Protein 5EY5 (pdb70)

Structure (mmCIF, N/CA/C/O backbone):
data_5EY5
#
_entry.id   5EY5
#
_cell.length_a   95.963
_cell.length_b   162.996
_cell.length_c   78.058
_cell.angle_alpha   90.00
_cell.angle_beta   93.78
_cell.angle_gamma   90.00
#
_symmetry.space_group_name_H-M   'C 1 2 1'
#
loop_
_entity.id
_entity.type
_entity.pdbx_description
1 polymer LBCATS-a
2 polymer LBCA-b
3 non-polymer SN-GLYCEROL-3-PHOSPHATE
4 non-polymer "PYRIDOXAL-5'-PHOSPHATE"
5 non-polymer 'SODIUM ION'
6 water water
#
loop_
_atom_site.group_PDB
_atom_site.id
_atom_site.type_symbol
_atom_site.label_atom_id
_atom_site.label_alt_id
_atom_site.label_comp_id
_atom_site.label_asym_id
_atom_site.label_entity_id
_atom_site.label_seq_id
_atom_site.pdbx_PDB_ins_code
_atom_site.Cartn_x
_atom_site.Cartn_y
_atom_site.Cartn_z
_atom_site.occupancy
_atom_site.B_iso_or_equiv
_atom_site.auth_seq_id
_atom_site.auth_comp_id
_atom_site.auth_asym_id
_atom_site.auth_atom_id
_atom_site.pdbx_PDB_model_num
ATOM 1 N N . MET A 1 1 ? 6.136 47.318 115.739 1.00 67.60 1 MET A N 1
ATOM 2 C CA . MET A 1 1 ? 6.756 47.146 114.428 1.00 67.73 1 MET A CA 1
ATOM 3 C C . MET A 1 1 ? 5.875 47.724 113.324 1.00 64.75 1 MET A C 1
ATOM 4 O O . MET A 1 1 ? 4.647 47.698 113.425 1.00 64.87 1 MET A O 1
ATOM 9 N N . ASN A 1 2 ? 6.511 48.242 112.271 1.00 59.69 2 ASN A N 1
ATOM 10 C CA . ASN A 1 2 ? 5.778 48.818 111.148 1.00 50.50 2 ASN A CA 1
ATOM 11 C C . ASN A 1 2 ? 4.721 47.840 110.638 1.00 47.41 2 ASN A C 1
ATOM 12 O O . ASN A 1 2 ? 4.946 46.625 110.588 1.00 39.66 2 ASN A O 1
ATOM 17 N N . ARG A 1 3 ? 3.547 48.381 110.282 1.00 42.07 3 ARG A N 1
ATOM 18 C CA . ARG A 1 3 ? 2.495 47.565 109.676 1.00 37.46 3 ARG A CA 1
ATOM 19 C C . ARG A 1 3 ? 2.993 46.811 108.450 1.00 37.62 3 ARG A C 1
ATOM 20 O O . ARG A 1 3 ? 2.516 45.709 108.153 1.00 38.87 3 ARG A O 1
ATOM 28 N N . ILE A 1 4 ? 3.909 47.407 107.686 1.00 34.38 4 ILE A N 1
ATOM 29 C CA . ILE A 1 4 ? 4.423 46.712 106.507 1.00 28.71 4 ILE A CA 1
ATOM 30 C C . ILE A 1 4 ? 5.153 45.444 106.923 1.00 38.83 4 ILE A C 1
ATOM 31 O O . ILE A 1 4 ? 4.915 44.358 106.379 1.00 39.06 4 ILE A O 1
ATOM 36 N N . ALA A 1 5 ? 6.046 45.563 107.904 1.00 36.11 5 ALA A N 1
ATOM 37 C CA . ALA A 1 5 ? 6.750 44.390 108.410 1.00 42.68 5 ALA A CA 1
ATOM 38 C C . ALA A 1 5 ? 5.772 43.351 108.949 1.00 42.48 5 ALA A C 1
ATOM 39 O O . ALA A 1 5 ? 5.911 42.156 108.672 1.00 42.55 5 ALA A O 1
ATOM 41 N N . GLU A 1 6 ? 4.771 43.790 109.721 1.00 49.10 6 GLU A N 1
ATOM 42 C CA . GLU A 1 6 ? 3.796 42.846 110.270 1.00 54.25 6 GLU A CA 1
ATOM 43 C C . GLU A 1 6 ? 3.060 42.102 109.163 1.00 42.45 6 GLU A C 1
ATOM 44 O O . GLU A 1 6 ? 2.883 40.884 109.233 1.00 42.33 6 GLU A O 1
ATOM 50 N N . ALA A 1 7 ? 2.640 42.819 108.122 1.00 37.21 7 ALA A N 1
ATOM 51 C CA . ALA A 1 7 ? 1.962 42.180 107.001 1.00 34.56 7 ALA A CA 1
ATOM 52 C C . ALA A 1 7 ? 2.830 41.111 106.333 1.00 34.79 7 ALA A C 1
ATOM 53 O O . ALA A 1 7 ? 2.349 40.013 106.039 1.00 37.71 7 ALA A O 1
ATOM 55 N N . PHE A 1 8 ? 4.099 41.422 106.051 1.00 37.51 8 PHE A N 1
ATOM 56 C CA . PHE A 1 8 ? 4.955 40.465 105.343 1.00 35.23 8 PHE A CA 1
ATOM 57 C C . PHE A 1 8 ? 5.261 39.261 106.219 1.00 41.12 8 PHE A C 1
ATOM 58 O O . PHE A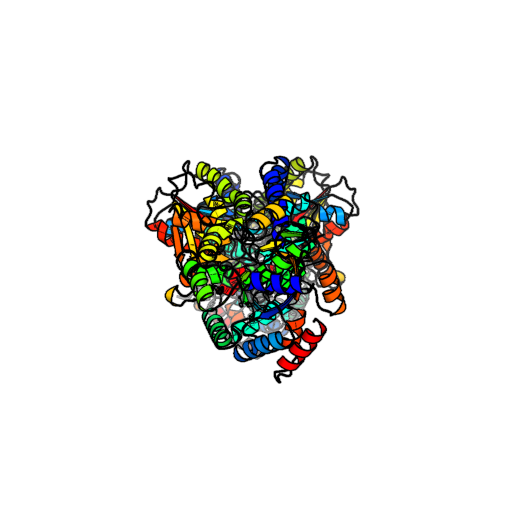 1 8 ? 5.299 38.123 105.732 1.00 41.17 8 PHE A O 1
ATOM 66 N N . GLU A 1 9 ? 5.478 39.498 107.515 1.00 36.24 9 GLU A N 1
ATOM 67 C CA . GLU A 1 9 ? 5.719 38.402 108.444 1.00 39.28 9 GLU A CA 1
ATOM 68 C C . GLU A 1 9 ? 4.516 37.468 108.519 1.00 44.52 9 GLU A C 1
ATOM 69 O O . GLU A 1 9 ? 4.673 36.242 108.547 1.00 45.37 9 GLU A O 1
ATOM 75 N N . GLU A 1 10 ? 3.303 38.028 108.555 1.00 41.52 10 GLU A N 1
ATOM 76 C CA . GLU A 1 10 ? 2.122 37.180 108.643 1.00 40.71 10 GLU A CA 1
ATOM 77 C C . GLU A 1 10 ? 1.951 36.341 107.380 1.00 35.52 10 GLU A C 1
ATOM 78 O O . GLU A 1 10 ? 1.654 35.141 107.465 1.00 41.22 10 GLU A O 1
ATOM 84 N N . LEU A 1 11 ? 2.163 36.940 106.204 1.00 39.16 11 LEU A N 1
ATOM 85 C CA . LEU A 1 11 ? 2.075 36.186 104.952 1.00 39.96 11 LEU A CA 1
ATOM 86 C C . LEU A 1 11 ? 3.109 35.070 104.909 1.00 39.18 11 LEU A C 1
ATOM 87 O O . LEU A 1 11 ? 2.808 33.945 104.496 1.00 42.67 11 LEU A O 1
ATOM 92 N N . LYS A 1 12 ? 4.346 35.372 105.317 1.00 38.57 12 LYS A N 1
ATOM 93 C CA . LYS A 1 12 ? 5.383 34.352 105.403 1.00 46.51 12 LYS A CA 1
ATOM 94 C C . LYS A 1 12 ? 4.927 33.166 106.250 1.00 48.64 12 LYS A C 1
ATOM 95 O O . LYS A 1 12 ? 5.106 32.005 105.873 1.00 47.14 12 LYS A O 1
ATOM 101 N N . LYS A 1 13 ? 4.328 33.431 107.403 1.00 49.94 13 LYS A N 1
ATOM 102 C CA . LYS A 1 13 ? 3.890 32.314 108.231 1.00 52.78 13 LYS A CA 1
ATOM 103 C C . LYS A 1 13 ? 2.739 31.536 107.607 1.00 43.20 13 LYS A C 1
ATOM 104 O O . LYS A 1 13 ? 2.569 30.355 107.923 1.00 47.37 13 LYS A O 1
ATOM 110 N N . LYS A 1 14 ? 1.975 32.147 106.713 1.00 41.00 14 LYS A N 1
ATOM 111 C CA . LYS A 1 14 ? 0.861 31.494 106.033 1.00 45.49 14 LYS A CA 1
ATOM 112 C C . LYS A 1 14 ? 1.248 30.875 104.696 1.00 50.15 14 LYS A C 1
ATOM 113 O O . LYS A 1 14 ? 0.402 30.235 104.063 1.00 52.26 14 LYS A O 1
ATOM 119 N N . GLY A 1 15 ? 2.487 31.054 104.246 1.00 48.63 15 GLY A N 1
ATOM 120 C CA . GLY A 1 15 ? 2.874 30.585 102.922 1.00 46.32 15 GLY A CA 1
ATOM 121 C C . GLY A 1 15 ? 2.226 31.350 101.783 1.00 42.70 15 GLY A C 1
ATOM 122 O O . GLY A 1 15 ? 1.896 30.751 100.752 1.00 45.90 15 GLY A O 1
ATOM 123 N N . GLU A 1 16 ? 2.051 32.662 101.932 1.00 41.83 16 GLU A N 1
ATOM 124 C CA . GLU A 1 16 ? 1.314 33.475 100.967 1.00 44.01 16 GLU A CA 1
ATOM 125 C C . GLU A 1 16 ? 2.162 34.626 100.431 1.00 41.68 16 GLU A C 1
ATOM 126 O O . GLU A 1 16 ? 3.237 34.940 100.946 1.00 41.43 16 GLU A O 1
ATOM 132 N N . LYS A 1 17 ? 1.654 35.261 99.371 1.00 35.45 17 LYS A N 1
ATOM 133 C CA . LYS A 1 17 ? 2.340 36.330 98.656 1.00 36.44 17 LYS A CA 1
ATOM 134 C C . LYS A 1 17 ? 1.541 37.620 98.769 1.00 36.67 17 LYS A C 1
ATOM 135 O O . LYS A 1 17 ? 0.301 37.600 98.738 1.00 37.44 17 LYS A O 1
ATOM 141 N N . ALA A 1 18 ? 2.248 38.737 98.915 1.00 41.12 18 ALA A N 1
ATOM 142 C CA . ALA A 1 18 ? 1.594 40.029 99.069 1.00 36.20 18 ALA A CA 1
ATOM 143 C C . ALA A 1 18 ? 1.080 40.533 97.727 1.00 40.19 18 ALA A C 1
ATOM 144 O O . ALA A 1 18 ? 1.830 40.594 96.745 1.00 38.36 18 ALA A O 1
ATOM 146 N N . LEU A 1 19 ? -0.207 40.879 97.693 1.00 33.31 19 LEU A N 1
ATOM 147 C CA . LEU A 1 19 ? -0.808 41.613 96.588 1.00 37.21 19 LEU A CA 1
ATOM 148 C C . LEU A 1 19 ? -0.882 43.082 96.987 1.00 34.88 19 LEU A C 1
ATOM 149 O O . LEU A 1 19 ? -1.468 43.419 98.022 1.00 32.54 19 LEU A O 1
ATOM 154 N N . ILE A 1 20 ? -0.283 43.944 96.180 1.00 33.94 20 ILE A N 1
ATOM 155 C CA . ILE A 1 20 ? -0.133 45.347 96.555 1.00 30.24 20 ILE A CA 1
ATOM 156 C C . ILE A 1 20 ? -0.759 46.196 95.463 1.00 33.24 20 ILE A C 1
ATOM 157 O O . ILE A 1 20 ? -0.079 46.518 94.484 1.00 27.22 20 ILE A O 1
ATOM 162 N N . PRO A 1 21 ? -2.035 46.568 95.569 1.00 32.56 21 PRO A N 1
ATOM 163 C CA . PRO A 1 21 ? -2.619 47.442 94.544 1.00 27.64 21 PRO A CA 1
ATOM 164 C C . PRO A 1 21 ? -2.148 48.881 94.703 1.00 32.74 21 PRO A C 1
ATOM 165 O O . PRO A 1 21 ? -1.916 49.362 95.818 1.00 31.24 21 PRO A O 1
ATOM 169 N N . PHE A 1 22 ? -2.002 49.567 93.567 1.00 31.81 22 PHE A N 1
ATOM 170 C CA . PHE A 1 22 ? -1.785 51.013 93.542 1.00 31.18 22 PHE A CA 1
ATOM 171 C C . PHE A 1 22 ? -2.995 51.703 92.923 1.00 26.55 22 PHE A C 1
ATOM 172 O O . PHE A 1 22 ? -3.408 51.340 91.817 1.00 32.48 22 PHE A O 1
ATOM 180 N N . ILE A 1 23 ? -3.546 52.715 93.609 1.00 28.70 23 ILE A N 1
ATOM 181 C CA . ILE A 1 23 ? -4.459 53.658 92.973 1.00 35.27 23 ILE A CA 1
ATOM 182 C C . ILE A 1 23 ? -3.984 55.080 93.234 1.00 25.05 23 ILE A C 1
ATOM 183 O O . ILE A 1 23 ? -3.299 55.362 94.216 1.00 30.26 23 ILE A O 1
ATOM 188 N N . THR A 1 24 ? -4.378 55.985 92.341 1.00 28.95 24 THR A N 1
ATOM 189 C CA . THR A 1 24 ? -4.125 57.408 92.547 1.00 31.58 24 THR A CA 1
ATOM 190 C C . THR A 1 24 ? -5.166 57.977 93.501 1.00 29.62 24 THR A C 1
ATOM 191 O O . THR A 1 24 ? -6.366 57.835 93.271 1.00 34.93 24 THR A O 1
ATOM 195 N N . ALA A 1 25 ? -4.715 58.651 94.555 1.00 28.35 25 ALA A N 1
ATOM 196 C CA . ALA A 1 25 ? -5.660 59.252 95.488 1.00 23.39 25 ALA A CA 1
ATOM 197 C C . ALA A 1 25 ? -6.361 60.450 94.852 1.00 30.00 25 ALA A C 1
ATOM 198 O O . ALA A 1 25 ? -5.709 61.327 94.264 1.00 29.34 25 ALA A O 1
ATOM 200 N N . GLY A 1 26 ? -7.690 60.504 94.999 1.00 29.41 26 GLY A N 1
ATOM 201 C CA . GLY A 1 26 ? -8.480 61.581 94.432 1.00 28.22 26 GLY A CA 1
ATOM 202 C C . GLY A 1 26 ? -8.926 61.365 93.004 1.00 29.14 26 GLY A C 1
ATOM 203 O O . GLY A 1 26 ? -9.461 62.295 92.391 1.00 31.35 26 GLY A O 1
ATOM 204 N N . ASP A 1 27 ? -8.721 60.180 92.453 1.00 30.28 27 ASP A N 1
ATOM 205 C CA . ASP A 1 27 ? -9.196 59.869 91.110 1.00 37.83 27 ASP A CA 1
ATOM 206 C C . ASP A 1 27 ? -10.273 58.795 91.174 1.00 41.97 27 ASP A C 1
ATOM 207 O O . ASP A 1 27 ? -9.971 57.653 91.509 1.00 41.43 27 ASP A O 1
ATOM 212 N N . PRO A 1 28 ? -11.528 59.142 90.837 1.00 40.63 28 PRO A N 1
ATOM 213 C CA . PRO A 1 28 ? -12.034 60.430 90.357 1.00 33.50 28 PRO A CA 1
ATOM 214 C C . PRO A 1 28 ? -12.267 61.479 91.456 1.00 33.35 28 PRO A C 1
ATOM 215 O O . PRO A 1 28 ? -12.381 62.662 91.139 1.00 34.84 28 PRO A O 1
ATOM 219 N N . ASP A 1 29 ? -12.352 61.057 92.716 1.00 34.45 29 ASP A N 1
ATOM 220 C CA . ASP A 1 29 ? -12.406 61.996 93.831 1.00 35.85 29 ASP A CA 1
ATOM 221 C C . ASP A 1 29 ? -12.093 61.213 95.094 1.00 35.25 29 ASP A C 1
ATOM 222 O O . ASP A 1 29 ? -12.046 59.982 95.076 1.00 32.83 29 ASP A O 1
ATOM 227 N N . LEU A 1 30 ? -11.903 61.936 96.203 1.00 31.18 30 LEU A N 1
ATOM 228 C CA . LEU A 1 30 ? -11.361 61.283 97.400 1.00 38.21 30 LEU A CA 1
ATOM 229 C C . LEU A 1 30 ? -12.383 60.381 98.078 1.00 40.55 30 LEU A C 1
ATOM 230 O O . LEU A 1 30 ? -12.015 59.342 98.655 1.00 29.96 30 LEU A O 1
ATOM 235 N N . GLU A 1 31 ? -13.664 60.757 98.032 1.00 31.14 31 GLU A N 1
ATOM 236 C CA . GLU A 1 31 ? -14.705 59.853 98.516 1.00 38.10 31 GLU A CA 1
ATOM 237 C C . GLU A 1 31 ? -14.650 58.521 97.776 1.00 44.98 31 GLU A C 1
ATOM 238 O O . GLU A 1 31 ? -14.799 57.455 98.383 1.00 46.24 31 GLU A O 1
ATOM 244 N N . THR A 1 32 ? -14.416 58.558 96.463 1.00 40.56 32 THR A N 1
ATOM 245 C CA . THR A 1 32 ? -14.346 57.317 95.705 1.00 39.98 32 THR A CA 1
ATOM 246 C C . THR A 1 32 ? -13.069 56.550 96.022 1.00 41.60 32 THR A C 1
ATOM 247 O O . THR A 1 32 ? -13.076 55.314 96.023 1.00 41.63 32 THR A O 1
ATOM 251 N N . THR A 1 33 ? -11.972 57.262 96.290 1.00 33.86 33 THR A N 1
ATOM 252 C CA . THR A 1 33 ? -10.749 56.610 96.741 1.00 37.84 33 THR A CA 1
ATOM 253 C C . THR A 1 33 ? -10.993 55.822 98.017 1.00 31.57 33 THR A C 1
ATOM 254 O O . THR A 1 33 ? -10.600 54.652 98.130 1.00 39.33 33 THR A O 1
ATOM 258 N N . LEU A 1 34 ? -11.558 56.482 99.020 1.00 36.63 34 LEU A N 1
ATOM 259 C CA . LEU A 1 34 ? -11.940 55.822 100.260 1.00 43.16 34 LEU A CA 1
ATOM 260 C C . LEU A 1 34 ? -12.732 54.548 99.985 1.00 42.35 34 LEU A C 1
ATOM 261 O O . LEU A 1 34 ? -12.376 53.464 100.456 1.00 40.08 34 LEU A O 1
ATOM 266 N N . GLU A 1 35 ? -13.845 54.672 99.253 1.00 42.60 35 GLU A N 1
ATOM 267 C CA . GLU A 1 35 ? -14.607 53.488 98.856 1.00 41.60 35 GLU A CA 1
ATOM 268 C C . GLU A 1 35 ? -13.706 52.441 98.206 1.00 40.18 35 GLU A C 1
ATOM 269 O O . GLU A 1 35 ? -13.827 51.246 98.498 1.00 37.69 35 GLU A O 1
ATOM 275 N N . LEU A 1 36 ? -12.776 52.877 97.347 1.00 42.23 36 LEU A N 1
ATOM 276 C CA . LEU A 1 36 ? -11.894 51.943 96.644 1.00 45.35 36 LEU A CA 1
ATOM 277 C C . LEU A 1 36 ? -10.945 51.243 97.605 1.00 42.35 36 LEU A C 1
ATOM 278 O O . LEU A 1 36 ? -10.773 50.019 97.538 1.00 35.28 36 LEU A O 1
ATOM 283 N N . VAL A 1 37 ? -10.321 52.002 98.512 1.00 38.21 37 VAL A N 1
ATOM 284 C CA . VAL A 1 37 ? -9.455 51.389 99.516 1.00 36.74 37 VAL A CA 1
ATOM 285 C C . VAL A 1 37 ? -10.210 50.308 100.270 1.00 37.32 37 VAL A C 1
ATOM 286 O O . VAL A 1 37 ? -9.718 49.184 100.441 1.00 36.90 37 VAL A O 1
ATOM 290 N N . ARG A 1 38 ? -11.424 50.633 100.728 1.00 32.04 38 ARG A N 1
ATOM 291 C CA . ARG A 1 38 ? -12.200 49.663 101.490 1.00 45.01 38 ARG A CA 1
ATOM 292 C C . ARG A 1 38 ? -12.493 48.432 100.644 1.00 44.41 38 ARG A C 1
ATOM 293 O O . ARG A 1 38 ? -12.367 47.296 101.117 1.00 43.16 38 ARG A O 1
ATOM 301 N N . ALA A 1 39 ? -12.866 48.645 99.381 1.00 44.06 39 ALA A N 1
ATOM 302 C CA . ALA A 1 39 ? -13.057 47.535 98.457 1.00 48.01 39 ALA A CA 1
ATOM 303 C C . ALA A 1 39 ? -11.778 46.726 98.293 1.00 39.87 39 ALA A C 1
ATOM 304 O O . ALA A 1 39 ? -11.823 45.493 98.249 1.00 40.95 39 ALA A O 1
ATOM 306 N N . LEU A 1 40 ? -10.628 47.401 98.197 1.00 35.80 40 LEU A N 1
ATOM 307 C CA . LEU A 1 40 ? -9.366 46.701 97.969 1.00 32.75 40 LEU A CA 1
ATOM 308 C C . LEU A 1 40 ? -9.036 45.782 99.132 1.00 36.56 40 LEU A C 1
ATOM 309 O O . LEU A 1 40 ? -8.586 44.645 98.931 1.00 36.57 40 LEU A O 1
ATOM 314 N N . VAL A 1 41 ? -9.266 46.261 100.359 1.00 33.93 41 VAL A N 1
ATOM 315 C CA . VAL A 1 41 ? -9.040 45.454 101.553 1.00 39.98 41 VAL A CA 1
ATOM 316 C C . VAL A 1 41 ? -9.941 44.229 101.540 1.00 43.29 41 VAL A C 1
ATOM 317 O O . VAL A 1 41 ? -9.487 43.103 101.757 1.00 43.95 41 VAL A O 1
ATOM 321 N N . GLU A 1 42 ? -11.238 44.436 101.290 1.00 48.11 42 GLU A N 1
ATOM 322 C CA . GLU A 1 42 ? -12.179 43.323 101.238 1.00 54.36 42 GLU A CA 1
ATOM 323 C C . GLU A 1 42 ? -11.822 42.322 100.146 1.00 52.16 42 GLU A C 1
ATOM 324 O O . GLU A 1 42 ? -12.210 41.147 100.227 1.00 46.87 42 GLU A O 1
ATOM 330 N N . ALA A 1 43 ? -11.122 42.769 99.104 1.00 50.03 43 ALA A N 1
ATOM 331 C CA . ALA A 1 43 ? -10.716 41.903 98.009 1.00 48.09 43 ALA A CA 1
ATOM 332 C C . ALA A 1 43 ? -9.399 41.182 98.275 1.00 43.95 43 ALA A C 1
ATOM 333 O O . ALA A 1 43 ? -8.957 40.409 97.421 1.00 44.92 43 ALA A O 1
ATOM 335 N N . GLY A 1 44 ? -8.770 41.405 99.429 1.00 39.88 44 GLY A N 1
ATOM 336 C CA . GLY A 1 44 ? -7.590 40.662 99.827 1.00 42.30 44 GLY A CA 1
ATOM 337 C C . GLY A 1 44 ? -6.279 41.419 99.736 1.00 47.13 44 GLY A C 1
ATOM 338 O O . GLY A 1 44 ? -5.232 40.836 100.040 1.00 50.86 44 GLY A O 1
ATOM 339 N N . ALA A 1 45 ? -6.290 42.688 99.332 1.00 41.81 45 ALA A N 1
ATOM 340 C CA . ALA A 1 45 ? -5.050 43.446 99.251 1.00 37.81 45 ALA A CA 1
ATOM 341 C C . ALA A 1 45 ? -4.328 43.419 100.591 1.00 43.22 45 ALA A C 1
ATOM 342 O O . ALA A 1 45 ? -4.945 43.514 101.657 1.00 39.65 45 ALA A O 1
ATOM 344 N N . ASP A 1 46 ? -3.008 43.279 100.533 1.00 39.98 46 ASP A N 1
ATOM 345 C CA . ASP A 1 46 ? -2.215 43.173 101.749 1.00 36.18 46 ASP A CA 1
ATOM 346 C C . ASP A 1 46 ? -1.580 44.486 102.134 1.00 32.76 46 ASP A C 1
ATOM 347 O O . ASP A 1 46 ? -1.401 44.761 103.323 1.00 38.78 46 ASP A O 1
ATOM 352 N N . ILE A 1 47 ? -1.219 45.278 101.137 1.00 30.95 47 ILE A N 1
ATOM 353 C CA . ILE A 1 47 ? -0.678 46.613 101.307 1.00 30.76 47 ILE A CA 1
ATOM 354 C C . ILE A 1 47 ? -1.295 47.441 100.202 1.00 33.57 47 ILE A C 1
ATOM 355 O O . ILE A 1 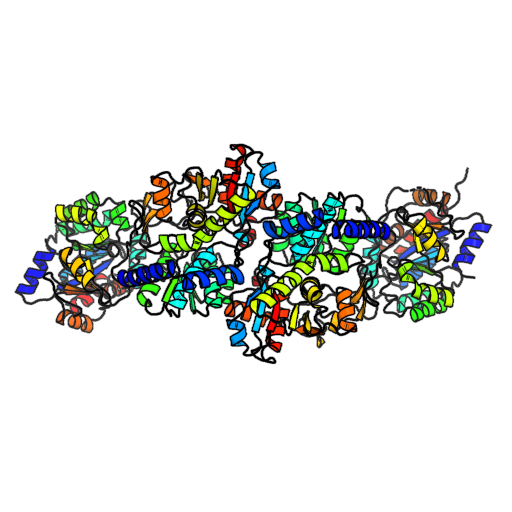47 ? -1.506 46.941 99.093 1.00 34.08 47 ILE A O 1
ATOM 360 N N . ILE A 1 48 ? -1.608 48.694 100.501 1.00 31.95 48 ILE A N 1
ATOM 361 C CA . ILE A 1 48 ? -2.222 49.580 99.526 1.00 34.60 48 ILE A CA 1
ATOM 362 C C . ILE A 1 48 ? -1.280 50.740 99.290 1.00 36.56 48 ILE A C 1
ATOM 363 O O . ILE A 1 48 ? -0.868 51.418 100.245 1.00 33.83 48 ILE A O 1
ATOM 368 N N . GLU A 1 49 ? -0.915 50.943 98.021 1.00 35.45 49 GLU A N 1
ATOM 369 C CA . GLU A 1 49 ? -0.203 52.131 97.588 1.00 36.16 49 GLU A CA 1
ATOM 370 C C . GLU A 1 49 ? -1.206 53.185 97.145 1.00 30.44 49 GLU A C 1
ATOM 371 O O . GLU A 1 49 ? -2.085 52.910 96.319 1.00 30.30 49 GLU A O 1
ATOM 377 N N . LEU A 1 50 ? -1.067 54.385 97.697 1.00 26.88 50 LEU A N 1
ATOM 378 C CA . LEU A 1 50 ? -1.857 55.545 97.297 1.00 28.09 50 LEU A CA 1
ATOM 379 C C . LEU A 1 50 ? -0.930 56.533 96.604 1.00 32.66 50 LEU A C 1
ATOM 380 O O . LEU A 1 50 ? 0.039 57.008 97.206 1.00 34.56 50 LEU A O 1
ATOM 385 N N . GLY A 1 51 ? -1.222 56.834 95.340 1.00 33.13 51 GLY A N 1
ATOM 386 C CA . GLY A 1 51 ? -0.427 57.803 94.608 1.00 28.84 51 GLY A CA 1
ATOM 387 C C . GLY A 1 51 ? -0.852 59.213 94.953 1.00 32.40 51 GLY A C 1
ATOM 388 O O . GLY A 1 51 ? -2.034 59.560 94.845 1.00 30.66 51 GLY A O 1
ATOM 389 N N . ILE A 1 52 ? 0.104 60.023 95.401 1.00 30.25 52 ILE A N 1
ATOM 390 C CA . ILE A 1 52 ? -0.132 61.443 95.645 1.00 26.33 52 ILE A CA 1
ATOM 391 C C . ILE A 1 52 ? 0.062 62.157 94.316 1.00 28.72 52 ILE A C 1
ATOM 392 O O . ILE A 1 52 ? 1.173 62.101 93.747 1.00 28.24 52 ILE A O 1
ATOM 397 N N . PRO A 1 53 ? -0.971 62.767 93.759 1.00 26.95 53 PRO A N 1
ATOM 398 C CA . PRO A 1 53 ? -0.877 63.222 92.369 1.00 27.90 53 PRO A CA 1
ATOM 399 C C . PRO A 1 53 ? 0.083 64.393 92.255 1.00 30.66 53 PRO A C 1
ATOM 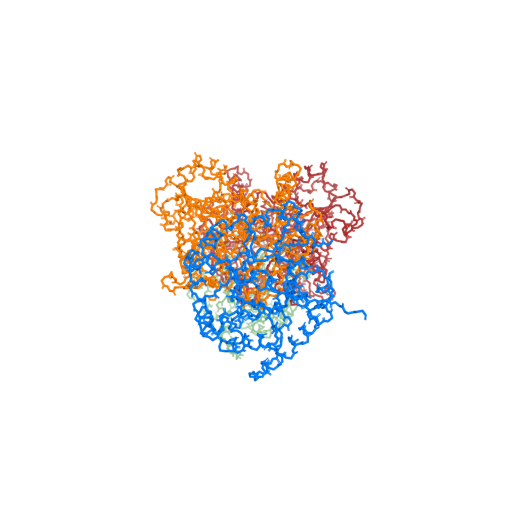400 O O . PRO A 1 53 ? 0.087 65.299 93.089 1.00 30.96 53 PRO A O 1
ATOM 404 N N . PHE A 1 54 ? 0.895 64.366 91.210 1.00 26.40 54 PHE A N 1
ATOM 405 C CA . PHE A 1 54 ? 1.891 65.396 90.965 1.00 27.65 54 PHE A CA 1
ATOM 406 C C . PHE A 1 54 ? 1.700 65.934 89.555 1.00 29.86 54 PHE A C 1
ATOM 407 O O . PHE A 1 54 ? 1.249 65.217 88.653 1.00 31.38 54 PHE A O 1
ATOM 415 N N . SER A 1 55 ? 2.026 67.202 89.360 1.00 29.96 55 SER A N 1
ATOM 416 C CA . SER A 1 55 ? 1.798 67.776 88.040 1.00 33.55 55 SER A CA 1
ATOM 417 C C . SER A 1 55 ? 2.816 67.307 87.003 1.00 35.27 55 SER A C 1
ATOM 418 O O . SER A 1 55 ? 2.527 67.387 85.805 1.00 37.04 55 SER A O 1
ATOM 421 N N . ASP A 1 56 ? 3.991 66.826 87.420 1.00 35.09 56 ASP A N 1
ATOM 422 C CA . ASP A 1 56 ? 5.040 66.394 86.490 1.00 34.23 56 ASP A CA 1
ATOM 423 C C . ASP A 1 56 ? 5.603 65.033 86.886 1.00 30.68 56 ASP A C 1
ATOM 424 O O . ASP A 1 56 ? 6.785 64.885 87.205 1.00 33.06 56 ASP A O 1
ATOM 429 N N . PRO A 1 57 ? 4.785 64.010 86.831 1.00 39.65 57 PRO A N 1
ATOM 430 C CA . PRO A 1 57 ? 5.213 62.681 87.286 1.00 37.46 57 PRO A CA 1
ATOM 431 C C . PRO A 1 57 ? 6.159 62.002 86.302 1.00 40.31 57 PRO A C 1
ATOM 432 O O . PRO A 1 57 ? 5.730 61.242 85.425 1.00 38.51 57 PRO A O 1
ATOM 436 N N . LEU A 1 58 ? 7.460 62.269 86.476 1.00 45.99 58 LEU A N 1
ATOM 437 C CA . LEU A 1 58 ? 8.516 61.851 85.552 1.00 58.31 58 LEU A CA 1
ATOM 438 C C . LEU A 1 58 ? 8.538 60.345 85.296 1.00 63.14 58 LEU A C 1
ATOM 439 O O . LEU A 1 58 ? 9.012 59.911 84.235 1.00 55.69 58 LEU A O 1
ATOM 444 N N . ALA A 1 59 ? 8.042 59.540 86.237 1.00 57.44 59 ALA A N 1
ATOM 445 C CA . ALA A 1 59 ? 8.218 58.094 86.208 1.00 54.78 59 ALA A CA 1
ATOM 446 C C . ALA A 1 59 ? 6.953 57.334 85.814 1.00 54.57 59 ALA A C 1
ATOM 447 O O . ALA A 1 59 ? 6.950 56.098 85.862 1.00 55.96 59 ALA A O 1
ATOM 449 N N . ASP A 1 60 ? 5.888 58.022 85.405 1.00 45.03 60 ASP A N 1
ATOM 450 C CA . ASP A 1 60 ? 4.612 57.370 85.143 1.00 41.03 60 ASP A CA 1
ATOM 451 C C . ASP A 1 60 ? 4.258 57.357 83.658 1.00 49.53 60 ASP A C 1
ATOM 452 O O . ASP A 1 60 ? 4.521 58.323 82.932 1.00 47.07 60 ASP A O 1
ATOM 457 N N . GLY A 1 61 ? 3.682 56.227 83.208 1.00 44.30 61 GLY A N 1
ATOM 458 C CA . GLY A 1 61 ? 3.143 56.128 81.878 1.00 41.78 61 GLY A CA 1
ATOM 459 C C . GLY A 1 61 ? 1.822 56.876 81.748 1.00 37.25 61 GLY A C 1
ATOM 460 O O . GLY A 1 61 ? 1.320 57.473 82.711 1.00 39.52 61 GLY A O 1
ATOM 461 N N . PRO A 1 62 ? 1.240 56.836 80.548 1.00 38.90 62 PRO A N 1
ATOM 462 C CA . PRO A 1 62 ? 0.057 57.674 80.275 1.00 43.67 62 PRO A CA 1
ATOM 463 C C . PRO A 1 62 ? -1.126 57.411 81.198 1.00 36.05 62 PRO A C 1
ATOM 464 O O . PRO A 1 62 ? -1.809 58.355 81.599 1.00 37.16 62 PRO A O 1
ATOM 468 N N . THR A 1 63 ? -1.408 56.149 81.520 1.00 43.14 63 THR A N 1
ATOM 469 C CA . THR A 1 63 ? -2.538 55.825 82.388 1.00 27.80 63 THR A CA 1
ATOM 470 C C . THR A 1 63 ? -2.481 56.591 83.696 1.00 28.39 63 THR A C 1
ATOM 471 O O . THR A 1 63 ? -3.447 57.251 84.099 1.00 36.37 63 THR A O 1
ATOM 475 N N . ILE A 1 64 ? -1.367 56.462 84.408 1.00 28.52 64 ILE A N 1
ATOM 476 C CA . ILE A 1 64 ? -1.275 57.099 85.709 1.00 32.22 64 ILE A CA 1
ATOM 477 C C . ILE A 1 64 ? -1.052 58.602 85.576 1.00 36.80 64 ILE A C 1
ATOM 478 O O . ILE A 1 64 ? -1.415 59.358 86.483 1.00 32.88 64 ILE A O 1
ATOM 483 N N . GLN A 1 65 ? -0.467 59.058 84.458 1.00 44.39 65 GLN A N 1
ATOM 484 C CA . GLN A 1 65 ? -0.421 60.489 84.151 1.00 39.97 65 GLN A CA 1
ATOM 485 C C . GLN A 1 65 ? -1.822 61.074 84.121 1.00 33.25 65 GLN A C 1
ATOM 486 O O . GLN A 1 65 ? -2.068 62.161 84.656 1.00 32.88 65 GLN A O 1
ATOM 492 N N . ARG A 1 66 ? -2.734 60.396 83.417 1.00 30.89 66 ARG A N 1
ATOM 493 C CA . ARG A 1 66 ? -4.117 60.857 83.307 1.00 35.88 66 ARG A CA 1
ATOM 494 C C . ARG A 1 66 ? -4.837 60.799 84.641 1.00 29.92 66 ARG A C 1
ATOM 495 O O . ARG A 1 66 ? -5.657 61.667 84.937 1.00 30.92 66 ARG A O 1
ATOM 503 N N . ALA A 1 67 ? -4.597 59.749 85.436 1.00 32.17 67 ALA A N 1
ATOM 504 C CA . ALA A 1 67 ? -5.207 59.700 86.762 1.00 29.88 67 ALA A CA 1
ATOM 505 C C . ALA A 1 67 ? -4.737 60.873 87.622 1.00 24.64 67 ALA A C 1
ATOM 506 O O . ALA A 1 67 ? -5.542 61.495 88.319 1.00 29.31 67 ALA A O 1
ATOM 508 N N . SER A 1 68 ? -3.434 61.194 87.575 1.00 25.17 68 SER A N 1
ATOM 509 C CA . SER A 1 68 ? -2.894 62.322 88.341 1.00 23.99 68 SER A CA 1
ATOM 510 C C . SER A 1 68 ? -3.513 63.640 87.913 1.00 24.49 68 SER A C 1
ATOM 511 O O . SER A 1 68 ? -3.816 64.500 88.753 1.00 26.19 68 SER A O 1
ATOM 514 N N . GLN A 1 69 ? -3.673 63.843 86.601 1.00 25.11 69 GLN A N 1
ATOM 515 C CA . GLN A 1 69 ? -4.279 65.082 86.147 1.00 23.69 69 GLN A CA 1
ATOM 516 C C . GLN A 1 69 ? -5.736 65.168 86.605 1.00 24.26 69 GLN A C 1
ATOM 517 O O . GLN A 1 69 ? -6.228 66.250 86.935 1.00 29.36 69 GLN A O 1
ATOM 523 N N . ARG A 1 70 ? -6.458 64.054 86.543 1.00 27.94 70 ARG A N 1
ATOM 524 C CA . ARG A 1 70 ? -7.830 64.040 87.042 1.00 34.12 70 ARG A CA 1
ATOM 525 C C . ARG A 1 70 ? -7.863 64.322 88.543 1.00 31.74 70 ARG A C 1
ATOM 526 O O . ARG A 1 70 ? -8.664 65.136 89.022 1.00 33.91 70 ARG A O 1
ATOM 534 N N . ALA A 1 71 ? -7.000 63.644 89.301 1.00 25.63 71 ALA A N 1
ATOM 535 C CA . ALA A 1 71 ? -6.967 63.829 90.750 1.00 29.26 71 ALA A CA 1
ATOM 536 C C . ALA A 1 71 ? -6.620 65.268 91.113 1.00 29.42 71 ALA A C 1
ATOM 537 O O . ALA A 1 71 ? -7.175 65.833 92.058 1.00 33.18 71 ALA A O 1
ATOM 539 N N . LEU A 1 72 ? -5.726 65.897 90.355 1.00 28.68 72 LEU A N 1
ATOM 540 C CA . LEU A 1 72 ? -5.377 67.284 90.660 1.00 33.39 72 LEU A CA 1
ATOM 541 C C . LEU A 1 72 ? -6.509 68.236 90.305 1.00 34.95 72 LEU A C 1
ATOM 542 O O . LEU A 1 72 ? -6.727 69.236 90.996 1.00 32.09 72 LEU A O 1
ATOM 547 N N . ALA A 1 73 ? -7.234 67.967 89.220 1.00 29.66 73 ALA A N 1
ATOM 548 C CA . ALA A 1 73 ? -8.337 68.872 88.908 1.00 28.51 73 ALA A CA 1
ATOM 549 C C . ALA A 1 73 ? -9.482 68.706 89.899 1.00 31.35 73 ALA A C 1
ATOM 550 O O . ALA A 1 73 ? -10.252 69.650 90.107 1.00 39.05 73 ALA A O 1
ATOM 552 N N . SER A 1 74 ? -9.608 67.528 90.527 1.00 32.66 74 SER A N 1
ATOM 553 C CA . SER A 1 74 ? -10.605 67.331 91.580 1.00 39.62 74 SER A CA 1
ATOM 554 C C . SER A 1 74 ? -10.157 67.906 92.924 1.00 44.70 74 SER A C 1
ATOM 555 O O . SER A 1 74 ? -10.832 67.677 93.934 1.00 49.96 74 SER A O 1
ATOM 558 N N . GLY A 1 75 ? -9.047 68.642 92.956 1.00 34.93 75 GLY A N 1
ATOM 559 C CA . GLY A 1 75 ? -8.632 69.368 94.140 1.00 41.09 75 GLY A CA 1
ATOM 560 C C . GLY A 1 75 ? -7.755 68.606 95.111 1.00 37.33 75 GLY A C 1
ATOM 561 O O . GLY A 1 75 ? -7.515 69.098 96.218 1.00 44.05 75 GLY A O 1
ATOM 562 N N . THR A 1 76 ? -7.254 67.436 94.736 1.00 32.92 76 THR A N 1
ATOM 563 C CA . THR A 1 76 ? -6.489 66.612 95.666 1.00 35.80 76 THR A CA 1
ATOM 564 C C . THR A 1 76 ? -5.245 67.352 96.143 1.00 43.57 76 THR A C 1
ATOM 565 O O . THR A 1 76 ? -4.488 67.904 95.338 1.00 45.41 76 THR A O 1
ATOM 569 N N . THR A 1 77 ? -5.049 67.383 97.458 1.00 42.16 77 THR A N 1
ATOM 570 C CA . THR A 1 77 ? -3.825 67.896 98.065 1.00 45.83 77 THR A CA 1
ATOM 571 C C . THR A 1 77 ? -3.307 66.871 99.062 1.00 46.17 77 THR A C 1
ATOM 572 O O . THR A 1 77 ? -4.018 65.939 99.445 1.00 37.63 77 THR A O 1
ATOM 576 N N . LEU A 1 78 ? -2.051 67.049 99.480 1.00 45.95 78 LEU A N 1
ATOM 577 C CA . LEU A 1 78 ? -1.483 66.185 100.511 1.00 45.40 78 LEU A CA 1
ATOM 578 C C . LEU A 1 78 ? -2.354 66.190 101.757 1.00 41.96 78 LEU A C 1
ATOM 579 O O . LEU A 1 78 ? -2.747 65.134 102.263 1.00 44.88 78 LEU A O 1
ATOM 584 N N . ASP A 1 79 ? -2.686 67.380 102.252 1.00 44.12 79 ASP A N 1
ATOM 585 C CA . ASP A 1 79 ? -3.525 67.485 103.444 1.00 51.58 79 ASP A CA 1
ATOM 586 C C . ASP A 1 79 ? -4.835 66.720 103.299 1.00 37.18 79 ASP A C 1
ATOM 587 O O . ASP A 1 79 ? -5.331 66.156 104.280 1.00 37.67 79 ASP A O 1
ATOM 592 N N . LYS A 1 80 ? -5.407 66.686 102.090 1.00 38.48 80 LYS A N 1
ATOM 593 C CA . LYS A 1 80 ? -6.686 66.003 101.890 1.00 42.12 80 LYS A CA 1
ATOM 594 C C . LYS A 1 80 ? -6.523 64.482 101.885 1.00 33.43 80 LYS A C 1
ATOM 595 O O . LYS A 1 80 ? -7.405 63.756 102.352 1.00 37.16 80 LYS A O 1
ATOM 601 N N . VAL A 1 81 ? -5.418 63.976 101.352 1.00 34.17 81 VAL A N 1
ATOM 602 C CA . VAL A 1 81 ? -5.205 62.533 101.401 1.00 30.12 81 VAL A CA 1
ATOM 603 C C . VAL A 1 81 ? -4.915 62.096 102.836 1.00 34.40 81 VAL A C 1
ATOM 604 O O . VAL A 1 81 ? -5.391 61.044 103.285 1.00 38.32 81 VAL A O 1
ATOM 608 N N . PHE A 1 82 ? -4.174 62.921 103.591 1.00 34.65 82 PHE A N 1
ATOM 609 C CA . PHE A 1 82 ? -3.980 62.674 105.021 1.00 32.57 82 PHE A CA 1
ATOM 610 C C . PHE A 1 82 ? -5.310 62.554 105.759 1.00 35.72 82 PHE A C 1
ATOM 611 O O . PHE A 1 82 ? -5.497 61.653 106.585 1.00 38.09 82 PHE A O 1
ATOM 619 N N . GLU A 1 83 ? -6.241 63.479 105.506 1.00 35.31 83 GLU A N 1
ATOM 620 C CA . GLU A 1 83 ? -7.531 63.405 106.181 1.00 37.74 83 GLU A CA 1
ATOM 621 C C . GLU A 1 83 ? -8.282 62.143 105.780 1.00 35.34 83 GLU A C 1
ATOM 622 O O . GLU A 1 83 ? -8.963 61.525 106.606 1.00 39.64 83 GLU A O 1
ATOM 624 N N . MET A 1 84 ? -8.180 61.751 104.511 1.00 39.22 84 MET A N 1
ATOM 625 C CA . MET A 1 84 ? -8.794 60.502 104.078 1.00 39.75 84 MET A CA 1
ATOM 626 C C . MET A 1 84 ? -8.161 59.311 104.786 1.00 36.29 84 MET A C 1
ATOM 627 O O . MET A 1 84 ? -8.868 58.398 105.227 1.00 37.14 84 MET A O 1
ATOM 632 N N . VAL A 1 85 ? -6.829 59.304 104.918 1.00 34.46 85 VAL A N 1
ATOM 633 C CA . VAL A 1 85 ? -6.177 58.220 105.657 1.00 36.54 85 VAL A CA 1
ATOM 634 C C . VAL A 1 85 ? -6.629 58.209 107.112 1.00 37.05 85 VAL A C 1
ATOM 635 O O . VAL A 1 85 ? -6.796 57.139 107.718 1.00 37.96 85 VAL A O 1
ATOM 639 N N . ARG A 1 86 ? -6.887 59.381 107.690 1.00 37.91 86 ARG A N 1
ATOM 640 C CA . ARG A 1 86 ? -7.362 59.388 109.070 1.00 38.57 86 ARG A CA 1
ATOM 641 C C . ARG A 1 86 ? -8.795 58.882 109.164 1.00 40.72 86 ARG A C 1
ATOM 642 O O . ARG A 1 86 ? -9.136 58.149 110.097 1.00 43.52 86 ARG A O 1
ATOM 650 N N . GLU A 1 87 ? -9.648 59.236 108.201 1.00 49.83 87 GLU A N 1
ATOM 651 C CA . GLU A 1 87 ? -10.965 58.608 108.161 1.00 51.28 87 GLU A CA 1
ATOM 652 C C . GLU A 1 87 ? -10.822 57.103 108.012 1.00 49.29 87 GLU A C 1
ATOM 653 O O . GLU A 1 87 ? -11.521 56.333 108.678 1.00 58.76 87 GLU A O 1
ATOM 659 N N . LEU A 1 88 ? -9.901 56.664 107.157 1.00 44.48 88 LEU A N 1
ATOM 660 C CA . LEU A 1 88 ? -9.622 55.237 107.053 1.00 44.48 88 LEU A CA 1
ATOM 661 C C . LEU A 1 88 ? -9.278 54.645 108.413 1.00 40.62 88 LEU A C 1
ATOM 662 O O . LEU A 1 88 ? -9.869 53.648 108.838 1.00 46.47 88 LEU A O 1
ATOM 667 N N . ARG A 1 89 ? -8.318 55.250 109.111 1.00 45.28 89 ARG A N 1
ATOM 668 C CA . ARG A 1 89 ? -7.832 54.672 110.356 1.00 50.51 89 ARG A CA 1
ATOM 669 C C . ARG A 1 89 ? -8.897 54.636 111.431 1.00 53.66 89 ARG A C 1
ATOM 670 O O . ARG A 1 89 ? -8.766 53.865 112.385 1.00 52.80 89 ARG A O 1
ATOM 678 N N . GLU A 1 90 ? -9.941 55.456 111.318 1.00 59.44 90 GLU A N 1
ATOM 679 C CA . GLU A 1 90 ? -11.007 55.382 112.307 1.00 64.55 90 GLU A CA 1
ATOM 680 C C . GLU A 1 90 ? -11.571 53.973 112.385 1.00 60.58 90 GLU A C 1
ATOM 681 O O . GLU A 1 90 ? -11.870 53.479 113.475 1.00 63.08 90 GLU A O 1
ATOM 687 N N . LYS A 1 91 ? -11.691 53.295 111.241 1.00 58.53 91 LYS A N 1
ATOM 688 C CA . LYS A 1 91 ? -12.324 51.984 111.193 1.00 62.15 91 LYS A CA 1
ATOM 689 C C . LYS A 1 91 ? -11.386 50.851 110.800 1.00 61.68 91 LYS A C 1
ATOM 690 O O . LYS A 1 91 ? -11.718 49.691 111.053 1.00 68.34 91 LYS A O 1
ATOM 696 N N . ASN A 1 92 ? -10.229 51.143 110.205 1.00 55.82 92 ASN A N 1
ATOM 697 C CA . ASN A 1 92 ? -9.282 50.102 109.803 1.00 58.62 92 ASN A CA 1
ATOM 698 C C . ASN A 1 92 ? -7.866 50.510 110.204 1.00 59.60 92 ASN A C 1
ATOM 699 O O . ASN A 1 92 ? -7.193 51.260 109.483 1.00 54.41 92 ASN A O 1
ATOM 704 N N . THR A 1 93 ? -7.408 49.983 111.340 1.00 64.05 93 THR A N 1
ATOM 705 C CA . THR A 1 93 ? -6.058 50.210 111.844 1.00 61.76 93 THR A CA 1
ATOM 706 C C . THR A 1 93 ? -5.063 49.157 111.370 1.00 59.14 93 THR A C 1
ATOM 707 O O . THR A 1 93 ? -3.881 49.236 111.723 1.00 54.95 93 THR A O 1
ATOM 711 N N . ASP A 1 94 ? -5.512 48.175 110.590 1.00 53.07 94 ASP A N 1
ATOM 712 C CA . ASP A 1 94 ? -4.679 47.045 110.204 1.00 52.80 94 ASP A CA 1
ATOM 713 C C . ASP A 1 94 ? -3.935 47.280 108.888 1.00 52.64 94 ASP A C 1
ATOM 714 O O . ASP A 1 94 ? -2.726 47.036 108.810 1.00 55.33 94 ASP A O 1
ATOM 719 N N . VAL A 1 95 ? -4.631 47.754 107.857 1.00 49.35 95 VAL A N 1
ATOM 720 C CA . VAL A 1 95 ? -4.094 47.691 106.487 1.00 45.89 95 VAL A CA 1
ATOM 721 C C . VAL A 1 95 ? -2.902 48.631 106.354 1.00 40.00 95 VAL A C 1
ATOM 722 O O . VAL A 1 95 ? -3.021 49.827 106.675 1.00 37.64 95 VAL A O 1
ATOM 726 N N . PRO A 1 96 ? -1.751 48.159 105.867 1.00 36.20 96 PRO A N 1
ATOM 727 C CA . PRO A 1 96 ? -0.630 49.072 105.634 1.00 30.62 96 PRO A CA 1
ATOM 728 C C . PRO A 1 96 ? -0.929 49.988 104.459 1.00 30.48 96 PRO A C 1
ATOM 729 O O . PRO A 1 96 ? -1.424 49.553 103.415 1.00 31.58 96 PRO A O 1
ATOM 733 N N . ILE A 1 97 ? -0.634 51.267 104.646 1.00 32.79 97 ILE A N 1
ATOM 734 C CA . ILE A 1 97 ? -0.836 52.296 103.631 1.00 30.77 97 ILE A CA 1
ATOM 735 C C . ILE A 1 97 ? 0.527 52.872 103.285 1.00 28.90 97 ILE A C 1
ATOM 736 O O . ILE A 1 97 ? 1.302 53.220 104.185 1.00 32.06 97 ILE A O 1
ATOM 741 N N . VAL A 1 98 ? 0.824 52.940 101.989 1.00 26.15 98 VAL A N 1
ATOM 742 C CA . VAL A 1 98 ? 2.049 53.538 101.467 1.00 25.47 98 VAL A CA 1
ATOM 743 C C . VAL A 1 98 ? 1.655 54.709 100.581 1.00 27.05 98 VAL A C 1
ATOM 744 O O . VAL A 1 98 ? 0.776 54.566 99.720 1.00 31.80 98 VAL A O 1
ATOM 748 N N . PHE A 1 99 ? 2.284 55.867 100.812 1.00 29.34 99 PHE A N 1
ATOM 749 C CA . PHE A 1 99 ? 2.178 57.020 99.921 1.00 28.70 99 PHE A CA 1
ATOM 750 C C . PHE A 1 99 ? 3.261 56.927 98.859 1.00 33.45 99 PHE A C 1
ATOM 751 O O . PHE A 1 99 ? 4.448 56.812 99.188 1.00 28.99 99 PHE A O 1
ATOM 759 N N . LEU A 1 100 ? 2.858 56.996 97.587 1.00 27.59 100 LEU A N 1
ATOM 760 C CA . LEU A 1 100 ? 3.803 57.096 96.485 1.00 29.08 100 LEU A CA 1
ATOM 761 C C . LEU A 1 100 ? 3.727 58.537 96.019 1.00 26.68 100 LEU A C 1
ATOM 762 O O . LEU A 1 100 ? 2.674 59.000 95.562 1.00 26.97 100 LEU A O 1
ATOM 767 N N . THR A 1 101 ? 4.805 59.280 96.223 1.00 29.22 101 THR A N 1
ATOM 768 C CA . THR A 1 101 ? 4.750 60.703 95.941 1.00 27.99 101 THR A CA 1
ATOM 769 C C . THR A 1 101 ? 6.082 61.124 95.357 1.00 31.02 101 THR A C 1
ATOM 770 O O . THR A 1 101 ? 7.122 60.639 95.790 1.00 26.91 101 THR A O 1
ATOM 774 N N . TYR A 1 102 ? 6.040 61.988 94.346 1.00 26.49 102 TYR A N 1
ATOM 775 C CA . TYR A 1 102 ? 7.254 62.664 93.924 1.00 23.13 102 TYR A CA 1
ATOM 776 C C . TYR A 1 102 ? 7.745 63.580 95.035 1.00 23.52 102 TYR A C 1
ATOM 777 O O . TYR A 1 102 ? 7.030 63.872 95.994 1.00 29.06 102 TYR A O 1
ATOM 786 N N . TYR A 1 103 ? 8.999 64.024 94.897 1.00 25.30 103 TYR A N 1
ATOM 787 C CA . TYR A 1 103 ? 9.697 64.658 95.999 1.00 27.06 103 TYR A CA 1
ATOM 788 C C . TYR A 1 103 ? 9.269 66.102 96.215 1.00 31.39 103 TYR A C 1
ATOM 789 O O . TYR A 1 103 ? 9.206 66.563 97.357 1.00 30.21 103 TYR A O 1
ATOM 798 N N . ASN A 1 104 ? 9.015 66.856 95.151 1.00 27.57 104 ASN A N 1
ATOM 799 C CA . ASN A 1 104 ? 8.725 68.265 95.374 1.00 27.20 104 ASN A CA 1
ATOM 800 C C . ASN A 1 104 ? 7.481 68.519 96.217 1.00 26.97 104 ASN A C 1
ATOM 801 O O . ASN A 1 104 ? 7.472 69.527 96.944 1.00 30.37 104 ASN A O 1
ATOM 806 N N . PRO A 1 105 ? 6.395 67.741 96.134 1.00 27.81 105 PRO A N 1
ATOM 807 C CA . PRO A 1 105 ? 5.304 67.971 97.102 1.00 32.45 105 PRO A CA 1
ATOM 808 C C . PRO A 1 105 ? 5.744 67.743 98.538 1.00 34.58 105 PRO A C 1
ATOM 809 O O . PRO A 1 105 ? 5.335 68.482 99.439 1.00 37.56 105 PRO A O 1
ATOM 813 N N . ILE A 1 106 ? 6.572 66.722 98.763 1.00 30.28 106 ILE A N 1
ATOM 814 C CA . ILE A 1 106 ? 7.164 66.465 100.082 1.00 33.07 106 ILE A CA 1
ATOM 815 C C . ILE A 1 106 ? 8.062 67.621 100.499 1.00 37.02 106 ILE A C 1
ATOM 816 O O . ILE A 1 106 ? 7.919 68.203 101.582 1.00 32.88 106 ILE A O 1
ATOM 821 N N . PHE A 1 107 ? 9.084 67.889 99.697 1.00 28.13 107 PHE A N 1
ATOM 822 C CA .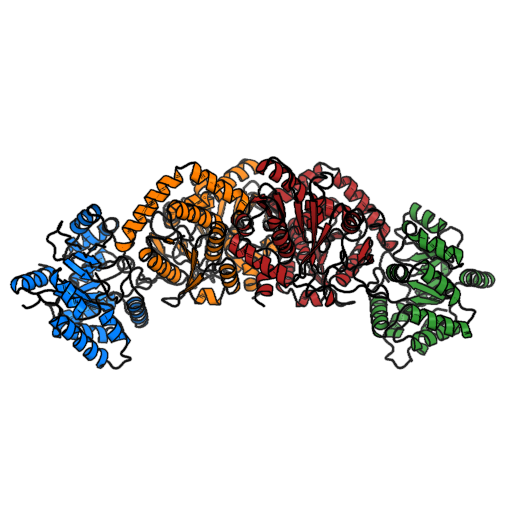 PHE A 1 107 ? 9.747 69.174 99.812 1.00 32.14 107 PHE A CA 1
ATOM 823 C C . PHE A 1 107 ? 8.613 70.182 99.631 1.00 40.17 107 PHE A C 1
ATOM 824 O O . PHE A 1 107 ? 7.550 69.824 99.143 1.00 58.52 107 PHE A O 1
ATOM 832 N N . ARG A 1 108 ? 8.754 71.378 100.142 1.00 43.80 108 ARG A N 1
ATOM 833 C CA . ARG A 1 108 ? 7.600 72.275 100.033 1.00 48.74 108 ARG A CA 1
ATOM 834 C C . ARG A 1 108 ? 6.628 72.056 101.182 1.00 37.39 108 ARG A C 1
ATOM 835 O O . ARG A 1 108 ? 6.381 72.986 101.947 1.00 43.58 108 ARG A O 1
ATOM 843 N N . TYR A 1 109 ? 6.052 70.846 101.302 1.00 37.62 109 TYR A N 1
ATOM 844 C CA . TYR A 1 109 ? 5.296 70.535 102.513 1.00 37.51 109 TYR A CA 1
ATOM 845 C C . TYR A 1 109 ? 6.172 70.730 103.736 1.00 42.74 109 TYR A C 1
ATOM 846 O O . TYR A 1 109 ? 5.742 71.322 104.733 1.00 40.67 109 TYR A O 1
ATOM 855 N N . GLY A 1 110 ? 7.421 70.273 103.655 1.00 38.79 110 GLY A N 1
ATOM 856 C CA . GLY A 1 110 ? 8.352 70.328 104.762 1.00 40.22 110 GLY A CA 1
ATOM 857 C C . GLY A 1 110 ? 8.681 68.892 105.099 1.00 42.70 110 GLY A C 1
ATOM 858 O O . GLY A 1 110 ? 7.776 68.128 105.437 1.00 36.50 110 GLY A O 1
ATOM 859 N N . ILE A 1 111 ? 9.953 68.504 104.979 1.00 42.39 111 ILE A N 1
ATOM 860 C CA . ILE A 1 111 ? 10.306 67.083 105.012 1.00 43.20 111 ILE A CA 1
ATOM 861 C C . ILE A 1 111 ? 9.911 66.462 106.348 1.00 40.67 111 ILE A C 1
ATOM 862 O O . ILE A 1 111 ? 9.167 65.472 106.406 1.00 34.61 111 ILE A O 1
ATOM 867 N N . GLU A 1 112 ? 10.425 67.025 107.441 1.00 41.02 112 GLU A N 1
ATOM 868 C CA . GLU A 1 112 ? 10.121 66.474 108.756 1.00 48.03 112 GLU A CA 1
ATOM 869 C C . GLU A 1 112 ? 8.643 66.641 109.079 1.00 47.86 112 GLU A C 1
ATOM 870 O O . GLU A 1 112 ? 8.014 65.737 109.643 1.00 41.55 112 GLU A O 1
ATOM 876 N N . ARG A 1 113 ? 8.064 67.780 108.699 1.00 48.55 113 ARG A N 1
ATOM 877 C CA . ARG A 1 113 ? 6.640 67.980 108.919 1.00 50.78 113 ARG A CA 1
ATOM 878 C C . ARG A 1 113 ? 5.815 66.943 108.172 1.00 45.71 113 ARG A C 1
ATOM 879 O O . ARG A 1 113 ? 4.735 66.546 108.636 1.00 43.50 113 ARG A O 1
ATOM 887 N N . PHE A 1 114 ? 6.308 66.489 107.020 1.00 43.98 114 PHE A N 1
ATOM 888 C CA . PHE A 1 114 ? 5.570 65.520 106.217 1.00 40.13 114 PHE A CA 1
ATOM 889 C C . PHE A 1 114 ? 5.636 64.127 106.831 1.00 37.71 114 PHE A C 1
ATOM 890 O O . PHE A 1 114 ? 4.616 63.438 106.946 1.00 37.63 114 PHE A O 1
ATOM 898 N N . VAL A 1 115 ? 6.832 63.701 107.233 1.00 35.32 115 VAL A N 1
ATOM 899 C CA . VAL A 1 115 ? 6.977 62.405 107.889 1.00 38.94 115 VAL A CA 1
ATOM 900 C C . VAL A 1 115 ? 6.240 62.392 109.224 1.00 35.52 115 VAL A C 1
ATOM 901 O O . VAL A 1 115 ? 5.650 61.375 109.613 1.00 40.79 115 VAL A O 1
ATOM 905 N N . LYS A 1 116 ? 6.269 63.510 109.956 1.00 37.82 116 LYS A N 1
ATOM 906 C CA . LYS A 1 116 ? 5.512 63.573 111.206 1.00 45.85 116 LYS A CA 1
ATOM 907 C C . LYS A 1 116 ? 4.017 63.393 110.948 1.00 45.36 116 LYS A C 1
ATOM 908 O O . LYS A 1 116 ? 3.342 62.637 111.655 1.00 45.67 116 LYS A O 1
ATOM 914 N N . GLU A 1 117 ? 3.482 64.076 109.937 1.00 41.86 117 GLU A N 1
ATOM 915 C CA . GLU A 1 117 ? 2.076 63.895 109.600 1.00 44.34 117 GLU A CA 1
ATOM 916 C C . GLU A 1 117 ? 1.799 62.477 109.108 1.00 44.73 117 GLU A C 1
ATOM 917 O O . GLU A 1 117 ? 0.708 61.941 109.349 1.00 50.10 117 GLU A O 1
ATOM 923 N N . CYS A 1 118 ? 2.764 61.850 108.428 1.00 37.95 118 CYS A N 1
ATOM 924 C CA . CYS A 1 118 ? 2.596 60.449 108.054 1.00 35.26 118 CYS A CA 1
ATOM 925 C C . CYS A 1 118 ? 2.364 59.587 109.281 1.00 41.62 118 CYS A C 1
ATOM 926 O O . CYS A 1 118 ? 1.434 58.774 109.315 1.00 32.64 118 CYS A O 1
ATOM 929 N N . ALA A 1 119 ? 3.210 59.752 110.303 1.00 42.88 119 ALA A N 1
ATOM 930 C CA . ALA A 1 119 ? 3.118 58.910 111.487 1.00 47.42 119 ALA A CA 1
ATOM 931 C C . ALA A 1 119 ? 1.834 59.173 112.254 1.00 52.44 119 ALA A C 1
ATOM 932 O O . ALA A 1 119 ? 1.255 58.246 112.825 1.00 48.99 119 ALA A O 1
ATOM 934 N N . GLU A 1 120 ? 1.360 60.415 112.261 1.00 51.16 120 GLU A N 1
ATOM 935 C CA . GLU A 1 120 ? 0.163 60.707 113.040 1.00 57.37 120 GLU A CA 1
ATOM 936 C C . GLU A 1 120 ? -1.100 60.281 112.302 1.00 44.54 120 GLU A C 1
ATOM 937 O O . GLU A 1 120 ? -2.068 59.833 112.927 1.00 44.26 120 GLU A O 1
ATOM 943 N N . ALA A 1 121 ? -1.113 60.418 110.980 1.00 39.26 121 ALA A N 1
ATOM 944 C CA . ALA A 1 121 ? -2.284 60.001 110.216 1.00 38.62 121 ALA A CA 1
ATOM 945 C C . ALA A 1 121 ? -2.381 58.483 110.104 1.00 44.73 121 ALA A C 1
ATOM 946 O O . ALA A 1 121 ? -3.488 57.933 110.096 1.00 45.78 121 ALA A O 1
ATOM 948 N N . GLY A 1 122 ? -1.252 57.792 110.011 1.00 43.71 122 GLY A N 1
ATOM 949 C CA . GLY A 1 122 ? -1.277 56.346 109.932 1.00 40.10 122 GLY A CA 1
ATOM 950 C C . GLY A 1 122 ? -0.781 55.847 108.591 1.00 42.43 122 GLY A C 1
ATOM 951 O O . GLY A 1 122 ? -1.310 54.871 108.049 1.00 39.28 122 GLY A O 1
ATOM 952 N N . VAL A 1 123 ? 0.227 56.522 108.041 1.00 35.51 123 VAL A N 1
ATOM 953 C CA . VAL A 1 123 ? 0.852 56.132 106.778 1.00 33.41 123 VAL A CA 1
ATOM 954 C C . VAL A 1 123 ? 2.128 55.382 107.111 1.00 36.68 123 VAL A C 1
ATOM 955 O O . VAL A 1 123 ? 3.015 55.918 107.779 1.00 36.66 123 VAL A O 1
ATOM 959 N N . ASP A 1 124 ? 2.247 54.161 106.614 1.00 31.72 124 ASP A N 1
ATOM 960 C CA . ASP A 1 124 ? 3.316 53.293 107.079 1.00 29.46 124 ASP A CA 1
ATOM 961 C C . ASP A 1 124 ? 4.578 53.373 106.239 1.00 32.28 124 ASP A C 1
ATOM 962 O O . ASP A 1 124 ? 5.657 53.049 106.741 1.00 39.53 124 ASP A O 1
ATOM 967 N N . GLY A 1 125 ? 4.484 53.797 104.986 1.00 30.42 125 GLY A N 1
ATOM 968 C CA . GLY A 1 125 ? 5.653 53.755 104.136 1.00 32.14 125 GLY A CA 1
ATOM 969 C C . GLY A 1 125 ? 5.567 54.768 103.018 1.00 28.08 125 GLY A C 1
ATOM 970 O O . GLY A 1 125 ? 4.508 55.336 102.728 1.00 27.59 125 GLY A O 1
ATOM 971 N N . LEU A 1 126 ? 6.721 54.999 102.402 1.00 30.53 126 LEU A N 1
ATOM 972 C CA . LEU A 1 126 ? 6.895 56.030 101.395 1.00 32.17 126 LEU A CA 1
ATOM 973 C C . LEU A 1 126 ? 7.639 55.441 100.216 1.00 26.36 126 LEU A C 1
ATOM 974 O O . LEU A 1 126 ? 8.648 54.752 100.396 1.00 29.22 126 LEU A O 1
ATOM 979 N N . ILE A 1 127 ? 7.116 55.704 99.023 1.00 24.57 127 ILE A N 1
ATOM 980 C CA . ILE A 1 127 ? 7.787 55.452 97.756 1.00 27.16 127 ILE A CA 1
ATOM 981 C C . ILE A 1 127 ? 7.960 56.805 97.086 1.00 26.12 127 ILE A C 1
ATOM 982 O O . ILE A 1 127 ? 6.973 57.509 96.860 1.00 25.25 127 ILE A O 1
ATOM 987 N N . VAL A 1 128 ? 9.195 57.198 96.824 1.00 27.78 128 VAL A N 1
ATOM 988 C CA . VAL A 1 128 ? 9.489 58.505 96.249 1.00 31.82 128 VAL A CA 1
ATOM 989 C C . VAL A 1 128 ? 10.227 58.291 94.933 1.00 33.38 128 VAL A C 1
ATOM 990 O O . VAL A 1 128 ? 11.444 58.125 94.912 1.00 28.20 128 VAL A O 1
ATOM 994 N N . PRO A 1 129 ? 9.521 58.295 93.804 1.00 27.98 129 PRO A N 1
ATOM 995 C CA . PRO A 1 129 ? 10.147 57.783 92.576 1.00 34.55 129 PRO A CA 1
ATOM 996 C C . PRO A 1 129 ? 11.347 58.594 92.092 1.00 29.29 129 PRO A C 1
ATOM 997 O O . PRO A 1 129 ? 12.238 58.011 91.477 1.00 32.90 129 PRO A O 1
ATOM 1001 N N . ASP A 1 130 ? 11.427 59.905 92.334 1.00 30.92 130 ASP A N 1
ATOM 1002 C CA . ASP A 1 130 ? 12.566 60.671 91.827 1.00 30.96 130 ASP A CA 1
ATOM 1003 C C . ASP A 1 130 ? 13.619 60.971 92.893 1.00 34.66 130 ASP A C 1
ATOM 1004 O O . ASP A 1 130 ? 14.358 61.956 92.765 1.00 33.54 130 ASP A O 1
ATOM 1009 N N . LEU A 1 131 ? 13.744 60.131 93.925 1.00 29.16 131 LEU A N 1
ATOM 1010 C CA . LEU A 1 131 ? 14.673 60.387 95.030 1.00 34.75 131 LEU A CA 1
ATOM 1011 C C . LEU A 1 131 ? 15.638 59.222 95.232 1.00 37.21 131 LEU A C 1
ATOM 1012 O O . LEU A 1 131 ? 15.322 58.259 95.947 1.00 38.34 131 LEU A O 1
ATOM 1017 N N . PRO A 1 132 ? 16.826 59.260 94.638 1.00 41.70 132 PRO A N 1
ATOM 1018 C CA . PRO A 1 132 ? 17.802 58.198 94.891 1.00 40.79 132 PRO A CA 1
ATOM 1019 C C . PRO A 1 132 ? 18.387 58.316 96.288 1.00 42.61 132 PRO A C 1
ATOM 1020 O O . PRO A 1 132 ? 18.339 59.391 96.908 1.00 42.78 132 PRO A O 1
ATOM 1024 N N . PRO A 1 133 ? 18.915 57.217 96.833 1.00 49.24 133 PRO A N 1
ATOM 1025 C CA . PRO A 1 133 ? 19.636 57.297 98.117 1.00 49.81 133 PRO A CA 1
ATOM 1026 C C . PRO A 1 133 ? 20.570 58.492 98.268 1.00 50.92 133 PRO A C 1
ATOM 1027 O O . PRO A 1 133 ? 20.570 59.123 99.329 1.00 51.37 133 PRO A O 1
ATOM 1031 N N . GLU A 1 134 ? 21.362 58.833 97.248 1.00 48.37 134 GLU A N 1
ATOM 1032 C CA . GLU A 1 134 ? 22.324 59.917 97.418 1.00 62.38 134 GLU A CA 1
ATOM 1033 C C . GLU A 1 134 ? 21.649 61.252 97.729 1.00 51.90 134 GLU A C 1
ATOM 1034 O O . GLU A 1 134 ? 22.294 62.144 98.293 1.00 51.79 134 GLU A O 1
ATOM 1040 N N . GLU A 1 135 ? 20.372 61.403 97.395 1.00 46.96 135 GLU A N 1
ATOM 1041 C CA . GLU A 1 135 ? 19.619 62.618 97.686 1.00 46.92 135 GLU A CA 1
ATOM 1042 C C . GLU A 1 135 ? 18.624 62.439 98.827 1.00 50.15 135 GLU A C 1
ATOM 1043 O O . GLU A 1 135 ? 17.933 63.400 99.187 1.00 38.52 135 GLU A O 1
ATOM 1049 N N . ALA A 1 136 ? 18.522 61.237 99.396 1.00 50.46 136 ALA A N 1
ATOM 1050 C CA . ALA A 1 136 ? 17.467 60.914 100.347 1.00 45.27 136 ALA A CA 1
ATOM 1051 C C . ALA A 1 136 ? 17.904 61.034 101.806 1.00 46.07 136 ALA A C 1
ATOM 1052 O O . ALA A 1 136 ? 17.156 60.628 102.697 1.00 48.13 136 ALA A O 1
ATOM 1054 N N . ALA A 1 137 ? 19.084 61.590 102.077 1.00 39.62 137 ALA A N 1
ATOM 1055 C CA . ALA A 1 137 ? 19.571 61.621 103.456 1.00 50.61 137 ALA A CA 1
ATOM 1056 C C . ALA A 1 137 ? 18.570 62.288 104.400 1.00 48.28 137 ALA A C 1
ATOM 1057 O O . ALA A 1 137 ? 18.309 61.778 105.499 1.00 43.46 137 ALA A O 1
ATOM 1059 N N . ASP A 1 138 ? 18.003 63.433 103.998 1.00 49.53 138 ASP A N 1
ATOM 1060 C CA . ASP A 1 138 ? 17.093 64.165 104.882 1.00 50.67 138 ASP A CA 1
ATOM 1061 C C . ASP A 1 138 ? 15.801 63.385 105.127 1.00 46.98 138 ASP A C 1
ATOM 1062 O O . ASP A 1 138 ? 15.378 63.207 106.275 1.00 44.73 138 ASP A O 1
ATOM 1067 N N . LEU A 1 139 ? 15.138 62.945 104.056 1.00 37.52 139 LEU A N 1
ATOM 1068 C CA . LEU A 1 139 ? 13.897 62.191 104.215 1.00 39.86 139 LEU A CA 1
ATOM 1069 C C . LEU A 1 139 ? 14.131 60.907 105.007 1.00 43.32 139 LEU A C 1
ATOM 1070 O O . LEU A 1 139 ? 13.305 60.522 105.844 1.00 43.05 139 LEU A O 1
ATOM 1075 N N . ALA A 1 140 ? 15.261 60.238 104.765 1.00 36.12 140 ALA A N 1
ATOM 1076 C CA . ALA A 1 140 ? 15.537 58.962 105.419 1.00 39.42 140 ALA A CA 1
ATOM 1077 C C . ALA A 1 140 ? 15.714 59.118 106.924 1.00 42.79 140 ALA A C 1
ATOM 1078 O O . ALA A 1 140 ? 15.295 58.244 107.690 1.00 47.41 140 ALA A O 1
ATOM 1080 N N . ALA A 1 141 ? 16.332 60.210 107.373 1.00 45.54 141 ALA A N 1
ATOM 1081 C CA . ALA A 1 141 ? 16.509 60.390 108.811 1.00 48.07 141 ALA A CA 1
ATOM 1082 C C . ALA A 1 141 ? 15.185 60.726 109.494 1.00 50.36 141 ALA A C 1
ATOM 1083 O O . ALA A 1 141 ? 14.913 60.255 110.602 1.00 52.67 141 ALA A O 1
ATOM 1085 N N . ALA A 1 142 ? 14.346 61.538 108.851 1.00 45.27 142 ALA A N 1
ATOM 1086 C CA . ALA A 1 142 ? 13.022 61.801 109.400 1.00 41.87 142 ALA A CA 1
ATOM 1087 C C . ALA A 1 142 ? 12.177 60.534 109.422 1.00 40.46 142 ALA A C 1
ATOM 1088 O O . ALA A 1 142 ? 11.476 60.261 110.405 1.00 45.55 142 ALA A O 1
ATOM 1090 N N . ALA A 1 143 ? 12.214 59.754 108.339 1.00 38.52 143 ALA A N 1
ATOM 1091 C CA . ALA A 1 143 ? 11.479 58.496 108.317 1.00 39.74 143 ALA A CA 1
ATOM 1092 C C . ALA A 1 143 ? 11.920 57.597 109.458 1.00 43.53 143 ALA A C 1
ATOM 1093 O O . ALA A 1 143 ? 11.087 56.998 110.145 1.00 39.76 143 ALA A O 1
ATOM 1095 N N . GLU A 1 144 ? 13.238 57.477 109.662 1.00 45.60 144 GLU A N 1
ATOM 1096 C CA . GLU A 1 144 ? 13.747 56.642 110.745 1.00 53.18 144 GLU A CA 1
ATOM 1097 C C . GLU A 1 144 ? 13.302 57.183 112.096 1.00 53.93 144 GLU A C 1
ATOM 1098 O O . GLU A 1 144 ? 12.892 56.423 112.978 1.00 53.95 144 GLU A O 1
ATOM 1100 N N . LYS A 1 145 ? 13.352 58.504 112.262 1.00 58.14 145 LYS A N 1
ATOM 1101 C CA . LYS A 1 145 ? 12.889 59.128 113.494 1.00 60.99 145 LYS A CA 1
ATOM 1102 C C . LYS A 1 145 ? 11.440 58.761 113.813 1.00 54.64 145 LYS A C 1
ATOM 1103 O O . LYS A 1 145 ? 11.089 58.590 114.985 1.00 56.41 145 LYS A O 1
ATOM 1109 N N . TYR A 1 146 ? 10.585 58.615 112.802 1.00 46.63 146 TYR A N 1
ATOM 1110 C CA . TYR A 1 146 ? 9.158 58.443 113.051 1.00 49.88 146 TYR A CA 1
ATOM 1111 C C . TYR A 1 146 ? 8.642 57.059 112.676 1.00 55.08 146 TYR A C 1
ATOM 1112 O O . TYR A 1 146 ? 7.426 56.842 112.681 1.00 60.88 146 TYR A O 1
ATOM 1121 N N . GLY A 1 147 ? 9.526 56.111 112.379 1.00 54.91 147 GLY A N 1
ATOM 1122 C CA . GLY A 1 147 ? 9.069 54.761 112.118 1.00 56.07 147 GLY A CA 1
ATOM 1123 C C . GLY A 1 147 ? 8.352 54.581 110.802 1.00 54.88 147 GLY A C 1
ATOM 1124 O O . GLY A 1 147 ? 7.544 53.660 110.667 1.00 57.88 147 GLY A O 1
ATOM 1125 N N . VAL A 1 148 ? 8.629 55.435 109.824 1.00 45.55 148 VAL A N 1
ATOM 1126 C CA . VAL A 1 148 ? 8.025 55.353 108.505 1.00 42.14 148 VAL A CA 1
ATOM 1127 C C . VAL A 1 148 ? 9.025 54.709 107.558 1.00 39.87 148 VAL A C 1
ATOM 1128 O O . VAL A 1 148 ? 10.175 55.155 107.463 1.00 42.29 148 VAL A O 1
ATOM 1132 N N . ASP A 1 149 ? 8.597 53.665 106.859 1.00 38.95 149 ASP A N 1
ATOM 1133 C CA . ASP A 1 149 ? 9.500 52.968 105.956 1.00 42.18 149 ASP A CA 1
ATOM 1134 C C . ASP A 1 149 ? 9.693 53.760 104.670 1.00 41.77 149 ASP A C 1
ATOM 1135 O O . ASP A 1 149 ? 8.775 54.418 104.172 1.00 38.24 149 ASP A O 1
ATOM 1140 N N . LEU A 1 150 ? 10.902 53.697 104.145 1.00 43.56 150 LEU A N 1
ATOM 1141 C CA . LEU A 1 150 ? 11.265 54.344 102.893 1.00 39.08 150 LEU A CA 1
ATOM 1142 C C . LEU A 1 150 ? 11.600 53.233 101.904 1.00 34.39 150 LEU A C 1
ATOM 1143 O O . LEU A 1 150 ? 12.637 52.571 102.028 1.00 36.07 150 LEU A O 1
ATOM 1148 N N . ILE A 1 151 ? 10.716 53.010 100.942 1.00 36.61 151 ILE A N 1
ATOM 1149 C CA . ILE A 1 151 ? 10.876 51.938 99.968 1.00 32.11 151 ILE A CA 1
ATOM 1150 C C . ILE A 1 151 ? 11.589 52.478 98.734 1.00 41.99 151 ILE A C 1
ATOM 1151 O O . ILE A 1 151 ? 11.088 53.396 98.072 1.00 39.56 151 ILE A O 1
ATOM 1156 N N . PHE A 1 152 ? 12.750 51.904 98.410 1.00 38.16 152 PHE A N 1
ATOM 1157 C CA . PHE A 1 152 ? 13.520 52.332 97.243 1.00 37.28 152 PHE A CA 1
ATOM 1158 C C . PHE A 1 152 ? 13.361 51.340 96.093 1.00 39.51 152 PHE A C 1
ATOM 1159 O O . PHE A 1 152 ? 13.205 50.132 96.309 1.00 37.14 152 PHE A O 1
ATOM 1167 N N . LEU A 1 153 ? 13.402 51.869 94.863 1.00 34.45 153 LEU A N 1
ATOM 1168 C CA . LEU A 1 153 ? 13.282 51.070 93.643 1.00 31.61 153 LEU A CA 1
ATOM 1169 C C . LEU A 1 153 ? 14.639 50.575 93.160 1.00 35.52 153 LEU A C 1
ATOM 1170 O O . LEU A 1 153 ? 15.654 51.275 93.266 1.00 33.22 153 LEU A O 1
ATOM 1175 N N . VAL A 1 154 ? 14.642 49.366 92.612 1.00 30.61 154 VAL A N 1
ATOM 1176 C CA . VAL A 1 154 ? 15.811 48.780 91.973 1.00 32.43 154 VAL A CA 1
ATOM 1177 C C . VAL A 1 154 ? 15.405 48.402 90.561 1.00 39.33 154 VAL A C 1
ATOM 1178 O O . VAL A 1 154 ? 14.378 47.739 90.360 1.00 41.72 154 VAL A O 1
ATOM 1182 N N . ALA A 1 155 ? 16.170 48.832 89.614 1.00 36.40 155 ALA A N 1
ATOM 1183 C CA . ALA A 1 155 ? 15.839 48.635 88.217 1.00 39.52 155 ALA A CA 1
ATOM 1184 C C . ALA A 1 155 ? 16.725 47.569 87.598 1.00 42.40 155 ALA A C 1
ATOM 1185 O O . ALA A 1 155 ? 17.825 47.289 88.086 1.00 41.68 155 ALA A O 1
ATOM 1187 N N . PRO A 1 156 ? 16.271 46.951 86.509 1.00 45.18 156 PRO A N 1
ATOM 1188 C CA . PRO A 1 156 ? 17.079 45.894 85.884 1.00 53.23 156 PRO A CA 1
ATOM 1189 C C . PRO A 1 156 ? 18.469 46.356 85.480 1.00 47.82 156 PRO A C 1
ATOM 1190 O O . PRO A 1 156 ? 19.361 45.516 85.342 1.00 50.24 156 PRO A O 1
ATOM 1194 N N . THR A 1 157 ? 18.684 47.655 85.291 1.00 44.96 157 THR A N 1
ATOM 1195 C CA . THR A 1 157 ? 19.990 48.181 84.921 1.00 48.50 157 THR A CA 1
ATOM 1196 C C . THR A 1 157 ? 20.782 48.681 86.118 1.00 50.04 157 THR A C 1
ATOM 1197 O O . THR A 1 157 ? 21.886 49.209 85.938 1.00 47.65 157 THR A O 1
ATOM 1201 N N . SER A 1 158 ? 20.245 48.542 87.328 1.00 39.94 158 SER A N 1
ATOM 1202 C CA . SER A 1 158 ? 21.007 48.880 88.522 1.00 40.62 158 SER A CA 1
ATOM 1203 C C . SER A 1 158 ? 22.134 47.879 88.713 1.00 49.33 158 SER A C 1
ATOM 1204 O O . SER A 1 158 ? 21.929 46.665 88.615 1.00 57.48 158 SER A O 1
ATOM 1207 N N . THR A 1 159 ? 23.331 48.390 88.974 1.00 59.27 159 THR A N 1
ATOM 1208 C CA . THR A 1 159 ? 24.493 47.537 89.170 1.00 66.00 159 THR A CA 1
ATOM 1209 C C . THR A 1 159 ? 24.496 46.945 90.579 1.00 64.44 159 THR A C 1
ATOM 1210 O O . THR A 1 159 ? 23.885 47.480 91.510 1.00 66.15 159 THR A O 1
ATOM 1214 N N . ASP A 1 160 ? 25.193 45.817 90.727 1.00 59.97 160 ASP A N 1
ATOM 1215 C CA . ASP A 1 160 ? 25.335 45.212 92.047 1.00 62.51 160 ASP A CA 1
ATOM 1216 C C . ASP A 1 160 ? 25.768 46.249 93.075 1.00 66.93 160 ASP A C 1
ATOM 1217 O O . ASP A 1 160 ? 25.285 46.243 94.213 1.00 66.66 160 ASP A O 1
ATOM 1219 N N . GLU A 1 161 ? 26.668 47.160 92.686 1.00 63.59 161 GLU A N 1
ATOM 1220 C CA . GLU A 1 161 ? 27.095 48.219 93.596 1.00 63.73 161 GLU A CA 1
ATOM 1221 C C . GLU A 1 161 ? 25.926 49.126 93.976 1.00 63.48 161 GLU A C 1
ATOM 1222 O O . GLU A 1 161 ? 25.743 49.476 95.149 1.00 59.08 161 GLU A O 1
ATOM 1228 N N . ARG A 1 162 ? 25.126 49.529 92.992 1.00 53.36 162 ARG A N 1
ATOM 1229 C CA . ARG A 1 162 ? 23.995 50.388 93.299 1.00 51.49 162 ARG A CA 1
ATOM 1230 C C . ARG A 1 162 ? 22.954 49.659 94.152 1.00 49.53 162 ARG A C 1
ATOM 1231 O O . ARG A 1 162 ? 22.319 50.274 95.016 1.00 46.52 162 ARG A O 1
ATOM 1239 N N . ILE A 1 163 ? 22.787 48.350 93.951 1.00 47.88 163 ILE A N 1
ATOM 1240 C CA . ILE A 1 163 ? 21.861 47.582 94.785 1.00 50.09 163 ILE A CA 1
ATOM 1241 C C . ILE A 1 163 ? 22.325 47.575 96.240 1.00 51.64 163 ILE A C 1
ATOM 1242 O O . ILE A 1 163 ? 21.553 47.885 97.152 1.00 54.70 163 ILE A O 1
ATOM 1247 N N . LYS A 1 164 ? 23.585 47.196 96.483 1.00 59.91 164 LYS A N 1
ATOM 1248 C CA . LYS A 1 164 ? 24.126 47.255 97.839 1.00 65.01 164 LYS A CA 1
ATOM 1249 C C . LYS A 1 164 ? 23.745 48.562 98.498 1.00 62.97 164 LYS A C 1
ATOM 1250 O O . LYS A 1 164 ? 23.198 48.592 99.605 1.00 63.36 164 LYS A O 1
ATOM 1254 N N . MET A 1 165 ? 24.030 49.656 97.798 1.00 61.58 165 MET A N 1
ATOM 1255 C CA . MET A 1 165 ? 23.789 50.987 98.332 1.00 61.79 165 MET A CA 1
ATOM 1256 C C . MET A 1 165 ? 22.296 51.245 98.532 1.00 61.05 165 MET A C 1
ATOM 1257 O O . MET A 1 165 ? 21.891 51.835 99.544 1.00 63.17 165 MET A O 1
ATOM 1262 N N . ILE A 1 166 ? 21.457 50.804 97.590 1.00 45.33 166 ILE A N 1
ATOM 1263 C CA . ILE A 1 166 ? 20.013 50.973 97.751 1.00 50.40 166 ILE A CA 1
ATOM 1264 C C . ILE A 1 166 ? 19.521 50.180 98.955 1.00 52.90 166 ILE A C 1
ATOM 1265 O O . ILE A 1 166 ? 18.902 50.725 99.874 1.00 50.72 166 ILE A O 1
ATOM 1270 N N . ALA A 1 167 ? 19.786 48.871 98.959 1.00 52.93 167 ALA A N 1
ATOM 1271 C CA . ALA A 1 167 ? 19.327 48.018 100.050 1.00 61.88 167 ALA A CA 1
ATOM 1272 C C . ALA A 1 167 ? 19.865 48.457 101.408 1.00 65.70 167 ALA A C 1
ATOM 1273 O O . ALA A 1 167 ? 19.298 48.081 102.439 1.00 71.50 167 ALA A O 1
ATOM 1275 N N . LYS A 1 168 ? 20.945 49.236 101.441 1.00 65.62 168 LYS A N 1
ATOM 1276 C CA . LYS A 1 168 ? 21.463 49.703 102.722 1.00 67.16 168 LYS A CA 1
ATOM 1277 C C . LYS A 1 168 ? 20.541 50.729 103.363 1.00 62.67 168 LYS A C 1
ATOM 1278 O O . LYS A 1 168 ? 20.489 50.832 104.593 1.00 62.82 168 LYS A O 1
ATOM 1280 N N . HIS A 1 169 ? 19.814 51.498 102.557 1.00 54.16 169 HIS A N 1
ATOM 1281 C CA . HIS A 1 169 ? 18.926 52.520 103.088 1.00 54.64 169 HIS A CA 1
ATOM 1282 C C . HIS A 1 169 ? 17.463 52.111 103.037 1.00 47.65 169 HIS A C 1
ATOM 1283 O O . HIS A 1 169 ? 16.618 52.824 103.583 1.00 47.97 169 HIS A O 1
ATOM 1285 N N . ALA A 1 170 ? 17.149 50.982 102.413 1.00 46.10 170 ALA A N 1
ATOM 1286 C CA . ALA A 1 170 ? 15.764 50.583 102.226 1.00 47.76 170 ALA A CA 1
ATOM 1287 C C . ALA A 1 170 ? 15.164 50.034 103.517 1.00 39.46 170 ALA A C 1
ATOM 1288 O O . ALA A 1 170 ? 15.852 49.448 104.353 1.00 44.47 170 ALA A O 1
ATOM 1290 N N . SER A 1 171 ? 13.857 50.225 103.665 1.00 36.99 171 SER A N 1
ATOM 1291 C CA . SER A 1 171 ? 13.107 49.592 104.737 1.00 39.34 171 SER A CA 1
ATOM 1292 C C . SER A 1 171 ? 11.700 49.316 104.226 1.00 44.21 171 SER A C 1
ATOM 1293 O O . SER A 1 171 ? 11.256 49.891 103.229 1.00 44.74 171 SER A O 1
ATOM 1296 N N . GLY A 1 172 ? 11.005 48.422 104.913 1.00 44.45 172 GLY A N 1
ATOM 1297 C CA . GLY A 1 172 ? 9.683 48.023 104.472 1.00 45.12 172 GLY A CA 1
ATOM 1298 C C . GLY A 1 172 ? 9.773 46.936 103.422 1.00 39.48 172 GLY A C 1
ATOM 1299 O O . GLY A 1 172 ? 9.629 45.750 103.722 1.00 35.05 172 GLY A O 1
ATOM 1300 N N . PHE A 1 173 ? 10.000 47.318 102.173 1.00 36.55 173 PHE A N 1
ATOM 1301 C CA . PHE A 1 173 ? 10.351 46.326 101.175 1.00 32.64 173 PHE A CA 1
ATOM 1302 C C . PHE A 1 173 ? 11.226 46.997 100.130 1.00 36.85 173 PHE A C 1
ATOM 1303 O O . PHE A 1 173 ? 11.443 48.211 100.152 1.00 40.70 173 PHE A O 1
ATOM 1311 N N . VAL A 1 174 ? 11.773 46.182 99.248 1.00 36.06 174 VAL A N 1
ATOM 1312 C CA . VAL A 1 174 ? 12.456 46.675 98.063 1.00 40.16 174 VAL A CA 1
ATOM 1313 C C . VAL A 1 174 ? 11.498 46.556 96.889 1.00 35.06 174 VAL A C 1
ATOM 1314 O O . VAL A 1 174 ? 10.909 45.491 96.647 1.00 37.37 174 VAL A O 1
ATOM 1318 N N . TYR A 1 175 ? 11.355 47.641 96.160 1.00 34.65 175 TYR A N 1
ATOM 1319 C CA . TYR A 1 175 ? 10.503 47.688 94.983 1.00 36.66 175 TYR A CA 1
ATOM 1320 C C . TYR A 1 175 ? 11.365 47.351 93.769 1.00 36.37 175 TYR A C 1
ATOM 1321 O O . TYR A 1 175 ? 12.252 48.122 93.397 1.00 41.35 175 TYR A O 1
ATOM 1330 N N . CYS A 1 176 ? 11.121 46.190 93.166 1.00 31.25 176 CYS A N 1
ATOM 1331 C CA . CYS A 1 176 ? 11.875 45.728 91.999 1.00 37.35 176 CYS A CA 1
ATOM 1332 C C . CYS A 1 176 ? 11.112 46.153 90.747 1.00 39.81 176 CYS A C 1
ATOM 1333 O O . CYS A 1 176 ? 9.979 45.715 90.518 1.00 38.74 176 CYS A O 1
ATOM 1336 N N . VAL A 1 177 ? 11.711 47.044 89.962 1.00 39.12 177 VAL A N 1
ATOM 1337 C CA . VAL A 1 177 ? 11.086 47.542 88.740 1.00 38.29 177 VAL A CA 1
ATOM 1338 C C . VAL A 1 177 ? 11.290 46.518 87.634 1.00 45.86 177 VAL A C 1
ATOM 1339 O O . VAL A 1 177 ? 12.426 46.219 87.247 1.00 52.88 177 VAL A O 1
ATOM 1343 N N . SER A 1 178 ? 10.192 45.958 87.135 1.00 45.39 178 SER A N 1
ATOM 1344 C CA . SER A 1 178 ? 10.311 44.858 86.192 1.00 45.34 178 SER A CA 1
ATOM 1345 C C . SER A 1 178 ? 10.903 45.295 84.857 1.00 53.58 178 SER A C 1
ATOM 1346 O O . SER A 1 178 ? 11.442 44.453 84.130 1.00 55.96 178 SER A O 1
ATOM 1349 N N . VAL A 1 179 ? 10.830 46.579 84.520 1.00 51.27 179 VAL A N 1
ATOM 1350 C CA . VAL A 1 179 ? 11.225 47.057 83.199 1.00 62.31 179 VAL A CA 1
ATOM 1351 C C . VAL A 1 179 ? 11.967 48.375 83.343 1.00 60.38 179 VAL A C 1
ATOM 1352 O O . VAL A 1 179 ? 11.583 49.235 84.144 1.00 56.15 179 VAL A O 1
ATOM 1356 N N . THR A 1 180 ? 12.996 48.552 82.544 1.00 64.39 180 THR A N 1
ATOM 1357 C CA . THR A 1 180 ? 13.655 49.822 82.477 1.00 61.79 180 THR A CA 1
ATOM 1358 C C . THR A 1 180 ? 12.768 50.717 81.625 1.00 60.11 180 THR A C 1
ATOM 1359 O O . THR A 1 180 ? 12.795 50.685 80.409 1.00 58.79 180 THR A O 1
ATOM 1363 N N . GLY A 1 181 ? 11.959 51.494 82.308 1.00 54.84 181 GLY A N 1
ATOM 1364 C CA . GLY A 1 181 ? 11.061 52.393 81.623 1.00 50.19 181 GLY A CA 1
ATOM 1365 C C . GLY A 1 181 ? 10.123 53.070 82.592 1.00 52.95 181 GLY A C 1
ATOM 1366 O O . GLY A 1 181 ? 10.504 53.385 83.724 1.00 49.42 181 GLY A O 1
ATOM 1367 N N . VAL A 1 182 ? 8.879 53.263 82.165 1.00 50.55 182 VAL A N 1
ATOM 1368 C CA . VAL A 1 182 ? 7.881 54.001 82.919 1.00 47.84 182 VAL A CA 1
ATOM 1369 C C . VAL A 1 182 ? 6.728 53.049 83.268 1.00 52.81 182 VAL A C 1
ATOM 1370 O O . VAL A 1 182 ? 6.616 51.951 82.719 1.00 46.65 182 VAL A O 1
ATOM 1374 N N . THR A 1 183 ? 5.876 53.474 84.210 1.00 56.67 183 THR A N 1
ATOM 1375 C CA . THR A 1 183 ? 4.710 52.669 84.576 1.00 58.17 183 THR A CA 1
ATOM 1376 C C . THR A 1 183 ? 3.760 52.524 83.385 1.00 66.96 183 THR A C 1
ATOM 1377 O O . THR A 1 183 ? 3.713 53.364 82.482 1.00 80.42 183 THR A O 1
ATOM 1381 N N . GLY A 1 184 ? 2.981 51.447 83.405 1.00 56.37 184 GLY A N 1
ATOM 1382 C CA . GLY A 1 184 ? 2.045 51.169 82.334 1.00 58.35 184 GLY A CA 1
ATOM 1383 C C . GLY A 1 184 ? 1.890 49.683 82.087 1.00 67.03 184 GLY A C 1
ATOM 1384 O O . GLY A 1 184 ? 2.874 48.940 82.140 1.00 67.97 184 GLY A O 1
ATOM 1385 N N . ALA A 1 185 ? 0.666 49.259 81.801 1.00 68.93 185 ALA A N 1
ATOM 1386 C CA . ALA A 1 185 ? 0.385 47.848 81.628 1.00 71.22 185 ALA A CA 1
ATOM 1387 C C . ALA A 1 185 ? 1.033 47.327 80.368 1.00 71.39 185 ALA A C 1
ATOM 1388 O O . ALA A 1 185 ? 0.754 47.793 79.295 1.00 72.67 185 ALA A O 1
ATOM 1390 N N . ARG A 1 186 ? 1.921 46.366 80.527 1.00 70.55 186 ARG A N 1
ATOM 1391 C CA . ARG A 1 186 ? 2.646 45.792 79.419 1.00 72.60 186 ARG A CA 1
ATOM 1392 C C . ARG A 1 186 ? 2.309 44.296 79.323 1.00 77.89 186 ARG A C 1
ATOM 1393 O O . ARG A 1 186 ? 1.550 43.787 80.129 1.00 75.76 186 ARG A O 1
ATOM 1401 N N . SER A 1 187 ? 2.870 43.592 78.349 1.00 82.62 187 SER A N 1
ATOM 1402 C CA . SER A 1 187 ? 2.611 42.157 78.175 1.00 84.37 187 SER A CA 1
ATOM 1403 C C . SER A 1 187 ? 3.942 41.428 77.967 1.00 90.69 187 SER A C 1
ATOM 1404 O O . SER A 1 187 ? 4.357 41.174 76.833 1.00 97.44 187 SER A O 1
ATOM 1407 N N . GLU A 1 188 ? 4.607 41.090 79.076 1.00 91.38 188 GLU A N 1
ATOM 1408 C CA . GLU A 1 188 ? 5.829 40.290 79.030 1.00 96.14 188 GLU A CA 1
ATOM 1409 C C . GLU A 1 188 ? 6.466 40.149 80.411 1.00 91.52 188 GLU A C 1
ATOM 1410 O O . GLU A 1 188 ? 5.774 39.906 81.408 1.00 83.01 188 GLU A O 1
ATOM 1412 N N . ILE A 1 189 ? 7.788 40.296 80.471 1.00 92.05 189 ILE A N 1
ATOM 1413 C CA . ILE A 1 189 ? 8.533 40.145 81.715 1.00 87.53 189 ILE A CA 1
ATOM 1414 C C . ILE A 1 189 ? 10.010 40.482 81.499 1.00 80.22 189 ILE A C 1
ATOM 1415 O O . ILE A 1 189 ? 10.791 39.656 81.015 1.00 75.55 189 ILE A O 1
ATOM 1417 N N . SER A 1 198 ? 18.187 36.950 87.306 1.00 55.30 198 SER A N 1
ATOM 1418 C CA . SER A 1 198 ? 16.996 37.630 87.719 1.00 67.13 198 SER A CA 1
ATOM 1419 C C . SER A 1 198 ? 17.304 38.449 88.962 1.00 68.39 198 SER A C 1
ATOM 1420 O O . SER A 1 198 ? 18.441 38.584 89.333 1.00 55.82 198 SER A O 1
ATOM 1423 N N . ARG A 1 199 ? 16.282 39.021 89.592 1.00 75.64 199 ARG A N 1
ATOM 1424 C CA . ARG A 1 199 ? 16.457 39.620 90.914 1.00 63.88 199 ARG A CA 1
ATOM 1425 C C . ARG A 1 199 ? 15.481 39.104 91.974 1.00 59.80 199 ARG A C 1
ATOM 1426 O O . ARG A 1 199 ? 14.289 39.279 91.852 1.00 61.69 199 ARG A O 1
ATOM 1428 N N . ILE A 1 200 ? 15.975 38.469 93.026 1.00 63.58 200 ILE A N 1
ATOM 1429 C CA . ILE A 1 200 ? 17.316 37.945 93.154 1.00 69.39 200 ILE A CA 1
ATOM 1430 C C . ILE A 1 200 ? 18.232 39.046 93.521 1.00 73.65 200 ILE A C 1
ATOM 1431 O O . ILE A 1 200 ? 19.384 39.110 93.070 1.00 73.07 200 ILE A O 1
ATOM 1433 N N . ARG A 1 201 ? 17.685 39.922 94.372 1.00 62.98 201 ARG A N 1
ATOM 1434 C CA . ARG A 1 201 ? 18.315 41.147 94.889 1.00 59.79 201 ARG A CA 1
ATOM 1435 C C . ARG A 1 201 ? 18.870 40.904 96.299 1.00 61.60 201 ARG A C 1
ATOM 1436 O O . ARG A 1 201 ? 19.279 41.792 97.004 1.00 45.68 201 ARG A O 1
ATOM 1440 N N . LYS A 1 202 ? 18.911 39.651 96.680 1.00 72.25 202 LYS A N 1
ATOM 1441 C CA . LYS A 1 202 ? 19.521 39.281 97.952 1.00 71.60 202 LYS A CA 1
ATOM 1442 C C . LYS A 1 202 ? 21.023 39.660 98.140 1.00 74.51 202 LYS A C 1
ATOM 1443 O O . LYS A 1 202 ? 21.895 38.830 98.079 1.00 69.35 202 LYS A O 1
ATOM 1447 N N . HIS A 1 203 ? 21.266 40.961 98.316 1.00 82.46 203 HIS A N 1
ATOM 1448 C CA . HIS A 1 203 ? 22.192 41.589 99.233 1.00 82.15 203 HIS A CA 1
ATOM 1449 C C . HIS A 1 203 ? 21.332 42.147 100.343 1.00 72.93 203 HIS A C 1
ATOM 1450 O O . HIS A 1 203 ? 21.749 42.984 101.107 1.00 71.64 203 HIS A O 1
ATOM 1457 N N . THR A 1 204 ? 20.088 41.728 100.407 1.00 62.67 204 THR A N 1
ATOM 1458 C CA . THR A 1 204 ? 19.268 42.189 101.508 1.00 54.20 204 THR A CA 1
ATOM 1459 C C . THR A 1 204 ? 18.349 41.047 101.901 1.00 53.50 204 THR A C 1
ATOM 1460 O O . THR A 1 204 ? 18.078 40.146 101.105 1.00 54.25 204 THR A O 1
ATOM 1464 N N . ASP A 1 205 ? 17.849 41.097 103.128 1.00 53.76 205 ASP A N 1
ATOM 1465 C CA . ASP A 1 205 ? 16.803 40.173 103.544 1.00 57.88 205 ASP A CA 1
ATOM 1466 C C . ASP A 1 205 ? 15.429 40.820 103.569 1.00 53.02 205 ASP A C 1
ATOM 1467 O O . ASP A 1 205 ? 14.469 40.193 104.026 1.00 52.95 205 ASP A O 1
ATOM 1472 N N . LEU A 1 206 ? 15.311 42.053 103.082 1.00 42.67 206 LEU A N 1
ATOM 1473 C CA . LEU A 1 206 ? 14.007 42.684 103.016 1.00 41.55 206 LEU A CA 1
ATOM 1474 C C . LEU A 1 206 ? 13.098 41.912 102.060 1.00 43.12 206 LEU A C 1
ATOM 1475 O O . LEU A 1 206 ? 13.570 41.268 101.122 1.00 39.18 206 LEU A O 1
ATOM 1480 N N . PRO A 1 207 ? 11.784 41.973 102.258 1.00 41.54 207 PRO A N 1
ATOM 1481 C CA . PRO A 1 207 ? 10.880 41.414 101.249 1.00 42.82 207 PRO A CA 1
ATOM 1482 C C . PRO A 1 207 ? 11.065 42.160 99.939 1.00 34.33 207 PRO A C 1
ATOM 1483 O O . PRO A 1 207 ? 11.357 43.353 99.917 1.00 35.62 207 PRO A O 1
ATOM 1487 N N . ILE A 1 208 ? 10.881 41.454 98.833 1.00 34.53 208 ILE A N 1
ATOM 1488 C CA . ILE A 1 208 ? 10.982 42.058 97.511 1.00 33.58 208 ILE A CA 1
ATOM 1489 C C . ILE A 1 208 ? 9.627 41.951 96.821 1.00 37.64 208 ILE A C 1
ATOM 1490 O O . ILE A 1 208 ? 9.059 40.857 96.720 1.00 41.50 208 ILE A O 1
ATOM 1495 N N . ALA A 1 209 ? 9.112 43.084 96.364 1.00 32.33 209 ALA A N 1
ATOM 1496 C CA . ALA A 1 209 ? 7.916 43.162 95.539 1.00 38.24 209 ALA A CA 1
ATOM 1497 C C . ALA A 1 209 ? 8.276 43.618 94.125 1.00 40.24 209 ALA A C 1
ATOM 1498 O O . ALA A 1 209 ? 9.191 44.423 93.930 1.00 37.81 209 ALA A O 1
ATOM 1500 N N . VAL A 1 210 ? 7.542 43.107 93.137 1.00 37.69 210 VAL A N 1
ATOM 1501 C CA . VAL A 1 210 ? 7.785 43.402 91.727 1.00 37.95 210 VAL A CA 1
ATOM 1502 C C . VAL A 1 210 ? 6.609 44.198 91.165 1.00 38.39 210 VAL A C 1
ATOM 1503 O O . VAL A 1 210 ? 5.442 43.846 91.392 1.00 37.09 210 VAL A O 1
ATOM 1507 N N . GLY A 1 211 ? 6.918 45.269 90.426 1.00 34.32 211 GLY A N 1
ATOM 1508 C CA . GLY A 1 211 ? 5.921 46.145 89.842 1.00 38.89 211 GLY A CA 1
ATOM 1509 C C . GLY A 1 211 ? 6.365 46.693 88.497 1.00 51.24 211 GLY A C 1
ATOM 1510 O O . GLY A 1 211 ? 7.490 46.458 88.046 1.00 48.44 211 GLY A O 1
ATOM 1511 N N . PHE A 1 212 ? 5.457 47.456 87.867 1.00 54.54 212 PHE A N 1
ATOM 1512 C CA . PHE A 1 212 ? 5.573 47.952 86.493 1.00 50.23 212 PHE A CA 1
ATOM 1513 C C . PHE A 1 212 ? 5.120 46.895 85.482 1.00 50.76 212 PHE A C 1
ATOM 1514 O O . PHE A 1 212 ? 5.775 45.856 85.313 1.00 47.55 212 PHE A O 1
ATOM 1522 N N . GLY A 1 213 ? 3.989 47.141 84.816 1.00 40.87 213 GLY A N 1
ATOM 1523 C CA . GLY A 1 213 ? 3.579 46.351 83.678 1.00 45.30 213 GLY A CA 1
ATOM 1524 C C . GLY A 1 213 ? 2.624 45.212 83.967 1.00 41.87 213 GLY A C 1
ATOM 1525 O O . GLY A 1 213 ? 1.985 44.717 83.037 1.00 46.41 213 GLY A O 1
ATOM 1526 N N . ILE A 1 214 ? 2.491 44.781 85.219 1.00 40.51 214 ILE A N 1
ATOM 1527 C CA . ILE A 1 214 ? 1.693 43.589 85.506 1.00 47.80 214 ILE A CA 1
ATOM 1528 C C . ILE A 1 214 ? 0.218 43.933 85.310 1.00 44.01 214 ILE A C 1
ATOM 1529 O O . ILE A 1 214 ? -0.368 44.654 86.117 1.00 43.37 214 ILE A O 1
ATOM 1534 N N . SER A 1 215 ? -0.399 43.402 84.254 1.00 48.59 215 SER A N 1
ATOM 1535 C CA . SER A 1 215 ? -1.729 43.845 83.860 1.00 55.62 215 SER A CA 1
ATOM 1536 C C . SER A 1 215 ? -2.817 42.773 83.888 1.00 60.84 215 SER A C 1
ATOM 1537 O O . SER A 1 215 ? -3.998 43.122 83.769 1.00 66.32 215 SER A O 1
ATOM 1540 N N . THR A 1 216 ? -2.477 41.501 84.035 1.00 51.11 216 THR A N 1
ATOM 1541 C CA . THR A 1 216 ? -3.454 40.424 83.979 1.00 55.87 216 THR A CA 1
ATOM 1542 C C . THR A 1 216 ? -3.203 39.433 85.102 1.00 59.24 216 THR A C 1
ATOM 1543 O O . THR A 1 216 ? -2.075 39.312 85.597 1.00 57.48 216 THR A O 1
ATOM 1547 N N . PRO A 1 217 ? -4.235 38.694 85.520 1.00 46.89 217 PRO A N 1
ATOM 1548 C CA . PRO A 1 217 ? -4.010 37.633 86.512 1.00 47.00 217 PRO A CA 1
ATOM 1549 C C . PRO A 1 217 ? -2.920 36.645 86.112 1.00 47.21 217 PRO A C 1
ATOM 1550 O O . PRO A 1 217 ? -2.131 36.237 86.972 1.00 46.61 217 PRO A O 1
ATOM 1554 N N . GLU A 1 218 ? -2.844 36.246 84.839 1.00 48.41 218 GLU A N 1
ATOM 1555 C CA . GLU A 1 218 ? -1.801 35.305 84.434 1.00 52.18 218 GLU A CA 1
ATOM 1556 C C . GLU A 1 218 ? -0.410 35.876 84.695 1.00 51.12 218 GLU A C 1
ATOM 1557 O O . GLU A 1 218 ? 0.484 35.167 85.171 1.00 47.24 218 GLU A O 1
ATOM 1559 N N . GLN A 1 219 ? -0.210 37.162 84.405 1.00 50.24 219 GLN A N 1
ATOM 1560 C CA . GLN A 1 219 ? 1.077 37.790 84.692 1.00 45.18 219 GLN A CA 1
ATOM 1561 C C . GLN A 1 219 ? 1.315 37.907 86.188 1.00 37.50 219 GLN A C 1
ATOM 1562 O O . GLN A 1 219 ? 2.438 37.711 86.659 1.00 40.11 219 GLN A O 1
ATOM 1568 N N . ALA A 1 220 ? 0.277 38.268 86.951 1.00 36.27 220 ALA A N 1
ATOM 1569 C CA . ALA A 1 220 ? 0.438 38.363 88.395 1.00 35.55 220 ALA A CA 1
ATOM 1570 C C . ALA A 1 220 ? 0.860 37.025 88.980 1.00 42.07 220 ALA A C 1
ATOM 1571 O O . ALA A 1 220 ? 1.696 36.972 89.894 1.00 40.66 220 ALA A O 1
ATOM 1573 N N . ALA A 1 221 ? 0.322 35.926 88.438 1.00 44.70 221 ALA A N 1
ATOM 1574 C CA . ALA A 1 221 ? 0.683 34.602 88.933 1.00 44.48 221 ALA A CA 1
ATOM 1575 C C . ALA A 1 221 ? 2.137 34.279 88.627 1.00 43.28 221 ALA A C 1
ATOM 1576 O O . ALA A 1 221 ? 2.850 33.730 89.475 1.00 44.23 221 ALA A O 1
ATOM 1578 N N . GLU A 1 222 ? 2.592 34.609 87.418 1.00 37.82 222 GLU A N 1
ATOM 1579 C CA . GLU A 1 222 ? 3.995 34.411 87.073 1.00 56.78 222 GLU A CA 1
ATOM 1580 C C . GLU A 1 222 ? 4.914 35.185 88.019 1.00 52.58 222 GLU A C 1
ATOM 1581 O O . GLU A 1 222 ? 5.920 34.647 88.498 1.00 49.59 222 GLU A O 1
ATOM 1587 N N . VAL A 1 223 ? 4.578 36.442 88.317 1.00 44.27 223 VAL A N 1
ATOM 1588 C CA . VAL A 1 223 ? 5.396 37.228 89.238 1.00 42.36 223 VAL A CA 1
ATOM 1589 C C . VAL A 1 223 ? 5.387 36.612 90.632 1.00 43.04 223 VAL A C 1
ATOM 1590 O O . VAL A 1 223 ? 6.418 36.571 91.314 1.00 44.56 223 VAL A O 1
ATOM 1594 N N . ALA A 1 224 ? 4.227 36.123 91.081 1.00 41.03 224 ALA A N 1
ATOM 1595 C CA . ALA A 1 224 ? 4.108 35.630 92.446 1.00 42.26 224 ALA A CA 1
ATOM 1596 C C . ALA A 1 224 ? 5.005 34.426 92.722 1.00 46.09 224 ALA A C 1
ATOM 1597 O O . ALA A 1 224 ? 5.224 34.080 93.891 1.00 45.99 224 ALA A O 1
ATOM 1599 N N . GLN A 1 225 ? 5.523 33.771 91.688 1.00 41.95 225 GLN A N 1
ATOM 1600 C CA . GLN A 1 225 ? 6.352 32.607 91.930 1.00 42.76 225 GLN A CA 1
ATOM 1601 C C . GLN A 1 225 ? 7.795 32.964 92.254 1.00 54.63 225 GLN A C 1
ATOM 1602 O O . GLN A 1 225 ? 8.541 32.087 92.705 1.00 57.74 225 GLN A O 1
ATOM 1608 N N . VAL A 1 226 ? 8.210 34.211 92.031 1.00 47.13 226 VAL A N 1
ATOM 1609 C CA . VAL A 1 226 ? 9.605 34.590 92.209 1.00 51.12 226 VAL A CA 1
ATOM 1610 C C . VAL A 1 226 ? 9.809 35.659 93.270 1.00 52.88 226 VAL A C 1
ATOM 1611 O O . VAL A 1 226 ? 10.948 35.847 93.724 1.00 59.83 226 VAL A O 1
ATOM 1615 N N . ALA A 1 227 ? 8.774 36.368 93.690 1.00 42.62 227 ALA A N 1
ATOM 1616 C CA . ALA A 1 227 ? 8.943 37.491 94.597 1.00 50.92 227 ALA A CA 1
ATOM 1617 C C . ALA A 1 227 ? 7.966 37.378 95.755 1.00 53.48 227 ALA A C 1
ATOM 1618 O O . ALA A 1 227 ? 6.971 36.653 95.689 1.00 56.81 227 ALA A O 1
ATOM 1620 N N . ASP A 1 228 ? 8.260 38.130 96.820 1.00 45.76 228 ASP A N 1
ATOM 1621 C CA . ASP A 1 228 ? 7.405 38.132 97.995 1.00 42.33 228 ASP A CA 1
ATOM 1622 C C . ASP A 1 228 ? 6.096 38.871 97.771 1.00 39.92 228 ASP A C 1
ATOM 1623 O O . ASP A 1 228 ? 5.168 38.707 98.567 1.00 35.37 228 ASP A O 1
ATOM 1628 N N . GLY A 1 229 ? 6.006 39.700 96.737 1.00 38.14 229 GLY A N 1
ATOM 1629 C CA . GLY A 1 229 ? 4.788 40.459 96.517 1.00 26.77 229 GLY A CA 1
ATOM 1630 C C . GLY A 1 229 ? 4.712 40.969 95.097 1.00 28.56 229 GLY A C 1
ATOM 1631 O O . GLY A 1 229 ? 5.707 40.988 94.364 1.00 31.89 229 GLY A O 1
ATOM 1632 N N . VAL A 1 230 ? 3.502 41.365 94.708 1.00 30.45 230 VAL A N 1
ATOM 1633 C CA . VAL A 1 230 ? 3.198 41.780 93.346 1.00 28.99 230 VAL A CA 1
ATOM 1634 C C . VAL A 1 230 ? 2.495 43.118 93.424 1.00 28.16 230 VAL A C 1
ATOM 1635 O O . VAL A 1 230 ? 1.477 43.239 94.115 1.00 30.91 230 VAL A O 1
ATOM 1639 N N . ILE A 1 231 ? 3.004 44.110 92.698 1.00 33.10 231 ILE A N 1
ATOM 1640 C CA . ILE A 1 231 ? 2.400 45.437 92.668 1.00 34.56 231 ILE A CA 1
ATOM 1641 C C . ILE A 1 231 ? 1.694 45.621 91.335 1.00 32.72 231 ILE A C 1
ATOM 1642 O O . ILE A 1 231 ? 2.285 45.382 90.276 1.00 38.44 231 ILE A O 1
ATOM 1647 N N . VAL A 1 232 ? 0.448 46.081 91.392 1.00 30.07 232 VAL A N 1
ATOM 1648 C CA . VAL A 1 232 ? -0.370 46.348 90.216 1.00 34.16 232 VAL A CA 1
ATOM 1649 C C . VAL A 1 232 ? -0.993 47.729 90.354 1.00 28.28 232 VAL A C 1
ATOM 1650 O O . VAL A 1 232 ? -1.757 47.970 91.293 1.00 31.89 232 VAL A O 1
ATOM 1654 N N . GLY A 1 233 ? -0.744 48.598 89.378 1.00 35.43 233 GLY A N 1
ATOM 1655 C CA . GLY A 1 233 ? -1.308 49.925 89.421 1.00 37.24 233 GLY A CA 1
ATOM 1656 C C . GLY A 1 233 ? -2.077 50.258 88.164 1.00 44.09 233 GLY A C 1
ATOM 1657 O O . GLY A 1 233 ? -3.317 50.333 88.187 1.00 29.20 233 GLY A O 1
ATOM 1658 N N . SER A 1 234 ? -1.350 50.443 87.056 1.00 31.94 234 SER A N 1
ATOM 1659 C CA . SER A 1 234 ? -1.998 50.910 85.834 1.00 39.36 234 SER A CA 1
ATOM 1660 C C . SER A 1 234 ? -3.238 50.089 85.499 1.00 37.20 234 SER A C 1
ATOM 1661 O O . SER A 1 234 ? -4.280 50.646 85.134 1.00 39.22 234 SER A O 1
ATOM 1664 N N . ALA A 1 235 ? -3.156 48.766 85.639 1.00 36.74 235 ALA A N 1
ATOM 1665 C CA . ALA A 1 235 ? -4.294 47.948 85.236 1.00 41.92 235 ALA A CA 1
ATOM 1666 C C . ALA A 1 235 ? -5.526 48.239 86.088 1.00 40.88 235 ALA A C 1
ATOM 1667 O O . ALA A 1 235 ? -6.653 48.139 85.593 1.00 36.90 235 ALA A O 1
ATOM 1669 N N . ILE A 1 236 ? -5.338 48.582 87.366 1.00 36.11 236 ILE A N 1
ATOM 1670 C CA . ILE A 1 236 ? -6.478 48.894 88.223 1.00 31.96 236 ILE A CA 1
ATOM 1671 C C . ILE A 1 236 ? -6.996 50.288 87.922 1.00 30.18 236 ILE A C 1
ATOM 1672 O O . ILE A 1 236 ? -8.211 50.531 87.896 1.00 30.96 236 ILE A O 1
ATOM 1677 N N . VAL A 1 237 ? -6.071 51.226 87.702 1.00 30.08 237 VAL A N 1
ATOM 1678 C CA . VAL A 1 237 ? -6.447 52.581 87.348 1.00 31.71 237 VAL A CA 1
ATOM 1679 C C . VAL A 1 237 ? -7.225 52.616 86.043 1.00 33.28 237 VAL A C 1
ATOM 1680 O O . VAL A 1 237 ? -8.109 53.465 85.865 1.00 34.67 237 VAL A O 1
ATOM 1684 N N . LYS A 1 238 ? -6.905 51.722 85.102 1.00 41.74 238 LYS A N 1
ATOM 1685 C CA . LYS A 1 238 ? -7.696 51.644 83.872 1.00 44.30 238 LYS A CA 1
ATOM 1686 C C . LYS A 1 238 ? -9.162 51.384 84.191 1.00 43.13 238 LYS A C 1
ATOM 1687 O O . LYS A 1 238 ? -10.070 52.007 83.618 1.00 42.10 238 LYS A O 1
ATOM 1693 N N . ARG A 1 239 ? -9.418 50.459 85.110 1.00 38.21 239 ARG A N 1
ATOM 1694 C CA . ARG A 1 239 ? -10.806 50.134 85.395 1.00 41.13 239 ARG A CA 1
ATOM 1695 C C . ARG A 1 239 ? -11.515 51.301 86.059 1.00 44.76 239 ARG A C 1
ATOM 1696 O O . ARG A 1 239 ? -12.714 51.504 85.839 1.00 48.60 239 ARG A O 1
ATOM 1704 N N . ILE A 1 240 ? -10.788 52.094 86.845 1.00 39.70 240 ILE A N 1
ATOM 1705 C CA . ILE A 1 240 ? -11.372 53.306 87.395 1.00 34.97 240 ILE A CA 1
ATOM 1706 C C . ILE A 1 240 ? -11.674 54.301 86.291 1.00 37.26 240 ILE A C 1
ATOM 1707 O O . ILE A 1 240 ? -12.753 54.908 86.257 1.00 46.52 240 ILE A O 1
ATOM 1712 N N . GLU A 1 241 ? -10.745 54.466 85.356 1.00 37.78 241 GLU A N 1
ATOM 1713 C CA . GLU A 1 241 ? -10.911 55.472 84.316 1.00 40.35 241 GLU A CA 1
ATOM 1714 C C . GLU A 1 241 ? -12.042 55.107 83.362 1.00 45.63 241 GLU A C 1
ATOM 1715 O O . GLU A 1 241 ? -12.804 55.983 82.927 1.00 47.33 241 GLU A O 1
ATOM 1721 N N . GLU A 1 242 ? -12.159 53.833 83.054 1.00 44.80 242 GLU A N 1
ATOM 1722 C CA . GLU A 1 242 ? -13.076 53.367 82.036 1.00 57.72 242 GLU A CA 1
ATOM 1723 C C . GLU A 1 242 ? -14.526 53.242 82.478 1.00 65.56 242 GLU A C 1
ATOM 1724 O O . GLU A 1 242 ? -15.365 52.823 81.735 1.00 73.11 242 GLU A O 1
ATOM 1730 N N . ASN A 1 243 ? -14.808 53.617 83.697 1.00 60.60 243 ASN A N 1
ATOM 1731 C CA . ASN A 1 243 ? -16.148 53.718 84.162 1.00 72.87 243 ASN A CA 1
ATOM 1732 C C . ASN A 1 243 ? -16.224 55.099 84.729 1.00 79.37 243 ASN A C 1
ATOM 1733 O O . ASN A 1 243 ? -16.003 55.308 85.881 1.00 71.13 243 ASN A O 1
ATOM 1738 N N . GLN A 1 244 ? -16.402 56.079 83.864 1.00 92.45 244 GLN A N 1
ATOM 1739 C CA . GLN A 1 244 ? -17.237 56.012 82.679 1.00 95.66 244 GLN A CA 1
ATOM 1740 C C . GLN A 1 244 ? -18.620 55.377 82.889 1.00 92.41 244 GLN A C 1
ATOM 1741 O O . GLN A 1 244 ? -19.129 54.782 81.986 1.00 90.58 244 GLN A O 1
ATOM 1743 N N . ASP A 1 245 ? -19.220 55.473 84.073 1.00 88.39 245 ASP A N 1
ATOM 1744 C CA . ASP A 1 245 ? -18.770 56.319 85.152 1.00 74.56 245 ASP A CA 1
ATOM 1745 C C . ASP A 1 245 ? -19.522 56.256 86.449 1.00 70.49 245 ASP A C 1
ATOM 1746 O O . ASP A 1 245 ? -19.260 57.040 87.319 1.00 73.26 245 ASP A O 1
ATOM 1748 N N . GLU A 1 246 ? -20.474 55.354 86.570 1.00 66.67 246 GLU A N 1
ATOM 1749 C CA . GLU A 1 246 ? -21.201 55.196 87.819 1.00 63.06 246 GLU A CA 1
ATOM 1750 C C . GLU A 1 246 ? -20.253 54.677 88.887 1.00 59.38 246 GLU A C 1
ATOM 1751 O O . GLU A 1 246 ? -19.385 53.841 88.614 1.00 53.28 246 GLU A O 1
ATOM 1753 N N . GLU A 1 247 ? -20.423 55.159 90.117 1.00 61.25 247 GLU A N 1
ATOM 1754 C CA . GLU A 1 247 ? -19.573 54.704 91.214 1.00 61.56 247 GLU A CA 1
ATOM 1755 C C . GLU A 1 247 ? -19.460 53.178 91.259 1.00 61.57 247 GLU A C 1
ATOM 1756 O O . GLU A 1 247 ? -18.769 52.636 92.128 1.00 57.66 247 GLU A O 1
ATOM 1758 N N . ASP A 1 248 ? -20.140 52.485 90.331 1.00 65.79 248 ASP A N 1
ATOM 1759 C CA . ASP A 1 248 ? -19.876 51.099 89.944 1.00 60.75 248 ASP A CA 1
ATOM 1760 C C . ASP A 1 248 ? -18.432 50.897 89.480 1.00 60.77 248 ASP A C 1
ATOM 1761 O O . ASP A 1 248 ? -18.041 49.791 89.085 1.00 64.21 248 ASP A O 1
ATOM 1763 N N . ILE A 1 249 ? -17.639 51.968 89.495 1.00 47.80 249 ILE A N 1
ATOM 1764 C CA . ILE A 1 249 ? -16.187 51.823 89.474 1.00 43.05 249 ILE A CA 1
ATOM 1765 C C . ILE A 1 249 ? -15.748 50.802 90.516 1.00 37.00 249 ILE A C 1
ATOM 1766 O O . ILE A 1 249 ? -14.786 50.054 90.310 1.00 37.82 249 ILE A O 1
ATOM 1771 N N . VAL A 1 250 ? -16.458 50.737 91.640 1.00 40.01 250 VAL A N 1
ATOM 1772 C CA . VAL A 1 250 ? -16.050 49.877 92.746 1.00 43.53 250 VAL A CA 1
ATOM 1773 C C . VAL A 1 250 ? -16.153 48.406 92.356 1.00 46.60 250 VAL A C 1
ATOM 1774 O O . VAL A 1 250 ? -15.235 47.620 92.615 1.00 41.87 250 VAL A O 1
ATOM 1778 N N . GLU A 1 251 ? -17.267 48.014 91.730 1.00 51.80 251 GLU A N 1
ATOM 1779 C CA . GLU A 1 251 ? -17.473 46.607 91.394 1.00 53.20 251 GLU A CA 1
ATOM 1780 C C . GLU A 1 251 ? -16.436 46.113 90.394 1.00 51.04 251 GLU A C 1
ATOM 1781 O O . GLU A 1 251 ? -15.926 44.996 90.527 1.00 50.27 251 GLU A O 1
ATOM 1783 N N . GLU A 1 252 ? -16.121 46.920 89.377 1.00 45.96 252 GLU A N 1
ATOM 1784 C CA . GLU A 1 252 ? -15.132 46.501 88.387 1.00 46.22 252 GLU A CA 1
ATOM 1785 C C . GLU A 1 252 ? -13.767 46.336 89.033 1.00 44.03 252 GLU A C 1
ATOM 1786 O O . GLU A 1 252 ? -13.073 45.336 88.811 1.00 48.31 252 GLU A O 1
ATOM 1788 N N . VAL A 1 253 ? -13.373 47.301 89.859 1.00 42.14 253 VAL A N 1
ATOM 1789 C CA . VAL A 1 253 ? -12.102 47.189 90.568 1.00 39.34 253 VAL A CA 1
ATOM 1790 C C . VAL A 1 253 ? -12.131 45.989 91.509 1.00 41.02 253 VAL A C 1
ATOM 1791 O O . VAL A 1 253 ? -11.203 45.172 91.532 1.00 40.37 253 VAL A O 1
ATOM 1795 N N . ARG A 1 254 ? -13.209 45.851 92.289 1.00 43.79 254 ARG A N 1
ATOM 1796 C CA . ARG A 1 254 ? -13.300 44.706 93.191 1.00 44.07 254 ARG A CA 1
ATOM 1797 C C . ARG A 1 254 ? -13.225 43.390 92.426 1.00 43.62 254 ARG A C 1
ATOM 1798 O O . ARG A 1 254 ? -12.549 42.451 92.859 1.00 48.61 254 ARG A O 1
ATOM 1806 N N . GLU A 1 255 ? -13.918 43.298 91.289 1.00 41.39 255 GLU A N 1
ATOM 1807 C CA . GLU A 1 255 ? -13.905 42.057 90.527 1.00 47.69 255 GLU A CA 1
ATOM 1808 C C . GLU A 1 255 ? -12.517 41.777 89.977 1.00 45.36 255 GLU A C 1
ATOM 1809 O O . GLU A 1 255 ? -12.026 40.645 90.066 1.00 43.12 255 GLU A O 1
ATOM 1811 N N . PHE A 1 256 ? -11.857 42.804 89.431 1.00 43.29 256 PHE A N 1
ATOM 1812 C CA . PHE A 1 256 ? -10.520 42.610 88.877 1.00 38.94 256 PHE A CA 1
ATOM 1813 C C . PHE A 1 256 ? -9.540 42.201 89.963 1.00 39.55 256 PHE A C 1
ATOM 1814 O O . PHE A 1 256 ? -8.739 41.274 89.778 1.00 41.63 256 PHE A O 1
ATOM 1822 N N . VAL A 1 257 ? -9.592 42.879 91.112 1.00 36.51 257 VAL A N 1
ATOM 1823 C CA . VAL A 1 257 ? -8.626 42.606 92.163 1.00 36.91 257 VAL A CA 1
ATOM 1824 C C . VAL A 1 257 ? -8.894 41.266 92.827 1.00 34.79 257 VAL A C 1
ATOM 1825 O O . VAL A 1 257 ? -7.980 40.659 93.389 1.00 33.66 257 VAL A O 1
ATOM 1829 N N . ARG A 1 258 ? -10.122 40.766 92.765 1.00 39.06 258 ARG A N 1
ATOM 1830 C CA . ARG A 1 258 ? -10.356 39.417 93.258 1.00 35.44 258 ARG A CA 1
ATOM 1831 C C . ARG A 1 258 ? -9.699 38.386 92.342 1.00 38.44 258 ARG A C 1
ATOM 1832 O O . ARG A 1 258 ? -9.154 37.380 92.817 1.00 37.55 258 ARG A O 1
ATOM 1834 N N . GLU A 1 259 ? -9.732 38.622 91.026 1.00 36.23 259 GLU A N 1
ATOM 1835 C CA . GLU A 1 259 ? -8.979 37.777 90.103 1.00 44.84 259 GLU A CA 1
ATOM 1836 C C . GLU A 1 259 ? -7.495 37.825 90.429 1.00 44.36 259 GLU A C 1
ATOM 1837 O O . GLU A 1 259 ? -6.816 36.793 90.460 1.00 43.44 259 GLU A O 1
ATOM 1843 N N . LEU A 1 260 ? -6.973 39.030 90.663 1.00 41.14 260 LEU A N 1
ATOM 1844 C CA . LEU A 1 260 ? -5.562 39.164 90.997 1.00 36.31 260 LEU A CA 1
ATOM 1845 C C . LEU A 1 260 ? -5.245 38.432 92.287 1.00 35.74 260 LEU A C 1
ATOM 1846 O O . LEU A 1 260 ? -4.173 37.829 92.422 1.00 43.35 260 LEU A O 1
ATOM 1851 N N . ARG A 1 261 ? -6.161 38.479 93.255 1.00 37.15 261 ARG A N 1
ATOM 1852 C CA . ARG A 1 261 ? -5.911 37.833 94.543 1.00 39.58 261 ARG A CA 1
ATOM 1853 C C . ARG A 1 261 ? -5.856 36.316 94.397 1.00 38.44 261 ARG A C 1
ATOM 1854 O O . ARG A 1 261 ? -4.992 35.652 94.988 1.00 37.49 261 ARG A O 1
ATOM 1862 N N . GLU A 1 262 ? -6.780 35.740 93.622 1.00 40.97 262 GLU A N 1
ATOM 1863 C CA . GLU A 1 262 ? -6.715 34.304 93.368 1.00 38.90 262 GLU A CA 1
ATOM 1864 C C . GLU A 1 262 ? -5.441 33.939 92.621 1.00 45.80 262 GLU A C 1
ATOM 1865 O O . GLU A 1 262 ? -4.938 32.818 92.761 1.00 45.83 262 GLU A O 1
ATOM 1867 N N . ALA A 1 263 ? -4.893 34.877 91.844 1.00 40.13 263 ALA A N 1
ATOM 1868 C CA . ALA A 1 263 ? -3.680 34.615 91.079 1.00 47.27 263 ALA A CA 1
ATOM 1869 C C . ALA A 1 263 ? -2.406 34.790 91.899 1.00 43.64 263 ALA A C 1
ATOM 1870 O O . ALA A 1 263 ? -1.444 34.044 91.703 1.00 39.25 263 ALA A O 1
ATOM 1872 N N . VAL A 1 264 ? -2.367 35.753 92.818 1.00 35.91 264 VAL A N 1
ATOM 1873 C CA . VAL A 1 264 ? -1.136 36.021 93.556 1.00 34.22 264 VAL A CA 1
ATOM 1874 C C . VAL A 1 264 ? -1.014 35.057 94.730 1.00 38.34 264 VAL A C 1
ATOM 1875 O O . VAL A 1 264 ? -1.533 35.304 95.825 1.00 39.06 264 VAL A O 1
ATOM 1879 N N . LYS A 1 265 ? -0.326 33.947 94.493 1.00 39.09 265 LYS A N 1
ATOM 1880 C CA . LYS A 1 265 ? -0.205 32.849 95.438 1.00 43.54 265 LYS A CA 1
ATOM 1881 C C . LYS A 1 265 ? 0.752 31.840 94.821 1.00 46.03 265 LYS A C 1
ATOM 1882 O O . LYS A 1 265 ? 0.974 31.843 93.604 1.00 44.80 265 LYS A O 1
ATOM 1888 N N . LEU A 1 266 ? 1.321 30.966 95.632 1.00 41.48 266 LEU A N 1
ATOM 1889 C CA . LEU A 1 266 ? 2.206 29.951 95.106 1.00 49.65 266 LEU A CA 1
ATOM 1890 C C . LEU A 1 266 ? 1.400 28.989 94.284 1.00 53.35 266 LEU A C 1
ATOM 1891 O O . LEU A 1 266 ? 0.311 28.629 94.660 1.00 49.14 266 LEU A O 1
ATOM 1896 N N . GLU A 1 267 ? 1.941 28.603 93.146 1.00 53.41 267 GLU A N 1
ATOM 1897 C CA . GLU A 1 267 ? 1.189 27.775 92.214 1.00 56.75 267 GLU A CA 1
ATOM 1898 C C . GLU A 1 267 ? 0.986 26.371 92.775 1.00 53.09 267 GLU A C 1
ATOM 1899 O O . GLU A 1 267 ? 1.805 25.856 93.539 1.00 55.69 267 GLU A O 1
ATOM 1901 N N . HIS A 1 268 ? -0.123 25.751 92.378 1.00 61.58 268 HIS A N 1
ATOM 1902 C CA . HIS A 1 268 ? -0.476 24.404 92.798 1.00 67.00 268 HIS A CA 1
ATOM 1903 C C . HIS A 1 268 ? 0.079 23.383 91.806 1.00 69.01 268 HIS A C 1
ATOM 1904 O O . HIS A 1 268 ? 0.383 23.700 90.654 1.00 72.33 268 HIS A O 1
ATOM 1911 N N . HIS A 1 269 ? 0.210 22.147 92.271 1.00 69.44 269 HIS A N 1
ATOM 1912 C CA . HIS A 1 269 ? 0.705 21.067 91.430 1.00 75.60 269 HIS A CA 1
ATOM 1913 C C . HIS A 1 269 ? -0.280 19.909 91.402 1.00 86.78 269 HIS A C 1
ATOM 1914 O O . HIS A 1 269 ? -1.438 20.087 91.027 1.00 91.68 269 HIS A O 1
ATOM 1921 N N . GLY B 2 1 ? 27.925 67.262 91.390 1.00 44.91 3 GLY B N 1
ATOM 1922 C CA . GLY B 2 1 ? 26.851 67.782 90.545 1.00 44.61 3 GLY B CA 1
ATOM 1923 C C . GLY B 2 1 ? 25.980 68.809 91.251 1.00 39.68 3 GLY B C 1
ATOM 1924 O O . GLY B 2 1 ? 24.815 69.024 90.917 1.00 37.26 3 GLY B O 1
ATOM 1925 N N . ARG B 2 2 ? 26.581 69.464 92.235 1.00 47.48 4 ARG B N 1
ATOM 1926 C CA . ARG B 2 2 ? 25.893 70.313 93.191 1.00 44.35 4 ARG B CA 1
ATOM 1927 C C . ARG B 2 2 ? 26.458 71.729 93.099 1.00 45.93 4 ARG B C 1
ATOM 1928 O O . ARG B 2 2 ? 27.674 71.922 92.977 1.00 43.07 4 ARG B O 1
ATOM 1936 N N . PHE B 2 3 ? 25.574 72.718 93.111 1.00 36.61 5 PHE B N 1
ATOM 1937 C CA . PHE B 2 3 ? 25.957 74.127 93.163 1.00 35.91 5 PHE B CA 1
ATOM 1938 C C . PHE B 2 3 ? 25.475 74.633 94.520 1.00 35.98 5 PHE B C 1
ATOM 1939 O O . PHE B 2 3 ? 24.331 75.056 94.671 1.00 38.46 5 PHE B O 1
ATOM 1947 N N . GLY B 2 4 ? 26.347 74.568 95.509 1.00 38.84 6 GLY B N 1
ATOM 1948 C CA . GLY B 2 4 ? 25.897 74.806 96.870 1.00 42.99 6 GLY B CA 1
ATOM 1949 C C . GLY B 2 4 ? 24.881 73.745 97.239 1.00 46.15 6 GLY B C 1
ATOM 1950 O O . GLY B 2 4 ? 25.147 72.539 97.145 1.00 44.16 6 GLY B O 1
ATOM 1951 N N . LYS B 2 5 ? 23.691 74.167 97.658 1.00 48.05 7 LYS B N 1
ATOM 1952 C CA . LYS B 2 5 ? 22.652 73.195 97.964 1.00 44.98 7 LYS B CA 1
ATOM 1953 C C . LYS B 2 5 ? 21.876 72.767 96.733 1.00 39.30 7 LYS B C 1
ATOM 1954 O O . LYS B 2 5 ? 21.053 71.844 96.820 1.00 35.05 7 LYS B O 1
ATOM 1960 N N . TYR B 2 6 ? 22.113 73.411 95.594 1.00 32.23 8 TYR B N 1
ATOM 1961 C CA . TYR B 2 6 ? 21.296 73.239 94.405 1.00 32.76 8 TYR B CA 1
ATOM 1962 C C . TYR B 2 6 ? 21.898 72.203 93.468 1.00 33.25 8 TYR B C 1
ATOM 1963 O O . TYR B 2 6 ? 23.067 71.833 93.576 1.00 35.85 8 TYR B O 1
ATOM 1972 N N . GLY B 2 7 ? 21.073 71.753 92.531 1.00 36.09 9 GLY B N 1
ATOM 1973 C CA . GLY B 2 7 ? 21.497 70.796 91.523 1.00 30.75 9 GLY B CA 1
ATOM 1974 C C . GLY B 2 7 ? 21.085 69.379 91.896 1.00 32.35 9 GLY B C 1
ATOM 1975 O O . GLY B 2 7 ? 19.928 69.130 92.236 1.00 32.29 9 GLY B O 1
ATOM 1976 N N . GLY B 2 8 ? 22.033 68.460 91.840 1.00 29.94 10 GLY B N 1
ATOM 1977 C CA . GLY B 2 8 ? 21.753 67.078 92.166 1.00 27.82 10 GLY B CA 1
ATOM 1978 C C . GLY B 2 8 ? 21.281 66.273 90.971 1.00 32.10 10 GLY B C 1
ATOM 1979 O O . GLY B 2 8 ? 21.313 66.706 89.806 1.00 28.38 10 GLY B O 1
ATOM 1980 N N . GLN B 2 9 ? 20.825 65.051 91.298 1.00 26.83 11 GLN B N 1
ATOM 1981 C CA . GLN B 2 9 ? 20.296 64.061 90.350 1.00 36.28 11 GLN B CA 1
ATOM 1982 C C . GLN B 2 9 ? 19.022 63.468 90.956 1.00 30.39 11 GLN B C 1
ATOM 1983 O O . GLN B 2 9 ? 19.053 62.389 91.546 1.00 34.12 11 GLN B O 1
ATOM 1989 N N . TYR B 2 10 ? 17.908 64.182 90.833 1.00 30.13 12 TYR B N 1
ATOM 1990 C CA . TYR B 2 10 ? 16.629 63.727 91.395 1.00 25.13 12 TYR B CA 1
ATOM 1991 C C . TYR B 2 10 ? 15.820 63.025 90.308 1.00 34.31 12 TYR B C 1
ATOM 1992 O O . TYR B 2 10 ? 14.837 63.552 89.785 1.00 31.14 12 TYR B O 1
ATOM 2001 N N . VAL B 2 11 ? 16.259 61.819 89.961 1.00 35.99 13 VAL B N 1
ATOM 2002 C CA . VAL B 2 11 ? 15.615 61.071 88.882 1.00 32.03 13 VAL B CA 1
ATOM 2003 C C . VAL B 2 11 ? 15.309 59.661 89.374 1.00 28.11 13 VAL B C 1
ATOM 2004 O O . VAL B 2 11 ? 15.902 59.181 90.352 1.00 31.35 13 VAL B O 1
ATOM 2008 N N . PRO B 2 12 ? 14.369 58.980 88.723 1.00 29.96 14 PRO B N 1
ATOM 2009 C CA . PRO B 2 12 ? 14.077 57.584 89.095 1.00 30.51 14 PRO B CA 1
ATOM 2010 C C . PRO B 2 12 ? 15.302 56.708 88.890 1.00 26.77 14 PRO B C 1
ATOM 2011 O O . PRO B 2 12 ? 16.174 57.011 88.073 1.00 35.01 14 PRO B O 1
ATOM 2015 N N . GLU B 2 13 ? 15.348 55.609 89.640 1.00 28.60 15 GLU B N 1
ATOM 2016 C CA . GLU B 2 13 ? 16.469 54.673 89.563 1.00 32.78 15 GLU B CA 1
ATOM 2017 C C . GLU B 2 13 ? 16.636 54.096 88.159 1.00 34.70 15 GLU B C 1
ATOM 2018 O O . GLU B 2 13 ? 17.750 53.739 87.758 1.00 38.18 15 GLU B O 1
ATOM 2024 N N . THR B 2 14 ? 15.549 54.004 87.397 1.00 32.04 16 THR B N 1
ATOM 2025 C CA . THR B 2 14 ? 15.620 53.526 86.022 1.00 37.79 16 THR B CA 1
ATOM 2026 C C . THR B 2 14 ? 16.509 54.393 85.157 1.00 36.03 16 THR B C 1
ATOM 2027 O O . THR B 2 14 ? 16.981 53.937 84.110 1.00 33.35 16 THR B O 1
ATOM 2031 N N . LEU B 2 15 ? 16.726 55.642 85.555 1.00 31.08 17 LEU B N 1
ATOM 2032 C CA . LEU B 2 15 ? 17.537 56.570 84.796 1.00 29.57 17 LEU B CA 1
ATOM 2033 C C . LEU B 2 15 ? 18.938 56.754 85.364 1.00 32.44 17 LEU B C 1
ATOM 2034 O O . LEU B 2 15 ? 19.788 57.345 84.689 1.00 34.54 17 LEU B O 1
ATOM 2039 N N . MET B 2 16 ? 19.214 56.288 86.575 1.00 27.78 18 MET B N 1
ATOM 2040 C CA . MET B 2 16 ? 20.546 56.532 87.122 1.00 41.67 18 MET B CA 1
ATOM 2041 C C . MET B 2 16 ? 21.652 55.912 86.275 1.00 42.71 18 MET B C 1
ATOM 2042 O O . MET B 2 16 ? 22.669 56.589 86.056 1.00 40.99 18 MET B O 1
ATOM 2047 N N . PRO B 2 17 ? 21.540 54.676 85.776 1.00 47.48 19 PRO B N 1
ATOM 2048 C CA . PRO B 2 17 ? 22.646 54.130 84.969 1.00 45.12 19 PRO B CA 1
ATOM 2049 C C . PRO B 2 17 ? 22.919 54.946 83.717 1.00 45.69 19 PRO B C 1
ATOM 2050 O O . PRO B 2 17 ? 24.079 55.061 83.292 1.00 42.36 19 PRO B O 1
ATOM 2054 N N . ALA B 2 18 ? 21.866 55.498 83.108 1.00 35.80 20 ALA B N 1
ATOM 2055 C CA . ALA B 2 18 ? 22.018 56.342 81.930 1.00 40.06 20 ALA B CA 1
ATOM 2056 C C . ALA B 2 18 ? 22.767 57.623 82.266 1.00 46.40 20 ALA B C 1
ATOM 2057 O O . ALA B 2 18 ? 23.598 58.085 81.476 1.00 44.06 20 ALA B O 1
ATOM 2059 N N . LEU B 2 19 ? 22.493 58.206 83.435 1.00 47.95 21 LEU B N 1
ATOM 2060 C CA . LEU B 2 19 ? 23.204 59.416 83.840 1.00 42.13 21 LEU B CA 1
ATOM 2061 C C . LEU B 2 19 ? 24.667 59.126 84.141 1.00 40.40 21 LEU B C 1
ATOM 2062 O O . LEU B 2 19 ? 25.544 59.950 83.857 1.00 34.24 21 LEU B O 1
ATOM 2067 N N . GLU B 2 20 ? 24.950 57.982 84.757 1.00 40.59 22 GLU B N 1
ATOM 2068 C CA . GLU B 2 20 ? 26.343 57.640 85.013 1.00 44.62 22 GLU B CA 1
ATOM 2069 C C . GLU B 2 20 ? 27.097 57.488 83.701 1.00 36.32 22 GLU B C 1
ATOM 2070 O O . GLU B 2 20 ? 28.202 58.022 83.541 1.00 40.13 22 GLU B O 1
ATOM 2076 N N . GLU B 2 21 ? 26.495 56.780 82.739 1.00 41.46 23 GLU B N 1
ATOM 2077 C CA . GLU B 2 21 ? 27.111 56.627 81.424 1.00 46.82 23 GLU B CA 1
ATOM 2078 C C . GLU B 2 21 ? 27.340 57.979 80.770 1.00 39.70 23 GLU B C 1
ATOM 2079 O O . GLU B 2 21 ? 28.339 58.181 80.079 1.00 41.54 23 GLU B O 1
ATOM 2085 N N . LEU B 2 22 ? 26.411 58.915 80.964 1.00 40.29 24 LEU B N 1
ATOM 2086 C CA . LEU B 2 22 ? 26.554 60.216 80.327 1.00 35.81 24 LEU B CA 1
ATOM 2087 C C . LEU B 2 22 ? 27.637 61.042 80.997 1.00 34.96 24 LEU B C 1
ATOM 2088 O O . LEU B 2 22 ? 28.419 61.711 80.314 1.00 38.87 24 LEU B O 1
ATOM 2093 N N . GLU B 2 23 ? 27.700 61.038 82.329 1.00 35.52 25 GLU B N 1
ATOM 2094 C CA . GLU B 2 23 ? 28.707 61.889 82.951 1.00 43.04 25 GLU B CA 1
ATOM 2095 C C . GLU B 2 23 ? 30.106 61.362 82.665 1.00 45.22 25 GLU B C 1
ATOM 2096 O O . GLU B 2 23 ? 31.016 62.142 82.363 1.00 44.28 25 GLU B O 1
ATOM 2102 N N . GLU B 2 24 ? 30.290 60.038 82.706 1.00 39.55 26 GLU B N 1
ATOM 2103 C CA . GLU B 2 24 ? 31.588 59.477 82.348 1.00 42.13 26 GLU B CA 1
ATOM 2104 C C . GLU B 2 24 ? 31.924 59.770 80.891 1.00 39.09 26 GLU B C 1
ATOM 2105 O O . GLU B 2 24 ? 33.063 60.132 80.565 1.00 45.49 26 GLU B O 1
ATOM 2111 N N . ALA B 2 25 ? 30.947 59.631 79.999 1.00 35.68 27 ALA B N 1
ATOM 2112 C CA . ALA B 2 25 ? 31.196 59.947 78.600 1.00 37.11 27 ALA B CA 1
ATOM 2113 C C . ALA B 2 25 ? 31.610 61.404 78.445 1.00 38.42 27 ALA B C 1
ATOM 2114 O O . ALA B 2 25 ? 32.631 61.710 77.814 1.00 39.43 27 ALA B O 1
ATOM 2116 N N . TYR B 2 26 ? 30.836 62.321 79.033 1.00 37.81 28 TYR B N 1
ATOM 2117 C CA . TYR B 2 26 ? 31.186 63.733 78.931 1.00 35.61 28 TYR B CA 1
ATOM 2118 C C . TYR B 2 26 ? 32.566 63.999 79.527 1.00 38.38 28 TYR B C 1
ATOM 2119 O O . TYR B 2 26 ? 33.372 64.736 78.948 1.00 40.14 28 TYR B O 1
ATOM 2128 N N . GLU B 2 27 ? 32.877 63.379 80.665 1.00 45.54 29 GLU B N 1
ATOM 2129 C CA . GLU B 2 27 ? 34.188 63.580 81.264 1.00 48.38 29 GLU B CA 1
ATOM 2130 C C . GLU B 2 27 ? 35.296 63.235 80.276 1.00 48.86 29 GLU B C 1
ATOM 2131 O O . GLU B 2 27 ? 36.266 63.989 80.124 1.00 52.49 29 GLU B O 1
ATOM 2137 N N . ARG B 2 28 ? 35.164 62.104 79.578 1.00 42.59 30 ARG B N 1
ATOM 2138 C CA . ARG B 2 28 ? 36.180 61.725 78.597 1.00 44.81 30 ARG B CA 1
ATOM 2139 C C . ARG B 2 28 ? 36.229 62.718 77.439 1.00 41.49 30 ARG B C 1
ATOM 2140 O O . ARG B 2 28 ? 37.309 63.145 77.015 1.00 45.55 30 ARG B O 1
ATOM 2148 N N . ALA B 2 29 ? 35.062 63.089 76.900 1.00 39.10 31 ALA B N 1
ATOM 2149 C CA . ALA B 2 29 ? 35.034 63.990 75.752 1.00 39.02 31 ALA B CA 1
ATOM 2150 C C . ALA B 2 29 ? 35.598 65.356 76.118 1.00 49.69 31 ALA B C 1
ATOM 2151 O O . ALA B 2 29 ? 36.406 65.927 75.374 1.00 53.22 31 ALA B O 1
ATOM 2153 N N . LYS B 2 30 ? 35.165 65.902 77.258 1.00 49.82 32 LYS B N 1
ATOM 2154 C CA . LYS B 2 30 ? 35.684 67.173 77.749 1.00 51.73 32 LYS B CA 1
ATOM 2155 C C . LYS B 2 30 ? 37.184 67.276 77.551 1.00 43.01 32 LYS B C 1
ATOM 2156 O O . LYS B 2 30 ? 37.684 68.250 76.983 1.00 45.88 32 LYS B O 1
ATOM 2162 N N . ASN B 2 31 ? 37.910 66.266 78.026 1.00 53.27 33 ASN B N 1
ATOM 2163 C CA . ASN B 2 31 ? 39.365 66.257 78.075 1.00 55.92 33 ASN B CA 1
ATOM 2164 C C . ASN B 2 31 ? 39.993 65.515 76.900 1.00 56.88 33 ASN B C 1
ATOM 2165 O O . ASN B 2 31 ? 41.160 65.118 76.980 1.00 74.67 33 ASN B O 1
ATOM 2170 N N . ASP B 2 32 ? 39.249 65.304 75.817 1.00 49.09 34 ASP B N 1
ATOM 2171 C CA . ASP B 2 32 ? 39.820 64.705 74.621 1.00 49.22 34 ASP B CA 1
ATOM 2172 C C . ASP B 2 32 ? 40.050 65.795 73.591 1.00 45.72 34 ASP B C 1
ATOM 2173 O O . ASP B 2 32 ? 39.087 66.465 73.174 1.00 43.58 34 ASP B O 1
ATOM 2178 N N . PRO B 2 33 ? 41.293 66.007 73.159 1.00 42.10 35 PRO B N 1
ATOM 2179 C CA . PRO B 2 33 ? 41.566 67.105 72.227 1.00 46.33 35 PRO B CA 1
ATOM 2180 C C . PRO B 2 33 ? 40.936 66.905 70.865 1.00 47.41 35 PRO B C 1
ATOM 2181 O O . PRO B 2 33 ? 40.617 67.891 70.196 1.00 49.94 35 PRO B O 1
ATOM 2185 N N . GLU B 2 34 ? 40.752 65.660 70.422 1.00 46.98 36 GLU B N 1
ATOM 2186 C CA . GLU B 2 34 ? 40.067 65.442 69.152 1.00 49.65 36 GLU B CA 1
ATOM 2187 C C . GLU B 2 34 ? 38.619 65.913 69.229 1.00 43.59 36 GLU B C 1
ATOM 2188 O O . GLU B 2 34 ? 38.125 66.574 68.308 1.00 46.88 36 GLU B O 1
ATOM 2194 N N . PHE B 2 35 ? 37.929 65.604 70.332 1.00 44.27 37 PHE B N 1
ATOM 2195 C CA . PHE B 2 35 ? 36.560 66.091 70.511 1.00 33.13 37 PHE B CA 1
ATOM 2196 C C . PHE B 2 35 ? 36.514 67.614 70.488 1.00 42.51 37 PHE B C 1
ATOM 2197 O O . PHE B 2 35 ? 35.708 68.211 69.768 1.00 36.68 37 PHE B O 1
ATOM 2205 N N . GLN B 2 36 ? 37.367 68.269 71.281 1.00 40.04 38 GLN B N 1
ATOM 2206 C CA . GLN B 2 36 ? 37.301 69.725 71.339 1.00 34.85 38 GLN B CA 1
ATOM 2207 C C . GLN B 2 36 ? 37.657 70.351 69.997 1.00 36.27 38 GLN B C 1
ATOM 2208 O O . GLN B 2 36 ? 37.100 71.392 69.638 1.00 39.59 38 GLN B O 1
ATOM 2214 N N . ALA B 2 37 ? 38.566 69.725 69.237 1.00 42.36 39 ALA B N 1
ATOM 2215 C CA . ALA B 2 37 ? 38.971 70.255 67.936 1.00 37.13 39 ALA B CA 1
ATOM 2216 C C . ALA B 2 37 ? 37.886 70.047 66.886 1.00 33.64 39 ALA B C 1
ATOM 2217 O O . ALA B 2 37 ? 37.714 70.883 65.986 1.00 35.81 39 ALA B O 1
ATOM 2219 N N . GLU B 2 38 ? 37.176 68.920 66.963 1.00 35.79 40 GLU B N 1
ATOM 2220 C CA . GLU B 2 38 ? 36.050 68.691 66.063 1.00 42.47 40 GLU B CA 1
ATOM 2221 C C . GLU B 2 38 ? 34.900 69.636 66.374 1.00 35.60 40 GLU B C 1
ATOM 2222 O O . GLU B 2 38 ? 34.209 70.112 65.464 1.00 36.42 40 GLU B O 1
ATOM 2228 N N . LEU B 2 39 ? 34.665 69.910 67.658 1.00 31.62 41 LEU B N 1
ATOM 2229 C CA . LEU B 2 39 ? 33.618 70.858 68.017 1.00 33.84 41 LEU B CA 1
ATOM 2230 C C . LEU B 2 39 ? 33.973 72.262 67.540 1.00 31.56 41 LEU B C 1
ATOM 2231 O O . LEU B 2 39 ? 33.130 72.975 66.983 1.00 27.13 41 LEU B O 1
ATOM 2236 N N . GLU B 2 40 ? 35.236 72.660 67.707 1.00 39.91 42 GLU B N 1
ATOM 2237 C CA . GLU B 2 40 ? 35.657 73.979 67.249 1.00 38.44 42 GLU B CA 1
ATOM 2238 C C . GLU B 2 40 ? 35.558 74.102 65.731 1.00 39.87 42 GLU B C 1
ATOM 2239 O O . GLU B 2 40 ? 35.219 75.174 65.211 1.00 38.21 42 GLU B O 1
ATOM 2245 N N . TYR B 2 41 ? 35.846 73.015 65.007 1.00 37.32 43 TYR B N 1
ATOM 2246 C CA . TYR B 2 41 ? 35.697 73.019 63.553 1.00 33.61 43 TYR B CA 1
ATOM 2247 C C . TYR B 2 41 ? 34.266 73.347 63.160 1.00 28.88 43 TYR B C 1
ATOM 2248 O O . TYR B 2 41 ? 34.025 74.223 62.325 1.00 33.27 43 TYR B O 1
ATOM 2257 N N . TYR B 2 42 ? 33.296 72.660 63.768 1.00 31.45 44 TYR B N 1
ATOM 2258 C CA . TYR B 2 42 ? 31.902 72.911 63.412 1.00 26.62 44 TYR B CA 1
ATOM 2259 C C . TYR B 2 42 ? 31.408 74.250 63.939 1.00 28.50 44 TYR B C 1
ATOM 2260 O O . TYR B 2 42 ? 30.601 74.910 63.271 1.00 28.49 44 TYR B O 1
ATOM 2269 N N . LEU B 2 43 ? 31.859 74.680 65.119 1.00 30.42 45 LEU B N 1
ATOM 2270 C CA . LEU B 2 43 ? 31.456 76.006 65.565 1.00 26.55 45 LEU B CA 1
ATOM 2271 C C . LEU B 2 43 ? 31.889 77.062 64.560 1.00 30.52 45 LEU B C 1
ATOM 2272 O O . LEU B 2 43 ? 31.150 78.014 64.304 1.00 32.84 45 LEU B O 1
ATOM 2277 N N . ARG B 2 44 ? 33.073 76.898 63.956 1.00 32.32 46 ARG B N 1
ATOM 2278 C CA . ARG B 2 44 ? 33.575 77.897 63.021 1.00 31.70 46 ARG B CA 1
ATOM 2279 C C . ARG B 2 44 ? 32.897 77.806 61.658 1.00 34.02 46 ARG B C 1
ATOM 2280 O O . ARG B 2 44 ? 32.359 78.801 61.158 1.00 28.43 46 ARG B O 1
ATOM 2288 N N . ASP B 2 45 ? 32.944 76.628 61.021 1.00 30.58 47 ASP B N 1
ATOM 2289 C CA . ASP B 2 45 ? 32.524 76.534 59.626 1.00 30.57 47 ASP B CA 1
ATOM 2290 C C . ASP B 2 45 ? 31.029 76.320 59.467 1.00 37.54 47 ASP B C 1
ATOM 2291 O O . ASP B 2 45 ? 30.450 76.747 58.459 1.00 35.14 47 ASP B O 1
ATOM 2296 N N . TYR B 2 46 ? 30.376 75.690 60.435 1.00 29.63 48 TYR B N 1
ATOM 2297 C CA . TYR B 2 46 ? 28.940 75.474 60.334 1.00 27.33 48 TYR B CA 1
ATOM 2298 C C . TYR B 2 46 ? 28.114 76.522 61.070 1.00 32.28 48 TYR B C 1
ATOM 2299 O O . TYR B 2 46 ? 27.121 77.035 60.529 1.00 29.00 48 TYR B O 1
ATOM 2308 N N . VAL B 2 47 ? 28.471 76.807 62.322 1.00 29.90 49 VAL B N 1
ATOM 2309 C CA . VAL B 2 47 ? 27.708 77.762 63.120 1.00 19.90 49 VAL B CA 1
ATOM 2310 C C . VAL B 2 47 ? 28.089 79.187 62.774 1.00 31.73 49 VAL B C 1
ATOM 2311 O O . VAL B 2 47 ? 27.250 80.092 62.838 1.00 25.76 49 VAL B O 1
ATOM 2315 N N . GLY B 2 48 ? 29.362 79.424 62.463 1.00 31.71 50 GLY B N 1
ATOM 2316 C CA . GLY B 2 48 ? 29.813 80.744 62.087 1.00 31.76 50 GLY B CA 1
ATOM 2317 C C . GLY B 2 48 ? 30.500 81.550 63.164 1.00 33.37 50 GLY B C 1
ATOM 2318 O O . GLY B 2 48 ? 30.606 82.770 63.009 1.00 35.93 50 GLY B O 1
ATOM 2319 N N . ARG B 2 49 ? 30.968 80.920 64.241 1.00 31.43 51 ARG B N 1
ATOM 2320 C CA . ARG B 2 49 ? 31.696 81.629 65.297 1.00 26.73 51 ARG B CA 1
ATOM 2321 C C . ARG B 2 49 ? 33.142 81.927 64.899 1.00 31.60 51 ARG B C 1
ATOM 2322 O O . ARG B 2 49 ? 33.716 81.235 64.056 1.00 31.39 51 ARG B O 1
ATOM 2330 N N . PRO B 2 50 ? 33.759 82.937 65.534 1.00 29.23 52 PRO B N 1
ATOM 2331 C CA . PRO B 2 50 ? 33.267 83.765 66.649 1.00 30.77 52 PRO B CA 1
ATOM 2332 C C . PRO B 2 50 ? 32.182 84.755 66.227 1.00 34.74 52 PRO B C 1
ATOM 2333 O O . PRO B 2 50 ? 32.226 85.230 65.100 1.00 30.54 52 PRO B O 1
ATOM 2337 N N . THR B 2 51 ? 31.193 85.017 67.093 1.00 35.28 53 THR B N 1
ATOM 2338 C CA . THR B 2 51 ? 30.272 86.106 66.790 1.00 33.63 53 THR B CA 1
ATOM 2339 C C . THR B 2 51 ? 30.895 87.419 67.248 1.00 23.68 53 THR B C 1
ATOM 2340 O O . THR B 2 51 ? 31.767 87.427 68.124 1.00 27.33 53 THR B O 1
ATOM 2344 N N . PRO B 2 52 ? 30.537 88.539 66.635 1.00 26.04 54 PRO B N 1
ATOM 2345 C CA . PRO B 2 52 ? 31.234 89.786 66.963 1.00 28.45 54 PRO B CA 1
ATOM 2346 C C . PRO B 2 52 ? 30.731 90.365 68.277 1.00 30.47 54 PRO B C 1
ATOM 2347 O O . PRO B 2 52 ? 29.685 89.990 68.795 1.00 26.33 54 PRO B O 1
ATOM 2351 N N . LEU B 2 53 ? 31.517 91.280 68.825 1.00 26.06 55 LEU B N 1
ATOM 2352 C CA . LEU B 2 53 ? 31.098 92.115 69.941 1.00 26.98 55 LEU B CA 1
ATOM 2353 C C . LEU B 2 53 ? 30.956 93.526 69.387 1.00 28.64 55 LEU B C 1
ATOM 2354 O O . LEU B 2 53 ? 31.953 94.174 69.067 1.00 29.15 55 LEU B O 1
ATOM 2359 N N . TYR B 2 54 ? 29.728 94.010 69.279 1.00 31.68 56 TYR B N 1
ATOM 2360 C CA . TYR B 2 54 ? 29.448 95.205 68.490 1.00 29.20 56 TYR B CA 1
ATOM 2361 C C . TYR B 2 54 ? 29.168 96.421 69.376 1.00 28.11 56 TYR B C 1
ATOM 2362 O O . TYR B 2 54 ? 28.301 96.381 70.253 1.00 29.43 56 TYR B O 1
ATOM 2371 N N . PHE B 2 55 ? 29.886 97.507 69.130 1.00 28.74 57 PHE B N 1
ATOM 2372 C CA . PHE B 2 55 ? 29.664 98.744 69.871 1.00 28.52 57 PHE B CA 1
ATOM 2373 C C . PHE B 2 55 ? 28.406 99.409 69.327 1.00 32.80 57 PHE B C 1
ATOM 2374 O O . PHE B 2 55 ? 28.384 99.848 68.174 1.00 30.53 57 PHE B O 1
ATOM 2382 N N . ALA B 2 56 ? 27.346 99.453 70.142 1.00 27.59 58 ALA B N 1
ATOM 2383 C CA . ALA B 2 56 ? 26.079 100.094 69.768 1.00 29.84 58 ALA B CA 1
ATOM 2384 C C . ALA B 2 56 ? 26.216 101.590 70.008 1.00 37.76 58 ALA B C 1
ATOM 2385 O O . ALA B 2 56 ? 25.868 102.112 71.068 1.00 34.85 58 ALA B O 1
ATOM 2387 N N . GLU B 2 57 ? 26.718 102.297 68.997 1.00 35.02 59 GLU B N 1
ATOM 2388 C CA . GLU B 2 57 ? 27.082 103.694 69.194 1.00 36.79 59 GLU B CA 1
ATOM 2389 C C . GLU B 2 57 ? 25.865 104.619 69.257 1.00 34.57 59 GLU B C 1
ATOM 2390 O O . GLU B 2 57 ? 25.833 105.538 70.085 1.00 31.64 59 GLU B O 1
ATOM 2396 N N . ASN B 2 58 ? 24.879 104.438 68.369 1.00 29.65 60 ASN B N 1
ATOM 2397 C CA . ASN B 2 58 ? 23.665 105.253 68.454 1.00 36.74 60 ASN B CA 1
ATOM 2398 C C . ASN B 2 58 ? 22.964 105.041 69.783 1.00 36.97 60 ASN B C 1
ATOM 2399 O O . ASN B 2 58 ? 22.545 105.998 70.442 1.00 37.28 60 ASN B O 1
ATOM 2404 N N . LEU B 2 59 ? 22.793 103.785 70.175 1.00 33.83 61 LEU B N 1
ATOM 2405 C CA . LEU B 2 59 ? 22.162 103.502 71.457 1.00 37.41 61 LEU B CA 1
ATOM 2406 C C . LEU B 2 59 ? 22.963 104.118 72.594 1.00 42.26 61 LEU B C 1
ATOM 2407 O O . LEU B 2 59 ? 22.406 104.777 73.481 1.00 46.00 61 LEU B O 1
ATOM 2412 N N . THR B 2 60 ? 24.281 103.919 72.581 1.00 34.09 62 THR B N 1
ATOM 2413 C CA . THR B 2 60 ? 25.112 104.522 73.617 1.00 38.05 62 THR B CA 1
ATOM 2414 C C . THR B 2 60 ? 24.849 106.018 73.719 1.00 39.37 62 THR B C 1
ATOM 2415 O O . THR B 2 60 ? 24.712 106.569 74.822 1.00 37.19 62 THR B O 1
ATOM 2419 N N . LYS B 2 61 ? 24.768 106.695 72.572 1.00 42.11 63 LYS B N 1
ATOM 2420 C CA . LYS B 2 61 ? 24.546 108.136 72.586 1.00 46.07 63 LYS B CA 1
ATOM 2421 C C . LYS B 2 61 ? 23.119 108.467 73.005 1.00 37.69 63 LYS B C 1
ATOM 2422 O O . LYS B 2 61 ? 22.894 109.443 73.722 1.00 42.56 63 LYS B O 1
ATOM 2428 N N . ASP B 2 62 ? 22.145 107.686 72.541 1.00 40.34 64 ASP B N 1
ATOM 2429 C CA . ASP B 2 62 ? 20.754 107.918 72.927 1.00 54.60 64 ASP B CA 1
ATOM 2430 C C . ASP B 2 62 ? 20.579 107.884 74.443 1.00 47.81 64 ASP B C 1
ATOM 2431 O O . ASP B 2 62 ? 19.903 108.739 75.017 1.00 46.28 64 ASP B O 1
ATOM 2436 N N . LEU B 2 63 ? 21.172 106.893 75.107 1.00 43.11 65 LEU B N 1
ATOM 2437 C CA . LEU B 2 63 ? 20.948 106.714 76.540 1.00 41.18 65 LEU B CA 1
ATOM 2438 C C . LEU B 2 63 ? 21.798 107.638 77.400 1.00 47.75 65 LEU B C 1
ATOM 2439 O O . LEU B 2 63 ? 21.443 107.875 78.563 1.00 50.65 65 LEU B O 1
ATOM 2444 N N . GLY B 2 64 ? 22.911 108.150 76.872 1.00 40.19 66 GLY B N 1
ATOM 2445 C CA . GLY B 2 64 ? 23.671 109.178 77.559 1.00 50.35 66 GLY B CA 1
ATOM 2446 C C . GLY B 2 64 ? 24.558 108.719 78.700 1.00 50.54 66 GLY B C 1
ATOM 2447 O O . GLY B 2 64 ? 25.070 109.570 79.435 1.00 47.31 66 GLY B O 1
ATOM 2448 N N . GLY B 2 65 ? 24.774 107.416 78.871 1.00 46.62 67 GLY B N 1
ATOM 2449 C CA . GLY B 2 65 ? 25.621 106.945 79.952 1.00 45.38 67 GLY B CA 1
ATOM 2450 C C . GLY B 2 65 ? 26.711 105.994 79.500 1.00 50.78 67 GLY B C 1
ATOM 2451 O O . GLY B 2 65 ? 27.568 106.362 78.685 1.00 49.96 67 GLY B O 1
ATOM 2452 N N . ALA B 2 66 ? 26.672 104.761 80.014 1.00 42.77 68 ALA B N 1
ATOM 2453 C CA . ALA B 2 66 ? 27.685 103.764 79.708 1.00 40.16 68 ALA B CA 1
ATOM 2454 C C . ALA B 2 66 ? 27.702 103.411 78.222 1.00 45.22 68 ALA B C 1
ATOM 2455 O O . ALA B 2 66 ? 26.688 103.504 77.525 1.00 37.08 68 ALA B O 1
ATOM 2457 N N . LYS B 2 67 ? 28.870 102.974 77.753 1.00 45.00 69 LYS B N 1
ATOM 2458 C CA . LYS B 2 67 ? 28.975 102.319 76.454 1.00 43.88 69 LYS B CA 1
ATOM 2459 C C . LYS B 2 67 ? 28.220 100.993 76.443 1.00 43.05 69 LYS B C 1
ATOM 2460 O O . LYS B 2 67 ? 28.320 100.190 77.375 1.00 43.18 69 LYS B O 1
ATOM 2466 N N . ILE B 2 68 ? 27.471 100.758 75.370 1.00 33.08 70 ILE B N 1
ATOM 2467 C CA . ILE B 2 68 ? 26.711 99.532 75.188 1.00 31.46 70 ILE B CA 1
ATOM 2468 C C . ILE B 2 68 ? 27.401 98.692 74.121 1.00 32.83 70 ILE B C 1
ATOM 2469 O O . ILE B 2 68 ? 27.523 99.122 72.969 1.00 33.06 70 ILE B O 1
ATOM 2474 N N . TYR B 2 69 ? 27.849 97.499 74.490 1.00 29.07 71 TYR B N 1
ATOM 2475 C CA . TYR B 2 69 ? 28.311 96.511 73.527 1.00 27.13 71 TYR B CA 1
ATOM 2476 C C . TYR B 2 69 ? 27.311 95.369 73.497 1.00 32.01 71 TYR B C 1
ATOM 2477 O O . TYR B 2 69 ? 26.812 94.954 74.545 1.00 33.47 71 TYR B O 1
ATOM 2486 N N . LEU B 2 70 ? 27.015 94.883 72.286 1.00 29.32 72 LEU B N 1
ATOM 2487 C CA . LEU B 2 70 ? 26.121 93.753 72.065 1.00 24.61 72 LEU B CA 1
ATOM 2488 C C . LEU B 2 70 ? 26.942 92.545 71.650 1.00 28.68 72 LEU B C 1
ATOM 2489 O O . LEU B 2 70 ? 27.630 92.584 70.622 1.00 32.94 72 LEU B O 1
ATOM 2494 N N . LYS B 2 71 ? 26.865 91.474 72.439 1.00 29.10 73 LYS B N 1
ATOM 2495 C CA . LYS B 2 71 ? 27.416 90.187 72.036 1.00 29.59 73 LYS B CA 1
ATOM 2496 C C . LYS B 2 71 ? 26.429 89.551 71.057 1.00 31.53 73 LYS B C 1
ATOM 2497 O O . LYS B 2 71 ? 25.289 89.224 71.426 1.00 29.68 73 LYS B O 1
ATOM 2503 N N . ARG B 2 72 ? 26.852 89.393 69.799 1.00 27.46 74 ARG B N 1
ATOM 2504 C CA . ARG B 2 72 ? 25.918 89.165 68.689 1.00 23.29 74 ARG B CA 1
ATOM 2505 C C . ARG B 2 72 ? 25.606 87.681 68.470 1.00 30.67 74 ARG B C 1
ATOM 2506 O O . ARG B 2 72 ? 25.816 87.122 67.373 1.00 27.50 74 ARG B O 1
ATOM 2514 N N . GLU B 2 73 ? 25.045 87.038 69.504 1.00 27.90 75 GLU B N 1
ATOM 2515 C CA . GLU B 2 73 ? 24.593 85.661 69.308 1.00 28.53 75 GLU B CA 1
ATOM 2516 C C . GLU B 2 73 ? 23.435 85.552 68.315 1.00 32.55 75 GLU B C 1
ATOM 2517 O O . GLU B 2 73 ? 23.101 84.438 67.879 1.00 34.39 75 GLU B O 1
ATOM 2523 N N . ASP B 2 74 ? 22.819 86.669 67.938 1.00 28.60 76 ASP B N 1
ATOM 2524 C CA . ASP B 2 74 ? 21.841 86.667 66.856 1.00 26.10 76 ASP B CA 1
ATOM 2525 C C . ASP B 2 74 ? 22.443 86.296 65.498 1.00 21.88 76 ASP B C 1
ATOM 2526 O O . ASP B 2 74 ? 21.684 86.084 64.550 1.00 26.49 76 ASP B O 1
ATOM 2531 N N . LEU B 2 75 ? 23.772 86.219 65.367 1.00 25.10 77 LEU B N 1
ATOM 2532 C CA . LEU B 2 75 ? 24.411 85.920 64.091 1.00 26.02 77 LEU B CA 1
ATOM 2533 C C . LEU B 2 75 ? 24.759 84.445 63.922 1.00 30.96 77 LEU B C 1
ATOM 2534 O O . LEU B 2 75 ? 25.161 84.049 62.819 1.00 30.14 77 LEU B O 1
ATOM 2539 N N . ASN B 2 76 ? 24.619 83.624 64.966 1.00 30.64 78 ASN B N 1
ATOM 2540 C CA . ASN B 2 76 ? 24.823 82.187 64.806 1.00 28.48 78 ASN B CA 1
ATOM 2541 C C . ASN B 2 76 ? 23.910 81.645 63.716 1.00 30.32 78 ASN B C 1
ATOM 2542 O O . ASN B 2 76 ? 22.792 82.125 63.526 1.00 28.85 78 ASN B O 1
ATOM 2547 N N . HIS B 2 77 ? 24.363 80.591 63.044 1.00 29.52 79 HIS B N 1
ATOM 2548 C CA . HIS B 2 77 ? 23.439 79.755 62.277 1.00 33.26 79 HIS B CA 1
ATOM 2549 C C . HIS B 2 77 ? 22.227 79.372 63.132 1.00 33.65 79 HIS B C 1
ATOM 2550 O O . HIS B 2 77 ? 22.371 78.901 64.266 1.00 32.29 79 HIS B O 1
ATOM 2557 N N . THR B 2 78 ? 21.032 79.542 62.568 1.00 29.19 80 THR B N 1
ATOM 2558 C CA . THR B 2 78 ? 19.711 79.398 63.180 1.00 27.65 80 THR B CA 1
ATOM 2559 C C . THR B 2 78 ? 19.303 80.626 63.991 1.00 29.03 80 THR B C 1
ATOM 2560 O O . THR B 2 78 ? 18.153 80.713 64.391 1.00 26.27 80 THR B O 1
ATOM 2564 N N . GLY B 2 79 ? 20.191 81.563 64.274 1.00 27.26 81 GLY B N 1
ATOM 2565 C CA . GLY B 2 79 ? 19.704 82.819 64.795 1.00 24.46 81 GLY B CA 1
ATOM 2566 C C . GLY B 2 79 ? 19.695 82.939 66.295 1.00 28.97 81 GLY B C 1
ATOM 2567 O O . GLY B 2 79 ? 19.227 83.958 66.808 1.00 27.80 81 GLY B O 1
ATOM 2568 N N . ALA B 2 80 ? 20.212 81.949 67.015 1.00 25.93 82 ALA B N 1
ATOM 2569 C CA . ALA B 2 80 ? 20.204 81.986 68.471 1.00 23.35 82 ALA B CA 1
ATOM 2570 C C . ALA B 2 80 ? 21.392 81.196 69.005 1.00 23.43 82 ALA B C 1
ATOM 2571 O O . ALA B 2 80 ? 22.008 80.405 68.293 1.00 28.75 82 ALA B O 1
ATOM 2573 N N . HIS B 2 81 ? 21.698 81.420 70.282 1.00 24.44 83 HIS B N 1
ATOM 2574 C CA . HIS B 2 81 ? 22.784 80.715 70.954 1.00 25.50 83 HIS B CA 1
ATOM 2575 C C . HIS B 2 81 ? 22.527 79.221 71.100 1.00 26.76 83 HIS B C 1
ATOM 2576 O O . HIS B 2 81 ? 23.483 78.464 71.316 1.00 28.26 83 HIS B O 1
ATOM 2583 N N . LYS B 2 82 ? 21.273 78.804 71.084 1.00 27.35 84 LYS B N 1
ATOM 2584 C CA . LYS B 2 82 ? 20.949 77.417 71.359 1.00 25.17 84 LYS B CA 1
ATOM 2585 C C . LYS B 2 82 ? 21.797 76.411 70.587 1.00 23.46 84 LYS B C 1
ATOM 2586 O O . LYS B 2 82 ? 22.167 75.427 71.115 1.00 25.14 84 LYS B O 1
ATOM 2592 N N . ILE B 2 83 ? 22.114 76.691 69.342 1.00 24.12 85 ILE B N 1
ATOM 2593 C CA . ILE B 2 83 ? 22.855 75.740 68.517 1.00 25.21 85 ILE B CA 1
ATOM 2594 C C . ILE B 2 83 ? 24.237 75.417 69.083 1.00 23.32 85 ILE B C 1
ATOM 2595 O O . ILE B 2 83 ? 24.783 74.345 68.786 1.00 26.95 85 ILE B O 1
ATOM 2600 N N . ASN B 2 84 ? 24.840 76.311 69.885 1.00 26.88 86 ASN B N 1
ATOM 2601 C CA . ASN B 2 84 ? 26.146 75.974 70.470 1.00 27.39 86 ASN B CA 1
ATOM 2602 C C . ASN B 2 84 ? 26.041 74.711 71.301 1.00 31.11 86 ASN B C 1
ATOM 2603 O O . ASN B 2 84 ? 26.972 73.897 71.350 1.00 30.24 86 ASN B O 1
ATOM 2608 N N . ASN B 2 85 ? 24.932 74.586 72.034 1.00 31.60 87 ASN B N 1
ATOM 2609 C CA . ASN B 2 85 ? 24.737 73.487 72.962 1.00 33.16 87 ASN B CA 1
ATOM 2610 C C . ASN B 2 85 ? 24.247 72.257 72.224 1.00 27.86 87 ASN B C 1
ATOM 2611 O O . ASN B 2 85 ? 24.752 71.154 72.450 1.00 29.93 87 ASN B O 1
ATOM 2616 N N . ALA B 2 86 ? 23.284 72.433 71.315 1.00 21.61 88 ALA B N 1
ATOM 2617 C CA . ALA B 2 86 ? 22.818 71.280 70.546 1.00 31.30 88 ALA B CA 1
ATOM 2618 C C . ALA B 2 86 ? 23.976 70.642 69.794 1.00 34.21 88 ALA B C 1
ATOM 2619 O O . ALA B 2 86 ? 24.095 69.408 69.727 1.00 31.94 88 ALA B O 1
ATOM 2621 N N . LEU B 2 87 ? 24.864 71.475 69.256 1.00 30.21 89 LEU B N 1
ATOM 2622 C CA . LEU B 2 87 ? 26.000 70.979 68.487 1.00 30.62 89 LEU B CA 1
ATOM 2623 C C . LEU B 2 87 ? 26.931 70.145 69.358 1.00 25.18 89 LEU B C 1
ATOM 2624 O O . LEU B 2 87 ? 27.295 69.025 69.000 1.00 29.93 89 LEU B O 1
ATOM 2629 N N . GLY B 2 88 ? 27.336 70.680 70.504 1.00 26.68 90 GLY B N 1
ATOM 2630 C CA . GLY B 2 88 ? 28.195 69.910 71.385 1.00 25.63 90 GLY B CA 1
ATOM 2631 C C . GLY B 2 88 ? 27.554 68.612 71.842 1.00 26.97 90 GLY B C 1
ATOM 2632 O O . GLY B 2 88 ? 28.203 67.566 71.862 1.00 29.94 90 GLY B O 1
ATOM 2633 N N . GLN B 2 89 ? 26.264 68.652 72.194 1.00 24.56 91 GLN B N 1
ATOM 2634 C CA . GLN B 2 89 ? 25.630 67.436 72.698 1.00 27.93 91 GLN B CA 1
ATOM 2635 C C . GLN B 2 89 ? 25.445 66.406 71.595 1.00 27.82 91 GLN B C 1
ATOM 2636 O O . GLN B 2 89 ? 25.589 65.205 71.835 1.00 32.51 91 GLN B O 1
ATOM 2642 N N . ALA B 2 90 ? 25.141 66.848 70.378 1.00 23.86 92 ALA B N 1
ATOM 2643 C CA . ALA B 2 90 ? 25.009 65.902 69.272 1.00 23.79 92 ALA B CA 1
ATOM 2644 C C . ALA B 2 90 ? 26.352 65.258 68.928 1.00 32.41 92 ALA B C 1
ATOM 2645 O O . ALA B 2 90 ? 26.412 64.068 68.589 1.00 32.90 92 ALA B O 1
ATOM 2647 N N . LEU B 2 91 ? 27.441 66.025 69.012 1.00 30.11 93 LEU B N 1
ATOM 2648 C CA . LEU B 2 91 ? 28.756 65.449 68.763 1.00 28.60 93 LEU B CA 1
ATOM 2649 C C . LEU B 2 91 ? 29.091 64.393 69.808 1.00 27.96 93 LEU B C 1
ATOM 2650 O O . LEU B 2 91 ? 29.689 63.359 69.489 1.00 29.38 93 LEU B O 1
ATOM 2655 N N . LEU B 2 92 ? 28.671 64.617 71.057 1.00 30.97 94 LEU B N 1
ATOM 2656 C CA . LEU B 2 92 ? 28.871 63.629 72.108 1.00 35.88 94 LEU B CA 1
ATOM 2657 C C . LEU B 2 92 ? 28.005 62.389 71.875 1.00 32.76 94 LEU B C 1
ATOM 2658 O O . LEU B 2 92 ? 28.465 61.252 72.050 1.00 32.12 94 LEU B O 1
ATOM 2663 N N . ALA B 2 93 ? 26.750 62.588 71.479 1.00 30.03 95 ALA B N 1
ATOM 2664 C CA . ALA B 2 93 ? 25.889 61.460 71.127 1.00 32.29 95 ALA B CA 1
ATOM 2665 C C . ALA B 2 93 ? 26.561 60.544 70.102 1.00 36.23 95 ALA B C 1
ATOM 2666 O O . ALA B 2 93 ? 26.604 59.326 70.287 1.00 36.28 95 ALA B O 1
ATOM 2668 N N . LYS B 2 94 ? 27.100 61.113 69.017 1.00 36.66 96 LYS B N 1
ATOM 2669 C CA . LYS B 2 94 ? 27.754 60.279 68.011 1.00 39.40 96 LYS B CA 1
ATOM 2670 C C . LYS B 2 94 ? 28.930 59.537 68.615 1.00 38.16 96 LYS B C 1
ATOM 2671 O O . LYS B 2 94 ? 29.129 58.352 68.346 1.00 42.47 96 LYS B O 1
ATOM 2677 N N . ARG B 2 95 ? 29.705 60.225 69.451 1.00 46.26 97 ARG B N 1
ATOM 2678 C CA . ARG B 2 95 ? 30.832 59.609 70.137 1.00 47.97 97 ARG B CA 1
ATOM 2679 C C . ARG B 2 95 ? 30.384 58.476 71.057 1.00 46.12 97 ARG B C 1
ATOM 2680 O O . ARG B 2 95 ? 31.162 57.551 71.327 1.00 43.31 97 ARG B O 1
ATOM 2688 N N . MET B 2 96 ? 29.143 58.520 71.546 1.00 38.25 98 MET B N 1
ATOM 2689 C CA . MET B 2 96 ? 28.615 57.443 72.366 1.00 39.29 98 MET B CA 1
ATOM 2690 C C . MET B 2 96 ? 27.873 56.396 71.544 1.00 40.56 98 MET B C 1
ATOM 2691 O O . MET B 2 96 ? 27.324 55.457 72.123 1.00 39.59 98 MET B O 1
ATOM 2696 N N . GLY B 2 97 ? 27.844 56.534 70.219 1.00 49.12 99 GLY B N 1
ATOM 2697 C CA . GLY B 2 97 ? 27.199 55.540 69.382 1.00 48.25 99 GLY B CA 1
ATOM 2698 C C . GLY B 2 97 ? 25.689 55.609 69.393 1.00 52.23 99 GLY B C 1
ATOM 2699 O O . GLY B 2 97 ? 25.025 54.586 69.197 1.00 54.70 99 GLY B O 1
ATOM 2700 N N . LYS B 2 98 ? 25.124 56.789 69.633 1.00 43.26 100 LYS B N 1
ATOM 2701 C CA . LYS B 2 98 ? 23.676 56.957 69.648 1.00 36.27 100 LYS B CA 1
ATOM 2702 C C . LYS B 2 98 ? 23.249 57.379 68.249 1.00 38.12 100 LYS B C 1
ATOM 2703 O O . LYS B 2 98 ? 23.709 58.404 67.743 1.00 46.17 100 LYS B O 1
ATOM 2709 N N . LYS B 2 99 ? 22.384 56.589 67.623 1.00 41.44 101 LYS B N 1
ATOM 2710 C CA . LYS B 2 99 ? 21.869 56.937 66.305 1.00 43.20 101 LYS B CA 1
ATOM 2711 C C . LYS B 2 99 ? 20.727 57.945 66.357 1.00 41.61 101 LYS B C 1
ATOM 2712 O O . LYS B 2 99 ? 20.346 58.488 65.313 1.00 41.66 101 LYS B O 1
ATOM 2718 N N . ARG B 2 100 ? 20.164 58.209 67.528 1.00 35.47 102 ARG B N 1
ATOM 2719 C CA . ARG B 2 100 ? 18.923 58.965 67.629 1.00 31.90 102 ARG B CA 1
ATOM 2720 C C . ARG B 2 100 ? 19.075 60.006 68.723 1.00 32.50 102 ARG B C 1
ATOM 2721 O O . ARG B 2 100 ? 19.584 59.697 69.804 1.00 31.39 102 ARG B O 1
ATOM 2729 N N . VAL B 2 101 ? 18.690 61.249 68.437 1.00 28.65 103 VAL B N 1
ATOM 2730 C CA . VAL B 2 101 ? 18.678 62.289 69.457 1.00 28.40 103 VAL B CA 1
ATOM 2731 C C . VAL B 2 101 ? 17.256 62.805 69.593 1.00 30.37 103 VAL B C 1
ATOM 2732 O O . VAL B 2 101 ? 16.537 62.957 68.598 1.00 28.61 103 VAL B O 1
ATOM 2736 N N . ILE B 2 102 ? 16.859 63.077 70.832 1.00 28.50 104 ILE B N 1
ATOM 2737 C CA . ILE B 2 102 ? 15.582 63.707 71.112 1.00 23.36 104 ILE B CA 1
ATOM 2738 C C . ILE B 2 102 ? 15.831 65.047 71.802 1.00 29.76 104 ILE B C 1
ATOM 2739 O O . ILE B 2 102 ? 16.882 65.287 72.395 1.00 29.82 104 ILE B O 1
ATOM 2744 N N . ALA B 2 103 ? 14.844 65.934 71.700 1.00 26.01 105 ALA B N 1
ATOM 2745 C CA . ALA B 2 103 ? 14.908 67.227 72.363 1.00 22.79 105 ALA B CA 1
ATOM 2746 C C . ALA B 2 103 ? 13.493 67.698 72.709 1.00 25.68 105 ALA B C 1
ATOM 2747 O O . ALA B 2 103 ? 12.517 67.286 72.082 1.00 26.94 105 ALA B O 1
ATOM 2749 N N . GLU B 2 104 ? 13.402 68.529 73.739 1.00 28.03 106 GLU B N 1
ATOM 2750 C CA . GLU B 2 104 ? 12.203 69.278 74.066 1.00 26.34 106 GLU B CA 1
ATOM 2751 C C . GLU B 2 104 ? 12.315 70.655 73.444 1.00 27.92 106 GLU B C 1
ATOM 2752 O O . GLU B 2 104 ? 13.407 71.158 73.158 1.00 33.07 106 GLU B O 1
ATOM 2758 N N . THR B 2 105 ? 11.175 71.284 73.240 1.00 29.32 107 THR B N 1
ATOM 2759 C CA . THR B 2 105 ? 11.263 72.665 72.830 1.00 27.62 107 THR B CA 1
ATOM 2760 C C . THR B 2 105 ? 9.985 73.343 73.250 1.00 31.35 107 THR B C 1
ATOM 2761 O O . THR B 2 105 ? 8.929 72.706 73.310 1.00 30.23 107 THR B O 1
ATOM 2765 N N . GLY B 2 106 ? 10.100 74.621 73.582 1.00 28.95 108 GLY B N 1
ATOM 2766 C CA . GLY B 2 106 ? 8.921 75.364 73.992 1.00 34.46 108 GLY B CA 1
ATOM 2767 C C . GLY B 2 106 ? 8.483 76.260 72.862 1.00 43.32 108 GLY B C 1
ATOM 2768 O O . GLY B 2 106 ? 7.495 75.993 72.170 1.00 46.32 108 GLY B O 1
ATOM 2769 N N . ALA B 2 107 ? 9.255 77.315 72.643 1.00 42.22 109 ALA B N 1
ATOM 2770 C CA . ALA B 2 107 ? 9.014 78.204 71.523 1.00 44.28 109 ALA B CA 1
ATOM 2771 C C . ALA B 2 107 ? 9.490 77.607 70.201 1.00 43.76 109 ALA B C 1
ATOM 2772 O O . ALA B 2 107 ? 9.144 78.144 69.143 1.00 40.09 109 ALA B O 1
ATOM 2774 N N . GLY B 2 108 ? 10.229 76.490 70.235 1.00 28.61 110 GLY B N 1
ATOM 2775 C CA . GLY B 2 108 ? 10.734 75.852 69.036 1.00 29.60 110 GLY B CA 1
ATOM 2776 C C . GLY B 2 108 ? 12.185 76.157 68.690 1.00 34.01 110 GLY B C 1
ATOM 2777 O O . GLY B 2 108 ? 12.710 75.560 67.752 1.00 34.24 110 GLY B O 1
ATOM 2778 N N . GLN B 2 109 ? 12.843 77.064 69.406 1.00 31.62 111 GLN B N 1
ATOM 2779 C CA . GLN B 2 109 ? 14.220 77.417 69.059 1.00 31.35 111 GLN B CA 1
ATOM 2780 C C . GLN B 2 109 ? 15.180 76.267 69.336 1.00 30.63 111 GLN B C 1
ATOM 2781 O O . GLN B 2 109 ? 16.005 75.923 68.483 1.00 28.22 111 GLN B O 1
ATOM 2787 N N . HIS B 2 110 ? 15.093 75.644 70.518 1.00 30.43 112 HIS B N 1
ATOM 2788 C CA . HIS B 2 110 ? 15.943 74.475 70.753 1.00 25.39 112 HIS B CA 1
ATOM 2789 C C . HIS B 2 110 ? 15.594 73.344 69.802 1.00 26.97 112 HIS B C 1
ATOM 2790 O O . HIS B 2 110 ? 16.478 72.630 69.308 1.00 25.42 112 HIS B O 1
ATOM 2797 N N . GLY B 2 111 ? 14.304 73.132 69.549 1.00 21.77 113 GLY B N 1
ATOM 2798 C CA . GLY B 2 111 ? 13.936 72.084 68.612 1.00 15.64 113 GLY B CA 1
ATOM 2799 C C . GLY B 2 111 ? 14.513 72.312 67.224 1.00 26.04 113 GLY B C 1
ATOM 2800 O O . GLY B 2 111 ? 14.933 71.359 66.553 1.00 28.98 113 GLY B O 1
ATOM 2801 N N . VAL B 2 112 ? 14.534 73.569 66.770 1.00 21.14 114 VAL B N 1
ATOM 2802 C CA . VAL B 2 112 ? 15.140 73.879 65.472 1.00 21.35 114 VAL B CA 1
ATOM 2803 C C . VAL B 2 112 ? 16.644 73.640 65.528 1.00 24.24 114 VAL B C 1
ATOM 2804 O O . VAL B 2 112 ? 17.223 73.031 64.624 1.00 30.06 114 VAL B O 1
ATOM 2808 N N . ALA B 2 113 ? 17.296 74.125 66.590 1.00 30.23 115 ALA B N 1
ATOM 2809 C CA . ALA B 2 113 ? 18.733 73.912 66.757 1.00 30.29 115 ALA B CA 1
ATOM 2810 C C . ALA B 2 113 ? 19.074 72.429 66.750 1.00 26.96 115 ALA B C 1
ATOM 2811 O O . ALA B 2 113 ? 20.053 72.009 66.119 1.00 28.36 115 ALA B O 1
ATOM 2813 N N . THR B 2 114 ? 18.282 71.620 67.453 1.00 24.74 116 THR B N 1
ATOM 2814 C CA . THR B 2 114 ? 18.584 70.201 67.533 1.00 24.93 116 THR B CA 1
ATOM 2815 C C . THR B 2 114 ? 18.350 69.532 66.188 1.00 26.11 116 THR B C 1
ATOM 2816 O O . THR B 2 114 ? 19.190 68.755 65.712 1.00 29.32 116 THR B O 1
ATOM 2820 N N . ALA B 2 115 ? 17.227 69.836 65.546 1.00 25.93 117 ALA B N 1
ATOM 2821 C CA . ALA B 2 115 ? 16.991 69.260 64.226 1.00 28.62 117 ALA B CA 1
ATOM 2822 C C . ALA B 2 115 ? 18.094 69.682 63.256 1.00 29.68 117 ALA B C 1
ATOM 2823 O O . ALA B 2 115 ? 18.511 68.905 62.383 1.00 25.83 117 ALA B O 1
ATOM 2825 N N . THR B 2 116 ? 18.606 70.896 63.426 1.00 24.68 118 THR B N 1
ATOM 2826 C CA . THR B 2 116 ? 19.596 71.429 62.501 1.00 28.63 118 THR B CA 1
ATOM 2827 C C . THR B 2 116 ? 20.897 70.637 62.586 1.00 32.02 118 THR B C 1
ATOM 2828 O O . THR B 2 116 ? 21.420 70.183 61.565 1.00 29.04 118 THR B O 1
ATOM 2832 N N . VAL B 2 117 ? 21.418 70.433 63.806 1.00 27.89 119 VAL B N 1
ATOM 2833 C CA . VAL B 2 117 ? 22.663 69.683 63.941 1.00 35.79 119 VAL B CA 1
ATOM 2834 C C . VAL B 2 117 ? 22.432 68.202 63.663 1.00 28.13 119 VAL B C 1
ATOM 2835 O O . VAL B 2 117 ? 23.340 67.509 63.175 1.00 27.60 119 VAL B O 1
ATOM 2839 N N . ALA B 2 118 ? 21.232 67.688 63.962 1.00 22.63 120 ALA B N 1
ATOM 2840 C CA . ALA B 2 118 ? 20.935 66.297 63.646 1.00 26.74 120 ALA B CA 1
ATOM 2841 C C . ALA B 2 118 ? 20.969 66.061 62.139 1.00 33.61 120 ALA B C 1
ATOM 2842 O O . ALA B 2 118 ? 21.494 65.042 61.667 1.00 35.23 120 ALA B O 1
ATOM 2844 N N . ALA B 2 119 ? 20.412 66.992 61.364 1.00 28.40 121 ALA B N 1
ATOM 2845 C CA . ALA B 2 119 ? 20.470 66.864 59.914 1.00 30.85 121 ALA B CA 1
ATOM 2846 C C . ALA B 2 119 ? 21.916 66.851 59.439 1.00 35.67 121 ALA B C 1
ATOM 2847 O O . ALA B 2 119 ? 22.314 65.990 58.645 1.00 36.94 121 ALA B O 1
ATOM 2849 N N . MET B 2 120 ? 22.727 67.795 59.934 1.00 27.87 122 MET B N 1
ATOM 2850 C CA . MET B 2 120 ? 24.117 67.896 59.498 1.00 29.46 122 MET B CA 1
ATOM 2851 C C . MET B 2 120 ? 24.916 66.651 59.879 1.00 33.65 122 MET B C 1
ATOM 2852 O O . MET B 2 120 ? 25.744 66.178 59.097 1.00 33.78 122 MET B O 1
ATOM 2857 N N . PHE B 2 121 ? 24.672 66.094 61.061 1.00 35.13 123 PHE B N 1
ATOM 2858 C CA . PHE B 2 121 ? 25.381 64.905 61.519 1.00 36.07 123 PHE B CA 1
ATOM 2859 C C . PHE B 2 121 ? 24.763 63.602 61.022 1.00 38.41 123 PHE B C 1
ATOM 2860 O O . PHE B 2 121 ? 25.362 62.542 61.222 1.00 39.17 123 PHE B O 1
ATOM 2868 N N . GLY B 2 122 ? 23.578 63.641 60.408 1.00 31.09 124 GLY B N 1
ATOM 2869 C CA . GLY B 2 122 ? 22.943 62.427 59.944 1.00 38.75 124 GLY B CA 1
ATOM 2870 C C . GLY B 2 122 ? 22.242 61.624 61.015 1.00 41.13 124 GLY B C 1
ATOM 2871 O O . GLY B 2 122 ? 22.069 60.413 60.856 1.00 35.15 124 GLY B O 1
ATOM 2872 N N . LEU B 2 123 ? 21.835 62.253 62.107 1.00 35.43 125 LEU B N 1
ATOM 2873 C CA . LEU B 2 123 ? 21.213 61.533 63.202 1.00 37.10 125 LEU B CA 1
ATOM 2874 C C . LEU B 2 123 ? 19.705 61.574 63.042 1.00 36.12 125 LEU B C 1
ATOM 2875 O O . LEU B 2 123 ? 19.146 62.507 62.459 1.00 34.09 125 LEU B O 1
ATOM 2880 N N . GLU B 2 124 ? 19.048 60.537 63.539 1.00 33.94 126 GLU B N 1
ATOM 2881 C CA . GLU B 2 124 ? 17.601 60.589 63.658 1.00 27.49 126 GLU B CA 1
ATOM 2882 C C . GLU B 2 124 ? 17.243 61.559 64.772 1.00 30.35 126 GLU B C 1
ATOM 2883 O O . GLU B 2 124 ? 17.893 61.584 65.819 1.00 33.08 126 GLU B O 1
ATOM 2889 N N . CYS B 2 125 ? 16.218 62.376 64.545 1.00 34.11 127 CYS B N 1
ATOM 2890 C CA . CYS B 2 125 ? 15.869 63.428 65.488 1.00 28.88 127 CYS B CA 1
ATOM 2891 C C . CYS B 2 125 ? 14.362 63.445 65.735 1.00 27.92 127 CYS B C 1
ATOM 2892 O O . CYS B 2 125 ? 13.573 63.477 64.786 1.00 31.30 127 CYS B O 1
ATOM 2895 N N . VAL B 2 126 ? 13.971 63.458 67.010 1.00 29.46 128 VAL B N 1
ATOM 2896 C CA . VAL B 2 126 ? 12.576 63.598 67.429 1.00 23.45 128 VAL B CA 1
ATOM 2897 C C . VAL B 2 126 ? 12.503 64.742 68.430 1.00 24.61 128 VAL B C 1
ATOM 2898 O O . VAL B 2 126 ? 13.259 64.763 69.407 1.00 30.58 128 VAL B O 1
ATOM 2902 N N . VAL B 2 127 ? 11.597 65.681 68.198 1.00 27.03 129 VAL B N 1
ATOM 2903 C CA . VAL B 2 127 ? 11.424 66.823 69.084 1.00 25.11 129 VAL B CA 1
ATOM 2904 C C . VAL B 2 127 ? 10.049 66.728 69.732 1.00 29.78 129 VAL B C 1
ATOM 2905 O O . VAL B 2 127 ? 9.028 66.625 69.044 1.00 24.01 129 VAL B O 1
ATOM 2909 N N . TYR B 2 128 ? 10.030 66.811 71.052 1.00 24.55 130 TYR B N 1
ATOM 2910 C CA . TYR B 2 128 ? 8.805 66.840 71.824 1.00 24.40 130 TYR B CA 1
ATOM 2911 C C . TYR B 2 128 ? 8.360 68.279 72.026 1.00 23.91 130 TYR B C 1
ATOM 2912 O O . TYR B 2 128 ? 9.151 69.158 72.378 1.00 25.64 130 TYR B O 1
ATOM 2921 N N . MET B 2 129 ? 7.085 68.525 71.812 1.00 22.82 131 MET B N 1
ATOM 2922 C CA . MET B 2 129 ? 6.625 69.900 71.899 1.00 22.32 131 MET B CA 1
ATOM 2923 C C . MET B 2 129 ? 5.201 69.870 72.418 1.00 21.32 131 MET B C 1
ATOM 2924 O O . MET B 2 129 ? 4.373 69.162 71.851 1.00 23.20 131 MET B O 1
ATOM 2929 N N . GLY B 2 130 ? 4.932 70.603 73.497 1.00 28.38 132 GLY B N 1
ATOM 2930 C CA . GLY B 2 130 ? 3.575 70.681 74.003 1.00 27.22 132 GLY B CA 1
ATOM 2931 C C . GLY B 2 130 ? 2.628 71.206 72.946 1.00 27.34 132 GLY B C 1
ATOM 2932 O O . GLY B 2 130 ? 2.981 72.065 72.137 1.00 29.13 132 GLY B O 1
ATOM 2933 N N . ALA B 2 131 ? 1.396 70.691 72.969 1.00 29.86 133 ALA B N 1
ATOM 2934 C CA . ALA B 2 131 ? 0.467 71.022 71.906 1.00 26.49 133 ALA B CA 1
ATOM 2935 C C . ALA B 2 131 ? 0.074 72.497 71.932 1.00 37.99 133 ALA B C 1
ATOM 2936 O O . ALA B 2 131 ? -0.244 73.059 70.881 1.00 34.04 133 ALA B O 1
ATOM 2938 N N . GLU B 2 132 ? 0.061 73.141 73.107 1.00 28.52 134 GLU B N 1
ATOM 2939 C CA . GLU B 2 132 ? -0.219 74.577 73.113 1.00 36.31 134 GLU B CA 1
ATOM 2940 C C . GLU B 2 132 ? 0.886 75.340 72.393 1.00 29.97 134 GLU B C 1
ATOM 2941 O O . GLU B 2 132 ? 0.621 76.334 71.706 1.00 32.20 134 GLU B O 1
ATOM 2947 N N . ASP B 2 133 ? 2.125 74.874 72.517 1.00 27.89 135 ASP B N 1
ATOM 2948 C CA . ASP B 2 133 ? 3.232 75.540 71.834 1.00 35.21 135 ASP B CA 1
ATOM 2949 C C . ASP B 2 133 ? 3.219 75.253 70.334 1.00 40.02 135 ASP B C 1
ATOM 2950 O O . ASP B 2 133 ? 3.431 76.164 69.525 1.00 36.77 135 ASP B O 1
ATOM 2955 N N . ILE B 2 134 ? 2.973 73.998 69.939 1.00 32.85 136 ILE B N 1
ATOM 2956 C CA . ILE B 2 134 ? 2.745 73.707 68.520 1.00 32.27 136 ILE B CA 1
ATOM 2957 C C . ILE B 2 134 ? 1.745 74.686 67.929 1.00 38.10 136 ILE B C 1
ATOM 2958 O O . ILE B 2 134 ? 1.965 75.253 66.854 1.00 40.59 136 ILE B O 1
ATOM 2963 N N . GLU B 2 135 ? 0.613 74.874 68.609 1.00 39.83 137 GLU B N 1
ATOM 2964 C CA . GLU B 2 135 ? -0.456 75.692 68.046 1.00 47.04 137 GLU B CA 1
ATOM 2965 C C . GLU B 2 135 ? -0.015 77.131 67.804 1.00 52.60 137 GLU B C 1
ATOM 2966 O O . GLU B 2 135 ? -0.591 77.808 66.945 1.00 55.79 137 GLU B O 1
ATOM 2972 N N . ARG B 2 136 ? 1.004 77.603 68.529 1.00 45.27 138 ARG B N 1
ATOM 2973 C CA . ARG B 2 136 ? 1.471 78.979 68.434 1.00 44.55 138 ARG B CA 1
ATOM 2974 C C . ARG B 2 136 ? 2.745 79.129 67.615 1.00 45.32 138 ARG B C 1
ATOM 2975 O O . ARG B 2 136 ? 3.153 80.264 67.341 1.00 47.51 138 ARG B O 1
ATOM 2983 N N . GLN B 2 137 ? 3.378 78.031 67.211 1.00 38.64 139 GLN B N 1
ATOM 2984 C CA . GLN B 2 137 ? 4.672 78.083 66.535 1.00 36.76 139 GLN B CA 1
ATOM 2985 C C . GLN B 2 137 ? 4.632 77.256 65.254 1.00 37.74 139 GLN B C 1
ATOM 2986 O O . GLN B 2 137 ? 5.512 76.440 64.980 1.00 37.92 139 GLN B O 1
ATOM 2992 N N . ALA B 2 138 ? 3.593 77.478 64.443 1.00 40.83 140 ALA B N 1
ATOM 2993 C CA . ALA B 2 138 ? 3.464 76.763 63.177 1.00 48.18 140 ALA B CA 1
ATOM 2994 C C . ALA B 2 138 ? 4.728 76.878 62.327 1.00 48.60 140 ALA B C 1
ATOM 2995 O O . ALA B 2 138 ? 5.179 75.898 61.719 1.00 40.96 140 ALA B O 1
ATOM 2997 N N . LEU B 2 139 ? 5.314 78.071 62.263 1.00 42.31 141 LEU B N 1
ATOM 2998 C CA . LEU B 2 139 ? 6.480 78.240 61.405 1.00 43.77 141 LEU B CA 1
ATOM 2999 C C . LEU B 2 139 ? 7.672 77.446 61.923 1.00 44.59 141 LEU B C 1
ATOM 3000 O O . LEU B 2 139 ? 8.370 76.787 61.141 1.00 44.90 141 LEU B O 1
ATOM 3005 N N . ASN B 2 140 ? 7.918 77.479 63.241 1.00 38.64 142 ASN B N 1
ATOM 3006 C CA . ASN B 2 140 ? 9.032 76.703 63.777 1.00 45.76 142 ASN B CA 1
ATOM 3007 C C . ASN B 2 140 ? 8.777 75.208 63.657 1.00 42.91 142 ASN B C 1
ATOM 3008 O O . ASN B 2 140 ? 9.722 74.432 63.486 1.00 33.88 142 ASN B O 1
ATOM 3013 N N . VAL B 2 141 ? 7.515 74.785 63.746 1.00 36.99 143 VAL B N 1
ATOM 3014 C CA . VAL B 2 141 ? 7.200 73.377 63.540 1.00 31.53 143 VAL B CA 1
ATOM 3015 C C . VAL B 2 141 ? 7.495 72.975 62.102 1.00 34.90 143 VAL B C 1
ATOM 3016 O O . VAL B 2 141 ? 7.975 71.868 61.835 1.00 30.40 143 VAL B O 1
ATOM 3020 N N . PHE B 2 142 ? 7.207 73.864 61.151 1.00 34.96 144 PHE B N 1
ATOM 3021 C CA . PHE B 2 142 ? 7.497 73.545 59.762 1.00 37.78 144 PHE B CA 1
ATOM 3022 C C . PHE B 2 142 ? 8.997 73.544 59.489 1.00 39.35 144 PHE B C 1
ATOM 3023 O O . PHE B 2 142 ? 9.472 72.724 58.694 1.00 43.83 144 PHE B O 1
ATOM 3031 N N . ARG B 2 143 ? 9.768 74.418 60.154 1.00 35.27 145 ARG B N 1
ATOM 3032 C CA . ARG B 2 143 ? 11.220 74.345 60.010 1.00 32.46 145 ARG B CA 1
ATOM 3033 C C . ARG B 2 143 ? 11.737 72.995 60.484 1.00 32.46 145 ARG B C 1
ATOM 3034 O O . ARG B 2 143 ? 12.575 72.383 59.818 1.00 33.78 145 ARG B O 1
ATOM 3042 N N . MET B 2 144 ? 11.268 72.522 61.650 1.00 28.99 146 MET B N 1
ATOM 3043 C CA . MET B 2 144 ? 11.768 71.260 62.183 1.00 26.77 146 MET B CA 1
ATOM 3044 C C . MET B 2 144 ? 11.494 70.122 61.211 1.00 30.99 146 MET B C 1
ATOM 3045 O O . MET B 2 144 ? 12.341 69.248 61.005 1.00 30.51 146 MET B O 1
ATOM 3050 N N . LYS B 2 145 ? 10.314 70.121 60.602 1.00 27.88 147 LYS B N 1
ATOM 3051 C CA . LYS B 2 145 ? 9.982 69.072 59.650 1.00 32.26 147 LYS B CA 1
ATOM 3052 C C . LYS B 2 145 ? 10.821 69.184 58.387 1.00 33.99 147 LYS B C 1
ATOM 3053 O O . LYS B 2 145 ? 11.286 68.169 57.862 1.00 37.37 147 LYS B O 1
ATOM 3059 N N . LEU B 2 146 ? 11.012 70.405 57.873 1.00 34.20 148 LEU B N 1
ATOM 3060 C CA . LEU B 2 146 ? 11.926 70.601 56.751 1.00 36.69 148 LEU B CA 1
ATOM 3061 C C . LEU B 2 146 ? 13.302 70.029 57.047 1.00 29.90 148 LEU B C 1
ATOM 3062 O O . LEU B 2 146 ? 13.946 69.452 56.165 1.00 35.07 148 LEU B O 1
ATOM 3067 N N . LEU B 2 147 ? 13.791 70.225 58.268 1.00 31.32 149 LEU B N 1
ATOM 3068 C CA . LEU B 2 147 ? 15.108 69.719 58.644 1.00 34.89 149 LEU B CA 1
ATOM 3069 C C . LEU B 2 147 ? 15.118 68.211 58.868 1.00 37.37 149 LEU B C 1
ATOM 3070 O O . LEU B 2 147 ? 16.184 67.660 59.176 1.00 36.22 149 LEU B O 1
ATOM 3075 N N . GLY B 2 148 ? 13.975 67.537 58.711 1.00 34.00 150 GLY B N 1
ATOM 3076 C CA . GLY B 2 148 ? 13.905 66.091 58.782 1.00 28.75 150 GLY B CA 1
ATOM 3077 C C . GLY B 2 148 ? 13.604 65.518 60.151 1.00 36.41 150 GLY B C 1
ATOM 3078 O O . GLY B 2 148 ? 13.681 64.296 60.324 1.00 36.48 150 GLY B O 1
ATOM 3079 N N . ALA B 2 149 ? 13.287 66.350 61.133 1.00 33.62 151 ALA B N 1
ATOM 3080 C CA . ALA B 2 149 ? 12.940 65.814 62.434 1.00 28.17 151 ALA B CA 1
ATOM 3081 C C . ALA B 2 149 ? 11.470 65.413 62.455 1.00 30.38 151 ALA B C 1
ATOM 3082 O O . ALA B 2 149 ? 10.666 65.869 61.643 1.00 29.66 151 ALA B O 1
ATOM 3084 N N . LYS B 2 150 ? 11.138 64.517 63.373 1.00 25.63 152 LYS B N 1
ATOM 3085 C CA . LYS B 2 150 ? 9.754 64.239 63.729 1.00 28.15 152 LYS B CA 1
ATOM 3086 C C . LYS B 2 150 ? 9.392 65.094 64.926 1.00 27.67 152 LYS B C 1
ATOM 3087 O O . LYS B 2 150 ? 10.184 65.228 65.862 1.00 32.98 152 LYS B O 1
ATOM 3093 N N . VAL B 2 151 ? 8.200 65.679 64.885 1.00 30.16 153 VAL B N 1
ATOM 3094 C CA . VAL B 2 151 ? 7.678 66.478 65.978 1.00 29.42 153 VAL B CA 1
ATOM 3095 C C . VAL B 2 151 ? 6.617 65.632 66.660 1.00 27.76 153 VAL B C 1
ATOM 3096 O O . VAL B 2 151 ? 5.658 65.196 66.018 1.00 28.80 153 VAL B O 1
ATOM 3100 N N . ARG B 2 152 ? 6.818 65.337 67.942 1.00 24.69 154 ARG B N 1
ATOM 3101 C CA . ARG B 2 152 ? 5.815 64.569 68.669 1.00 29.00 154 ARG B CA 1
ATOM 3102 C C . ARG B 2 152 ? 5.053 65.527 69.567 1.00 24.30 154 ARG B C 1
ATOM 3103 O O . ARG B 2 152 ? 5.640 66.058 70.519 1.00 25.44 154 ARG B O 1
ATOM 3111 N N . PRO B 2 153 ? 3.778 65.801 69.305 1.00 33.94 155 PRO B N 1
ATOM 3112 C CA . PRO B 2 153 ? 3.043 66.743 70.159 1.00 32.05 155 PRO B CA 1
ATOM 3113 C C . PRO B 2 153 ? 2.752 66.141 71.527 1.00 34.78 155 PRO B C 1
ATOM 3114 O O . PRO B 2 153 ? 2.458 64.949 71.664 1.00 35.35 155 PRO B O 1
ATOM 3118 N N . VAL B 2 154 ? 2.852 66.965 72.561 1.00 29.36 156 VAL B N 1
ATOM 3119 C CA . VAL B 2 154 ? 2.592 66.478 73.907 1.00 23.94 156 VAL B CA 1
ATOM 3120 C C . VAL B 2 154 ? 1.270 67.064 74.360 1.00 31.03 156 VAL B C 1
ATOM 3121 O O . VAL B 2 154 ? 1.158 68.267 74.620 1.00 26.33 156 VAL B O 1
ATOM 3125 N N . THR B 2 155 ? 0.265 66.208 74.451 1.00 34.61 157 THR B N 1
ATOM 3126 C CA . THR B 2 155 ? -1.078 66.614 74.819 1.00 34.86 157 THR B CA 1
ATOM 3127 C C . THR B 2 155 ? -1.387 66.323 76.277 1.00 37.96 157 THR B C 1
ATOM 3128 O O . THR B 2 155 ? -2.476 66.671 76.752 1.00 38.88 157 THR B O 1
ATOM 3132 N N . SER B 2 156 ? -0.448 65.705 76.991 1.00 44.90 158 SER B N 1
ATOM 3133 C CA . SER B 2 156 ? -0.586 65.358 78.394 1.00 46.39 158 SER B CA 1
ATOM 3134 C C . SER B 2 156 ? -0.249 66.552 79.268 1.00 41.13 158 SER B C 1
ATOM 3135 O O . SER B 2 156 ? 0.363 67.528 78.823 1.00 38.02 158 SER B O 1
ATOM 3138 N N . GLY B 2 157 ? -0.662 66.462 80.532 1.00 43.37 159 GLY B N 1
ATOM 3139 C CA . GLY B 2 157 ? -0.383 67.524 81.480 1.00 43.10 159 GLY B CA 1
ATOM 3140 C C . GLY B 2 157 ? -0.867 68.868 80.977 1.00 43.54 159 GLY B C 1
ATOM 3141 O O . GLY B 2 157 ? -1.989 69.010 80.468 1.00 42.23 159 GLY B O 1
ATOM 3142 N N . SER B 2 158 ? -0.024 69.880 81.143 1.00 37.14 160 SER B N 1
ATOM 3143 C CA . SER B 2 158 ? -0.377 71.238 80.747 1.00 42.31 160 SER B CA 1
ATOM 3144 C C . SER B 2 158 ? -0.041 71.538 79.289 1.00 32.53 160 SER B C 1
ATOM 3145 O O . SER B 2 158 ? -0.162 72.693 78.861 1.00 32.05 160 SER B O 1
ATOM 3148 N N . ARG B 2 159 ? 0.411 70.547 78.526 1.00 28.33 161 ARG B N 1
ATOM 3149 C CA . ARG B 2 159 ? 0.560 70.691 77.078 1.00 28.79 161 ARG B CA 1
ATOM 3150 C C . ARG B 2 159 ? 1.558 71.776 76.690 1.00 33.69 161 ARG B C 1
ATOM 3151 O O . ARG B 2 159 ? 1.386 72.445 75.656 1.00 29.65 161 ARG B O 1
ATOM 3159 N N . THR B 2 160 ? 2.599 71.963 77.495 1.00 27.95 162 THR B N 1
ATOM 3160 C CA . THR B 2 160 ? 3.596 72.994 77.207 1.00 24.77 162 THR B CA 1
ATOM 3161 C C . THR B 2 160 ? 4.978 72.456 77.564 1.00 30.25 162 THR B C 1
ATOM 3162 O O . THR B 2 160 ? 5.207 71.242 77.615 1.00 28.31 162 THR B O 1
ATOM 3166 N N . LEU B 2 161 ? 5.923 73.372 77.805 1.00 33.76 163 LEU B N 1
ATOM 3167 C CA . LEU B 2 161 ? 7.332 72.987 77.812 1.00 29.81 163 LEU B CA 1
ATOM 3168 C C . LEU B 2 161 ? 7.632 71.968 78.902 1.00 33.09 163 LEU B C 1
ATOM 3169 O O . LEU B 2 161 ? 8.347 70.992 78.661 1.00 29.88 163 LEU B O 1
ATOM 3174 N N . LYS B 2 162 ? 7.124 72.184 80.121 1.00 34.26 164 LYS B N 1
ATOM 3175 C CA . LYS B 2 162 ? 7.492 71.262 81.192 1.00 32.47 164 LYS B CA 1
ATOM 3176 C C . LYS B 2 162 ? 7.004 69.857 80.873 1.00 29.37 164 LYS B C 1
ATOM 3177 O O . LYS B 2 162 ? 7.694 68.870 81.153 1.00 27.33 164 LYS B O 1
ATOM 3183 N N . ASP B 2 163 ? 5.840 69.751 80.237 1.00 27.22 165 ASP B N 1
ATOM 3184 C CA . ASP B 2 163 ? 5.312 68.441 79.875 1.00 34.93 165 ASP B CA 1
ATOM 3185 C C . ASP B 2 163 ? 6.092 67.813 78.729 1.00 32.91 165 ASP B C 1
ATOM 3186 O O . ASP B 2 163 ? 6.186 66.584 78.642 1.00 33.21 165 ASP B O 1
ATOM 3191 N N . ALA B 2 164 ? 6.666 68.636 77.848 1.00 35.87 166 ALA B N 1
ATOM 3192 C CA . ALA B 2 164 ? 7.478 68.086 76.776 1.00 29.89 166 ALA B CA 1
ATOM 3193 C C . ALA B 2 164 ? 8.765 67.501 77.328 1.00 29.22 166 ALA B C 1
ATOM 3194 O O . ALA B 2 164 ? 9.226 66.454 76.854 1.00 24.96 166 ALA B O 1
ATOM 3196 N N . ILE B 2 165 ? 9.351 68.161 78.338 1.00 27.94 167 ILE B N 1
ATOM 3197 C CA . ILE B 2 165 ? 10.555 67.639 78.986 1.00 30.14 167 ILE B CA 1
ATOM 3198 C C . ILE B 2 165 ? 10.254 66.324 79.696 1.00 32.76 167 ILE B C 1
ATOM 3199 O O . ILE B 2 165 ? 11.081 65.404 79.691 1.00 31.52 167 ILE B O 1
ATOM 3204 N N . ASN B 2 166 ? 9.092 66.230 80.363 1.00 22.85 168 ASN B N 1
ATOM 3205 C CA . ASN B 2 166 ? 8.711 64.966 80.994 1.00 24.56 168 ASN B CA 1
ATOM 3206 C C . ASN B 2 166 ? 8.655 63.843 79.967 1.00 25.44 168 ASN B C 1
ATOM 3207 O O . ASN B 2 166 ? 9.171 62.748 80.206 1.00 31.00 168 ASN B O 1
ATOM 3212 N N . GLU B 2 167 ? 7.972 64.080 78.836 1.00 27.74 169 GLU B N 1
ATOM 3213 C CA . GLU B 2 167 ? 7.834 63.042 77.816 1.00 27.71 169 GLU B CA 1
ATOM 3214 C C . GLU B 2 167 ? 9.184 62.665 77.219 1.00 34.48 169 GLU B C 1
ATOM 3215 O O . GLU B 2 167 ? 9.454 61.486 76.962 1.00 29.70 169 GLU B O 1
ATOM 3221 N N . ALA B 2 168 ? 10.039 63.655 76.981 1.00 23.80 170 ALA B N 1
ATOM 3222 C CA . ALA B 2 168 ? 11.373 63.367 76.467 1.00 23.11 170 ALA B CA 1
ATOM 3223 C C . ALA B 2 168 ? 12.162 62.517 77.450 1.00 27.37 170 ALA B C 1
ATOM 3224 O O . ALA B 2 168 ? 12.831 61.558 77.054 1.00 29.83 170 ALA B O 1
ATOM 3226 N N . MET B 2 169 ? 12.084 62.840 78.742 1.00 27.06 171 MET B N 1
ATOM 3227 C CA . MET B 2 169 ? 12.704 61.982 79.751 1.00 27.31 171 MET B CA 1
ATOM 3228 C C . MET B 2 169 ? 12.176 60.550 79.677 1.00 32.33 171 MET B C 1
ATOM 3229 O O . MET B 2 169 ? 12.944 59.593 79.819 1.00 38.22 171 MET B O 1
ATOM 3234 N N . ARG B 2 170 ? 10.856 60.390 79.548 1.00 28.38 172 ARG B N 1
ATOM 3235 C CA . ARG B 2 170 ? 10.256 59.063 79.431 1.00 29.53 172 ARG B CA 1
ATOM 3236 C C . ARG B 2 170 ? 10.778 58.328 78.208 1.00 31.52 172 ARG B C 1
ATOM 3237 O O . ARG B 2 170 ? 11.036 57.113 78.262 1.00 30.76 172 ARG B O 1
ATOM 3245 N N . ASP B 2 171 ? 10.886 59.040 77.082 1.00 28.55 173 ASP B N 1
ATOM 3246 C CA . ASP B 2 171 ? 11.463 58.470 75.871 1.00 29.84 173 ASP B CA 1
ATOM 3247 C C . ASP B 2 171 ? 12.903 58.048 76.116 1.00 28.91 173 ASP B C 1
ATOM 3248 O O . ASP B 2 171 ? 13.313 56.943 75.756 1.00 35.03 173 ASP B O 1
ATOM 3253 N N . TRP B 2 172 ? 13.682 58.926 76.747 1.00 28.05 174 TRP B N 1
ATOM 3254 C CA . TRP B 2 172 ? 15.080 58.623 76.999 1.00 31.72 174 TRP B CA 1
ATOM 3255 C C . TRP B 2 172 ? 15.219 57.366 77.851 1.00 27.90 174 TRP B C 1
ATOM 3256 O O . TRP B 2 172 ? 15.959 56.451 77.495 1.00 28.21 174 TRP B O 1
ATOM 3267 N N . VAL B 2 173 ? 14.495 57.288 78.972 1.00 33.45 175 VAL B N 1
ATOM 3268 C CA . VAL B 2 173 ? 14.696 56.147 79.862 1.00 31.11 175 VAL B CA 1
ATOM 3269 C C . VAL B 2 173 ? 14.351 54.853 79.138 1.00 37.24 175 VAL B C 1
ATOM 3270 O O . VAL B 2 173 ? 14.969 53.812 79.378 1.00 45.87 175 VAL B O 1
ATOM 3274 N N . THR B 2 174 ? 13.392 54.908 78.221 1.00 30.60 176 THR B N 1
ATOM 3275 C CA . THR B 2 174 ? 12.931 53.730 77.498 1.00 40.96 176 THR B CA 1
ATOM 3276 C C . THR B 2 174 ? 13.877 53.326 76.379 1.00 40.38 176 THR B C 1
ATOM 3277 O O . THR B 2 174 ? 13.982 52.140 76.063 1.00 39.72 176 THR B O 1
ATOM 3281 N N . ASN B 2 175 ? 14.580 54.285 75.782 1.00 36.51 177 ASN B N 1
ATOM 3282 C CA . ASN B 2 175 ? 15.329 54.047 74.555 1.00 39.14 177 ASN B CA 1
ATOM 3283 C C . ASN B 2 175 ? 16.811 54.347 74.719 1.00 43.97 177 ASN B C 1
ATOM 3284 O O . ASN B 2 175 ? 17.496 54.619 73.726 1.00 41.85 177 ASN B O 1
ATOM 3289 N N . VAL B 2 176 ? 17.325 54.317 75.951 1.00 42.08 178 VAL B N 1
ATOM 3290 C CA . VAL B 2 176 ? 18.669 54.835 76.184 1.00 43.93 178 VAL B CA 1
ATOM 3291 C C . VAL B 2 176 ? 19.716 54.070 75.389 1.00 42.24 178 VAL B C 1
ATOM 3292 O O . VAL B 2 176 ? 20.782 54.613 75.111 1.00 38.02 178 VAL B O 1
ATOM 3296 N N . GLU B 2 177 ? 19.433 52.823 75.000 1.00 38.52 179 GLU B N 1
ATOM 3297 C CA . GLU B 2 177 ? 20.405 52.051 74.227 1.00 51.84 179 GLU B CA 1
ATOM 3298 C C . GLU B 2 177 ? 20.883 52.807 72.988 1.00 49.88 179 GLU B C 1
ATOM 3299 O O . GLU B 2 177 ? 22.072 52.770 72.650 1.00 50.59 179 GLU B O 1
ATOM 3305 N N . ASP B 2 178 ? 19.972 53.500 72.301 1.00 39.84 180 ASP B N 1
ATOM 3306 C CA . ASP B 2 178 ? 20.258 54.120 71.015 1.00 43.44 180 ASP B CA 1
ATOM 3307 C C . ASP B 2 178 ? 19.977 55.614 70.986 1.00 35.01 180 ASP B C 1
ATOM 3308 O O . ASP B 2 178 ? 20.238 56.260 69.964 1.00 42.46 180 ASP B O 1
ATOM 3313 N N . THR B 2 179 ? 19.463 56.183 72.065 1.00 32.14 181 THR B N 1
ATOM 3314 C CA . THR B 2 179 ? 18.997 57.560 72.072 1.00 30.12 181 THR B CA 1
ATOM 3315 C C . THR B 2 179 ? 19.801 58.419 73.038 1.00 28.81 181 THR B C 1
ATOM 3316 O O . THR B 2 179 ? 20.086 58.008 74.168 1.00 33.59 181 THR B O 1
ATOM 3320 N N . PHE B 2 180 ? 20.084 59.644 72.611 1.00 28.89 182 PHE B N 1
ATOM 3321 C CA . PHE B 2 180 ? 20.685 60.679 73.442 1.00 29.31 182 PHE B CA 1
ATOM 3322 C C . PHE B 2 180 ? 19.687 61.819 73.618 1.00 27.72 182 PHE B C 1
ATOM 3323 O O . PHE B 2 180 ? 19.107 62.289 72.636 1.00 30.35 182 PHE B O 1
ATOM 3331 N N . TYR B 2 181 ? 19.504 62.290 74.854 1.00 27.16 183 TYR B N 1
ATOM 3332 C CA . TYR B 2 181 ? 18.542 63.355 75.129 1.00 29.39 183 TYR B CA 1
ATOM 3333 C C . TYR B 2 181 ? 19.299 64.679 75.192 1.00 23.53 183 TYR B C 1
ATOM 3334 O O . TYR B 2 181 ? 19.987 64.959 76.171 1.00 24.79 183 TYR B O 1
ATOM 3343 N N . ILE B 2 182 ? 19.116 65.513 74.176 1.00 27.65 184 ILE B N 1
ATOM 3344 C CA . ILE B 2 182 ? 19.769 66.818 74.098 1.00 24.05 184 ILE B CA 1
ATOM 3345 C C . ILE B 2 182 ? 18.891 67.826 74.836 1.00 32.29 184 ILE B C 1
ATOM 3346 O O . ILE B 2 182 ? 17.905 68.337 74.300 1.00 26.95 184 ILE B O 1
ATOM 3351 N N . ILE B 2 183 ? 19.254 68.128 76.063 1.00 29.86 185 ILE B N 1
ATOM 3352 C CA . ILE B 2 183 ? 18.464 69.066 76.861 1.00 30.14 185 ILE B CA 1
ATOM 3353 C C . ILE B 2 183 ? 18.771 70.477 76.393 1.00 29.24 185 ILE B C 1
ATOM 3354 O O . ILE B 2 183 ? 19.913 70.792 76.048 1.00 27.72 185 ILE B O 1
ATOM 3359 N N . GLY B 2 184 ? 17.784 71.350 76.452 1.00 25.59 186 GLY B N 1
ATOM 3360 C CA . GLY B 2 184 ? 17.951 72.653 75.834 1.00 30.84 186 GLY B CA 1
ATOM 3361 C C . GLY B 2 184 ? 18.483 73.779 76.697 1.00 27.22 186 GLY B C 1
ATOM 3362 O O . GLY B 2 184 ? 18.643 74.896 76.199 1.00 33.14 186 GLY B O 1
ATOM 3363 N N . SER B 2 185 ? 18.716 73.562 77.988 1.00 29.33 187 SER B N 1
ATOM 3364 C CA . SER B 2 185 ? 19.151 74.655 78.850 1.00 28.74 187 SER B CA 1
ATOM 3365 C C . SER B 2 185 ? 19.968 74.064 79.991 1.00 25.59 187 SER B C 1
ATOM 3366 O O . SER B 2 185 ? 20.213 72.856 80.033 1.00 24.61 187 SER B O 1
ATOM 3369 N N . VAL B 2 186 ? 20.389 74.926 80.923 1.00 26.82 188 VAL B N 1
ATOM 3370 C CA . VAL B 2 186 ? 21.297 74.537 82.002 1.00 27.10 188 VAL B CA 1
ATOM 3371 C C . VAL B 2 186 ? 20.479 73.991 83.161 1.00 33.65 188 VAL B C 1
ATOM 3372 O O . VAL B 2 186 ? 20.623 74.438 84.306 1.00 30.09 188 VAL B O 1
ATOM 3376 N N . VAL B 2 187 ? 19.639 73.003 82.867 1.00 32.53 189 VAL B N 1
ATOM 3377 C CA . VAL B 2 187 ? 18.629 72.490 83.773 1.00 31.26 189 VAL B CA 1
ATOM 3378 C C . VAL B 2 187 ? 18.712 70.965 83.773 1.00 30.91 189 VAL B C 1
ATOM 3379 O O . VAL B 2 187 ? 19.522 70.370 83.066 1.00 31.25 189 VAL B O 1
ATOM 3383 N N . GLY B 2 188 ? 17.873 70.337 84.582 1.00 33.05 190 GLY B N 1
ATOM 3384 C CA . GLY B 2 188 ? 17.851 68.898 84.659 1.00 28.83 190 GLY B CA 1
ATOM 3385 C C . GLY B 2 188 ? 18.899 68.340 85.600 1.00 27.85 190 GLY B C 1
ATOM 3386 O O . GLY B 2 188 ? 19.582 69.066 86.335 1.00 30.49 190 GLY B O 1
ATOM 3387 N N . PRO B 2 189 ? 19.037 67.019 85.600 1.00 26.29 191 PRO B N 1
ATOM 3388 C CA . PRO B 2 189 ? 19.992 66.381 86.503 1.00 27.66 191 PRO B CA 1
ATOM 3389 C C . PRO B 2 189 ? 21.416 66.581 85.997 1.00 26.69 191 PRO B C 1
ATOM 3390 O O . PRO B 2 189 ? 21.649 66.778 84.802 1.00 25.50 191 PRO B O 1
ATOM 3394 N N . HIS B 2 190 ? 22.349 66.595 86.931 1.00 33.06 192 HIS B N 1
ATOM 3395 C CA . HIS B 2 190 ? 23.765 66.462 86.598 1.00 31.10 192 HIS B CA 1
ATOM 3396 C C . HIS B 2 190 ? 23.912 65.266 85.648 1.00 36.03 192 HIS B C 1
ATOM 3397 O O . HIS B 2 190 ? 23.374 64.187 85.924 1.00 40.36 192 HIS B O 1
ATOM 3404 N N . PRO B 2 191 ? 24.689 65.429 84.562 1.00 37.57 193 PRO B N 1
ATOM 3405 C CA . PRO B 2 191 ? 25.663 66.510 84.332 1.00 29.39 193 PRO B CA 1
ATOM 3406 C C . PRO B 2 191 ? 25.194 67.579 83.343 1.00 34.72 193 PRO B C 1
ATOM 3407 O O . PRO B 2 191 ? 25.994 68.340 82.815 1.00 33.02 193 PRO B O 1
ATOM 3411 N N . TYR B 2 192 ? 23.890 67.651 83.117 1.00 26.85 194 TYR B N 1
ATOM 3412 C CA . TYR B 2 192 ? 23.374 68.573 82.106 1.00 28.39 194 TYR B CA 1
ATOM 3413 C C . TYR B 2 192 ? 23.575 70.048 82.444 1.00 28.78 194 TYR B C 1
ATOM 3414 O O . TYR B 2 192 ? 23.960 70.815 81.546 1.00 35.57 194 TYR B O 1
ATOM 3423 N N . PRO B 2 193 ? 23.290 70.531 83.659 1.00 34.36 195 PRO B N 1
ATOM 3424 C CA . PRO B 2 193 ? 23.639 71.935 83.961 1.00 31.18 195 PRO B CA 1
ATOM 3425 C C . PRO B 2 193 ? 25.101 72.217 83.668 1.00 31.13 195 PRO B C 1
ATOM 3426 O O . PRO B 2 193 ? 25.434 73.179 82.966 1.00 29.86 195 PRO B O 1
ATOM 3430 N N . MET B 2 194 ? 25.993 71.378 84.180 1.00 29.84 196 MET B N 1
ATOM 3431 C CA . MET B 2 194 ? 27.413 71.586 83.922 1.00 35.11 196 MET B CA 1
ATOM 3432 C C . MET B 2 194 ? 27.708 71.560 82.427 1.00 32.81 196 MET B C 1
ATOM 3433 O O . MET B 2 194 ? 28.370 72.457 81.900 1.00 33.97 196 MET B O 1
ATOM 3438 N N . MET B 2 195 ? 27.207 70.536 81.731 1.00 34.04 197 MET B N 1
ATOM 3439 C CA . MET B 2 195 ? 27.576 70.289 80.341 1.00 29.91 197 MET B CA 1
ATOM 3440 C C . MET B 2 195 ? 27.056 71.380 79.412 1.00 23.52 197 MET B C 1
ATOM 3441 O O . MET B 2 195 ? 27.793 71.873 78.546 1.00 27.34 197 MET B O 1
ATOM 3446 N N . VAL B 2 196 ? 25.799 71.786 79.587 1.00 28.93 198 VAL B N 1
ATOM 3447 C CA . VAL B 2 196 ? 25.247 72.866 78.774 1.00 28.32 198 VAL B CA 1
ATOM 3448 C C . VAL B 2 196 ? 25.991 74.172 79.033 1.00 31.61 198 VAL B C 1
ATOM 3449 O O . VAL B 2 196 ? 26.287 74.933 78.101 1.00 24.58 198 VAL B O 1
ATOM 3453 N N . ARG B 2 197 ? 26.263 74.477 80.303 1.00 28.36 199 ARG B N 1
ATOM 3454 C CA . ARG B 2 197 ? 27.049 75.662 80.621 1.00 32.12 199 ARG B CA 1
ATOM 3455 C C . ARG B 2 197 ? 28.423 75.632 79.944 1.00 29.32 199 ARG B C 1
ATOM 3456 O O . ARG B 2 197 ? 28.919 76.674 79.502 1.00 28.67 199 ARG B O 1
ATOM 3464 N N . ASP B 2 198 ? 29.079 74.462 79.897 1.00 30.78 200 ASP B N 1
ATOM 3465 C CA . ASP B 2 198 ? 30.389 74.397 79.240 1.00 32.24 200 ASP B CA 1
ATOM 3466 C C . ASP B 2 198 ? 30.265 74.637 77.742 1.00 31.05 200 ASP B C 1
ATOM 3467 O O . ASP B 2 198 ? 31.092 75.333 77.158 1.00 30.37 200 ASP B O 1
ATOM 3472 N N . PHE B 2 199 ? 29.247 74.055 77.091 1.00 23.93 201 PHE B N 1
ATOM 3473 C CA . PHE B 2 199 ? 29.137 74.231 75.642 1.00 26.18 201 PHE B CA 1
ATOM 3474 C C . PHE B 2 199 ? 28.759 75.662 75.263 1.00 29.74 201 PHE B C 1
ATOM 3475 O O . PHE B 2 199 ? 28.894 76.046 74.091 1.00 34.02 201 PHE B O 1
ATOM 3483 N N . GLN B 2 200 ? 28.257 76.442 76.217 1.00 24.22 202 GLN B N 1
ATOM 3484 C CA . GLN B 2 200 ? 27.858 77.831 75.992 1.00 22.92 202 GLN B CA 1
ATOM 3485 C C . GLN B 2 200 ? 28.913 78.816 76.492 1.00 31.21 202 GLN B C 1
ATOM 3486 O O . GLN B 2 200 ? 28.811 80.006 76.202 1.00 30.79 202 GLN B O 1
ATOM 3492 N N . SER B 2 201 ? 29.926 78.342 77.230 1.00 32.17 203 SER B N 1
ATOM 3493 C CA . SER B 2 201 ? 30.966 79.230 77.731 1.00 30.14 203 SER B CA 1
ATOM 3494 C C . SER B 2 201 ? 31.772 79.842 76.604 1.00 28.02 203 SER B C 1
ATOM 3495 O O . SER B 2 201 ? 32.385 80.890 76.806 1.00 29.71 203 SER B O 1
ATOM 3498 N N . VAL B 2 202 ? 31.744 79.235 75.412 1.00 25.69 204 VAL B N 1
ATOM 3499 C CA . VAL B 2 202 ? 32.327 79.873 74.234 1.00 32.08 204 VAL B CA 1
ATOM 3500 C C . VAL B 2 202 ? 31.841 81.314 74.086 1.00 24.73 204 VAL B C 1
ATOM 3501 O O . VAL B 2 202 ? 32.604 82.198 73.666 1.00 27.18 204 VAL B O 1
ATOM 3505 N N . ILE B 2 203 ? 30.590 81.590 74.453 1.00 25.89 205 ILE B N 1
ATOM 3506 C CA . ILE B 2 203 ? 30.081 82.958 74.364 1.00 28.71 205 ILE B CA 1
ATOM 3507 C C . ILE B 2 203 ? 30.911 83.893 75.240 1.00 33.62 205 ILE B C 1
ATOM 3508 O O . ILE B 2 203 ? 31.415 84.917 74.776 1.00 29.33 205 ILE B O 1
ATOM 3513 N N . GLY B 2 204 ? 31.021 83.585 76.539 1.00 29.79 206 GLY B N 1
ATOM 3514 C CA . GLY B 2 204 ? 31.749 84.487 77.422 1.00 25.16 206 GLY B CA 1
ATOM 3515 C C . GLY B 2 204 ? 33.243 84.489 77.162 1.00 33.71 206 GLY B C 1
ATOM 3516 O O . GLY B 2 204 ? 33.921 85.504 77.368 1.00 30.24 206 GLY B O 1
ATOM 3517 N N . GLU B 2 205 ? 33.785 83.354 76.717 1.00 32.74 207 GLU B N 1
ATOM 3518 C CA . GLU B 2 205 ? 35.215 83.302 76.433 1.00 36.08 207 GLU B CA 1
ATOM 3519 C C . GLU B 2 205 ? 35.582 84.248 75.293 1.00 39.12 207 GLU B C 1
ATOM 3520 O O . GLU B 2 205 ? 36.569 85.001 75.385 1.00 34.94 207 GLU B O 1
ATOM 3526 N N . GLU B 2 206 ? 34.789 84.237 74.213 1.00 35.57 208 GLU B N 1
ATOM 3527 C CA . GLU B 2 206 ? 34.958 85.224 73.149 1.00 35.71 208 GLU B CA 1
ATOM 3528 C C . GLU B 2 206 ? 34.737 86.628 73.685 1.00 30.75 208 GLU B C 1
ATOM 3529 O O . GLU B 2 206 ? 35.562 87.525 73.486 1.00 33.68 208 GLU B O 1
ATOM 3535 N N . ALA B 2 207 ? 33.614 86.831 74.375 1.00 35.67 209 ALA B N 1
ATOM 3536 C CA . ALA B 2 207 ? 33.262 88.161 74.851 1.00 32.62 209 ALA B CA 1
ATOM 3537 C C . ALA B 2 207 ? 34.361 88.751 75.721 1.00 35.17 209 ALA B C 1
ATOM 3538 O O . ALA B 2 207 ? 34.672 89.941 75.618 1.00 37.66 209 ALA B O 1
ATOM 3540 N N . ARG B 2 208 ? 34.945 87.940 76.603 1.00 34.36 210 ARG B N 1
ATOM 3541 C CA . ARG B 2 208 ? 35.984 88.446 77.489 1.00 37.84 210 ARG B CA 1
ATOM 3542 C C . ARG B 2 208 ? 37.180 88.941 76.686 1.00 34.46 210 ARG B C 1
ATOM 3543 O O . ARG B 2 208 ? 37.687 90.041 76.919 1.00 33.94 210 ARG B O 1
ATOM 3551 N N . GLN B 2 209 ? 37.629 88.144 75.721 1.00 33.52 211 GLN B N 1
ATOM 3552 C CA . GLN B 2 209 ? 38.772 88.531 74.907 1.00 39.84 211 GLN B CA 1
ATOM 3553 C C . GLN B 2 209 ? 38.433 89.737 74.033 1.00 41.89 211 GLN B C 1
ATOM 3554 O O . GLN B 2 209 ? 39.259 90.646 73.863 1.00 34.91 211 GLN B O 1
ATOM 3560 N N . GLN B 2 210 ? 37.204 89.782 73.509 1.00 35.82 212 GLN B N 1
ATOM 3561 C CA . GLN B 2 210 ? 36.826 90.856 72.596 1.00 35.04 212 GLN B CA 1
ATOM 3562 C C . GLN B 2 210 ? 36.747 92.197 73.316 1.00 36.72 212 GLN B C 1
ATOM 3563 O O . GLN B 2 210 ? 37.225 93.211 72.792 1.00 39.88 212 GLN B O 1
ATOM 3569 N N . ILE B 2 211 ? 36.161 92.233 74.519 1.00 36.62 213 ILE B N 1
ATOM 3570 C CA . ILE B 2 211 ? 36.085 93.509 75.234 1.00 35.83 213 ILE B CA 1
ATOM 3571 C C . ILE B 2 211 ? 37.477 93.984 75.644 1.00 34.81 213 ILE B C 1
ATOM 3572 O O . ILE B 2 211 ? 37.777 95.183 75.595 1.00 38.49 213 ILE B O 1
ATOM 3577 N N . LEU B 2 212 ? 38.348 93.076 76.083 1.00 38.80 214 LEU B N 1
ATOM 3578 C CA . LEU B 2 212 ? 39.697 93.533 76.427 1.00 42.71 214 LEU B CA 1
ATOM 3579 C C . LEU B 2 212 ? 40.385 94.142 75.211 1.00 48.41 214 LEU B C 1
ATOM 3580 O O . LEU B 2 212 ? 41.035 95.191 75.308 1.00 50.63 214 LEU B O 1
ATOM 3585 N N . GLU B 2 213 ? 40.219 93.517 74.045 1.00 45.57 215 GLU B N 1
ATOM 3586 C CA . GLU B 2 213 ? 40.825 94.056 72.833 1.00 45.96 215 GLU B CA 1
ATOM 3587 C C . GLU B 2 213 ? 40.173 95.370 72.417 1.00 43.06 215 GLU B C 1
ATOM 3588 O O . GLU B 2 213 ? 40.863 96.312 72.035 1.00 43.03 215 GLU B O 1
ATOM 3594 N N . LYS B 2 214 ? 38.843 95.455 72.485 1.00 48.19 216 LYS B N 1
ATOM 3595 C CA . LYS B 2 214 ? 38.163 96.668 72.037 1.00 51.21 216 LYS B CA 1
ATOM 3596 C C . LYS B 2 214 ? 38.350 97.822 73.014 1.00 55.35 216 LYS B C 1
ATOM 3597 O O . LYS B 2 214 ? 38.563 98.963 72.592 1.00 55.56 216 LYS B O 1
ATOM 3603 N N . GLU B 2 215 ? 38.264 97.554 74.321 1.00 56.53 217 GLU B N 1
ATOM 3604 C CA . GLU B 2 215 ? 38.254 98.613 75.322 1.00 53.39 217 GLU B CA 1
ATOM 3605 C C . GLU B 2 215 ? 39.390 98.546 76.320 1.00 48.73 217 GLU B C 1
ATOM 3606 O O . GLU B 2 215 ? 39.618 99.537 77.023 1.00 45.47 217 GLU B O 1
ATOM 3612 N N . GLY B 2 216 ? 40.084 97.417 76.433 1.00 47.95 218 GLY B N 1
ATOM 3613 C CA . GLY B 2 216 ? 41.174 97.350 77.389 1.00 58.56 218 GLY B CA 1
ATOM 3614 C C . GLY B 2 216 ? 40.750 97.280 78.839 1.00 57.60 218 GLY B C 1
ATOM 3615 O O . GLY B 2 216 ? 41.594 97.439 79.726 1.00 59.75 218 GLY B O 1
ATOM 3616 N N . ARG B 2 217 ? 39.463 97.069 79.105 1.00 51.97 219 ARG B N 1
ATOM 3617 C CA . ARG B 2 217 ? 38.957 96.846 80.449 1.00 53.82 219 ARG B CA 1
ATOM 3618 C C . ARG B 2 217 ? 37.914 95.748 80.372 1.00 48.63 219 ARG B C 1
ATOM 3619 O O . ARG B 2 217 ? 37.441 95.399 79.289 1.00 45.46 219 ARG B O 1
ATOM 3627 N N . LEU B 2 218 ? 37.558 95.204 81.529 1.00 46.46 220 LEU B N 1
ATOM 3628 C CA . LEU B 2 218 ? 36.428 94.288 81.612 1.00 47.93 220 LEU B CA 1
ATOM 3629 C C . LEU B 2 218 ? 35.129 95.067 81.770 1.00 42.72 220 LEU B C 1
ATOM 3630 O O . LEU B 2 218 ? 35.135 96.225 82.192 1.00 50.71 220 LEU B O 1
ATOM 3635 N N . PRO B 2 219 ? 33.988 94.470 81.449 1.00 40.32 221 PRO B N 1
ATOM 3636 C CA . PRO B 2 219 ? 32.729 95.220 81.556 1.00 43.11 221 PRO B CA 1
ATOM 3637 C C . PRO B 2 219 ? 32.484 95.657 82.994 1.00 43.17 221 PRO B C 1
ATOM 3638 O O . PRO B 2 219 ? 32.958 95.031 83.943 1.00 43.14 221 PRO B O 1
ATOM 3642 N N . ASP B 2 220 ? 31.772 96.779 83.143 1.00 39.70 222 ASP B N 1
ATOM 3643 C CA . ASP B 2 220 ? 31.215 97.133 84.444 1.00 43.23 222 ASP B CA 1
ATOM 3644 C C . ASP B 2 220 ? 30.026 96.245 84.789 1.00 38.17 222 ASP B C 1
ATOM 3645 O O . ASP B 2 220 ? 29.803 95.916 85.958 1.00 39.03 222 ASP B O 1
ATOM 3650 N N . ALA B 2 221 ? 29.252 95.853 83.786 1.00 37.67 223 ALA B N 1
ATOM 3651 C CA . ALA B 2 221 ? 28.128 94.960 84.001 1.00 34.40 223 ALA B CA 1
ATOM 3652 C C . ALA B 2 221 ? 27.931 94.130 82.748 1.00 37.04 223 ALA B C 1
ATOM 3653 O O . ALA B 2 221 ? 28.191 94.599 81.636 1.00 36.99 223 ALA B O 1
ATOM 3655 N N . ILE B 2 222 ? 27.473 92.892 82.937 1.00 35.59 224 ILE B N 1
ATOM 3656 C CA . ILE B 2 222 ? 27.042 92.027 81.848 1.00 30.82 224 ILE B CA 1
ATOM 3657 C C . ILE B 2 222 ? 25.582 91.692 82.100 1.00 31.41 224 ILE B C 1
ATOM 3658 O O . ILE B 2 222 ? 25.231 91.253 83.199 1.00 31.18 224 ILE B O 1
ATOM 3663 N N . VAL B 2 223 ? 24.740 91.914 81.096 1.00 26.53 225 VAL B N 1
ATOM 3664 C CA . VAL B 2 223 ? 23.286 91.805 81.224 1.00 29.68 225 VAL B CA 1
ATOM 3665 C C . VAL B 2 223 ? 22.798 90.739 80.255 1.00 31.53 225 VAL B C 1
ATOM 3666 O O . VAL B 2 223 ? 23.071 90.813 79.050 1.00 36.31 225 VAL B O 1
ATOM 3670 N N . ALA B 2 224 ? 22.075 89.752 80.774 1.00 23.39 226 ALA B N 1
ATOM 3671 C CA . ALA B 2 224 ? 21.596 88.668 79.934 1.00 24.03 226 ALA B CA 1
ATOM 3672 C C . ALA B 2 224 ? 20.209 88.244 80.405 1.00 24.26 226 ALA B C 1
ATOM 3673 O O . ALA B 2 224 ? 19.929 88.231 81.609 1.00 31.10 226 ALA B O 1
ATOM 3675 N N . CYS B 2 225 ? 19.342 87.911 79.461 1.00 28.10 227 CYS B N 1
ATOM 3676 C CA . CYS B 2 225 ? 18.020 87.441 79.858 1.00 24.04 227 CYS B CA 1
ATOM 3677 C C . CYS B 2 225 ? 18.137 86.020 80.382 1.00 31.53 227 CYS B C 1
ATOM 3678 O O . CYS B 2 225 ? 19.093 85.308 80.070 1.00 30.90 227 CYS B O 1
ATOM 3681 N N . VAL B 2 226 ? 17.184 85.621 81.223 1.00 28.04 228 VAL B N 1
ATOM 3682 C CA . VAL B 2 226 ? 17.264 84.341 81.924 1.00 29.38 228 VAL B CA 1
ATOM 3683 C C . VAL B 2 226 ? 15.908 83.651 81.874 1.00 26.54 228 VAL B C 1
ATOM 3684 O O . VAL B 2 226 ? 14.959 84.096 82.529 1.00 38.49 228 VAL B O 1
ATOM 3688 N N . GLY B 2 227 ? 15.829 82.559 81.119 1.00 28.20 229 GLY B N 1
ATOM 3689 C CA . GLY B 2 227 ? 14.688 81.666 81.118 1.00 34.18 229 GLY B CA 1
ATOM 3690 C C . GLY B 2 227 ? 15.092 80.419 81.876 1.00 36.91 229 GLY B C 1
ATOM 3691 O O . GLY B 2 227 ? 15.041 80.400 83.106 1.00 40.03 229 GLY B O 1
ATOM 3692 N N . GLY B 2 228 ? 15.545 79.388 81.159 1.00 30.27 230 GLY B N 1
ATOM 3693 C CA . GLY B 2 228 ? 16.255 78.312 81.826 1.00 33.37 230 GLY B CA 1
ATOM 3694 C C . GLY B 2 228 ? 17.626 78.740 82.303 1.00 38.98 230 GLY B C 1
ATOM 3695 O O . GLY B 2 228 ? 18.113 78.246 83.324 1.00 33.32 230 GLY B O 1
ATOM 3696 N N . GLY B 2 229 ? 18.260 79.673 81.584 1.00 36.10 231 GLY B N 1
ATOM 3697 C CA . GLY B 2 229 ? 19.493 80.284 82.034 1.00 29.73 231 GLY B CA 1
ATOM 3698 C C . GLY B 2 229 ? 20.719 80.008 81.191 1.00 26.36 231 GLY B C 1
ATOM 3699 O O . GLY B 2 229 ? 21.834 80.319 81.630 1.00 26.53 231 GLY B O 1
ATOM 3700 N N . SER B 2 230 ? 20.572 79.437 79.990 1.00 25.88 232 SER B N 1
ATOM 3701 C CA . SER B 2 230 ? 21.789 78.927 79.338 1.00 26.30 232 SER B CA 1
ATOM 3702 C C . SER B 2 230 ? 22.586 80.032 78.657 1.00 28.21 232 SER B C 1
ATOM 3703 O O . SER B 2 230 ? 23.806 80.052 78.770 1.00 26.12 232 SER B O 1
ATOM 3706 N N . ASN B 2 231 ? 21.950 80.968 77.938 1.00 28.23 233 ASN B N 1
ATOM 3707 C CA . ASN B 2 231 ? 22.762 82.051 77.376 1.00 21.06 233 ASN B CA 1
ATOM 3708 C C . ASN B 2 231 ? 23.417 82.873 78.486 1.00 28.46 233 ASN B C 1
ATOM 3709 O O . ASN B 2 231 ? 24.576 83.293 78.359 1.00 30.17 233 ASN B O 1
ATOM 3714 N N . ALA B 2 232 ? 22.701 83.097 79.589 1.00 29.53 234 ALA B N 1
ATOM 3715 C CA . ALA B 2 232 ? 23.265 83.854 80.709 1.00 28.33 234 ALA B CA 1
ATOM 3716 C C . ALA B 2 232 ? 24.478 83.155 81.303 1.00 26.64 234 ALA B C 1
ATOM 3717 O O . ALA B 2 232 ? 25.514 83.785 81.533 1.00 32.09 234 ALA B O 1
ATOM 3719 N N . MET B 2 233 ? 24.360 81.856 81.598 1.00 30.91 235 MET B N 1
ATOM 3720 C CA . MET B 2 233 ? 25.505 81.122 82.137 1.00 30.43 235 MET B CA 1
ATOM 3721 C C . MET B 2 233 ? 26.663 81.098 81.149 1.00 27.39 235 MET B C 1
ATOM 3722 O O . MET B 2 233 ? 27.827 81.113 81.556 1.00 31.44 235 MET B O 1
ATOM 3727 N N . GLY B 2 234 ? 26.358 81.049 79.851 1.00 34.09 236 GLY B N 1
ATOM 3728 C CA . GLY B 2 234 ? 27.405 81.009 78.849 1.00 27.62 236 GLY B CA 1
ATOM 3729 C C . GLY B 2 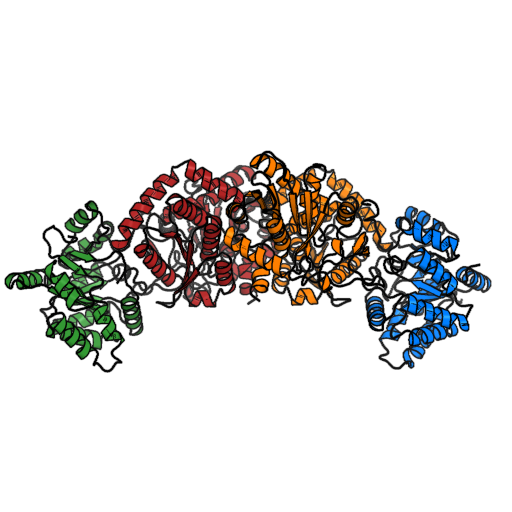234 ? 28.245 82.272 78.827 1.00 32.15 236 GLY B C 1
ATOM 3730 O O . GLY B 2 234 ? 29.468 82.210 78.687 1.00 33.17 236 GLY B O 1
ATOM 3731 N N . ILE B 2 235 ? 27.605 83.433 78.949 1.00 30.26 237 ILE B N 1
ATOM 3732 C CA . ILE B 2 235 ? 28.380 84.665 79.020 1.00 29.98 237 ILE B CA 1
ATOM 3733 C C . ILE B 2 235 ? 28.846 84.976 80.446 1.00 32.04 237 ILE B C 1
ATOM 3734 O O . ILE B 2 235 ? 29.921 85.562 80.614 1.00 35.10 237 ILE B O 1
ATOM 3739 N N . PHE B 2 236 ? 28.105 84.548 81.490 1.00 33.59 238 PHE B N 1
ATOM 3740 C CA . PHE B 2 236 ? 28.540 84.822 82.871 1.00 33.62 238 PHE B CA 1
ATOM 3741 C C . PHE B 2 236 ? 29.771 84.019 83.268 1.00 34.18 238 PHE B C 1
ATOM 3742 O O . PHE B 2 236 ? 30.636 84.530 83.985 1.00 36.62 238 PHE B O 1
ATOM 3750 N N . HIS B 2 237 ? 29.810 82.727 82.928 1.00 36.00 239 HIS B N 1
ATOM 3751 C CA . HIS B 2 237 ? 30.785 81.840 83.567 1.00 32.13 239 HIS B CA 1
ATOM 3752 C C . HIS B 2 237 ? 32.220 82.307 83.406 1.00 36.85 239 HIS B C 1
ATOM 3753 O O . HIS B 2 237 ? 32.982 82.245 84.387 1.00 36.30 239 HIS B O 1
ATOM 3760 N N . PRO B 2 238 ? 32.673 82.714 82.219 1.00 37.22 240 PRO B N 1
ATOM 3761 C CA . PRO B 2 238 ? 34.075 83.138 82.071 1.00 40.35 240 PRO B CA 1
ATOM 3762 C C . PRO B 2 238 ? 34.410 84.440 82.794 1.00 44.05 240 PRO B C 1
ATOM 3763 O O . PRO B 2 238 ? 35.588 84.824 82.822 1.00 41.29 240 PRO B O 1
ATOM 3767 N N . PHE B 2 239 ? 33.421 85.135 83.354 1.00 42.15 241 PHE B N 1
ATOM 3768 C CA . PHE B 2 239 ? 33.640 86.342 84.147 1.00 41.43 241 PHE B CA 1
ATOM 3769 C C . PHE B 2 239 ? 33.420 86.112 85.642 1.00 43.94 241 PHE B C 1
ATOM 3770 O O . PHE B 2 239 ? 33.511 87.062 86.428 1.00 49.67 241 PHE B O 1
ATOM 3778 N N . ILE B 2 240 ? 33.128 84.880 86.055 1.00 39.77 242 ILE B N 1
ATOM 3779 C CA . ILE B 2 240 ? 32.759 84.632 87.447 1.00 43.15 242 ILE B CA 1
ATOM 3780 C C . ILE B 2 240 ? 33.839 85.140 88.383 1.00 46.61 242 ILE B C 1
ATOM 3781 O O . ILE B 2 240 ? 33.544 85.750 89.414 1.00 43.27 242 ILE B O 1
ATOM 3786 N N . ASP B 2 241 ? 35.110 84.920 88.022 1.00 55.48 243 ASP B N 1
ATOM 3787 C CA . ASP B 2 241 ? 36.231 85.271 88.883 1.00 57.71 243 ASP B CA 1
ATOM 3788 C C . ASP B 2 241 ? 36.633 86.737 88.781 1.00 50.69 243 ASP B C 1
ATOM 3789 O O . ASP B 2 241 ? 37.356 87.221 89.653 1.00 49.43 243 ASP B O 1
ATOM 3794 N N . ASP B 2 242 ? 36.185 87.450 87.755 1.00 43.72 244 ASP B N 1
ATOM 3795 C CA . ASP B 2 242 ? 36.440 88.886 87.632 1.00 55.13 244 ASP B CA 1
ATOM 3796 C C . ASP B 2 242 ? 35.502 89.613 88.590 1.00 58.84 244 ASP B C 1
ATOM 3797 O O . ASP B 2 242 ? 34.386 90.007 88.237 1.00 51.08 244 ASP B O 1
ATOM 3802 N N . GLU B 2 243 ? 35.972 89.790 89.830 1.00 64.77 245 GLU B N 1
ATOM 3803 C CA . GLU B 2 243 ? 35.089 90.211 90.915 1.00 67.01 245 GLU B CA 1
ATOM 3804 C C . GLU B 2 243 ? 34.451 91.568 90.642 1.00 62.85 245 GLU B C 1
ATOM 3805 O O . GLU B 2 243 ? 33.323 91.823 91.081 1.00 62.10 245 GLU B O 1
ATOM 3811 N N . SER B 2 244 ? 35.141 92.443 89.916 1.00 60.55 246 SER B N 1
ATOM 3812 C CA . SER B 2 244 ? 34.618 93.768 89.604 1.00 57.75 246 SER B CA 1
ATOM 3813 C C . SER B 2 244 ? 33.517 93.765 88.547 1.00 50.07 246 SER B C 1
ATOM 3814 O O . SER B 2 244 ? 32.976 94.834 88.245 1.00 47.04 246 SER B O 1
ATOM 3817 N N . VAL B 2 245 ? 33.188 92.626 87.952 1.00 41.08 247 VAL B N 1
ATOM 3818 C CA . VAL B 2 245 ? 32.238 92.588 86.847 1.00 38.67 247 VAL B CA 1
ATOM 3819 C C . VAL B 2 245 ? 30.883 92.170 87.396 1.00 44.43 247 VAL B C 1
ATOM 3820 O O . VAL B 2 245 ? 30.730 91.051 87.895 1.00 43.41 247 VAL B O 1
ATOM 3824 N N . ARG B 2 246 ? 29.898 93.060 87.300 1.00 41.50 248 ARG B N 1
ATOM 3825 C CA . ARG B 2 246 ? 28.550 92.718 87.730 1.00 41.15 248 ARG B CA 1
ATOM 3826 C C . ARG B 2 246 ? 27.883 91.798 86.720 1.00 37.24 248 ARG B C 1
ATOM 3827 O O . ARG B 2 246 ? 27.951 92.026 85.509 1.00 35.37 248 ARG B O 1
ATOM 3835 N N . LEU B 2 247 ? 27.207 90.772 87.225 1.00 37.68 249 LEU B N 1
ATOM 3836 C CA . LEU B 2 247 ? 26.480 89.810 86.400 1.00 37.20 249 LEU B CA 1
ATOM 3837 C C . LEU B 2 247 ? 24.992 89.955 86.712 1.00 39.84 249 LEU B C 1
ATOM 3838 O O . LEU B 2 247 ? 24.556 89.669 87.832 1.00 41.66 249 LEU B O 1
ATOM 3843 N N . ILE B 2 248 ? 24.220 90.427 85.735 1.00 33.82 250 ILE B N 1
ATOM 3844 C CA . ILE B 2 248 ? 22.811 90.770 85.936 1.00 34.10 250 ILE B CA 1
ATOM 3845 C C . ILE B 2 248 ? 21.961 89.916 85.007 1.00 30.00 250 ILE B C 1
ATOM 3846 O O . ILE B 2 248 ? 22.003 90.088 83.782 1.00 29.21 250 ILE B O 1
ATOM 3851 N N . GLY B 2 249 ? 21.169 89.016 85.579 1.00 30.72 251 GLY B N 1
ATOM 3852 C CA . GLY B 2 249 ? 20.221 88.218 84.814 1.00 28.33 251 GLY B CA 1
ATOM 3853 C C . GLY B 2 249 ? 18.845 88.858 84.837 1.00 32.85 251 GLY B C 1
ATOM 3854 O O . GLY B 2 249 ? 18.382 89.322 85.881 1.00 30.17 251 GLY B O 1
ATOM 3855 N N . VAL B 2 250 ? 18.201 88.899 83.672 1.00 29.24 252 VAL B N 1
ATOM 3856 C CA . VAL B 2 250 ? 16.922 89.580 83.534 1.00 32.21 252 VAL B CA 1
ATOM 3857 C C . VAL B 2 250 ? 15.859 88.543 83.205 1.00 34.03 252 VAL B C 1
ATOM 3858 O O . VAL B 2 250 ? 15.910 87.897 82.151 1.00 30.17 252 VAL B O 1
ATOM 3862 N N . GLU B 2 251 ? 14.878 88.423 84.087 1.00 31.22 253 GLU B N 1
ATOM 3863 C CA . GLU B 2 251 ? 13.739 87.538 83.912 1.00 31.42 253 GLU B CA 1
ATOM 3864 C C . GLU B 2 251 ? 12.537 88.306 83.383 1.00 38.28 253 GLU B C 1
ATOM 3865 O O . GLU B 2 251 ? 12.493 89.539 83.424 1.00 37.70 253 GLU B O 1
ATOM 3871 N N . ALA B 2 252 ? 11.544 87.552 82.902 1.00 35.88 254 ALA B N 1
ATOM 3872 C CA . ALA B 2 252 ? 10.306 88.126 82.391 1.00 33.09 254 ALA B CA 1
ATOM 3873 C C . ALA B 2 252 ? 9.320 88.348 83.525 1.00 30.67 254 ALA B C 1
ATOM 3874 O O . ALA B 2 252 ? 8.903 87.392 84.184 1.00 34.48 254 ALA B O 1
ATOM 3876 N N . ALA B 2 253 ? 8.928 89.606 83.744 1.00 29.23 255 ALA B N 1
ATOM 3877 C CA . ALA B 2 253 ? 7.870 89.920 84.686 1.00 32.06 255 ALA B CA 1
ATOM 3878 C C . ALA B 2 253 ? 6.480 89.871 84.054 1.00 34.41 255 ALA B C 1
ATOM 3879 O O . ALA B 2 253 ? 5.494 90.074 84.761 1.00 36.54 255 ALA B O 1
ATOM 3881 N N . GLY B 2 254 ? 6.386 89.625 82.747 1.00 35.16 256 GLY B N 1
ATOM 3882 C CA . GLY B 2 254 ? 5.094 89.600 82.086 1.00 33.66 256 GLY B CA 1
ATOM 3883 C C . GLY B 2 254 ? 4.334 90.902 82.298 1.00 37.53 256 GLY B C 1
ATOM 3884 O O . GLY B 2 254 ? 4.840 91.994 82.009 1.00 34.61 256 GLY B O 1
ATOM 3885 N N . LYS B 2 255 ? 3.092 90.787 82.785 1.00 39.21 257 LYS B N 1
ATOM 3886 C CA . LYS B 2 255 ? 2.293 91.979 83.056 1.00 50.45 257 LYS B CA 1
ATOM 3887 C C . LYS B 2 255 ? 2.769 92.701 84.309 1.00 54.79 257 LYS B C 1
ATOM 3888 O O . LYS B 2 255 ? 2.429 93.875 84.515 1.00 50.83 257 LYS B O 1
ATOM 3894 N N . GLY B 2 256 ? 3.556 92.019 85.136 1.00 48.72 258 GLY B N 1
ATOM 3895 C CA . GLY B 2 256 ? 4.019 92.526 86.406 1.00 47.14 258 GLY B CA 1
ATOM 3896 C C . GLY B 2 256 ? 4.080 91.384 87.394 1.00 41.33 258 GLY B C 1
ATOM 3897 O O . GLY B 2 256 ? 3.204 90.513 87.381 1.00 48.28 258 GLY B O 1
ATOM 3898 N N . ILE B 2 257 ? 5.121 91.343 88.228 1.00 47.95 259 ILE B N 1
ATOM 3899 C CA . ILE B 2 257 ? 5.184 90.302 89.253 1.00 49.71 259 ILE B CA 1
ATOM 3900 C C . ILE B 2 257 ? 3.895 90.294 90.059 1.00 54.24 259 ILE B C 1
ATOM 3901 O O . ILE B 2 257 ? 3.274 89.243 90.271 1.00 56.78 259 ILE B O 1
ATOM 3906 N N . GLU B 2 258 ? 3.466 91.478 90.505 1.00 51.21 260 GLU B N 1
ATOM 3907 C CA . GLU B 2 258 ? 2.325 91.578 91.407 1.00 63.12 260 GLU B CA 1
ATOM 3908 C C . GLU B 2 258 ? 1.047 91.020 90.798 1.00 62.91 260 GLU B C 1
ATOM 3909 O O . GLU B 2 258 ? 0.086 90.768 91.528 1.00 67.44 260 GLU B O 1
ATOM 3915 N N . THR B 2 259 ? 1.003 90.827 89.480 1.00 58.32 261 THR B N 1
ATOM 3916 C CA . THR B 2 259 ? -0.178 90.234 88.869 1.00 50.86 261 THR B CA 1
ATOM 3917 C C . THR B 2 259 ? -0.169 88.715 88.925 1.00 46.46 261 THR B C 1
ATOM 3918 O O . THR B 2 259 ? -1.198 88.096 88.642 1.00 51.87 261 THR B O 1
ATOM 3922 N N . GLY B 2 260 ? 0.960 88.100 89.271 1.00 44.73 262 GLY B N 1
ATOM 3923 C CA . GLY B 2 260 ? 1.107 86.665 89.199 1.00 44.36 262 GLY B CA 1
ATOM 3924 C C . GLY B 2 260 ? 1.433 86.133 87.822 1.00 48.63 262 GLY B C 1
ATOM 3925 O O . GLY B 2 260 ? 1.964 85.021 87.710 1.00 54.22 262 GLY B O 1
ATOM 3926 N N . LYS B 2 261 ? 1.147 86.894 86.766 1.00 48.49 263 LYS B N 1
ATOM 3927 C CA . LYS B 2 261 ? 1.397 86.454 85.395 1.00 43.57 263 LYS B CA 1
ATOM 3928 C C . LYS B 2 261 ? 2.791 86.922 85.001 1.00 41.19 263 LYS B C 1
ATOM 3929 O O . LYS B 2 261 ? 2.967 87.975 84.394 1.00 46.41 263 LYS B O 1
ATOM 3935 N N . HIS B 2 262 ? 3.794 86.119 85.341 1.00 37.78 264 HIS B N 1
ATOM 3936 C CA . HIS B 2 262 ? 5.187 86.433 85.051 1.00 33.08 264 HIS B CA 1
ATOM 3937 C C . HIS B 2 262 ? 5.943 85.127 84.854 1.00 34.01 264 HIS B C 1
ATOM 3938 O O . HIS B 2 262 ? 5.371 84.038 84.959 1.00 35.73 264 HIS B O 1
ATOM 3945 N N . ALA B 2 263 ? 7.244 85.237 84.564 1.00 32.91 265 ALA B N 1
ATOM 3946 C CA . ALA B 2 263 ? 8.117 84.070 84.493 1.00 32.35 265 ALA B CA 1
ATOM 3947 C C . ALA B 2 263 ? 9.385 84.293 85.306 1.00 31.45 265 ALA B C 1
ATOM 3948 O O . ALA B 2 263 ? 10.475 83.847 84.933 1.00 35.91 265 ALA B O 1
ATOM 3950 N N . ALA B 2 264 ? 9.256 84.979 86.439 1.00 34.95 266 ALA B N 1
ATOM 3951 C CA . ALA B 2 264 ? 10.402 85.445 87.223 1.00 32.12 266 ALA B CA 1
ATOM 3952 C C . ALA B 2 264 ? 10.736 84.442 88.330 1.00 30.17 266 ALA B C 1
ATOM 3953 O O . ALA B 2 264 ? 10.549 84.685 89.532 1.00 30.84 266 ALA B O 1
ATOM 3955 N N . THR B 2 265 ? 11.287 83.305 87.893 1.00 28.40 267 THR B N 1
ATOM 3956 C CA . THR B 2 265 ? 11.558 82.185 88.794 1.00 31.82 267 THR B CA 1
ATOM 3957 C C . THR B 2 265 ? 12.483 82.580 89.940 1.00 37.04 267 THR B C 1
ATOM 3958 O O . THR B 2 265 ? 12.247 82.217 91.099 1.00 38.91 267 THR B O 1
ATOM 3962 N N . LEU B 2 266 ? 13.574 83.284 89.625 1.00 34.15 268 LEU B N 1
ATOM 3963 C CA . LEU B 2 266 ? 14.556 83.630 90.649 1.00 38.33 268 LEU B CA 1
ATOM 3964 C C . LEU B 2 266 ? 14.024 84.679 91.621 1.00 47.35 268 LEU B C 1
ATOM 3965 O O . LEU B 2 266 ? 14.288 84.606 92.827 1.00 55.13 268 LEU B O 1
ATOM 3970 N N . SER B 2 267 ? 13.282 85.664 91.120 1.00 47.46 269 SER B N 1
ATOM 3971 C CA . SER B 2 267 ? 12.800 86.737 91.974 1.00 50.67 269 SER B CA 1
ATOM 3972 C C . SER B 2 267 ? 11.524 86.381 92.725 1.00 49.69 269 SER B C 1
ATOM 3973 O O . SER B 2 267 ? 11.259 86.982 93.770 1.00 50.67 269 SER B O 1
ATOM 3976 N N . ALA B 2 268 ? 10.725 85.425 92.233 1.00 40.55 270 ALA B N 1
ATOM 3977 C CA . ALA B 2 268 ? 9.459 85.121 92.886 1.00 44.04 270 ALA B CA 1
ATOM 3978 C C . ALA B 2 268 ? 9.211 83.641 93.143 1.00 38.24 270 ALA B C 1
ATOM 3979 O O . ALA B 2 268 ? 8.198 83.307 93.764 1.00 42.50 270 ALA B O 1
ATOM 3981 N N . GLY B 2 269 ? 10.079 82.749 92.681 1.00 31.60 271 GLY B N 1
ATOM 3982 C CA . GLY B 2 269 ? 9.910 81.342 92.958 1.00 34.96 271 GLY B CA 1
ATOM 3983 C C . GLY B 2 269 ? 10.426 80.999 94.332 1.00 35.77 271 GLY B C 1
ATOM 3984 O O . GLY B 2 269 ? 10.851 81.853 95.107 1.00 35.61 271 GLY B O 1
ATOM 3985 N N . ARG B 2 270 ? 10.394 79.714 94.641 1.00 34.18 272 ARG B N 1
ATOM 3986 C CA . ARG B 2 270 ? 10.994 79.214 95.866 1.00 32.47 272 ARG B CA 1
ATOM 3987 C C . ARG B 2 270 ? 11.627 77.865 95.566 1.00 30.44 272 ARG B C 1
ATOM 3988 O O . ARG B 2 270 ? 11.290 77.221 94.565 1.00 29.29 272 ARG B O 1
ATOM 3996 N N . PRO B 2 271 ? 12.544 77.411 96.416 1.00 39.57 273 PRO B N 1
ATOM 3997 C CA . PRO B 2 271 ? 13.337 76.219 96.077 1.00 42.00 273 PRO B CA 1
ATOM 3998 C C . PRO B 2 271 ? 12.475 74.965 95.998 1.00 38.18 273 PRO B C 1
ATOM 3999 O O . PRO B 2 271 ? 11.464 74.830 96.683 1.00 33.30 273 PRO B O 1
ATOM 4003 N N . GLY B 2 272 ? 12.880 74.049 95.132 1.00 35.05 274 GLY B N 1
ATOM 4004 C CA . GLY B 2 272 ? 12.143 72.817 94.942 1.00 29.90 274 GLY B CA 1
ATOM 4005 C C . GLY B 2 272 ? 12.868 71.970 93.922 1.00 31.65 274 GLY B C 1
ATOM 4006 O O . GLY B 2 272 ? 13.947 72.326 93.434 1.00 35.16 274 GLY B O 1
ATOM 4007 N N . VAL B 2 273 ? 12.265 70.837 93.597 1.00 28.30 275 VAL B N 1
ATOM 4008 C CA . VAL B 2 273 ? 12.883 69.873 92.693 1.00 31.92 275 VAL B CA 1
ATOM 4009 C C . VAL B 2 273 ? 12.035 69.759 91.438 1.00 30.64 275 VAL B C 1
ATOM 4010 O O . VAL B 2 273 ? 10.834 69.482 91.519 1.00 35.28 275 VAL B O 1
ATOM 4014 N N . LEU B 2 274 ? 12.667 69.935 90.279 1.00 33.50 276 LEU B N 1
ATOM 4015 C CA . LEU B 2 274 ? 11.976 69.795 89.003 1.00 35.59 276 LEU B CA 1
ATOM 4016 C C . LEU B 2 274 ? 12.911 69.204 87.956 1.00 22.82 276 LEU B C 1
ATOM 4017 O O . LEU B 2 274 ? 14.019 69.708 87.753 1.00 29.85 276 LEU B O 1
ATOM 4022 N N . HIS B 2 275 ? 12.458 68.153 87.269 1.00 24.19 277 HIS B N 1
ATOM 4023 C CA . HIS B 2 275 ? 13.175 67.618 86.120 1.00 23.89 277 HIS B CA 1
ATOM 4024 C C . HIS B 2 275 ? 14.582 67.136 86.472 1.00 32.54 277 HIS B C 1
ATOM 4025 O O . HIS B 2 275 ? 15.450 67.059 85.594 1.00 32.95 277 HIS B O 1
ATOM 4032 N N . GLY B 2 276 ? 14.821 66.802 87.734 1.00 34.60 278 GLY B N 1
ATOM 4033 C CA . GLY B 2 276 ? 16.078 66.218 88.167 1.00 36.83 278 GLY B CA 1
ATOM 4034 C C . GLY B 2 276 ? 16.972 67.156 88.954 1.00 30.12 278 GLY B C 1
ATOM 4035 O O . GLY B 2 276 ? 18.021 66.721 89.454 1.00 30.05 278 GLY B O 1
ATOM 4036 N N . ALA B 2 277 ? 16.599 68.418 89.094 1.00 28.84 279 ALA B N 1
ATOM 4037 C CA . ALA B 2 277 ? 17.453 69.414 89.722 1.00 27.47 279 ALA B CA 1
ATOM 4038 C C . ALA B 2 277 ? 16.741 70.051 90.902 1.00 30.83 279 ALA B C 1
ATOM 4039 O O . ALA B 2 277 ? 15.559 70.393 90.808 1.00 28.59 279 ALA B O 1
ATOM 4041 N N . MET B 2 278 ? 17.474 70.231 91.998 1.00 26.96 280 MET B N 1
ATOM 4042 C CA . MET B 2 278 ? 17.057 71.132 93.071 1.00 26.96 280 MET B CA 1
ATOM 4043 C C . MET B 2 278 ? 17.391 72.561 92.658 1.00 27.62 280 MET B C 1
ATOM 4044 O O . MET B 2 278 ? 18.556 72.870 92.384 1.00 33.60 280 MET B O 1
ATOM 4049 N N . THR B 2 279 ? 16.391 73.433 92.616 1.00 34.76 281 THR B N 1
ATOM 4050 C CA . THR B 2 279 ? 16.618 74.790 92.117 1.00 34.61 281 THR B CA 1
ATOM 4051 C C . THR B 2 279 ? 15.447 75.664 92.568 1.00 42.48 281 THR B C 1
ATOM 4052 O O . THR B 2 279 ? 14.640 75.260 93.414 1.00 38.15 281 THR B O 1
ATOM 4056 N N . TYR B 2 280 ? 15.357 76.870 92.010 1.00 35.74 282 TYR B N 1
ATOM 4057 C CA . TYR B 2 280 ? 14.186 77.711 92.208 1.00 28.29 282 TYR B CA 1
ATOM 4058 C C . TYR B 2 280 ? 13.113 77.353 91.189 1.00 30.15 282 TYR B C 1
ATOM 4059 O O . TYR B 2 280 ? 13.417 76.997 90.049 1.00 30.95 282 TYR B O 1
ATOM 4068 N N . LEU B 2 281 ? 11.853 77.424 91.621 1.00 34.86 283 LEU B N 1
ATOM 4069 C CA . LEU B 2 281 ? 10.728 76.977 90.816 1.00 35.18 283 LEU B CA 1
ATOM 4070 C C . LEU B 2 281 ? 9.539 77.901 91.014 1.00 32.14 283 LEU B C 1
ATOM 4071 O O . LEU B 2 281 ? 9.267 78.348 92.131 1.00 30.97 283 LEU B O 1
ATOM 4076 N N . LEU B 2 282 ? 8.798 78.137 89.941 1.00 30.54 284 LEU B N 1
ATOM 4077 C CA . LEU B 2 282 ? 7.449 78.671 90.084 1.00 35.69 284 LEU B CA 1
ATOM 4078 C C . LEU B 2 282 ? 6.540 77.487 90.388 1.00 38.85 284 LEU B C 1
ATOM 4079 O O . LEU B 2 282 ? 6.389 76.581 89.557 1.00 31.69 284 LEU B O 1
ATOM 4084 N N . GLN B 2 283 ? 5.959 77.484 91.586 1.00 34.60 285 GLN B N 1
ATOM 4085 C CA . GLN B 2 283 ? 5.144 76.379 92.067 1.00 39.48 285 GLN B CA 1
ATOM 4086 C C . GLN B 2 283 ? 4.069 76.934 92.983 1.00 39.71 285 GLN B C 1
ATOM 4087 O O . GLN B 2 283 ? 4.181 78.051 93.493 1.00 38.28 285 GLN B O 1
ATOM 4093 N N . ASP B 2 284 ? 3.025 76.145 93.191 1.00 36.68 286 ASP B N 1
ATOM 4094 C CA . ASP B 2 284 ? 1.962 76.580 94.073 1.00 35.18 286 ASP B CA 1
ATOM 4095 C C . ASP B 2 284 ? 2.247 76.082 95.495 1.00 33.71 286 ASP B C 1
ATOM 4096 O O . ASP B 2 284 ? 3.263 75.430 95.769 1.00 34.42 286 ASP B O 1
ATOM 4101 N N . GLU B 2 285 ? 1.340 76.394 96.411 1.00 35.88 287 GLU B N 1
ATOM 4102 C CA . GLU B 2 285 ? 1.511 76.033 97.817 1.00 44.03 287 GLU B CA 1
ATOM 4103 C C . GLU B 2 285 ? 1.502 74.529 98.063 1.00 43.18 287 GLU B C 1
ATOM 4104 O O . GLU B 2 285 ? 1.888 74.097 99.152 1.00 38.51 287 GLU B O 1
ATOM 4110 N N . ASP B 2 286 ? 1.075 73.715 97.106 1.00 38.16 288 ASP B N 1
ATOM 4111 C CA . ASP B 2 286 ? 1.164 72.274 97.279 1.00 37.61 288 ASP B CA 1
ATOM 4112 C C . ASP B 2 286 ? 2.339 71.676 96.521 1.00 40.54 288 ASP B C 1
ATOM 4113 O O . ASP B 2 286 ? 2.425 70.453 96.385 1.00 41.74 288 ASP B O 1
ATOM 4118 N N . GLY B 2 287 ? 3.267 72.511 96.061 1.00 36.99 289 GLY B N 1
ATOM 4119 C CA . GLY B 2 287 ? 4.407 72.029 95.325 1.00 27.96 289 GLY B CA 1
ATOM 4120 C C . GLY B 2 287 ? 4.113 71.617 93.900 1.00 37.80 289 GLY B C 1
ATOM 4121 O O . GLY B 2 287 ? 4.945 70.943 93.288 1.00 34.25 289 GLY B O 1
ATOM 4122 N N . GLN B 2 288 ? 2.950 71.977 93.364 1.00 33.05 290 GLN B N 1
ATOM 4123 C CA . GLN B 2 288 ? 2.631 71.719 91.969 1.00 39.54 290 GLN B CA 1
ATOM 4124 C C . GLN B 2 288 ? 3.254 72.797 91.090 1.00 40.85 290 GLN B C 1
ATOM 4125 O O . GLN B 2 288 ? 3.263 73.977 91.453 1.00 35.94 290 GLN B O 1
ATOM 4131 N N . ILE B 2 289 ? 3.748 72.394 89.922 1.00 34.72 291 ILE B N 1
ATOM 4132 C CA . ILE B 2 289 ? 4.447 73.319 89.027 1.00 28.66 291 ILE B CA 1
ATOM 4133 C C . ILE B 2 289 ? 3.433 74.196 88.303 1.00 34.96 291 ILE B C 1
ATOM 4134 O O . ILE B 2 289 ? 2.421 73.708 87.789 1.00 38.01 291 ILE B O 1
ATOM 4139 N N . ILE B 2 290 ? 3.731 75.489 88.227 1.00 30.99 292 ILE B N 1
ATOM 4140 C CA . ILE B 2 290 ? 2.835 76.502 87.685 1.00 42.17 292 ILE B CA 1
ATOM 4141 C C . ILE B 2 290 ? 3.340 76.917 86.313 1.00 37.33 292 ILE B C 1
ATOM 4142 O O . ILE B 2 290 ? 4.529 76.819 86.016 1.00 34.49 292 ILE B O 1
ATOM 4147 N N . GLU B 2 291 ? 2.444 77.399 85.465 1.00 41.61 293 GLU B N 1
ATOM 4148 C CA . GLU B 2 291 ? 2.879 77.896 84.166 1.00 51.02 293 GLU B CA 1
ATOM 4149 C C . GLU B 2 291 ? 3.459 79.298 84.312 1.00 48.37 293 GLU B C 1
ATOM 4150 O O . GLU B 2 291 ? 2.961 80.111 85.098 1.00 50.23 293 GLU B O 1
ATOM 4156 N N . ALA B 2 292 ? 4.536 79.565 83.570 1.00 39.75 294 ALA B N 1
ATOM 4157 C CA . ALA B 2 292 ? 5.117 80.897 83.491 1.00 40.98 294 ALA B CA 1
ATOM 4158 C C . ALA B 2 292 ? 4.469 81.676 82.347 1.00 47.27 294 ALA B C 1
ATOM 4159 O O . ALA B 2 292 ? 3.976 81.087 81.380 1.00 48.79 294 ALA B O 1
ATOM 4161 N N . HIS B 2 293 ? 4.476 83.011 82.459 1.00 38.00 295 HIS B N 1
ATOM 4162 C CA . HIS B 2 293 ? 3.771 83.870 81.511 1.00 39.93 295 HIS B CA 1
ATOM 4163 C C . HIS B 2 293 ? 4.656 85.029 81.081 1.00 41.55 295 HIS B C 1
ATOM 4164 O O . HIS B 2 293 ? 5.188 85.759 81.923 1.00 41.27 295 HIS B O 1
ATOM 4171 N N . SER B 2 294 ? 4.783 85.216 79.768 1.00 36.66 296 SER B N 1
ATOM 4172 C CA . SER B 2 294 ? 5.645 86.245 79.208 1.00 32.53 296 SER B CA 1
ATOM 4173 C C . SER B 2 294 ? 5.157 86.526 77.799 1.00 35.03 296 SER B C 1
ATOM 4174 O O . SER B 2 294 ? 4.546 85.664 77.164 1.00 35.47 296 SER B O 1
ATOM 4177 N N . ILE B 2 295 ? 5.425 87.740 77.315 1.00 32.07 297 ILE B N 1
ATOM 4178 C CA . ILE B 2 295 ? 5.153 88.019 75.911 1.00 33.82 297 ILE B CA 1
ATOM 4179 C C . ILE B 2 295 ? 6.084 87.215 75.003 1.00 33.73 297 ILE B C 1
ATOM 4180 O O . ILE B 2 295 ? 5.768 87.000 73.829 1.00 37.17 297 ILE B O 1
ATOM 4185 N N . SER B 2 296 ? 7.224 86.756 75.516 1.00 39.21 298 SER B N 1
ATOM 4186 C CA . SER B 2 296 ? 8.132 85.895 74.762 1.00 47.18 298 SER B CA 1
ATOM 4187 C C . SER B 2 296 ? 8.063 84.474 75.311 1.00 49.31 298 SER B C 1
ATOM 4188 O O . SER B 2 296 ? 8.415 84.232 76.471 1.00 51.25 298 SER B O 1
ATOM 4191 N N . ALA B 2 297 ? 7.643 83.532 74.461 1.00 54.02 299 ALA B N 1
ATOM 4192 C CA . ALA B 2 297 ? 7.524 82.136 74.867 1.00 50.88 299 ALA B CA 1
ATOM 4193 C C . ALA B 2 297 ? 8.851 81.531 75.300 1.00 50.52 299 ALA B C 1
ATOM 4194 O O . ALA B 2 297 ? 8.858 80.571 76.078 1.00 55.94 299 ALA B O 1
ATOM 4196 N N . GLY B 2 298 ? 9.974 82.069 74.822 1.00 38.02 300 GLY B N 1
ATOM 4197 C CA . GLY B 2 298 ? 11.264 81.478 75.134 1.00 38.82 300 GLY B CA 1
ATOM 4198 C C . GLY B 2 298 ? 11.658 81.565 76.593 1.00 40.09 300 GLY B C 1
ATOM 4199 O O . GLY B 2 298 ? 12.550 80.828 77.025 1.00 38.39 300 GLY B O 1
ATOM 4200 N N . LEU B 2 299 ? 11.028 82.454 77.363 1.00 35.38 301 LEU B N 1
ATOM 4201 C CA . LEU B 2 299 ? 11.354 82.615 78.772 1.00 37.02 301 LEU B CA 1
ATOM 4202 C C . LEU B 2 299 ? 10.397 81.843 79.684 1.00 40.49 301 LEU B C 1
ATOM 4203 O O . LEU B 2 299 ? 10.275 82.175 80.867 1.00 43.83 301 LEU B O 1
ATOM 4208 N N . ASP B 2 300 ? 9.746 80.795 79.171 1.00 30.26 302 ASP B N 1
ATOM 4209 C CA . ASP B 2 300 ? 8.589 80.194 79.827 1.00 35.58 302 ASP B CA 1
ATOM 4210 C C . ASP B 2 300 ? 8.908 78.988 80.704 1.00 37.40 302 ASP B C 1
ATOM 4211 O O . ASP B 2 300 ? 7.982 78.378 81.236 1.00 42.38 302 ASP B O 1
ATOM 4216 N N . TYR B 2 301 ? 10.160 78.619 80.875 1.00 30.93 303 TYR B N 1
ATOM 4217 C CA . TYR B 2 301 ? 10.453 77.487 81.750 1.00 28.39 303 TYR B CA 1
ATOM 4218 C C . TYR B 2 301 ? 10.170 77.866 83.197 1.00 28.27 303 TYR B C 1
ATOM 4219 O O . TYR B 2 301 ? 10.723 78.856 83.685 1.00 29.04 303 TYR B O 1
ATOM 4228 N N . PRO B 2 302 ? 9.361 77.090 83.929 1.00 28.85 304 PRO B N 1
ATOM 4229 C CA . PRO B 2 302 ? 9.030 77.487 85.307 1.00 31.87 304 PRO B CA 1
ATOM 4230 C C . PRO B 2 302 ? 10.172 77.294 86.290 1.00 33.21 304 PRO B C 1
ATOM 4231 O O . PRO B 2 302 ? 10.135 77.887 87.367 1.00 32.11 304 PRO B O 1
ATOM 4235 N N . GLY B 2 303 ? 11.177 76.492 85.972 1.00 29.83 305 GLY B N 1
ATOM 4236 C CA . GLY B 2 303 ? 12.378 76.412 86.778 1.00 32.19 305 GLY B CA 1
ATOM 4237 C C . GLY B 2 303 ? 13.459 77.351 86.273 1.00 34.55 305 GLY B C 1
ATOM 4238 O O . GLY B 2 303 ? 13.198 78.294 85.525 1.00 30.68 305 GLY B O 1
ATOM 4239 N N . VAL B 2 304 ? 14.695 77.083 86.698 1.00 29.37 306 VAL B N 1
ATOM 4240 C CA . VAL B 2 304 ? 15.863 77.827 86.245 1.00 31.50 306 VAL B CA 1
ATOM 4241 C C . VAL B 2 304 ? 17.059 76.953 86.577 1.00 33.20 306 VAL B C 1
ATOM 4242 O O . VAL B 2 304 ? 16.977 76.067 87.432 1.00 33.09 306 VAL B O 1
ATOM 4246 N N . GLY B 2 305 ? 18.170 77.170 85.881 1.00 26.29 307 GLY B N 1
ATOM 4247 C CA . GLY B 2 305 ? 19.349 76.370 86.149 1.00 26.72 307 GLY B CA 1
ATOM 4248 C C . GLY B 2 305 ? 19.741 76.425 87.615 1.00 28.82 307 GLY B C 1
ATOM 4249 O O . GLY B 2 305 ? 19.760 77.497 88.224 1.00 31.32 307 GLY B O 1
ATOM 4250 N N . PRO B 2 306 ? 20.067 75.279 88.224 1.00 24.79 308 PRO B N 1
ATOM 4251 C CA . PRO B 2 306 ? 20.537 75.319 89.622 1.00 24.73 308 PRO B CA 1
ATOM 4252 C C . PRO B 2 306 ? 21.780 76.181 89.819 1.00 32.55 308 PRO B C 1
ATOM 4253 O O . PRO B 2 306 ? 22.022 76.656 90.939 1.00 31.20 308 PRO B O 1
ATOM 4257 N N . GLU B 2 307 ? 22.595 76.384 88.781 1.00 27.96 309 GLU B N 1
ATOM 4258 C CA . GLU B 2 307 ? 23.777 77.222 88.970 1.00 25.81 309 GLU B CA 1
ATOM 4259 C C . GLU B 2 307 ? 23.393 78.692 89.158 1.00 25.61 309 GLU B C 1
ATOM 4260 O O . GLU B 2 307 ? 24.045 79.398 89.929 1.00 34.81 309 GLU B O 1
ATOM 4266 N N . HIS B 2 308 ? 22.320 79.164 88.508 1.00 30.03 310 HIS B N 1
ATOM 4267 C CA . HIS B 2 308 ? 21.824 80.507 88.827 1.00 35.43 310 HIS B CA 1
ATOM 4268 C C . HIS B 2 308 ? 21.238 80.571 90.233 1.00 30.07 310 HIS B C 1
ATOM 4269 O O . HIS B 2 308 ? 21.327 81.607 90.899 1.00 32.82 310 HIS B O 1
ATOM 4276 N N . ALA B 2 309 ? 20.579 79.499 90.677 1.00 34.87 311 ALA B N 1
ATOM 4277 C CA . ALA B 2 309 ? 20.105 79.451 92.059 1.00 32.24 311 ALA B CA 1
ATOM 4278 C C . ALA B 2 309 ? 21.251 79.714 93.010 1.00 32.83 311 ALA B C 1
ATOM 4279 O O . ALA B 2 309 ? 21.125 80.482 93.976 1.00 33.17 311 ALA B O 1
ATOM 4281 N N . TYR B 2 310 ? 22.390 79.085 92.739 1.00 35.58 312 TYR B N 1
ATOM 4282 C CA . TYR B 2 310 ? 23.571 79.261 93.575 1.00 37.66 312 TYR B CA 1
ATOM 4283 C C . TYR B 2 310 ? 24.139 80.670 93.450 1.00 39.18 312 TYR B C 1
ATOM 4284 O O . TYR B 2 310 ? 24.535 81.274 94.449 1.00 37.49 312 TYR B O 1
ATOM 4293 N N . LEU B 2 311 ? 24.193 81.212 92.234 1.00 33.10 313 LEU B N 1
ATOM 4294 C CA . LEU B 2 311 ? 24.754 82.551 92.078 1.00 31.29 313 LEU B CA 1
ATOM 4295 C C . LEU B 2 311 ? 23.870 83.600 92.734 1.00 34.55 313 LEU B C 1
ATOM 4296 O O . LEU B 2 311 ? 24.374 84.594 93.262 1.00 40.31 313 LEU B O 1
ATOM 4301 N N . LYS B 2 312 ? 22.554 83.407 92.700 1.00 36.62 314 LYS B N 1
ATOM 4302 C CA . LYS B 2 312 ? 21.663 84.338 93.376 1.00 37.92 314 LYS B CA 1
ATOM 4303 C C . LYS B 2 312 ? 21.896 84.303 94.880 1.00 38.57 314 LYS B C 1
ATOM 4304 O O . LYS B 2 312 ? 22.077 85.344 95.514 1.00 41.96 314 LYS B O 1
ATOM 4310 N N . ASP B 2 313 ? 21.933 83.100 95.464 1.00 44.78 315 ASP B N 1
ATOM 4311 C CA . ASP B 2 313 ? 22.060 82.977 96.918 1.00 36.20 315 ASP B CA 1
ATOM 4312 C C . ASP B 2 313 ? 23.412 83.479 97.416 1.00 41.40 315 ASP B C 1
ATOM 4313 O O . ASP B 2 313 ? 23.489 84.070 98.497 1.00 43.33 315 ASP B O 1
ATOM 4318 N N . THR B 2 314 ? 24.494 83.239 96.665 1.00 39.96 316 THR B N 1
ATOM 4319 C CA . THR B 2 314 ? 25.782 83.776 97.092 1.00 43.52 316 THR B CA 1
ATOM 4320 C C . THR B 2 314 ? 25.931 85.261 96.789 1.00 44.69 316 THR B C 1
ATOM 4321 O O . THR B 2 314 ? 26.827 85.896 97.345 1.00 44.15 316 THR B O 1
ATOM 4325 N N . GLY B 2 315 ? 25.088 85.827 95.926 1.00 38.17 317 GLY B N 1
ATOM 4326 C CA . GLY B 2 315 ? 25.214 87.227 95.575 1.00 45.75 317 GLY B CA 1
ATOM 4327 C C . GLY B 2 315 ? 26.247 87.542 94.516 1.00 47.03 317 GLY B C 1
ATOM 4328 O O . GLY B 2 315 ? 26.538 88.725 94.295 1.00 46.09 317 GLY B O 1
ATOM 4329 N N . ARG B 2 316 ? 26.828 86.528 93.866 1.00 45.13 318 ARG B N 1
ATOM 4330 C CA . ARG B 2 316 ? 27.743 86.796 92.758 1.00 43.46 318 ARG B CA 1
ATOM 4331 C C . ARG B 2 316 ? 27.007 87.432 91.583 1.00 44.06 318 ARG B C 1
ATOM 4332 O O . ARG B 2 316 ? 27.552 88.310 90.900 1.00 42.16 318 ARG B O 1
ATOM 4340 N N . ALA B 2 317 ? 25.781 86.984 91.319 1.00 34.03 319 ALA B N 1
ATOM 4341 C CA . ALA B 2 317 ? 24.966 87.550 90.262 1.00 38.24 319 ALA B CA 1
ATOM 4342 C C . ALA B 2 317 ? 23.724 88.163 90.893 1.00 40.13 319 ALA B C 1
ATOM 4343 O O . ALA B 2 317 ? 23.321 87.797 91.995 1.00 44.94 319 ALA B O 1
ATOM 4345 N N . GLU B 2 318 ? 23.150 89.138 90.196 1.00 37.26 320 GLU B N 1
ATOM 4346 C CA . GLU B 2 318 ? 21.957 89.840 90.639 1.00 40.08 320 GLU B CA 1
ATOM 4347 C C . GLU B 2 318 ? 20.869 89.628 89.604 1.00 42.13 320 GLU B C 1
ATOM 4348 O O . GLU B 2 318 ? 21.123 89.753 88.400 1.00 40.96 320 GLU B O 1
ATOM 4351 N N . TYR B 2 319 ? 19.665 89.306 90.063 1.00 35.08 321 TYR B N 1
ATOM 4352 C CA . TYR B 2 319 ? 18.578 88.967 89.158 1.00 31.18 321 TYR B CA 1
ATOM 4353 C C . TYR B 2 319 ? 17.437 89.964 89.306 1.00 31.12 321 TYR B C 1
ATOM 4354 O O . TYR B 2 319 ? 17.013 90.276 90.420 1.00 35.27 321 TYR B O 1
ATOM 4363 N N . VAL B 2 320 ? 16.993 90.500 88.169 1.00 33.67 322 VAL B N 1
ATOM 4364 C CA . VAL B 2 320 ? 15.989 91.539 88.076 1.00 33.42 322 VAL B CA 1
ATOM 4365 C C . VAL B 2 320 ? 14.978 91.107 87.026 1.00 33.37 322 VAL B C 1
ATOM 4366 O O . VAL B 2 320 ? 15.135 90.075 86.382 1.00 35.24 322 VAL B O 1
ATOM 4370 N N . SER B 2 321 ? 13.943 91.910 86.838 1.00 38.25 323 SER B N 1
ATOM 4371 C CA . SER B 2 321 ? 12.926 91.542 85.869 1.00 42.03 323 SER B CA 1
ATOM 4372 C C . SER B 2 321 ? 12.449 92.789 85.140 1.00 39.72 323 SER B C 1
ATOM 4373 O O . SER B 2 321 ? 12.494 93.900 85.674 1.00 37.62 323 SER B O 1
ATOM 4376 N N . VAL B 2 322 ? 12.031 92.601 83.900 1.00 33.55 324 VAL B N 1
ATOM 4377 C CA . VAL B 2 322 ? 11.402 93.665 83.137 1.00 35.55 324 VAL B CA 1
ATOM 4378 C C . VAL B 2 322 ? 10.095 93.119 82.593 1.00 37.43 324 VAL B C 1
ATOM 4379 O O . VAL B 2 322 ? 9.957 91.918 82.342 1.00 30.63 324 VAL B O 1
ATOM 4383 N N . THR B 2 323 ? 9.121 94.011 82.458 1.00 35.82 325 THR B N 1
ATOM 4384 C CA . THR B 2 323 ? 7.788 93.653 82.017 1.00 39.95 325 THR B CA 1
ATOM 4385 C C . THR B 2 323 ? 7.766 93.417 80.507 1.00 35.75 325 THR B C 1
ATOM 4386 O O . THR B 2 323 ? 8.711 93.742 79.782 1.00 32.21 325 THR B O 1
ATOM 4390 N N . ASP B 2 324 ? 6.652 92.848 80.035 1.00 37.26 326 ASP B N 1
ATOM 4391 C CA . ASP B 2 324 ? 6.422 92.734 78.594 1.00 41.30 326 ASP B CA 1
ATOM 4392 C C . ASP B 2 324 ? 6.505 94.097 77.924 1.00 40.70 326 ASP B C 1
ATOM 4393 O O . ASP B 2 324 ? 7.090 94.228 76.849 1.00 36.27 326 ASP B O 1
ATOM 4398 N N . ASP B 2 325 ? 5.885 95.118 78.523 1.00 37.80 327 ASP B N 1
ATOM 4399 C CA . ASP B 2 325 ? 5.872 96.434 77.891 1.00 41.48 327 ASP B CA 1
ATOM 4400 C C . ASP B 2 325 ? 7.283 96.964 77.706 1.00 39.26 327 ASP B C 1
ATOM 4401 O O . ASP B 2 325 ? 7.600 97.570 76.674 1.00 37.34 327 ASP B O 1
ATOM 4406 N N . GLU B 2 326 ? 8.134 96.775 78.713 1.00 35.05 328 GLU B N 1
ATOM 4407 C CA . GLU B 2 326 ? 9.513 97.236 78.618 1.00 33.03 328 GLU B CA 1
ATOM 4408 C C . GLU B 2 326 ? 10.287 96.456 77.564 1.00 35.16 328 GLU B C 1
ATOM 4409 O O . GLU B 2 326 ? 11.053 97.037 76.787 1.00 34.03 328 GLU B O 1
ATOM 4415 N N . ALA B 2 327 ? 10.096 95.144 77.510 1.00 34.76 329 ALA B N 1
ATOM 4416 C CA . ALA B 2 327 ? 10.754 94.371 76.467 1.00 36.56 329 ALA B CA 1
ATOM 4417 C C . ALA B 2 327 ? 10.325 94.857 75.089 1.00 32.09 329 ALA B C 1
ATOM 4418 O O . ALA B 2 327 ? 11.156 95.015 74.194 1.00 31.78 329 ALA B O 1
ATOM 4420 N N . LEU B 2 328 ? 9.032 95.125 74.914 1.00 32.44 330 LEU B N 1
ATOM 4421 C CA . LEU B 2 328 ? 8.537 95.600 73.624 1.00 33.84 330 LEU B CA 1
ATOM 4422 C C . LEU B 2 328 ? 9.185 96.910 73.227 1.00 34.14 330 LEU B C 1
ATOM 4423 O O . LEU B 2 328 ? 9.510 97.119 72.052 1.00 35.55 330 LEU B O 1
ATOM 4428 N N . GLU B 2 329 ? 9.365 97.818 74.184 1.00 36.92 331 GLU B N 1
ATOM 4429 C CA . GLU B 2 329 ? 9.917 99.123 73.838 1.00 43.00 331 GLU B CA 1
ATOM 4430 C C . GLU B 2 329 ? 11.385 99.005 73.464 1.00 41.30 331 GLU B C 1
ATOM 4431 O O . GLU B 2 329 ? 11.853 99.679 72.540 1.00 42.78 331 GLU B O 1
ATOM 4437 N N . ALA B 2 330 ? 12.125 98.159 74.184 1.00 34.54 332 ALA B N 1
ATOM 4438 C CA . ALA B 2 330 ? 13.507 97.855 73.816 1.00 29.95 332 ALA B CA 1
ATOM 4439 C C . ALA B 2 330 ? 13.589 97.198 72.440 1.00 29.71 332 ALA B C 1
ATOM 4440 O O . ALA B 2 330 ? 14.449 97.549 71.621 1.00 32.27 332 ALA B O 1
ATOM 4442 N N . PHE B 2 331 ? 12.723 96.221 72.176 1.00 26.63 333 PHE B N 1
ATOM 4443 C CA . PHE B 2 331 ? 12.659 95.613 70.849 1.00 26.44 333 PHE B CA 1
ATOM 4444 C C . PHE B 2 331 ? 12.579 96.694 69.778 1.00 33.85 333 PHE B C 1
ATOM 4445 O O . PHE B 2 331 ? 13.336 96.691 68.801 1.00 32.16 333 PHE B O 1
ATOM 4453 N N . GLN B 2 332 ? 11.674 97.648 69.971 1.00 30.95 334 GLN B N 1
ATOM 4454 C CA . GLN B 2 332 ? 11.493 98.705 68.987 1.00 29.16 334 GLN B CA 1
ATOM 4455 C C . GLN B 2 332 ? 12.680 99.655 68.958 1.00 29.38 334 GLN B C 1
ATOM 4456 O O . GLN B 2 332 ? 13.116 100.058 67.878 1.00 30.58 334 GLN B O 1
ATOM 4462 N N . LEU B 2 333 ? 13.191 100.051 70.130 1.00 31.51 335 LEU B N 1
ATOM 4463 C CA . LEU B 2 333 ? 14.294 101.013 70.177 1.00 31.74 335 LEU B CA 1
ATOM 4464 C C . LEU B 2 333 ? 15.559 100.456 69.540 1.00 29.52 335 LEU B C 1
ATOM 4465 O O . LEU B 2 333 ? 16.275 101.174 68.830 1.00 31.38 335 LEU B O 1
ATOM 4470 N N . LEU B 2 334 ? 15.883 99.191 69.819 1.00 30.78 336 LEU B N 1
ATOM 4471 C CA . LEU B 2 334 ? 17.108 98.628 69.259 1.00 31.56 336 LEU B CA 1
ATOM 4472 C C . LEU B 2 334 ? 16.996 98.517 67.746 1.00 35.62 336 LEU B C 1
ATOM 4473 O O . LEU B 2 334 ? 17.948 98.826 67.020 1.00 27.95 336 LEU B O 1
ATOM 4478 N N . SER B 2 335 ? 15.832 98.088 67.257 1.00 29.76 337 SER B N 1
ATOM 4479 C CA . SER B 2 335 ? 15.608 98.022 65.816 1.00 28.15 337 SER B CA 1
ATOM 4480 C C . SER B 2 335 ? 15.889 99.371 65.158 1.00 30.55 337 SER B C 1
ATOM 4481 O O . SER B 2 335 ? 16.683 99.467 64.222 1.00 29.22 337 SER B O 1
ATOM 4484 N N . ARG B 2 336 ? 15.255 100.436 65.649 1.00 32.27 338 ARG B N 1
ATOM 4485 C CA . ARG B 2 336 ? 15.362 101.703 64.936 1.00 35.69 338 ARG B CA 1
ATOM 4486 C C . ARG B 2 336 ? 16.675 102.438 65.194 1.00 36.40 338 ARG B C 1
ATOM 4487 O O . ARG B 2 336 ? 17.057 103.286 64.378 1.00 35.00 338 ARG B O 1
ATOM 4495 N N . THR B 2 337 ? 17.381 102.143 66.291 1.00 31.54 339 THR B N 1
ATOM 4496 C CA . THR B 2 337 ? 18.622 102.862 66.582 1.00 32.95 339 THR B CA 1
ATOM 4497 C C . THR B 2 337 ? 19.879 102.115 66.151 1.00 30.07 339 THR B C 1
ATOM 4498 O O . THR B 2 337 ? 20.913 102.753 65.924 1.00 32.32 339 THR B O 1
ATOM 4502 N N . GLU B 2 338 ? 19.826 100.797 66.035 1.00 28.59 340 GLU B N 1
ATOM 4503 C CA . GLU B 2 338 ? 20.978 100.023 65.581 1.00 26.47 340 GLU B CA 1
ATOM 4504 C C . GLU B 2 338 ? 20.653 99.128 64.405 1.00 21.79 340 GLU B C 1
ATOM 4505 O O . GLU B 2 338 ? 21.552 98.449 63.892 1.00 25.86 340 GLU B O 1
ATOM 4511 N N . GLY B 2 339 ? 19.391 99.082 63.980 1.00 27.20 341 GLY B N 1
ATOM 4512 C CA . GLY B 2 339 ? 19.025 98.174 62.914 1.00 25.36 341 GLY B CA 1
ATOM 4513 C C . GLY B 2 339 ? 19.180 96.713 63.266 1.00 27.43 341 GLY B C 1
ATOM 4514 O O . GLY B 2 339 ? 19.298 95.878 62.370 1.00 30.65 341 GLY B O 1
ATOM 4515 N N . ILE B 2 340 ? 19.199 96.376 64.548 1.00 24.89 342 ILE B N 1
ATOM 4516 C CA . ILE B 2 340 ? 19.212 94.983 64.981 1.00 27.28 342 ILE B CA 1
ATOM 4517 C C . ILE B 2 340 ? 17.834 94.662 65.554 1.00 31.91 342 ILE B C 1
ATOM 4518 O O . ILE B 2 340 ? 17.377 95.317 66.497 1.00 32.02 342 ILE B O 1
ATOM 4523 N N . ILE B 2 341 ? 17.162 93.674 64.969 1.00 26.56 343 ILE B N 1
ATOM 4524 C CA . ILE B 2 341 ? 15.877 93.196 65.464 1.00 27.88 343 ILE B CA 1
ATOM 4525 C C . ILE B 2 341 ? 16.158 92.062 66.453 1.00 27.04 343 ILE B C 1
ATOM 4526 O O . ILE B 2 341 ? 16.513 90.962 66.016 1.00 28.95 343 ILE B O 1
ATOM 4531 N N . PRO B 2 342 ? 16.025 92.283 67.752 1.00 28.38 344 PRO B N 1
ATOM 4532 C CA . PRO B 2 342 ? 16.383 91.246 68.723 1.00 26.65 344 PRO B CA 1
ATOM 4533 C C . PRO B 2 342 ? 15.208 90.343 69.041 1.00 24.85 344 PRO B C 1
ATOM 4534 O O . PRO B 2 342 ? 14.037 90.733 68.939 1.00 27.18 344 PRO B O 1
ATOM 4538 N N . ALA B 2 343 ? 15.530 89.106 69.429 1.00 25.18 345 ALA B N 1
ATOM 4539 C CA . ALA B 2 343 ? 14.507 88.244 70.006 1.00 24.04 345 ALA B CA 1
ATOM 4540 C C . ALA B 2 343 ? 13.828 88.971 71.160 1.00 27.66 345 ALA B C 1
ATOM 4541 O O . ALA B 2 343 ? 14.460 89.750 71.882 1.00 31.62 345 ALA B O 1
ATOM 4543 N N . LEU B 2 344 ? 12.519 88.754 71.305 1.00 26.85 346 LEU B N 1
ATOM 4544 C CA . LEU B 2 344 ? 11.827 89.300 72.465 1.00 29.33 346 LEU B CA 1
ATOM 4545 C C . LEU B 2 344 ? 12.432 88.788 73.764 1.00 30.60 346 LEU B C 1
ATOM 4546 O O . LEU B 2 344 ? 12.358 89.472 74.790 1.00 28.79 346 LEU B O 1
ATOM 4551 N N . GLU B 2 345 ? 13.004 87.581 73.758 1.00 26.18 347 GLU B N 1
ATOM 4552 C CA . GLU B 2 345 ? 13.740 87.136 74.937 1.00 31.25 347 GLU B CA 1
ATOM 4553 C C . GLU B 2 345 ? 14.886 88.098 75.240 1.00 32.45 347 GLU B C 1
ATOM 4554 O O . GLU B 2 345 ? 14.999 88.637 76.353 1.00 30.55 347 GLU B O 1
ATOM 4560 N N . SER B 2 346 ? 15.750 88.330 74.245 1.00 27.69 348 SER B N 1
ATOM 4561 C CA . SER B 2 346 ? 16.924 89.175 74.463 1.00 32.84 348 SER B CA 1
ATOM 4562 C C . SER B 2 346 ? 16.519 90.615 74.704 1.00 28.57 348 SER B C 1
ATOM 4563 O O . SER B 2 346 ? 17.236 91.349 75.385 1.00 29.64 348 SER B O 1
ATOM 4566 N N . SER B 2 347 ? 15.364 91.027 74.174 1.00 30.32 349 SER B N 1
ATOM 4567 C CA . SER B 2 347 ? 14.860 92.370 74.442 1.00 28.91 349 SER B CA 1
ATOM 4568 C C . SER B 2 347 ? 14.761 92.652 75.935 1.00 35.32 349 SER B C 1
ATOM 4569 O O . SER B 2 347 ? 14.882 93.810 76.356 1.00 32.22 349 SER B O 1
ATOM 4572 N N . HIS B 2 348 ? 14.515 91.623 76.751 1.00 31.04 350 HIS B N 1
ATOM 4573 C CA . HIS B 2 348 ? 14.459 91.852 78.192 1.00 31.36 350 HIS B CA 1
ATOM 4574 C C . HIS B 2 348 ? 15.788 92.362 78.714 1.00 26.90 350 HIS B C 1
ATOM 4575 O O . HIS B 2 348 ? 15.828 93.290 79.533 1.00 28.70 350 HIS B O 1
ATOM 4582 N N . ALA B 2 349 ? 16.891 91.744 78.271 1.00 31.93 351 ALA B N 1
ATOM 4583 C CA . ALA B 2 349 ? 18.219 92.235 78.625 1.00 31.46 351 ALA B CA 1
ATOM 4584 C C . ALA B 2 349 ? 18.443 93.650 78.102 1.00 27.29 351 ALA B C 1
ATOM 4585 O O . ALA B 2 349 ? 18.921 94.527 78.834 1.00 30.25 351 ALA B O 1
ATOM 4587 N N . VAL B 2 350 ? 18.135 93.889 76.824 1.00 24.92 352 VAL B N 1
ATOM 4588 C CA . VAL B 2 350 ? 18.288 95.243 76.288 1.00 27.57 352 VAL B CA 1
ATOM 4589 C C . VAL B 2 350 ? 17.503 96.239 77.127 1.00 32.74 352 VAL B C 1
ATOM 4590 O O . VAL B 2 350 ? 17.943 97.378 77.352 1.00 36.06 352 VAL B O 1
ATOM 4594 N N . ALA B 2 351 ? 16.322 95.838 77.595 1.00 30.69 353 ALA B N 1
ATOM 4595 C CA . ALA B 2 351 ? 15.487 96.767 78.359 1.00 31.32 353 ALA B CA 1
ATOM 4596 C C . ALA B 2 351 ? 16.140 97.137 79.688 1.00 38.23 353 ALA B C 1
ATOM 4597 O O . ALA B 2 351 ? 16.111 98.306 80.104 1.00 37.20 353 ALA B O 1
ATOM 4599 N N . TYR B 2 352 ? 16.742 96.165 80.376 1.00 34.79 354 TYR B N 1
ATOM 4600 C CA . TYR B 2 352 ? 17.368 96.521 81.643 1.00 33.09 354 TYR B CA 1
ATOM 4601 C C . TYR B 2 352 ? 18.650 97.324 81.409 1.00 35.17 354 TYR B C 1
ATOM 4602 O O . TYR B 2 352 ? 18.969 98.242 82.179 1.00 33.88 354 TYR B O 1
ATOM 4611 N N . ALA B 2 353 ? 19.384 97.021 80.339 1.00 33.54 355 ALA B N 1
ATOM 4612 C CA . ALA B 2 353 ? 20.564 97.824 80.036 1.00 38.33 355 ALA B CA 1
ATOM 4613 C C . ALA B 2 353 ? 20.188 99.271 79.756 1.00 40.84 355 ALA B C 1
ATOM 4614 O O . ALA B 2 353 ? 20.971 100.189 80.037 1.00 44.31 355 ALA B O 1
ATOM 4616 N N . MET B 2 354 ? 18.994 99.495 79.203 1.00 44.55 356 MET B N 1
ATOM 4617 C CA . MET B 2 354 ? 18.527 100.856 78.971 1.00 49.71 356 MET B CA 1
ATOM 4618 C C . MET B 2 354 ? 18.238 101.577 80.280 1.00 45.48 356 MET B C 1
ATOM 4619 O O . MET B 2 354 ? 18.388 102.806 80.357 1.00 42.60 356 MET B O 1
ATOM 4624 N N . LYS B 2 355 ? 17.824 100.836 81.308 1.00 41.42 357 LYS B N 1
ATOM 4625 C CA . LYS B 2 355 ? 17.623 101.439 82.622 1.00 46.12 357 LYS B CA 1
ATOM 4626 C C . LYS B 2 355 ? 18.953 101.748 83.291 1.00 48.61 357 LYS B C 1
ATOM 4627 O O . LYS B 2 355 ? 19.081 102.752 83.996 1.00 50.81 357 LYS B O 1
ATOM 4633 N N . LEU B 2 356 ? 19.953 100.893 83.082 1.00 44.70 358 LEU B N 1
ATOM 4634 C CA . LEU B 2 356 ? 21.216 100.987 83.802 1.00 43.66 358 LEU B CA 1
ATOM 4635 C C . LEU B 2 356 ? 22.215 101.917 83.130 1.00 47.10 358 LEU B C 1
ATOM 4636 O O . LEU B 2 356 ? 22.956 102.628 83.817 1.00 48.68 358 LEU B O 1
ATOM 4641 N N . ALA B 2 357 ? 22.271 101.908 81.800 1.00 42.85 359 ALA B N 1
ATOM 4642 C CA . ALA B 2 357 ? 23.241 102.735 81.081 1.00 35.82 359 ALA B CA 1
ATOM 4643 C C . ALA B 2 357 ? 23.213 104.197 81.500 1.00 41.95 359 ALA B C 1
ATOM 4644 O O . ALA B 2 357 ? 24.288 104.764 81.753 1.00 48.68 359 ALA B O 1
ATOM 4646 N N . PRO B 2 358 ? 22.060 104.863 81.576 1.00 45.28 360 PRO B N 1
ATOM 4647 C CA . PRO B 2 358 ? 22.069 106.289 81.943 1.00 51.72 360 PRO B CA 1
ATOM 4648 C C . PRO B 2 358 ? 22.590 106.531 83.340 1.00 55.90 360 PRO B C 1
ATOM 4649 O O . PRO B 2 358 ? 23.052 107.638 83.629 1.00 56.20 360 PRO B O 1
ATOM 4653 N N . GLU B 2 359 ? 22.557 105.523 84.205 1.00 63.85 361 GLU B N 1
ATOM 4654 C CA . GLU B 2 359 ? 23.026 105.642 85.577 1.00 65.22 361 GLU B CA 1
ATOM 4655 C C . GLU B 2 359 ? 24.514 105.319 85.728 1.00 62.20 361 GLU B C 1
ATOM 4656 O O . GLU B 2 359 ? 25.011 105.251 86.853 1.00 63.72 361 GLU B O 1
ATOM 4662 N N . LEU B 2 360 ? 25.235 105.124 84.631 1.00 55.72 362 LEU B N 1
ATOM 4663 C CA . LEU B 2 360 ? 26.672 104.920 84.688 1.00 49.54 362 LEU B CA 1
ATOM 4664 C C . LEU B 2 360 ? 27.381 106.047 83.949 1.00 56.41 362 LEU B C 1
ATOM 4665 O O . LEU B 2 360 ? 26.771 106.816 83.202 1.00 58.68 362 LEU B O 1
ATOM 4670 N N . SER B 2 361 ? 28.685 106.149 84.177 1.00 56.80 363 SER B N 1
ATOM 4671 C CA . SER B 2 361 ? 29.462 107.171 83.499 1.00 60.57 363 SER B CA 1
ATOM 4672 C C . SER B 2 361 ? 29.746 106.752 82.061 1.00 56.81 363 SER B C 1
ATOM 4673 O O . SER B 2 361 ? 29.587 105.589 81.673 1.00 53.15 363 SER B O 1
ATOM 4676 N N . LYS B 2 362 ? 30.181 107.722 81.261 1.00 54.72 364 LYS B N 1
ATOM 4677 C CA . LYS B 2 362 ? 30.449 107.433 79.861 1.00 55.52 364 LYS B CA 1
ATOM 4678 C C . LYS B 2 362 ? 31.674 106.547 79.683 1.00 54.08 364 LYS B C 1
ATOM 4679 O O . LYS B 2 362 ? 31.797 105.888 78.645 1.00 51.69 364 LYS B O 1
ATOM 4685 N N . ASP B 2 363 ? 32.576 106.511 80.668 1.00 58.96 365 ASP B N 1
ATOM 4686 C CA . ASP B 2 363 ? 33.749 105.643 80.614 1.00 61.26 365 ASP B CA 1
ATOM 4687 C C . ASP B 2 363 ? 33.426 104.189 80.949 1.00 55.23 365 ASP B C 1
ATOM 4688 O O . ASP B 2 363 ? 34.273 103.316 80.730 1.00 55.34 365 ASP B O 1
ATOM 4693 N N . GLN B 2 364 ? 32.244 103.909 81.478 1.00 52.38 366 GLN B N 1
ATOM 4694 C CA . GLN B 2 364 ? 31.902 102.551 81.869 1.00 40.87 366 GLN B CA 1
ATOM 4695 C C . GLN B 2 364 ? 31.297 101.779 80.694 1.00 46.21 366 GLN B C 1
ATOM 4696 O O . GLN B 2 364 ? 30.913 102.352 79.668 1.00 36.96 366 GLN B O 1
ATOM 4702 N N . ILE B 2 365 ? 31.221 100.458 80.859 1.00 36.64 367 ILE B N 1
ATOM 4703 C CA . ILE B 2 365 ? 30.882 99.546 79.771 1.00 37.57 367 ILE B CA 1
ATOM 4704 C C . ILE B 2 365 ? 29.827 98.564 80.247 1.00 39.55 367 ILE B C 1
ATOM 4705 O O . ILE B 2 365 ? 30.013 97.898 81.271 1.00 40.90 367 ILE B O 1
ATOM 4710 N N . ILE B 2 366 ? 28.747 98.436 79.485 1.00 30.90 368 ILE B N 1
ATOM 4711 C CA . ILE B 2 366 ? 27.794 97.350 79.653 1.00 32.91 368 ILE B CA 1
ATOM 4712 C C . ILE B 2 366 ? 27.893 96.457 78.428 1.00 33.89 368 ILE B C 1
ATOM 4713 O O . ILE B 2 366 ? 27.889 96.951 77.297 1.00 33.85 368 ILE B O 1
ATOM 4718 N N . VAL B 2 367 ? 27.983 95.156 78.652 1.00 33.70 369 VAL B N 1
ATOM 4719 C CA . VAL B 2 367 ? 27.834 94.162 77.601 1.00 29.39 369 VAL B CA 1
ATOM 4720 C C . VAL B 2 367 ? 26.460 93.520 77.744 1.00 30.18 369 VAL B C 1
ATOM 4721 O O . VAL B 2 367 ? 26.117 93.018 78.823 1.00 31.28 369 VAL B O 1
ATOM 4725 N N . VAL B 2 368 ? 25.672 93.533 76.666 1.00 25.51 370 VAL B N 1
ATOM 4726 C CA . VAL B 2 368 ? 24.374 92.862 76.630 1.00 26.80 370 VAL B CA 1
ATOM 4727 C C . VAL B 2 368 ? 24.504 91.613 75.778 1.00 30.07 370 VAL B C 1
ATOM 4728 O O . VAL B 2 368 ? 24.951 91.687 74.629 1.00 29.93 370 VAL B O 1
ATOM 4732 N N . ASN B 2 369 ? 24.085 90.473 76.310 1.00 30.68 371 ASN B N 1
ATOM 4733 C CA . ASN B 2 369 ? 24.084 89.260 75.497 1.00 32.10 371 ASN B CA 1
ATOM 4734 C C . ASN B 2 369 ? 22.862 89.291 74.585 1.00 32.82 371 ASN B C 1
ATOM 4735 O O . ASN B 2 369 ? 21.723 89.212 75.050 1.00 33.48 371 ASN B O 1
ATOM 4740 N N . LEU B 2 370 ? 23.092 89.423 73.281 1.00 27.92 372 LEU B N 1
ATOM 4741 C CA . LEU B 2 370 ? 22.011 89.414 72.302 1.00 26.50 372 LEU B CA 1
ATOM 4742 C C . LEU B 2 370 ? 21.766 87.967 71.890 1.00 29.80 372 LEU B C 1
ATOM 4743 O O . LEU B 2 370 ? 22.280 87.482 70.878 1.00 28.99 372 LEU B O 1
ATOM 4748 N N . SER B 2 371 ? 20.927 87.280 72.661 1.00 28.29 373 SER B N 1
ATOM 4749 C CA . SER B 2 371 ? 20.853 85.832 72.573 1.00 26.22 373 SER B CA 1
ATOM 4750 C C . SER B 2 371 ? 20.209 85.333 71.280 1.00 31.02 373 SER B C 1
ATOM 4751 O O . SER B 2 371 ? 20.439 84.174 70.914 1.00 35.20 373 SER B O 1
ATOM 4754 N N . GLY B 2 372 ? 19.437 86.157 70.574 1.00 28.39 374 GLY B N 1
ATOM 4755 C CA . GLY B 2 372 ? 18.860 85.693 69.319 1.00 23.93 374 GLY B CA 1
ATOM 4756 C C . GLY B 2 372 ? 18.300 86.845 68.512 1.00 25.29 374 GLY B C 1
ATOM 4757 O O . GLY B 2 372 ? 18.134 87.960 69.008 1.00 23.19 374 GLY B O 1
ATOM 4758 N N . ARG B 2 373 ? 18.013 86.562 67.252 1.00 25.40 375 ARG B N 1
ATOM 4759 C CA . ARG B 2 373 ? 17.383 87.559 66.397 1.00 27.19 375 ARG B CA 1
ATOM 4760 C C . ARG B 2 373 ? 15.865 87.460 66.545 1.00 28.85 375 ARG B C 1
ATOM 4761 O O . ARG B 2 373 ? 15.327 86.427 66.952 1.00 23.33 375 ARG B O 1
ATOM 4769 N N . GLY B 2 374 ? 15.182 88.559 66.224 1.00 33.04 376 GLY B N 1
ATOM 4770 C CA . GLY B 2 374 ? 13.772 88.696 66.518 1.00 27.14 376 GLY B CA 1
ATOM 4771 C C . GLY B 2 374 ? 12.877 88.633 65.304 1.00 35.46 376 GLY B C 1
ATOM 4772 O O . GLY B 2 374 ? 11.699 89.009 65.373 1.00 32.42 376 GLY B O 1
ATOM 4773 N N . ASP B 2 375 ? 13.419 88.141 64.187 1.00 31.69 377 ASP B N 1
ATOM 4774 C CA . ASP B 2 375 ? 12.587 87.922 63.008 1.00 39.86 377 ASP B CA 1
ATOM 4775 C C . ASP B 2 375 ? 11.388 87.055 63.354 1.00 42.17 377 ASP B C 1
ATOM 4776 O O . ASP B 2 375 ? 10.271 87.307 62.886 1.00 43.03 377 ASP B O 1
ATOM 4781 N N . LYS B 2 376 ? 11.597 86.049 64.206 1.00 42.47 378 LYS B N 1
ATOM 4782 C CA . LYS B 2 376 ? 10.514 85.161 64.616 1.00 45.87 378 LYS B CA 1
ATOM 4783 C C . LYS B 2 376 ? 9.420 85.901 65.381 1.00 49.04 378 LYS B C 1
ATOM 4784 O O . LYS B 2 376 ? 8.271 85.455 65.399 1.00 52.87 378 LYS B O 1
ATOM 4790 N N . ASP B 2 377 ? 9.755 87.011 66.036 1.00 44.14 379 ASP B N 1
ATOM 4791 C CA . ASP B 2 377 ? 8.819 87.706 66.908 1.00 45.77 379 ASP B CA 1
ATOM 4792 C C . ASP B 2 377 ? 8.142 88.881 66.228 1.00 50.15 379 ASP B C 1
ATOM 4793 O O . ASP B 2 377 ? 7.321 89.559 66.855 1.00 44.70 379 ASP B O 1
ATOM 4798 N N . VAL B 2 378 ? 8.454 89.123 64.957 1.00 48.87 380 VAL B N 1
ATOM 4799 C CA . VAL B 2 378 ? 7.905 90.280 64.272 1.00 44.76 380 VAL B CA 1
ATOM 4800 C C . VAL B 2 378 ? 6.380 90.184 64.193 1.00 42.19 380 VAL B C 1
ATOM 4801 O O . VAL B 2 378 ? 5.678 91.179 64.393 1.00 45.00 380 VAL B O 1
ATOM 4805 N N . ASN B 2 379 ? 5.834 88.987 63.953 1.00 49.19 381 ASN B N 1
ATOM 4806 C CA . ASN B 2 379 ? 4.374 88.851 63.951 1.00 55.70 381 ASN B CA 1
ATOM 4807 C C . ASN B 2 379 ? 3.784 89.185 65.317 1.00 51.46 381 ASN B C 1
ATOM 4808 O O . ASN B 2 379 ? 2.819 89.953 65.424 1.00 53.41 381 ASN B O 1
ATOM 4813 N N . THR B 2 380 ? 4.342 88.596 66.374 1.00 46.66 382 THR B N 1
ATOM 4814 C CA . THR B 2 380 ? 3.884 88.870 67.734 1.00 50.38 382 THR B CA 1
ATOM 4815 C C . THR B 2 380 ? 3.843 90.367 68.009 1.00 47.08 382 THR B C 1
ATOM 4816 O O . THR B 2 380 ? 2.822 90.902 68.453 1.00 49.88 382 THR B O 1
ATOM 4820 N N . VAL B 2 381 ? 4.947 91.063 67.724 1.00 39.77 383 VAL B N 1
ATOM 4821 C CA . VAL B 2 381 ? 5.036 92.494 68.006 1.00 37.74 383 VAL B CA 1
ATOM 4822 C C . VAL B 2 381 ? 3.995 93.268 67.209 1.00 48.17 383 VAL B C 1
ATOM 4823 O O . VAL B 2 381 ? 3.365 94.198 67.727 1.00 54.13 383 VAL B O 1
ATOM 4827 N N . ALA B 2 382 ? 3.786 92.900 65.943 1.00 50.27 384 ALA B N 1
ATOM 4828 C CA . ALA B 2 382 ? 2.743 93.564 65.165 1.00 55.46 384 ALA B CA 1
ATOM 4829 C C . ALA B 2 382 ? 1.370 93.392 65.814 1.00 63.32 384 ALA B C 1
ATOM 4830 O O . ALA B 2 382 ? 0.575 94.338 65.859 1.00 66.09 384 ALA B O 1
ATOM 4832 N N . ARG B 2 383 ? 1.078 92.200 66.328 1.00 59.97 385 ARG B N 1
ATOM 4833 C CA . ARG B 2 383 ? -0.199 91.942 66.988 1.00 59.61 385 ARG B CA 1
ATOM 4834 C C . ARG B 2 383 ? -0.383 92.860 68.199 1.00 64.66 385 ARG B C 1
ATOM 4835 O O . ARG B 2 383 ? 0.481 92.930 69.080 1.00 61.66 385 ARG B O 1
ATOM 4837 N N . ASN C 1 2 ? 14.976 121.225 7.098 1.00 54.86 2 ASN C N 1
ATOM 4838 C CA . ASN C 1 2 ? 14.088 120.586 8.064 1.00 55.83 2 ASN C CA 1
ATOM 4839 C C . ASN C 1 2 ? 12.909 121.501 8.419 1.00 49.73 2 ASN C C 1
ATOM 4840 O O . ASN C 1 2 ? 13.063 122.714 8.537 1.00 56.91 2 ASN C O 1
ATOM 4845 N N . ARG C 1 3 ? 11.725 120.908 8.576 1.00 52.73 3 ARG C N 1
ATOM 4846 C CA . ARG C 1 3 ? 10.564 121.672 9.023 1.00 55.28 3 ARG C CA 1
ATOM 4847 C C . ARG C 1 3 ? 10.890 122.528 10.244 1.00 54.05 3 ARG C C 1
ATOM 4848 O O . ARG C 1 3 ? 10.507 123.703 10.314 1.00 52.49 3 ARG C O 1
ATOM 4856 N N . ILE C 1 4 ? 11.598 121.951 11.222 1.00 51.43 4 ILE C N 1
ATOM 4857 C CA . ILE C 1 4 ? 11.933 122.693 12.436 1.00 50.93 4 ILE C CA 1
ATOM 4858 C C . ILE C 1 4 ? 12.728 123.944 12.092 1.00 52.04 4 ILE C C 1
ATOM 4859 O O . ILE C 1 4 ? 12.433 125.042 12.579 1.00 51.94 4 ILE C O 1
ATOM 4864 N N . ALA C 1 5 ? 13.758 123.792 11.256 1.00 55.18 5 ALA C N 1
ATOM 4865 C CA . ALA C 1 5 ? 14.571 124.934 10.858 1.00 59.39 5 ALA C CA 1
ATOM 4866 C C . ALA C 1 5 ? 13.721 125.990 10.165 1.00 63.27 5 ALA C C 1
ATOM 4867 O O . ALA C 1 5 ? 13.840 127.186 10.454 1.00 67.28 5 ALA C O 1
ATOM 4869 N N . GLU C 1 6 ? 12.850 125.563 9.246 1.00 64.63 6 GLU C N 1
ATOM 4870 C CA . GLU C 1 6 ? 12.000 126.513 8.534 1.00 66.84 6 GLU C CA 1
ATOM 4871 C C . GLU C 1 6 ? 11.079 127.264 9.485 1.00 61.33 6 GLU C C 1
ATOM 4872 O O . GLU C 1 6 ? 10.763 128.435 9.249 1.00 62.11 6 GLU C O 1
ATOM 4878 N N . ALA C 1 7 ? 10.645 126.615 10.563 1.00 57.05 7 ALA C N 1
ATOM 4879 C CA . ALA C 1 7 ? 9.650 127.212 11.444 1.00 55.07 7 ALA C CA 1
ATOM 4880 C C . ALA C 1 7 ? 10.252 128.300 12.322 1.00 56.64 7 ALA C C 1
ATOM 4881 O O . ALA C 1 7 ? 9.638 129.357 12.504 1.00 60.26 7 ALA C O 1
ATOM 4883 N N . PHE C 1 8 ? 11.444 128.064 12.876 1.00 55.60 8 PHE C N 1
ATOM 4884 C CA . PHE C 1 8 ? 12.084 129.084 13.699 1.00 50.16 8 PHE C CA 1
ATOM 4885 C C . PHE C 1 8 ? 12.497 130.283 12.863 1.00 53.04 8 PHE C C 1
ATOM 4886 O O . PHE C 1 8 ? 12.573 131.401 13.382 1.00 54.44 8 PHE C O 1
ATOM 4894 N N . GLU C 1 9 ? 12.775 130.057 11.578 1.00 57.88 9 GLU C N 1
ATOM 4895 C CA . GLU C 1 9 ? 13.157 131.137 10.672 1.00 65.45 9 GLU C CA 1
ATOM 4896 C C . GLU C 1 9 ? 11.981 132.068 10.398 1.00 61.82 9 GLU C C 1
ATOM 4897 O O . GLU C 1 9 ? 12.130 133.295 10.413 1.00 60.10 9 GLU C O 1
ATOM 4903 N N . GLU C 1 10 ? 10.797 131.498 10.155 1.00 60.31 10 GLU C N 1
ATOM 4904 C CA . GLU C 1 10 ? 9.616 132.316 9.890 1.00 62.07 10 GLU C CA 1
ATOM 4905 C C . GLU C 1 10 ? 9.205 133.110 11.124 1.00 57.95 10 GLU C C 1
ATOM 4906 O O . GLU C 1 10 ? 8.797 134.273 11.013 1.00 63.09 10 GLU C O 1
ATOM 4912 N N . LEU C 1 11 ? 9.327 132.509 12.309 1.00 55.75 11 LEU C N 1
ATOM 4913 C CA . LEU C 1 11 ? 9.032 133.222 13.549 1.00 56.05 11 LEU C CA 1
ATOM 4914 C C . LEU C 1 11 ? 9.944 134.426 13.722 1.00 58.53 11 LEU C C 1
ATOM 4915 O O . LEU C 1 11 ? 9.491 135.526 14.052 1.00 66.49 11 LEU C O 1
ATOM 4920 N N . LYS C 1 12 ? 11.245 134.226 13.540 1.00 58.74 12 LYS C N 1
ATOM 4921 C CA . LYS C 1 12 ? 12.166 135.331 13.757 1.00 65.18 12 LYS C CA 1
ATOM 4922 C C . LYS C 1 12 ? 11.982 136.430 12.714 1.00 64.20 12 LYS C C 1
ATOM 4923 O O . LYS C 1 12 ? 12.250 137.602 13.002 1.00 66.79 12 LYS C O 1
ATOM 4929 N N . LYS C 1 13 ? 11.514 136.089 11.511 1.00 64.12 13 LYS C N 1
ATOM 4930 C CA . LYS C 1 13 ? 11.215 137.141 10.543 1.00 68.56 13 LYS C CA 1
ATOM 4931 C C . LYS C 1 13 ? 10.123 138.057 11.068 1.00 74.40 13 LYS C C 1
ATOM 4932 O O . LYS C 1 13 ? 10.146 139.269 10.823 1.00 77.07 13 LYS C O 1
ATOM 4938 N N . LYS C 1 14 ? 9.154 137.495 11.785 1.00 67.91 14 LYS C N 1
ATOM 4939 C CA . LYS C 1 14 ? 8.092 138.275 12.399 1.00 74.70 14 LYS C CA 1
ATOM 4940 C C . LYS C 1 14 ? 8.422 138.686 13.828 1.00 78.80 14 LYS C C 1
ATOM 4941 O O . LYS C 1 14 ? 7.584 139.309 14.489 1.00 78.82 14 LYS C O 1
ATOM 4947 N N . GLY C 1 15 ? 9.622 138.370 14.309 1.00 80.49 15 GLY C N 1
ATOM 4948 C CA . GLY C 1 15 ? 9.971 138.646 15.696 1.00 81.56 15 GLY C CA 1
ATOM 4949 C C . GLY C 1 15 ? 9.122 137.883 16.691 1.00 77.49 15 GLY C C 1
ATOM 4950 O O . GLY C 1 15 ? 8.794 138.411 17.760 1.00 81.51 15 GLY C O 1
ATOM 4951 N N . GLU C 1 16 ? 8.761 136.649 16.366 1.00 68.83 16 GLU C N 1
ATOM 4952 C CA . GLU C 1 16 ? 7.841 135.869 17.177 1.00 64.25 16 GLU C CA 1
ATOM 4953 C C . GLU C 1 16 ? 8.572 134.742 17.895 1.00 59.16 16 GLU C C 1
ATOM 4954 O O . GLU C 1 16 ? 9.671 134.337 17.512 1.00 60.82 16 GLU C O 1
ATOM 4960 N N . LYS C 1 17 ? 7.938 134.236 18.949 1.00 56.43 17 LYS C N 1
ATOM 4961 C CA . LYS C 1 17 ? 8.459 133.132 19.733 1.00 54.18 17 LYS C CA 1
ATOM 4962 C C . LYS C 1 17 ? 7.648 131.871 19.450 1.00 59.72 17 LYS C C 1
ATOM 4963 O O . LYS C 1 17 ? 6.478 131.937 19.062 1.00 59.58 17 LYS C O 1
ATOM 4969 N N . ALA C 1 18 ? 8.281 130.719 19.646 1.00 59.04 18 ALA C N 1
ATOM 4970 C CA . ALA C 1 18 ? 7.666 129.436 19.342 1.00 46.69 18 ALA C CA 1
ATOM 4971 C C . ALA C 1 18 ? 6.829 128.949 20.517 1.00 48.76 18 ALA C C 1
ATOM 4972 O O . ALA C 1 18 ? 7.262 129.015 21.673 1.00 46.16 18 ALA C O 1
ATOM 4974 N N . LEU C 1 19 ? 5.633 128.461 20.209 1.00 46.06 19 LEU C N 1
ATOM 4975 C CA . LEU C 1 19 ? 4.768 127.782 21.157 1.00 48.74 19 LEU C CA 1
ATOM 4976 C C . LEU C 1 19 ? 4.797 126.303 20.803 1.00 43.86 19 LEU C C 1
ATOM 4977 O O . LEU C 1 19 ? 4.424 125.925 19.688 1.00 48.14 19 LEU C O 1
ATOM 4982 N N . ILE C 1 20 ? 5.274 125.475 21.725 1.00 40.39 20 ILE C N 1
ATOM 4983 C CA . ILE C 1 20 ? 5.546 124.079 21.389 1.00 41.22 20 ILE C CA 1
ATOM 4984 C C . ILE C 1 20 ? 4.769 123.170 22.326 1.00 43.28 20 ILE C C 1
ATOM 4985 O O . ILE C 1 20 ? 5.323 122.711 23.334 1.00 43.63 20 ILE C O 1
ATOM 4990 N N . PRO C 1 21 ? 3.504 122.885 22.042 1.00 36.87 21 PRO C N 1
ATOM 4991 C CA . PRO C 1 21 ? 2.745 121.998 22.923 1.00 39.53 21 PRO C CA 1
ATOM 4992 C C . PRO C 1 21 ? 3.280 120.584 22.836 1.00 46.07 21 PRO C C 1
ATOM 4993 O O . PRO C 1 21 ? 3.742 120.130 21.784 1.00 45.19 21 PRO C O 1
ATOM 4997 N N . PHE C 1 22 ? 3.233 119.898 23.972 1.00 44.25 22 PHE C N 1
ATOM 4998 C CA . PHE C 1 22 ? 3.486 118.470 24.042 1.00 33.63 22 PHE C CA 1
ATOM 4999 C C . PHE C 1 22 ? 2.204 117.781 24.484 1.00 35.47 22 PHE C C 1
ATOM 5000 O O . PHE C 1 22 ? 1.521 118.243 25.408 1.00 37.98 22 PHE C O 1
ATOM 5008 N N . ILE C 1 23 ? 1.865 116.685 23.811 1.00 36.73 23 ILE C N 1
ATOM 5009 C CA . ILE C 1 23 ? 0.820 115.788 24.283 1.00 40.88 23 ILE C CA 1
ATOM 5010 C C . ILE C 1 23 ? 1.313 114.365 24.070 1.00 38.27 23 ILE C C 1
ATOM 5011 O O . ILE C 1 23 ? 2.195 114.107 23.249 1.00 34.94 23 ILE C O 1
ATOM 5016 N N . THR C 1 24 ? 0.740 113.439 24.836 1.00 39.90 24 THR C N 1
ATOM 5017 C CA . THR C 1 24 ? 1.076 112.026 24.721 1.00 42.44 24 THR C CA 1
ATOM 5018 C C . THR C 1 24 ? 0.208 111.411 23.630 1.00 44.07 24 THR C C 1
ATOM 5019 O O . THR C 1 24 ? -1.019 111.546 23.658 1.00 50.80 24 THR C O 1
ATOM 5023 N N . ALA C 1 25 ? 0.840 110.768 22.652 1.00 33.19 25 ALA C N 1
ATOM 5024 C CA . ALA C 1 25 ? 0.072 110.170 21.570 1.00 38.30 25 ALA C CA 1
ATOM 5025 C C . ALA C 1 25 ? -0.687 108.973 22.118 1.00 35.91 25 ALA C C 1
ATOM 5026 O O . ALA C 1 25 ? -0.134 108.182 22.886 1.00 37.03 25 ALA C O 1
ATOM 5028 N N . GLY C 1 26 ? -1.956 108.860 21.748 1.00 38.99 26 GLY C N 1
ATOM 5029 C CA . GLY C 1 26 ? -2.786 107.769 22.201 1.00 37.13 26 GLY C CA 1
ATOM 5030 C C . GLY C 1 26 ? -3.548 108.024 23.479 1.00 41.05 26 GLY C C 1
ATOM 5031 O O . GLY C 1 26 ? -4.206 107.101 23.976 1.00 40.85 26 GLY C O 1
ATOM 5032 N N . ASP C 1 27 ? -3.504 109.245 24.013 1.00 41.52 27 ASP C N 1
ATOM 5033 C CA . ASP C 1 27 ? -4.229 109.579 25.244 1.00 42.66 27 ASP C CA 1
ATOM 5034 C C . ASP C 1 27 ? -5.354 110.587 24.993 1.00 39.99 27 ASP C C 1
ATOM 5035 O O . ASP C 1 27 ? -5.071 111.734 24.665 1.00 46.26 27 ASP C O 1
ATOM 5040 N N . PRO C 1 28 ? -6.635 110.174 25.161 1.00 46.46 28 PRO C N 1
ATOM 5041 C CA . PRO C 1 28 ? -7.148 108.865 25.586 1.00 46.13 28 PRO C CA 1
ATOM 5042 C C . PRO C 1 28 ? -7.137 107.789 24.494 1.00 54.38 28 PRO C C 1
ATOM 5043 O O . PRO C 1 28 ? -7.274 106.602 24.812 1.00 60.99 28 PRO C O 1
ATOM 5047 N N . ASP C 1 29 ? -7.010 108.198 23.232 1.00 53.66 29 ASP C N 1
ATOM 5048 C CA . ASP C 1 29 ? -6.867 107.259 22.124 1.00 52.07 29 ASP C CA 1
ATOM 5049 C C . ASP C 1 29 ? -6.294 108.018 20.935 1.00 48.19 29 ASP C C 1
ATOM 5050 O O . ASP C 1 29 ? -6.246 109.249 20.930 1.00 50.90 29 ASP C O 1
ATOM 5055 N N . LEU C 1 30 ? -5.852 107.267 19.920 1.00 44.50 30 LEU C N 1
ATOM 5056 C CA . LEU C 1 30 ? -5.142 107.895 18.808 1.00 46.01 30 LEU C CA 1
ATOM 5057 C C . LEU C 1 30 ? -6.056 108.703 17.901 1.00 51.55 30 LEU C C 1
ATOM 5058 O O . LEU C 1 30 ? -5.572 109.602 17.205 1.00 51.39 30 LEU C O 1
ATOM 5063 N N . GLU C 1 31 ? -7.357 108.397 17.869 1.00 46.32 31 GLU C N 1
ATOM 5064 C CA . GLU C 1 31 ? -8.274 109.259 17.134 1.00 49.51 31 GLU C CA 1
ATOM 5065 C C . GLU C 1 31 ? -8.405 110.621 17.806 1.00 50.67 31 GLU C C 1
ATOM 5066 O O . GLU C 1 31 ? -8.584 111.634 17.121 1.00 48.96 31 GLU C O 1
ATOM 5072 N N . THR C 1 32 ? -8.307 110.676 19.136 1.00 47.33 32 THR C N 1
ATOM 5073 C CA . THR C 1 32 ? -8.370 111.971 19.803 1.00 47.90 32 THR C CA 1
ATOM 5074 C C . THR C 1 32 ? -7.044 112.715 19.697 1.00 45.73 32 THR C C 1
ATOM 5075 O O . THR C 1 32 ? -7.036 113.944 19.573 1.00 53.10 32 THR C O 1
ATOM 5079 N N . THR C 1 33 ? -5.917 111.995 19.747 1.00 42.16 33 THR C N 1
ATOM 5080 C CA . THR C 1 33 ? -4.621 112.625 19.491 1.00 36.63 33 THR C CA 1
ATOM 5081 C C . THR C 1 33 ? -4.644 113.420 18.191 1.00 47.17 33 THR C C 1
ATOM 5082 O O . THR C 1 33 ? -4.236 114.586 18.149 1.00 45.60 33 THR C O 1
ATOM 5086 N N . LEU C 1 34 ? -5.104 112.797 17.106 1.00 39.95 34 LEU C N 1
ATOM 5087 C CA . LEU C 1 34 ? -5.014 113.465 15.810 1.00 49.66 34 LEU C CA 1
ATOM 5088 C C . LEU C 1 34 ? -5.956 114.668 15.718 1.00 49.04 34 LEU C C 1
ATOM 5089 O O . LEU C 1 34 ? -5.618 115.674 15.085 1.00 45.32 34 LEU C O 1
ATOM 5094 N N . GLU C 1 35 ? -7.155 114.582 16.307 1.00 48.02 35 GLU C N 1
ATOM 5095 C CA . GLU C 1 35 ? -7.995 115.774 16.392 1.00 53.07 35 GLU C CA 1
ATOM 5096 C C . GLU C 1 35 ? -7.327 116.838 17.249 1.00 52.69 35 GLU C C 1
ATOM 5097 O O . GLU C 1 35 ? -7.465 118.040 16.994 1.00 54.76 35 GLU C O 1
ATOM 5103 N N . LEU C 1 36 ? -6.591 116.406 18.271 1.00 53.87 36 LEU C N 1
ATOM 5104 C CA . LEU C 1 36 ? -5.865 117.338 19.119 1.00 54.15 36 LEU C CA 1
ATOM 5105 C C . LEU C 1 36 ? -4.762 118.042 18.340 1.00 49.75 36 LEU C C 1
ATOM 5106 O O . LEU C 1 36 ? -4.622 119.268 18.410 1.00 46.52 36 LEU C O 1
ATOM 5111 N N . VAL C 1 37 ? -3.960 117.278 17.593 1.00 41.98 37 VAL C N 1
ATOM 5112 C CA . VAL C 1 37 ? -2.884 117.887 16.817 1.00 45.78 37 VAL C CA 1
ATOM 5113 C C . VAL C 1 37 ? -3.445 118.909 15.836 1.00 55.13 37 VAL C C 1
ATOM 5114 O O . VAL C 1 37 ? -2.839 119.964 15.601 1.00 58.95 37 VAL C O 1
ATOM 5118 N N . ARG C 1 38 ? -4.604 118.616 15.243 1.00 48.84 38 ARG C N 1
ATOM 5119 C CA . ARG C 1 38 ? -5.214 119.583 14.339 1.00 54.27 38 ARG C CA 1
ATOM 5120 C C . ARG C 1 38 ? -5.697 120.815 15.095 1.00 55.52 38 ARG C C 1
ATOM 5121 O O . ARG C 1 38 ? -5.645 121.933 14.571 1.00 53.34 38 ARG C O 1
ATOM 5129 N N . ALA C 1 39 ? -6.192 120.634 16.320 1.00 57.92 39 ALA C N 1
ATOM 5130 C CA . ALA C 1 39 ? -6.657 121.791 17.075 1.00 54.98 39 ALA C CA 1
ATOM 5131 C C . ALA C 1 39 ? -5.491 122.584 17.646 1.00 49.66 39 ALA C C 1
ATOM 5132 O O . ALA C 1 39 ? -5.589 123.804 17.796 1.00 53.81 39 ALA C O 1
ATOM 5134 N N . LEU C 1 40 ? -4.382 121.921 17.970 1.00 50.82 40 LEU C N 1
ATOM 5135 C CA . LEU C 1 40 ? -3.195 122.669 18.363 1.00 43.85 40 LEU C CA 1
ATOM 5136 C C . LEU C 1 40 ? -2.687 123.504 17.191 1.00 54.95 40 LEU C C 1
ATOM 5137 O O . LEU C 1 40 ? -2.362 124.684 17.357 1.00 51.73 40 LEU C O 1
ATOM 5142 N N . VAL C 1 41 ? -2.676 122.919 15.987 1.00 53.58 41 VAL C N 1
ATOM 5143 C CA . VAL C 1 41 ? -2.364 123.665 14.767 1.00 52.00 41 VAL C CA 1
ATOM 5144 C C . VAL C 1 41 ? -3.252 124.900 14.653 1.00 57.31 41 VAL C C 1
ATOM 5145 O O . VAL C 1 41 ? -2.772 126.025 14.461 1.00 52.40 41 VAL C O 1
ATOM 5149 N N . GLU C 1 42 ? -4.567 124.700 14.771 1.00 56.64 42 GLU C N 1
ATOM 5150 C CA . GLU C 1 42 ? -5.507 125.804 14.623 1.00 61.19 42 GLU C CA 1
ATOM 5151 C C . GLU C 1 42 ? -5.286 126.873 15.687 1.00 60.32 42 GLU C C 1
ATOM 5152 O O . GLU C 1 42 ? -5.392 128.070 15.405 1.00 64.61 42 GLU C O 1
ATOM 5154 N N . ALA C 1 43 ? -4.997 126.469 16.920 1.00 53.31 43 ALA C N 1
ATOM 5155 C CA . ALA C 1 43 ? -4.793 127.466 17.959 1.00 62.30 43 ALA C CA 1
ATOM 5156 C C . ALA C 1 43 ? -3.435 128.158 17.858 1.00 63.48 43 ALA C C 1
ATOM 5157 O O . ALA C 1 43 ? -3.166 129.054 18.666 1.00 63.83 43 ALA C O 1
ATOM 5159 N N . GLY C 1 44 ? -2.582 127.778 16.911 1.00 58.02 44 GLY C N 1
ATOM 5160 C CA . GLY C 1 44 ? -1.358 128.508 16.655 1.00 58.18 44 GLY C CA 1
ATOM 5161 C C . GLY C 1 44 ? -0.062 127.847 17.089 1.00 57.68 44 GLY C C 1
ATOM 5162 O O . GLY C 1 44 ? 0.952 128.546 17.210 1.00 60.85 44 GLY C O 1
ATOM 5163 N N . ALA C 1 45 ? -0.051 126.535 17.304 1.00 52.88 45 ALA C N 1
ATOM 5164 C CA . ALA C 1 45 ? 1.189 125.860 17.669 1.00 52.92 45 ALA C CA 1
ATOM 5165 C C . ALA C 1 45 ? 2.202 125.924 16.528 1.00 51.51 45 ALA C C 1
ATOM 5166 O O . ALA C 1 45 ? 1.857 125.758 15.354 1.00 53.57 45 ALA C O 1
ATOM 5168 N N . ASP C 1 46 ? 3.465 126.168 16.879 1.00 45.01 46 ASP C N 1
ATOM 5169 C CA . ASP C 1 46 ? 4.525 126.241 15.882 1.00 45.16 46 ASP C CA 1
ATOM 5170 C C . ASP C 1 46 ? 5.245 124.915 15.683 1.00 46.73 46 ASP C C 1
ATOM 5171 O O . ASP C 1 46 ? 5.716 124.636 14.574 1.00 47.57 46 ASP C O 1
ATOM 5176 N N . ILE C 1 47 ? 5.339 124.100 16.731 1.00 44.66 47 ILE C N 1
ATOM 5177 C CA . ILE C 1 47 ? 5.949 122.774 16.677 1.00 46.50 47 ILE C CA 1
ATOM 5178 C C . ILE C 1 47 ? 5.163 121.883 17.624 1.00 46.41 47 ILE C C 1
ATOM 5179 O O . ILE C 1 47 ? 4.887 122.280 18.759 1.00 51.92 47 ILE C O 1
ATOM 5184 N N . ILE C 1 48 ? 4.784 120.692 17.167 1.00 47.95 48 ILE C N 1
ATOM 5185 C CA . ILE C 1 48 ? 4.030 119.742 17.987 1.00 43.68 48 ILE C CA 1
ATOM 5186 C C . ILE C 1 48 ? 4.964 118.616 18.411 1.00 45.64 48 ILE C C 1
ATOM 5187 O O . ILE C 1 48 ? 5.532 117.920 17.560 1.00 44.78 48 ILE C O 1
ATOM 5192 N N . GLU C 1 49 ? 5.113 118.427 19.725 1.00 43.38 49 GLU C N 1
ATOM 5193 C CA . GLU C 1 49 ? 5.809 117.265 20.266 1.00 42.48 49 GLU C CA 1
ATOM 5194 C C . GLU C 1 49 ? 4.791 116.186 20.611 1.00 40.10 49 GLU C C 1
ATOM 5195 O O . GLU C 1 49 ? 3.828 116.450 21.336 1.00 38.82 49 GLU C O 1
ATOM 5201 N N . LEU C 1 50 ? 5.024 114.971 20.118 1.00 34.97 50 LEU C N 1
ATOM 5202 C CA . LEU C 1 50 ? 4.176 113.825 20.409 1.00 40.26 50 LEU C CA 1
ATOM 5203 C C . LEU C 1 50 ? 4.949 112.863 21.301 1.00 38.52 50 LEU C C 1
ATOM 5204 O O . LEU C 1 50 ? 6.002 112.357 20.905 1.00 39.40 50 LEU C O 1
ATOM 5209 N N . GLY C 1 51 ? 4.441 112.636 22.507 1.00 41.29 51 GLY C N 1
ATOM 5210 C CA . GLY C 1 51 ? 5.040 111.664 23.396 1.00 38.01 51 GLY C CA 1
ATOM 5211 C C . GLY C 1 51 ? 4.719 110.250 22.964 1.00 34.06 51 GLY C C 1
ATOM 5212 O O . GLY C 1 51 ? 3.538 109.887 22.842 1.00 32.63 51 GLY C O 1
ATOM 5213 N N . ILE C 1 52 ? 5.746 109.447 22.700 1.00 30.11 52 ILE C N 1
ATOM 5214 C CA . ILE C 1 52 ? 5.579 108.026 22.425 1.00 34.78 52 ILE C CA 1
ATOM 5215 C C . ILE C 1 52 ? 5.523 107.312 23.782 1.00 34.54 52 ILE C C 1
ATOM 5216 O O . ILE C 1 52 ? 6.530 107.340 24.512 1.00 33.86 52 ILE C O 1
ATOM 5221 N N . PRO C 1 53 ? 4.390 106.726 24.162 1.00 37.86 53 PRO C N 1
ATOM 5222 C CA . PRO C 1 53 ? 4.266 106.180 25.526 1.00 44.31 53 PRO C CA 1
ATOM 5223 C C . PRO C 1 53 ? 5.204 105.006 25.761 1.00 42.91 53 PRO C C 1
ATOM 5224 O O . PRO C 1 53 ? 5.320 104.103 24.928 1.00 40.38 53 PRO C O 1
ATOM 5228 N N . PHE C 1 54 ? 5.859 105.026 26.927 1.00 36.04 54 PHE C N 1
ATOM 5229 C CA . PHE C 1 54 ? 6.829 104.019 27.330 1.00 37.57 54 PHE C CA 1
ATOM 5230 C C . PHE C 1 54 ? 6.471 103.512 28.720 1.00 34.51 54 PHE C C 1
ATOM 5231 O O . PHE C 1 54 ? 6.068 104.293 29.583 1.00 42.62 54 PHE C O 1
ATOM 5239 N N . SER C 1 55 ? 6.634 102.213 28.951 1.00 35.60 55 SER C N 1
ATOM 5240 C CA . SER C 1 55 ? 6.193 101.697 30.244 1.00 36.24 55 SER C CA 1
ATOM 5241 C C . SER C 1 55 ? 7.040 102.218 31.409 1.00 47.83 55 SER C C 1
ATOM 5242 O O . SER C 1 55 ? 6.591 102.126 32.553 1.00 47.47 55 SER C O 1
ATOM 5245 N N . ASP C 1 56 ? 8.210 102.818 31.153 1.00 54.12 56 ASP C N 1
ATOM 5246 C CA . ASP C 1 56 ? 9.115 103.289 32.209 1.00 53.34 56 ASP C CA 1
ATOM 5247 C C . ASP C 1 56 ? 9.619 104.707 31.951 1.00 47.48 56 ASP C C 1
ATOM 5248 O O . ASP C 1 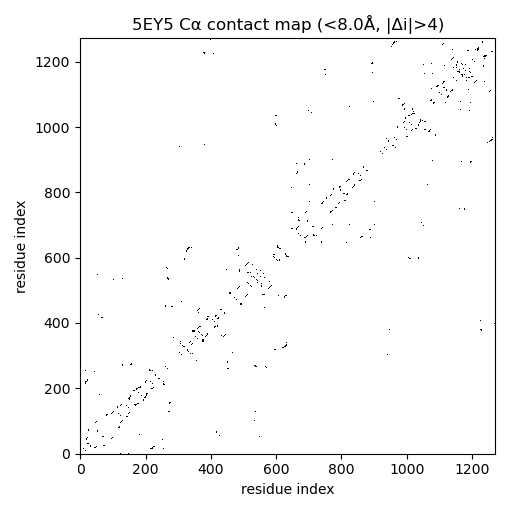56 ? 10.823 104.931 31.778 1.00 47.98 56 ASP C O 1
ATOM 5253 N N . PRO C 1 57 ? 8.727 105.706 31.990 1.00 52.20 57 PRO C N 1
ATOM 5254 C CA . PRO C 1 57 ? 9.154 107.089 31.725 1.00 62.27 57 PRO C CA 1
ATOM 5255 C C . PRO C 1 57 ? 9.981 107.665 32.866 1.00 67.17 57 PRO C C 1
ATOM 5256 O O . PRO C 1 57 ? 9.461 108.381 33.728 1.00 71.07 57 PRO C O 1
ATOM 5260 N N . LEU C 1 58 ? 11.284 107.364 32.852 1.00 63.95 58 LEU C N 1
ATOM 5261 C CA . LEU C 1 58 ? 12.192 107.731 33.936 1.00 66.79 58 LEU C CA 1
ATOM 5262 C C . LEU C 1 58 ? 12.261 109.237 34.189 1.00 62.90 58 LEU C C 1
ATOM 5263 O O . LEU C 1 58 ? 12.641 109.651 35.289 1.00 64.97 58 LEU C O 1
ATOM 5268 N N . ALA C 1 59 ? 11.907 110.064 33.207 1.00 60.03 59 ALA C N 1
ATOM 5269 C CA . ALA C 1 59 ? 12.094 111.507 33.300 1.00 64.93 59 ALA C CA 1
ATOM 5270 C C . ALA C 1 59 ? 10.780 112.263 33.441 1.00 66.91 59 ALA C C 1
ATOM 5271 O O . ALA C 1 59 ? 10.779 113.500 33.401 1.00 64.62 59 ALA C O 1
ATOM 5273 N N . ASP C 1 60 ? 9.665 111.559 33.612 1.00 59.62 60 ASP C N 1
ATOM 5274 C CA . ASP C 1 60 ? 8.353 112.186 33.600 1.00 56.47 60 ASP C CA 1
ATOM 5275 C C . ASP C 1 60 ? 7.713 112.153 34.981 1.00 54.10 60 ASP C C 1
ATOM 5276 O O . ASP C 1 60 ? 7.844 111.169 35.723 1.00 49.79 60 ASP C O 1
ATOM 5281 N N . GLY C 1 61 ? 7.045 113.262 35.328 1.00 50.55 61 GLY C N 1
ATOM 5282 C CA . GLY C 1 61 ? 6.322 113.361 36.571 1.00 48.77 61 GLY C CA 1
ATOM 5283 C C . GLY C 1 61 ? 4.978 112.666 36.500 1.00 49.81 61 GLY C C 1
ATOM 5284 O O . GLY C 1 61 ? 4.604 112.041 35.493 1.00 45.65 61 GLY C O 1
ATOM 5285 N N . PRO C 1 62 ? 4.225 112.766 37.599 1.00 53.15 62 PRO C N 1
ATOM 5286 C CA . PRO C 1 62 ? 2.924 112.079 37.686 1.00 59.79 62 PRO C CA 1
ATOM 5287 C C . PRO C 1 62 ? 2.057 112.236 36.440 1.00 50.76 62 PRO C C 1
ATOM 5288 O O . PRO C 1 62 ? 1.609 111.249 35.849 1.00 43.50 62 PRO C O 1
ATOM 5292 N N . THR C 1 63 ? 1.820 113.485 36.039 1.00 48.35 63 THR C N 1
ATOM 5293 C CA . THR C 1 63 ? 0.870 113.775 34.969 1.00 46.57 63 THR C CA 1
ATOM 5294 C C . THR C 1 63 ? 1.179 112.966 33.713 1.00 41.14 63 THR C C 1
ATOM 5295 O O . THR C 1 63 ? 0.342 112.196 33.229 1.00 48.81 63 THR C O 1
ATOM 5299 N N . ILE C 1 64 ? 2.392 113.110 33.183 1.00 37.94 64 ILE C N 1
ATOM 5300 C CA . ILE C 1 64 ? 2.734 112.468 31.916 1.00 44.58 64 ILE C CA 1
ATOM 5301 C C . ILE C 1 64 ? 2.939 110.970 32.073 1.00 46.43 64 ILE C C 1
ATOM 5302 O O . ILE C 1 64 ? 2.742 110.218 31.107 1.00 41.74 64 ILE C O 1
ATOM 5307 N N . GLN C 1 65 ? 3.303 110.507 33.274 1.00 47.00 65 GLN C N 1
ATOM 5308 C CA . GLN C 1 65 ? 3.357 109.071 33.517 1.00 45.08 65 GLN C CA 1
ATOM 5309 C C . GLN C 1 65 ? 1.963 108.452 33.439 1.00 42.71 65 GLN C C 1
ATOM 5310 O O . GLN C 1 65 ? 1.784 107.384 32.843 1.00 35.81 65 GLN C O 1
ATOM 5312 N N . ARG C 1 66 ? 0.962 109.104 34.039 1.00 35.47 66 ARG C N 1
ATOM 5313 C CA . ARG C 1 66 ? -0.404 108.618 33.919 1.00 39.09 66 ARG C CA 1
ATOM 5314 C C . ARG C 1 66 ? -0.890 108.676 32.480 1.00 31.28 66 ARG C C 1
ATOM 5315 O O . ARG C 1 66 ? -1.649 107.806 32.049 1.00 35.78 66 ARG C O 1
ATOM 5323 N N . ALA C 1 67 ? -0.462 109.677 31.722 1.00 32.72 67 ALA C N 1
ATOM 5324 C CA . ALA C 1 67 ? -0.898 109.765 30.334 1.00 40.79 67 ALA C CA 1
ATOM 5325 C C . ALA C 1 67 ? -0.318 108.622 29.512 1.00 33.91 67 ALA C C 1
ATOM 5326 O O . ALA C 1 67 ? -1.030 107.997 28.721 1.00 36.58 67 ALA C O 1
ATOM 5328 N N . SER C 1 68 ? 0.981 108.345 29.680 1.00 35.52 68 SER C N 1
ATOM 5329 C CA . SER C 1 68 ? 1.603 107.207 29.009 1.00 32.37 68 SER C CA 1
ATOM 5330 C C . SER C 1 68 ? 0.894 105.915 29.366 1.00 30.50 68 SER C C 1
ATOM 5331 O O . SER C 1 68 ? 0.666 105.061 28.503 1.00 32.91 68 SER C O 1
ATOM 5334 N N . GLN C 1 69 ? 0.525 105.760 30.637 1.00 34.54 69 GLN C N 1
ATOM 5335 C CA . GLN C 1 69 ? -0.139 104.536 31.053 1.00 36.88 69 GLN C CA 1
ATOM 5336 C C . GLN C 1 69 ? -1.495 104.405 30.379 1.00 35.79 69 GLN C C 1
ATOM 5337 O O . GLN C 1 69 ? -1.838 103.340 29.873 1.00 33.65 69 GLN C O 1
ATOM 5340 N N . ARG C 1 70 ? -2.273 105.482 30.336 1.00 40.02 70 ARG C N 1
ATOM 5341 C CA . ARG C 1 70 ? -3.530 105.412 29.603 1.00 37.77 70 ARG C CA 1
ATOM 5342 C C . ARG C 1 70 ? -3.282 105.107 28.131 1.00 35.87 70 ARG C C 1
ATOM 5343 O O . ARG C 1 70 ? -3.993 104.295 27.531 1.00 34.41 70 ARG C O 1
ATOM 5351 N N . ALA C 1 71 ? -2.249 105.724 27.541 1.00 34.93 71 ALA C N 1
ATOM 5352 C CA . ALA C 1 71 ? -1.984 105.532 26.117 1.00 35.16 71 ALA C CA 1
ATOM 5353 C C . ALA C 1 71 ? -1.603 104.089 25.807 1.00 33.94 71 ALA C C 1
ATOM 5354 O O . ALA C 1 71 ? -1.979 103.542 24.760 1.00 36.12 71 ALA C O 1
ATOM 5356 N N . LEU C 1 72 ? -0.845 103.452 26.696 1.00 34.61 72 LEU C N 1
ATOM 5357 C CA . LEU C 1 72 ? -0.500 102.056 26.454 1.00 37.32 72 LEU C CA 1
ATOM 5358 C C . LEU C 1 72 ? -1.710 101.157 26.622 1.00 40.53 72 LEU C C 1
ATOM 5359 O O . LEU C 1 72 ? -1.808 100.120 25.946 1.00 35.61 72 LEU C O 1
ATOM 5364 N N . ALA C 1 73 ? -2.649 101.539 27.501 1.00 34.75 73 ALA C N 1
ATOM 5365 C CA . ALA C 1 73 ? -3.855 100.732 27.663 1.00 34.88 73 ALA C CA 1
ATOM 5366 C C . ALA C 1 73 ? -4.726 100.782 26.417 1.00 37.95 73 ALA C C 1
ATOM 5367 O O . ALA C 1 73 ? -5.475 99.837 26.145 1.00 46.17 73 ALA C O 1
ATOM 5369 N N . SER C 1 74 ? -4.653 101.866 25.652 1.00 44.68 74 SER C N 1
ATOM 5370 C CA . SER C 1 74 ? -5.424 101.962 24.420 1.00 50.35 74 SER C CA 1
ATOM 5371 C C . SER C 1 74 ? -4.736 101.274 23.251 1.00 53.34 74 SER C C 1
ATOM 5372 O O . SER C 1 74 ? -5.255 101.313 22.133 1.00 62.32 74 SER C O 1
ATOM 5375 N N . GLY C 1 75 ? -3.584 100.651 23.484 1.00 52.28 75 GLY C N 1
ATOM 5376 C CA . GLY C 1 75 ? -2.883 99.919 22.454 1.00 58.25 75 GLY C CA 1
ATOM 5377 C C . GLY C 1 75 ? -1.857 100.714 21.685 1.00 50.33 75 GLY C C 1
ATOM 5378 O O . GLY C 1 75 ? -1.320 100.204 20.694 1.00 45.42 75 GLY C O 1
ATOM 5379 N N . THR C 1 76 ? -1.559 101.937 22.115 1.00 40.39 76 THR C N 1
ATOM 5380 C CA . THR C 1 76 ? -0.643 102.795 21.379 1.00 42.35 76 THR C CA 1
ATOM 5381 C C . THR C 1 76 ? 0.719 102.128 21.216 1.00 45.83 76 THR C C 1
ATOM 5382 O O . THR C 1 76 ? 1.333 101.683 22.190 1.00 48.78 76 THR C O 1
ATOM 5386 N N . THR C 1 77 ? 1.185 102.069 19.975 1.00 44.13 77 THR C N 1
ATOM 5387 C CA . THR C 1 77 ? 2.503 101.567 19.624 1.00 43.30 77 THR C CA 1
ATOM 5388 C C . THR C 1 77 ? 3.157 102.554 18.670 1.00 47.43 77 THR C C 1
ATOM 5389 O O . THR C 1 77 ? 2.502 103.444 18.125 1.00 46.57 77 THR C O 1
ATOM 5393 N N . LEU C 1 78 ? 4.462 102.362 18.442 1.00 45.14 78 LEU C N 1
ATOM 5394 C CA . LEU C 1 78 ? 5.193 103.210 17.508 1.00 37.70 78 LEU C CA 1
ATOM 5395 C C . LEU C 1 78 ? 4.544 103.217 16.131 1.00 41.26 78 LEU C C 1
ATOM 5396 O O . LEU C 1 78 ? 4.263 104.277 15.566 1.00 40.97 78 LEU C O 1
ATOM 5401 N N . ASP C 1 79 ? 4.333 102.036 15.553 1.00 48.11 79 ASP C N 1
ATOM 5402 C CA . ASP C 1 79 ? 3.795 101.982 14.200 1.00 53.26 79 ASP C CA 1
ATOM 5403 C C . ASP C 1 79 ? 2.430 102.648 14.117 1.00 47.11 79 ASP C C 1
ATOM 5404 O O . ASP C 1 79 ? 2.108 103.280 13.105 1.00 45.82 79 ASP C O 1
ATOM 5409 N N . LYS C 1 80 ? 1.616 102.533 15.166 1.00 40.25 80 LYS C N 1
ATOM 5410 C CA . LYS C 1 80 ? 0.325 103.212 15.141 1.00 47.47 80 LYS C CA 1
ATOM 5411 C C . LYS C 1 80 ? 0.496 104.729 15.142 1.00 44.93 80 LYS C C 1
ATOM 5412 O O . LYS C 1 80 ? -0.256 105.441 14.468 1.00 45.89 80 LYS C O 1
ATOM 5418 N N . VAL C 1 81 ? 1.485 105.248 15.874 1.00 46.86 81 VAL C N 1
ATOM 5419 C CA . VAL C 1 81 ? 1.694 106.692 15.846 1.00 35.46 81 VAL C CA 1
ATOM 5420 C C . VAL C 1 81 ? 2.216 107.121 14.480 1.00 41.04 81 VAL C C 1
ATOM 5421 O O . VAL C 1 81 ? 1.779 108.138 13.931 1.00 42.53 81 VAL C O 1
ATOM 5425 N N . PHE C 1 82 ? 3.123 106.334 13.890 1.00 42.89 82 PHE C N 1
ATOM 5426 C CA . PHE C 1 82 ? 3.610 106.646 12.550 1.00 46.05 82 PHE C CA 1
ATOM 5427 C C . PHE C 1 82 ? 2.465 106.731 11.553 1.00 47.81 82 PHE C C 1
ATOM 5428 O O . PHE C 1 82 ? 2.486 107.564 10.641 1.00 45.47 82 PHE C O 1
ATOM 5436 N N . GLU C 1 83 ? 1.459 105.869 11.709 1.00 55.21 83 GLU C N 1
ATOM 5437 C CA . GLU C 1 83 ? 0.320 105.884 10.795 1.00 57.96 83 GLU C CA 1
ATOM 5438 C C . GLU C 1 83 ? -0.532 107.130 11.003 1.00 46.10 83 GLU C C 1
ATOM 5439 O O . GLU C 1 83 ? -1.046 107.707 10.039 1.00 48.64 83 GLU C O 1
ATOM 5445 N N . MET C 1 84 ? -0.688 107.563 12.251 1.00 52.13 84 MET C N 1
ATOM 5446 C CA . MET C 1 84 ? -1.398 108.811 12.503 1.00 54.48 84 MET C CA 1
ATOM 5447 C C . MET C 1 84 ? -0.668 109.996 11.885 1.00 50.21 84 MET C C 1
ATOM 5448 O O . MET C 1 84 ? -1.302 110.918 11.360 1.00 56.03 84 MET C O 1
ATOM 5453 N N . VAL C 1 85 ? 0.663 110.005 11.954 1.00 40.90 85 VAL C N 1
ATOM 5454 C CA . VAL C 1 85 ? 1.411 111.118 11.376 1.00 48.49 85 VAL C CA 1
ATOM 5455 C C . VAL C 1 85 ? 1.237 111.150 9.863 1.00 53.30 85 VAL C C 1
ATOM 5456 O O . VAL C 1 85 ? 1.068 112.220 9.265 1.00 53.85 85 VAL C O 1
ATOM 5460 N N . ARG C 1 86 ? 1.277 109.981 9.218 1.00 55.83 86 ARG C N 1
ATOM 5461 C CA . ARG C 1 86 ? 1.039 109.939 7.779 1.00 55.28 86 ARG C CA 1
ATOM 5462 C C . ARG C 1 86 ? -0.329 110.510 7.440 1.00 59.94 86 ARG C C 1
ATOM 5463 O O . ARG C 1 86 ? -0.460 111.311 6.510 1.00 70.49 86 ARG C O 1
ATOM 5471 N N . GLU C 1 87 ? -1.362 110.117 8.192 1.00 63.80 87 GLU C N 1
ATOM 5472 C CA . GLU C 1 87 ? -2.687 110.697 7.988 1.00 64.46 87 GLU C CA 1
ATOM 5473 C C . GLU C 1 87 ? -2.635 112.213 8.100 1.00 66.53 87 GLU C C 1
ATOM 5474 O O . GLU C 1 87 ? -3.159 112.934 7.242 1.00 68.50 87 GLU C O 1
ATOM 5480 N N . LEU C 1 88 ? -1.990 112.714 9.156 1.00 65.81 88 LEU C N 1
ATOM 5481 C CA . LEU C 1 88 ? -1.807 114.151 9.298 1.00 66.71 88 LEU C CA 1
ATOM 5482 C C . LEU C 1 88 ? -1.098 114.737 8.081 1.00 64.40 88 LEU C C 1
ATOM 5483 O O . LEU C 1 88 ? -1.513 115.775 7.551 1.00 68.10 88 LEU C O 1
ATOM 5488 N N . ARG C 1 89 ? -0.034 114.080 7.612 1.00 61.96 89 ARG C N 1
ATOM 5489 C CA . ARG C 1 89 ? 0.699 114.604 6.464 1.00 61.29 89 ARG C CA 1
ATOM 5490 C C . ARG C 1 89 ? -0.138 114.596 5.196 1.00 64.75 89 ARG C C 1
ATOM 5491 O O . ARG C 1 89 ? 0.212 115.291 4.235 1.00 72.14 89 ARG C O 1
ATOM 5499 N N . GLU C 1 90 ? -1.224 113.821 5.163 1.00 59.77 90 GLU C N 1
ATOM 5500 C CA . GLU C 1 90 ? -2.100 113.854 3.996 1.00 70.89 90 GLU C CA 1
ATOM 5501 C C . GLU C 1 90 ? -2.674 115.248 3.773 1.00 74.34 90 GLU C C 1
ATOM 5502 O O . GLU C 1 90 ? -2.969 115.625 2.632 1.00 76.42 90 GLU C O 1
ATOM 5508 N N . LYS C 1 91 ? -2.829 116.027 4.844 1.00 71.30 91 LYS C N 1
ATOM 5509 C CA . LYS C 1 91 ? -3.304 117.403 4.753 1.00 74.22 91 LYS C CA 1
ATOM 5510 C C . LYS C 1 91 ? -2.269 118.393 5.268 1.00 73.24 91 LYS C C 1
ATOM 5511 O O . LYS C 1 91 ? -1.841 119.275 4.519 1.00 80.64 91 LYS C O 1
ATOM 5517 N N . ASN C 1 92 ? -1.840 118.271 6.522 1.00 66.41 92 ASN C N 1
ATOM 5518 C CA . ASN C 1 92 ? -0.960 119.265 7.132 1.00 67.10 92 ASN C CA 1
ATOM 5519 C C . ASN C 1 92 ? 0.497 118.892 6.854 1.00 72.80 92 ASN C C 1
ATOM 5520 O O . ASN C 1 92 ? 1.221 118.387 7.714 1.00 70.01 92 ASN C O 1
ATOM 5522 N N . THR C 1 93 ? 0.934 119.158 5.609 1.00 77.12 93 THR C N 1
ATOM 5523 C CA . THR C 1 93 ? 2.347 118.982 5.236 1.00 79.25 93 THR C CA 1
ATOM 5524 C C . THR C 1 93 ? 3.253 120.098 5.799 1.00 73.52 93 THR C C 1
ATOM 5525 O O . THR C 1 93 ? 4.440 120.188 5.445 1.00 72.10 93 THR C O 1
ATOM 5529 N N . ASP C 1 94 ? 2.684 120.924 6.679 1.00 70.20 94 ASP C N 1
ATOM 5530 C CA . ASP C 1 94 ? 3.311 122.144 7.171 1.00 67.93 94 ASP C CA 1
ATOM 5531 C C . ASP C 1 94 ? 3.872 121.999 8.582 1.00 60.27 94 ASP C C 1
ATOM 5532 O O . ASP C 1 94 ? 5.052 122.279 8.810 1.00 58.95 94 ASP C O 1
ATOM 5537 N N . VAL C 1 95 ? 3.057 121.576 9.539 1.00 51.22 95 VAL C N 1
ATOM 5538 C CA . VAL C 1 95 ? 3.478 121.722 10.939 1.00 50.45 95 VAL C CA 1
ATOM 5539 C C . VAL C 1 95 ? 4.590 120.725 11.248 1.00 46.48 95 VAL C C 1
ATOM 5540 O O . VAL C 1 95 ? 4.453 119.532 10.941 1.00 56.26 95 VAL C O 1
ATOM 5544 N N . PRO C 1 96 ? 5.700 121.159 11.839 1.00 51.91 96 PRO C N 1
ATOM 5545 C CA . PRO C 1 96 ? 6.750 120.204 12.224 1.00 51.87 96 PRO C CA 1
ATOM 5546 C C . PRO C 1 96 ? 6.291 119.304 13.361 1.00 51.40 96 PRO C C 1
ATOM 5547 O O . PRO C 1 96 ? 5.592 119.739 14.279 1.00 49.13 96 PRO C O 1
ATOM 5551 N N . ILE C 1 97 ? 6.690 118.035 13.287 1.00 48.38 97 ILE C N 1
ATOM 5552 C CA . ILE C 1 97 ? 6.333 117.030 14.282 1.00 44.12 97 ILE C CA 1
ATOM 5553 C C . ILE C 1 97 ? 7.611 116.511 14.912 1.00 41.48 97 ILE C C 1
ATOM 5554 O O . ILE C 1 97 ? 8.539 116.108 14.200 1.00 47.93 97 ILE C O 1
ATOM 5559 N N . VAL C 1 98 ? 7.659 116.529 16.240 1.00 37.88 98 VAL C N 1
ATOM 5560 C CA . VAL C 1 98 ? 8.779 116.020 17.021 1.00 36.97 98 VAL C CA 1
ATOM 5561 C C . VAL C 1 98 ? 8.286 114.831 17.836 1.00 41.12 98 VAL C C 1
ATOM 5562 O O . VAL C 1 98 ? 7.274 114.933 18.540 1.00 42.01 98 VAL C O 1
ATOM 5566 N N . PHE C 1 99 ? 8.988 113.705 17.728 1.00 40.15 99 PHE C N 1
ATOM 5567 C CA . PHE C 1 99 ? 8.703 112.536 18.551 1.00 42.79 99 PHE C CA 1
ATOM 5568 C C . PHE C 1 99 ? 9.537 112.625 19.822 1.00 38.83 99 PHE C C 1
ATOM 5569 O O . PHE C 1 99 ? 10.762 112.757 19.755 1.00 38.72 99 PHE C O 1
ATOM 5577 N N . LEU C 1 100 ? 8.881 112.554 20.973 1.00 37.20 100 LEU C N 1
ATOM 5578 C CA . LEU C 1 100 ? 9.572 112.411 22.250 1.00 37.08 100 LEU C CA 1
ATOM 5579 C C . LEU C 1 100 ? 9.471 110.942 22.642 1.00 39.19 100 LEU C C 1
ATOM 5580 O O . LEU C 1 100 ? 8.379 110.445 22.936 1.00 37.72 100 LEU C O 1
ATOM 5585 N N . THR C 1 101 ? 10.601 110.236 22.610 1.00 39.64 101 THR C N 1
ATOM 5586 C CA . THR C 1 101 ? 10.583 108.806 22.866 1.00 41.30 101 THR C CA 1
ATOM 5587 C C . THR C 1 101 ? 11.807 108.385 23.654 1.00 46.90 101 THR C C 1
ATOM 5588 O O . THR C 1 101 ? 12.906 108.928 23.480 1.00 44.79 101 THR C O 1
ATOM 5592 N N . TYR C 1 102 ? 11.604 107.385 24.504 1.00 40.52 102 TYR C N 1
ATOM 5593 C CA . TYR C 1 102 ? 12.713 106.787 25.220 1.00 42.25 102 TYR C CA 1
ATOM 5594 C C . TYR C 1 102 ? 13.469 105.826 24.306 1.00 41.43 102 TYR C C 1
ATOM 5595 O O . TYR C 1 102 ? 12.950 105.345 23.296 1.00 49.31 102 TYR C O 1
ATOM 5604 N N . TYR C 1 103 ? 14.723 105.557 24.664 1.00 37.53 103 TYR C N 1
ATOM 5605 C CA . TYR C 1 103 ? 15.627 104.937 23.698 1.00 35.57 103 TYR C CA 1
ATOM 5606 C C . TYR C 1 103 ? 15.276 103.478 23.448 1.00 39.64 103 TYR C C 1
ATOM 5607 O O . TYR C 1 103 ? 15.375 103.001 22.314 1.00 40.06 103 TYR C O 1
ATOM 5616 N N . ASN C 1 104 ? 14.875 102.739 24.480 1.00 40.26 104 ASN C N 1
ATOM 5617 C CA . ASN C 1 104 ? 14.731 101.307 24.253 1.00 38.74 104 ASN C CA 1
ATOM 5618 C C . ASN C 1 104 ? 13.706 100.988 23.179 1.00 38.31 104 ASN C C 1
ATOM 5619 O O . ASN C 1 104 ? 13.976 100.088 22.365 1.00 40.73 104 ASN C O 1
ATOM 5624 N N . PRO C 1 105 ? 12.547 101.651 23.108 1.00 42.07 105 PRO C N 1
ATOM 5625 C CA . PRO C 1 105 ? 11.670 101.434 21.944 1.00 47.58 105 PRO C CA 1
ATOM 5626 C C . PRO C 1 105 ? 12.353 101.757 20.617 1.00 45.64 105 PRO C C 1
ATOM 5627 O O . PRO C 1 105 ? 12.153 101.022 19.641 1.00 47.78 105 PRO C O 1
ATOM 5631 N N . ILE C 1 106 ? 13.162 102.825 20.548 1.00 44.47 106 ILE C N 1
ATOM 5632 C CA . ILE C 1 106 ? 13.997 103.045 19.362 1.00 46.20 106 ILE C CA 1
ATOM 5633 C C . ILE C 1 106 ? 14.849 101.812 19.098 1.00 42.37 106 ILE C C 1
ATOM 5634 O O . ILE C 1 106 ? 14.857 101.248 17.998 1.00 42.04 106 ILE C O 1
ATOM 5639 N N . PHE C 1 107 ? 15.592 101.385 20.118 1.00 43.88 107 PHE C N 1
ATOM 5640 C CA . PHE C 1 107 ? 16.605 100.356 19.911 1.00 47.41 107 PHE C CA 1
ATOM 5641 C C . PHE C 1 107 ? 15.964 99.029 19.521 1.00 47.06 107 PHE C C 1
ATOM 5642 O O . PHE C 1 107 ? 16.487 98.300 18.667 1.00 50.81 107 PHE C O 1
ATOM 5650 N N . ARG C 1 108 ? 14.817 98.711 20.125 1.00 35.66 108 ARG C N 1
ATOM 5651 C CA . ARG C 1 108 ? 14.135 97.453 19.844 1.00 37.80 108 ARG C CA 1
ATOM 5652 C C . ARG C 1 108 ? 13.504 97.473 18.455 1.00 44.16 108 ARG C C 1
ATOM 5653 O O . ARG C 1 108 ? 13.531 96.464 17.739 1.00 47.25 108 ARG C O 1
ATOM 5661 N N . TYR C 1 109 ? 12.926 98.612 18.063 1.00 46.08 109 TYR C N 1
ATOM 5662 C CA . TYR C 1 109 ? 12.386 98.757 16.714 1.00 50.46 109 TYR C CA 1
ATOM 5663 C C . TYR C 1 109 ? 13.480 98.625 15.662 1.00 51.13 109 TYR C C 1
ATOM 5664 O O . TYR C 1 109 ? 13.199 98.247 14.518 1.00 49.43 109 TYR C O 1
ATOM 5673 N N . GLY C 1 110 ? 14.728 98.912 16.035 1.00 47.86 110 GLY C N 1
ATOM 5674 C CA . GLY C 1 110 ? 15.821 98.988 15.088 1.00 46.04 110 GLY C CA 1
ATOM 5675 C C . GLY C 1 110 ? 16.102 100.430 14.725 1.00 51.09 110 GLY C C 1
ATOM 5676 O O . GLY C 1 110 ? 15.251 101.104 14.131 1.00 50.57 110 GLY C O 1
ATOM 5677 N N . ILE C 1 111 ? 17.294 100.915 15.090 1.00 50.20 111 ILE C N 1
ATOM 5678 C CA . ILE C 1 111 ? 17.635 102.324 14.895 1.00 51.01 111 ILE C CA 1
ATOM 5679 C C . ILE C 1 111 ? 17.428 102.729 13.441 1.00 52.70 111 ILE C C 1
ATOM 5680 O O . ILE C 1 111 ? 16.587 103.578 13.128 1.00 50.45 111 ILE C O 1
ATOM 5685 N N . GLU C 1 112 ? 18.209 102.137 12.533 1.00 57.12 112 GLU C N 1
ATOM 5686 C CA . GLU C 1 112 ? 18.145 102.534 11.128 1.00 62.71 112 GLU C CA 1
ATOM 5687 C C . GLU C 1 112 ? 16.709 102.504 10.623 1.00 60.21 112 GLU C C 1
ATOM 5688 O O . GLU C 1 112 ? 16.233 103.456 9.998 1.00 64.36 112 GLU C O 1
ATOM 5690 N N . ARG C 1 113 ? 16.000 101.414 10.903 1.00 58.34 113 ARG C N 1
ATOM 5691 C CA . ARG C 1 113 ? 14.598 101.307 10.522 1.00 60.11 113 ARG C CA 1
ATOM 5692 C C . ARG C 1 113 ? 13.761 102.419 11.155 1.00 52.82 113 ARG C C 1
ATOM 5693 O O . ARG C 1 113 ? 12.948 103.063 10.479 1.00 51.72 113 ARG C O 1
ATOM 5701 N N . PHE C 1 114 ? 13.958 102.674 12.452 1.00 50.58 114 PHE C N 1
ATOM 5702 C CA . PHE C 1 114 ? 13.162 103.701 13.125 1.00 40.10 114 PHE C CA 1
ATOM 5703 C C . PHE C 1 114 ? 13.310 105.049 12.431 1.00 48.31 114 PHE C C 1
ATOM 5704 O O . PHE C 1 114 ? 12.315 105.710 12.109 1.00 46.00 114 PHE C O 1
ATOM 5712 N N . VAL C 1 115 ? 14.553 105.472 12.187 1.00 48.11 115 VAL C N 1
ATOM 5713 C CA . VAL C 1 115 ? 14.770 106.790 11.599 1.00 46.91 115 VAL C CA 1
ATOM 5714 C C . VAL C 1 115 ? 14.222 106.836 10.179 1.00 44.80 115 VAL C C 1
ATOM 5715 O O . VAL C 1 115 ? 13.595 107.823 9.770 1.00 46.22 115 VAL C O 1
ATOM 5719 N N . LYS C 1 116 ? 14.444 105.773 9.402 1.00 50.72 116 LYS C N 1
ATOM 5720 C CA . LYS C 1 116 ? 13.894 105.741 8.052 1.00 54.54 116 LYS C CA 1
ATOM 5721 C C . LYS C 1 116 ? 12.379 105.881 8.091 1.00 53.11 116 LYS C C 1
ATOM 5722 O O . LYS C 1 116 ? 11.789 106.633 7.305 1.00 50.98 116 LYS C O 1
ATOM 5728 N N . GLU C 1 117 ? 11.728 105.160 9.006 1.00 54.85 117 GLU C N 1
ATOM 5729 C CA . GLU C 1 117 ? 10.284 105.300 9.136 1.00 59.76 117 GLU C CA 1
ATOM 5730 C C . GLU C 1 117 ? 9.915 106.711 9.573 1.00 55.86 117 GLU C C 1
ATOM 5731 O O . GLU C 1 117 ? 8.854 107.220 9.196 1.00 48.64 117 GLU C O 1
ATOM 5737 N N . CYS C 1 118 ? 10.786 107.361 10.353 1.00 51.41 118 CYS C N 1
ATOM 5738 C CA . CYS C 1 118 ? 10.576 108.762 10.698 1.00 48.15 118 CYS C CA 1
ATOM 5739 C C . CYS C 1 118 ? 10.503 109.633 9.449 1.00 53.82 118 CYS C C 1
ATOM 5740 O O . CYS C 1 118 ? 9.552 110.401 9.264 1.00 54.39 118 CYS C O 1
ATOM 5743 N N . ALA C 1 119 ? 11.510 109.531 8.580 1.00 53.85 119 ALA C N 1
ATOM 5744 C CA . ALA C 1 119 ? 11.565 110.394 7.405 1.00 56.54 119 ALA C CA 1
ATOM 5745 C C . ALA C 1 119 ? 10.408 110.125 6.454 1.00 59.29 119 ALA C C 1
ATOM 5746 O O . ALA C 1 119 ? 9.915 111.051 5.803 1.00 57.18 119 ALA C O 1
ATOM 5748 N N . GLU C 1 120 ? 9.961 108.872 6.359 1.00 59.30 120 GLU C N 1
ATOM 5749 C CA . GLU C 1 120 ? 8.881 108.554 5.430 1.00 61.89 120 GLU C CA 1
ATOM 5750 C C . GLU C 1 120 ? 7.537 109.046 5.950 1.00 59.51 120 GLU C C 1
ATOM 5751 O O . GLU C 1 120 ? 6.711 109.548 5.177 1.00 64.02 120 GLU C O 1
ATOM 5757 N N . ALA C 1 121 ? 7.293 108.902 7.254 1.00 58.35 121 ALA C N 1
ATOM 5758 C CA . ALA C 1 121 ? 6.025 109.349 7.821 1.00 60.46 121 ALA C CA 1
ATOM 5759 C C . ALA C 1 121 ? 5.922 110.869 7.858 1.00 60.75 121 ALA C C 1
ATOM 5760 O O . ALA C 1 121 ? 4.825 111.413 7.700 1.00 54.54 121 ALA C O 1
ATOM 5762 N N . GLY C 1 122 ? 7.038 111.565 8.081 1.00 61.86 122 GLY C N 1
ATOM 5763 C CA . GLY C 1 122 ? 7.026 113.009 8.214 1.00 57.02 122 GLY C CA 1
ATOM 5764 C C . GLY C 1 122 ? 7.284 113.507 9.626 1.00 52.06 122 GLY C C 1
ATOM 5765 O O . GLY C 1 122 ? 6.822 114.590 9.995 1.00 53.74 122 GLY C O 1
ATOM 5766 N N . VAL C 1 123 ? 8.000 112.732 10.436 1.00 47.58 123 VAL C N 1
ATOM 5767 C CA . VAL C 1 123 ? 8.457 113.197 11.742 1.00 44.66 123 VAL C CA 1
ATOM 5768 C C . VAL C 1 123 ? 9.798 113.888 11.552 1.00 49.03 123 VAL C C 1
ATOM 5769 O O . VAL C 1 123 ? 10.715 113.336 10.929 1.00 44.61 123 VAL C O 1
ATOM 5773 N N . ASP C 1 124 ? 9.907 115.108 12.068 1.00 52.31 124 ASP C N 1
ATOM 5774 C CA . ASP C 1 124 ? 11.026 115.981 11.734 1.00 44.88 124 ASP C CA 1
ATOM 5775 C C . ASP C 1 124 ? 12.119 116.008 12.789 1.00 44.12 124 ASP C C 1
ATOM 5776 O O . ASP C 1 124 ? 13.295 116.166 12.441 1.00 48.46 124 ASP C O 1
ATOM 5781 N N . GLY C 1 125 ? 11.768 115.862 14.063 1.00 43.55 125 GLY C N 1
ATOM 5782 C CA . GLY C 1 125 ? 12.756 115.874 15.120 1.00 42.76 125 GLY C CA 1
ATOM 5783 C C . GLY C 1 125 ? 12.495 114.757 16.109 1.00 43.65 125 GLY C C 1
ATOM 5784 O O . GLY C 1 125 ? 11.377 114.245 16.217 1.00 42.67 125 GLY C O 1
ATOM 5785 N N . LEU C 1 126 ? 13.553 114.383 16.835 1.00 41.43 126 LEU C N 1
ATOM 5786 C CA . LEU C 1 126 ? 13.452 113.390 17.898 1.00 39.17 126 LEU C CA 1
ATOM 5787 C C . LEU C 1 126 ? 14.009 113.944 19.203 1.00 39.05 126 LEU C C 1
ATOM 5788 O O . LEU C 1 126 ? 15.029 114.645 19.211 1.00 40.89 126 LEU C O 1
ATOM 5793 N N . ILE C 1 127 ? 13.344 113.602 20.301 1.00 34.69 127 ILE C N 1
ATOM 5794 C CA . ILE C 1 127 ? 13.803 113.885 21.655 1.00 41.16 127 ILE C CA 1
ATOM 5795 C C . ILE C 1 127 ? 13.872 112.552 22.388 1.00 39.52 127 ILE C C 1
ATOM 5796 O O . ILE C 1 127 ? 12.839 111.900 22.602 1.00 45.12 127 ILE C O 1
ATOM 5801 N N . VAL C 1 128 ? 15.083 112.134 22.754 1.00 37.40 128 VAL C N 1
ATOM 5802 C CA . VAL C 1 128 ? 15.286 110.868 23.461 1.00 41.35 128 VAL C CA 1
ATOM 5803 C C . VAL C 1 128 ? 15.770 111.194 24.872 1.00 38.62 128 VAL C C 1
ATOM 5804 O O . VAL C 1 128 ? 16.976 111.312 25.105 1.00 41.12 128 VAL C O 1
ATOM 5808 N N . PRO C 1 129 ? 14.860 111.345 25.831 1.00 37.54 129 PRO C N 1
ATOM 5809 C CA . PRO C 1 129 ? 15.250 111.795 27.175 1.00 44.55 129 PRO C CA 1
ATOM 5810 C C . PRO C 1 129 ? 16.414 111.029 27.785 1.00 40.53 129 PRO C C 1
ATOM 5811 O O . PRO C 1 129 ? 17.243 111.643 28.464 1.00 44.60 129 PRO C O 1
ATOM 5815 N N . ASP C 1 130 ? 16.527 109.717 27.561 1.00 38.99 130 ASP C N 1
ATOM 5816 C CA . ASP C 1 130 ? 17.512 108.931 28.298 1.00 43.90 130 ASP C CA 1
ATOM 5817 C C . ASP C 1 130 ? 18.726 108.547 27.449 1.00 44.73 130 ASP C C 1
ATOM 5818 O O . ASP C 1 130 ? 19.419 107.581 27.774 1.00 37.83 130 ASP C O 1
ATOM 5823 N N . LEU C 1 131 ? 19.032 109.313 26.401 1.00 44.93 131 LEU C N 1
ATOM 5824 C CA . LEU C 1 131 ? 20.193 109.046 25.544 1.00 46.02 131 LEU C CA 1
ATOM 5825 C C . LEU C 1 131 ? 21.089 110.275 25.468 1.00 39.73 131 LEU C C 1
ATOM 5826 O O . LEU C 1 131 ? 20.830 111.183 24.662 1.00 47.43 131 LEU C O 1
ATOM 5831 N N . PRO C 1 132 ? 22.142 110.358 26.273 1.00 46.10 132 PRO C N 1
ATOM 5832 C CA . PRO C 1 132 ? 23.070 111.504 26.178 1.00 43.27 132 PRO C CA 1
ATOM 5833 C C . PRO C 1 132 ? 23.894 111.449 24.904 1.00 45.38 132 PRO C C 1
ATOM 5834 O O . PRO C 1 132 ? 23.966 110.404 24.242 1.00 41.42 132 PRO C O 1
ATOM 5838 N N . PRO C 1 133 ? 24.564 112.551 24.545 1.00 49.18 133 PRO C N 1
ATOM 5839 C CA . PRO C 1 133 ? 25.299 112.572 23.266 1.00 57.98 133 PRO C CA 1
ATOM 5840 C C . PRO C 1 133 ? 26.349 111.475 23.145 1.00 57.20 133 PRO C C 1
ATOM 5841 O O . PRO C 1 133 ? 26.551 110.942 22.047 1.00 55.48 133 PRO C O 1
ATOM 5845 N N . GLU C 1 134 ? 27.027 111.127 24.242 1.00 54.42 134 GLU C N 1
ATOM 5846 C CA . GLU C 1 134 ? 28.052 110.085 24.194 1.00 66.28 134 GLU C CA 1
ATOM 5847 C C . GLU C 1 134 ? 27.521 108.785 23.593 1.00 65.79 134 GLU C C 1
ATOM 5848 O O . GLU C 1 134 ? 28.187 108.158 22.759 1.00 74.11 134 GLU C O 1
ATOM 5854 N N . GLU C 1 135 ? 26.336 108.349 24.019 1.00 50.11 135 GLU C N 1
ATOM 5855 C CA . GLU C 1 135 ? 25.794 107.065 23.585 1.00 53.50 135 GLU C CA 1
ATOM 5856 C C . GLU C 1 135 ? 24.916 107.173 22.346 1.00 51.95 135 GLU C C 1
ATOM 5857 O O . GLU C 1 135 ? 24.337 106.167 21.924 1.00 50.43 135 GLU C O 1
ATOM 5863 N N . ALA C 1 136 ? 24.826 108.358 21.746 1.00 49.14 136 ALA C N 1
ATOM 5864 C CA . ALA C 1 136 ? 23.863 108.658 20.698 1.00 47.04 136 ALA C CA 1
ATOM 5865 C C . ALA C 1 136 ? 24.458 108.581 19.298 1.00 48.87 136 ALA C C 1
ATOM 5866 O O . ALA C 1 136 ? 23.907 109.179 18.371 1.00 51.55 136 ALA C O 1
ATOM 5868 N N . ALA C 1 137 ? 25.571 107.868 19.122 1.00 52.53 137 ALA C N 1
ATOM 5869 C CA . ALA C 1 137 ? 26.296 107.927 17.855 1.00 55.19 137 ALA C CA 1
ATOM 5870 C C . ALA C 1 137 ? 25.525 107.241 16.731 1.00 58.80 137 ALA C C 1
ATOM 5871 O O . ALA C 1 137 ? 25.247 107.847 15.690 1.00 59.72 137 ALA C O 1
ATOM 5873 N N . ASP C 1 138 ? 25.179 105.966 16.913 1.00 60.60 138 ASP C N 1
ATOM 5874 C CA . ASP C 1 138 ? 24.510 105.243 15.837 1.00 64.89 138 ASP C CA 1
ATOM 5875 C C . ASP C 1 138 ? 23.167 105.875 15.492 1.00 57.62 138 ASP C C 1
ATOM 5876 O O . ASP C 1 138 ? 22.795 105.936 14.314 1.00 60.74 138 ASP C O 1
ATOM 5881 N N . LEU C 1 139 ? 22.428 106.360 16.499 1.00 49.88 139 LEU C N 1
ATOM 5882 C CA . LEU C 1 139 ? 21.203 107.104 16.215 1.00 49.27 139 LEU C CA 1
ATOM 5883 C C . LEU C 1 139 ? 21.507 108.389 15.453 1.00 56.10 139 LEU C C 1
ATOM 5884 O O . LEU C 1 139 ? 20.779 108.766 14.523 1.00 53.41 139 LEU C O 1
ATOM 5889 N N . ALA C 1 140 ? 22.567 109.088 15.857 1.00 56.30 140 ALA C N 1
ATOM 5890 C CA . ALA C 1 140 ? 22.942 110.330 15.194 1.00 55.62 140 ALA C CA 1
ATOM 5891 C C . ALA C 1 140 ? 23.358 110.078 13.753 1.00 53.10 140 ALA C C 1
ATOM 5892 O O . ALA C 1 140 ? 23.000 110.847 12.856 1.00 55.68 140 ALA C O 1
ATOM 5894 N N . ALA C 1 141 ? 24.094 108.990 13.506 1.00 54.42 141 ALA C N 1
ATOM 5895 C CA . ALA C 1 141 ? 24.467 108.646 12.138 1.00 59.64 141 ALA C CA 1
ATOM 5896 C C . ALA C 1 141 ? 23.239 108.324 11.293 1.00 60.15 141 ALA C C 1
ATOM 5897 O O . ALA C 1 141 ? 23.155 108.727 10.124 1.00 57.96 141 ALA C O 1
ATOM 5899 N N . ALA C 1 142 ? 22.277 107.595 11.863 1.00 52.62 142 ALA C N 1
ATOM 5900 C CA . ALA C 1 142 ? 21.057 107.283 11.125 1.00 54.83 142 ALA C CA 1
ATOM 5901 C C . ALA C 1 142 ? 20.245 108.544 10.864 1.00 47.64 142 ALA C C 1
ATOM 5902 O O . ALA C 1 142 ? 19.782 108.780 9.742 1.00 50.58 142 ALA C O 1
ATOM 5904 N N . ALA C 1 143 ? 20.075 109.374 11.891 1.00 45.29 143 ALA C N 1
ATOM 5905 C CA . ALA C 1 143 ? 19.255 110.573 11.747 1.00 45.24 143 ALA C CA 1
ATOM 5906 C C . ALA C 1 143 ? 19.892 111.571 10.794 1.00 51.77 143 ALA C C 1
ATOM 5907 O O . ALA C 1 143 ? 19.183 112.263 10.057 1.00 51.30 143 ALA C O 1
ATOM 5909 N N . GLU C 1 144 ? 21.223 111.683 10.813 1.00 53.36 144 GLU C N 1
ATOM 5910 C CA . GLU C 1 144 ? 21.893 112.600 9.895 1.00 63.04 144 GLU C CA 1
ATOM 5911 C C . GLU C 1 144 ? 21.703 112.165 8.451 1.00 68.05 144 GLU C C 1
ATOM 5912 O O . GLU C 1 144 ? 21.639 113.007 7.547 1.00 71.61 144 GLU C O 1
ATOM 5918 N N . LYS C 1 145 ? 21.614 110.853 8.216 1.00 62.75 145 LYS C N 1
ATOM 5919 C CA . LYS C 1 145 ? 21.424 110.356 6.859 1.00 63.48 145 LYS C CA 1
ATOM 5920 C C . LYS C 1 145 ? 20.071 110.781 6.312 1.00 57.90 145 LYS C C 1
ATOM 5921 O O . LYS C 1 145 ? 19.964 111.182 5.152 1.00 60.14 145 LYS C O 1
ATOM 5927 N N . TYR C 1 146 ? 19.036 110.734 7.145 1.00 58.13 146 TYR C N 1
ATOM 5928 C CA . TYR C 1 146 ? 17.669 110.998 6.721 1.00 59.27 146 TYR C CA 1
ATOM 5929 C C . TYR C 1 146 ? 17.201 112.411 7.037 1.00 59.75 146 TYR C C 1
ATOM 5930 O O . TYR C 1 146 ? 16.061 112.755 6.720 1.00 63.66 146 TYR C O 1
ATOM 5939 N N . GLY C 1 147 ? 18.042 113.233 7.655 1.00 60.10 147 GLY C N 1
ATOM 5940 C CA . GLY C 1 147 ? 17.668 114.609 7.909 1.00 59.54 147 GLY C CA 1
ATOM 5941 C C . GLY C 1 147 ? 16.641 114.782 9.003 1.00 56.60 147 GLY C C 1
ATOM 5942 O O . GLY C 1 147 ? 15.815 115.695 8.928 1.00 61.93 147 GLY C O 1
ATOM 5943 N N . VAL C 1 148 ? 16.663 113.924 10.018 1.00 50.43 148 VAL C N 1
ATOM 5944 C CA . VAL C 1 148 ? 15.814 114.077 11.189 1.00 52.08 148 VAL C CA 1
ATOM 5945 C C . VAL C 1 148 ? 16.671 114.653 12.303 1.00 55.31 148 VAL C C 1
ATOM 5946 O O . VAL C 1 148 ? 17.759 114.136 12.587 1.00 58.44 148 VAL C O 1
ATOM 5950 N N . ASP C 1 149 ? 16.194 115.729 12.923 1.00 48.96 149 ASP C N 1
ATOM 5951 C CA . ASP C 1 149 ? 16.969 116.401 13.957 1.00 46.09 149 ASP C CA 1
ATOM 5952 C C . ASP C 1 149 ? 16.894 115.646 15.276 1.00 48.59 149 ASP C C 1
ATOM 5953 O O . ASP C 1 149 ? 15.875 115.037 15.617 1.00 46.32 149 ASP C O 1
ATOM 5958 N N . LEU C 1 150 ? 18.001 115.686 16.014 1.00 54.08 150 LEU C N 1
ATOM 5959 C CA . LEU C 1 150 ? 18.102 115.131 17.360 1.00 53.23 150 LEU C CA 1
ATOM 5960 C C . LEU C 1 150 ? 18.138 116.297 18.340 1.00 50.05 150 LEU C C 1
ATOM 5961 O O . LEU C 1 150 ? 19.123 117.042 18.385 1.00 47.98 150 LEU C O 1
ATOM 5966 N N . ILE C 1 151 ? 17.073 116.458 19.121 1.00 39.43 151 ILE C N 1
ATOM 5967 C CA . ILE C 1 151 ? 16.977 117.558 20.080 1.00 45.66 151 ILE C CA 1
ATOM 5968 C C . ILE C 1 151 ? 17.516 117.060 21.418 1.00 48.22 151 ILE C C 1
ATOM 5969 O O . ILE C 1 151 ? 16.938 116.166 22.040 1.00 52.50 151 ILE C O 1
ATOM 5974 N N . PHE C 1 152 ? 18.643 117.616 21.849 1.00 47.43 152 PHE C N 1
ATOM 5975 C CA . PHE C 1 152 ? 19.243 117.260 23.126 1.00 43.61 152 PHE C CA 1
ATOM 5976 C C . PHE C 1 152 ? 18.827 118.251 24.198 1.00 46.76 152 PHE C C 1
ATOM 5977 O O . PHE C 1 152 ? 18.595 119.435 23.925 1.00 48.34 152 PHE C O 1
ATOM 5985 N N . LEU C 1 153 ? 18.756 117.758 25.432 1.00 45.17 153 LEU C N 1
ATOM 5986 C CA . LEU C 1 153 ? 18.347 118.573 26.563 1.00 43.77 153 LEU C CA 1
ATOM 5987 C C . LEU C 1 153 ? 19.548 119.056 27.370 1.00 46.17 153 LEU C C 1
ATOM 5988 O O . LEU C 1 153 ? 20.570 118.374 27.491 1.00 44.73 153 LEU C O 1
ATOM 5993 N N . VAL C 1 154 ? 19.397 120.249 27.927 1.00 50.36 154 VAL C N 1
ATOM 5994 C CA . VAL C 1 154 ? 20.380 120.856 28.810 1.00 47.68 154 VAL C CA 1
ATOM 5995 C C . VAL C 1 154 ? 19.657 121.264 30.083 1.00 47.97 154 VAL C C 1
ATOM 5996 O O . VAL C 1 154 ? 18.519 121.745 30.037 1.00 41.52 154 VAL C O 1
ATOM 6000 N N . ALA C 1 155 ? 20.312 121.062 31.216 1.00 42.69 155 ALA C N 1
ATOM 6001 C CA . ALA C 1 155 ? 19.716 121.267 32.521 1.00 47.81 155 ALA C CA 1
ATOM 6002 C C . ALA C 1 155 ? 20.462 122.370 33.247 1.00 51.06 155 ALA C C 1
ATOM 6003 O O . ALA C 1 155 ? 21.613 122.681 32.913 1.00 49.01 155 ALA C O 1
ATOM 6005 N N . PRO C 1 156 ? 19.824 123.011 34.227 1.00 56.05 156 PRO C N 1
ATOM 6006 C CA . PRO C 1 156 ? 20.525 124.073 34.970 1.00 60.87 156 PRO C CA 1
ATOM 6007 C C . PRO C 1 156 ? 21.779 123.573 35.655 1.00 61.26 156 PRO C C 1
ATOM 6008 O O . PRO C 1 156 ? 22.771 124.309 35.742 1.00 65.92 156 PRO C O 1
ATOM 6012 N N . THR C 1 157 ? 21.771 122.326 36.124 1.00 53.08 157 THR C N 1
ATOM 6013 C CA . THR C 1 157 ? 22.916 121.749 36.811 1.00 53.42 157 THR C CA 1
ATOM 6014 C C . THR C 1 157 ? 24.007 121.263 35.859 1.00 48.88 157 THR C C 1
ATOM 6015 O O . THR C 1 157 ? 25.083 120.869 36.329 1.00 45.29 157 THR C O 1
ATOM 6019 N N . SER C 1 158 ? 23.761 121.290 34.545 1.00 49.72 158 SER C N 1
ATOM 6020 C CA . SER C 1 158 ? 24.743 120.832 33.565 1.00 47.98 158 SER C CA 1
ATOM 6021 C C . SER C 1 158 ? 26.008 121.671 33.640 1.00 53.29 158 SER C C 1
ATOM 6022 O O . SER C 1 158 ? 25.946 122.902 33.620 1.00 60.39 158 SER C O 1
ATOM 6025 N N . THR C 1 159 ? 27.159 121.006 33.703 1.00 58.50 159 THR C N 1
ATOM 6026 C CA . THR C 1 159 ? 28.417 121.737 33.706 1.00 61.97 159 THR C CA 1
ATOM 6027 C C . THR C 1 159 ? 28.559 122.537 32.413 1.00 59.48 159 THR C C 1
ATOM 6028 O O . THR C 1 159 ? 27.833 122.334 31.437 1.00 54.52 159 THR C O 1
ATOM 6032 N N . ASP C 1 160 ? 29.515 123.467 32.418 1.00 78.06 160 ASP C N 1
ATOM 6033 C CA . ASP C 1 160 ? 29.804 124.218 31.201 1.00 79.00 160 ASP C CA 1
ATOM 6034 C C . ASP C 1 160 ? 30.403 123.312 30.133 1.00 72.12 160 ASP C C 1
ATOM 6035 O O . ASP C 1 160 ? 30.035 123.403 28.956 1.00 67.23 160 ASP C O 1
ATOM 6040 N N . GLU C 1 161 ? 31.326 122.430 30.524 1.00 70.91 161 GLU C N 1
ATOM 6041 C CA . GLU C 1 161 ? 31.869 121.468 29.573 1.00 70.19 161 GLU C CA 1
ATOM 6042 C C . GLU C 1 161 ? 30.756 120.646 28.941 1.00 66.02 161 GLU C C 1
ATOM 6043 O O . GLU C 1 161 ? 30.789 120.354 27.739 1.00 68.09 161 GLU C O 1
ATOM 6045 N N . ARG C 1 162 ? 29.751 120.276 29.728 1.00 56.03 162 ARG C N 1
ATOM 6046 C CA . ARG C 1 162 ? 28.700 119.438 29.177 1.00 59.01 162 ARG C CA 1
ATOM 6047 C C . ARG C 1 162 ? 27.814 120.229 28.221 1.00 55.92 162 ARG C C 1
ATOM 6048 O O . ARG C 1 162 ? 27.379 119.698 27.193 1.00 50.28 162 ARG C O 1
ATOM 6056 N N . ILE C 1 163 ? 27.563 121.506 28.525 1.00 52.55 163 ILE C N 1
ATOM 6057 C CA . ILE C 1 163 ? 26.800 122.354 27.612 1.00 52.68 163 ILE C CA 1
ATOM 6058 C C . ILE C 1 163 ? 27.504 122.460 26.268 1.00 54.97 163 ILE C C 1
ATOM 6059 O O . ILE C 1 163 ? 26.864 122.412 25.210 1.00 50.64 163 ILE C O 1
ATOM 6064 N N . LYS C 1 164 ? 28.833 122.628 26.289 1.00 59.71 164 LYS C N 1
ATOM 6065 C CA . LYS C 1 164 ? 29.588 122.781 25.051 1.00 65.46 164 LYS C CA 1
ATOM 6066 C C . LYS C 1 164 ? 29.509 121.522 24.199 1.00 67.17 164 LYS C C 1
ATOM 6067 O O . LYS C 1 164 ? 29.431 121.599 22.968 1.00 72.66 164 LYS C O 1
ATOM 6069 N N . MET C 1 165 ? 29.546 120.353 24.833 1.00 61.04 165 MET C N 1
ATOM 6070 C CA . MET C 1 165 ? 29.499 119.109 24.079 1.00 59.83 165 MET C CA 1
ATOM 6071 C C . MET C 1 165 ? 28.091 118.819 23.569 1.00 62.03 165 MET C C 1
ATOM 6072 O O . MET C 1 165 ? 27.924 118.332 22.444 1.00 62.51 165 MET C O 1
ATOM 6077 N N . ILE C 1 166 ? 27.063 119.116 24.369 1.00 55.19 166 ILE C N 1
ATOM 6078 C CA . ILE C 1 166 ? 25.702 118.985 23.859 1.00 55.70 166 ILE C CA 1
ATOM 6079 C C . ILE C 1 166 ? 25.477 119.944 22.701 1.00 63.82 166 ILE C C 1
ATOM 6080 O O . ILE C 1 166 ? 24.665 119.673 21.806 1.00 64.67 166 ILE C O 1
ATOM 6085 N N . ALA C 1 167 ? 26.179 121.080 22.700 1.00 69.39 167 ALA C N 1
ATOM 6086 C CA . ALA C 1 167 ? 26.015 122.055 21.627 1.00 64.02 167 ALA C CA 1
ATOM 6087 C C . ALA C 1 167 ? 26.605 121.541 20.324 1.00 64.00 167 ALA C C 1
ATOM 6088 O O . ALA C 1 167 ? 26.017 121.721 19.253 1.00 67.61 167 ALA C O 1
ATOM 6090 N N . LYS C 1 168 ? 27.761 120.893 20.394 1.00 67.38 168 LYS C N 1
ATOM 6091 C CA . LYS C 1 168 ? 28.405 120.412 19.181 1.00 75.79 168 LYS C CA 1
ATOM 6092 C C . LYS C 1 168 ? 27.665 119.240 18.556 1.00 77.69 168 LYS C C 1
ATOM 6093 O O . LYS C 1 168 ? 28.012 118.833 17.443 1.00 85.92 168 LYS C O 1
ATOM 6095 N N . HIS C 1 169 ? 26.655 118.695 19.231 1.00 62.86 169 HIS C N 1
ATOM 6096 C CA . HIS C 1 169 ? 25.918 117.560 18.702 1.00 58.54 169 HIS C CA 1
ATOM 6097 C C . HIS C 1 169 ? 24.431 117.838 18.522 1.00 55.84 169 HIS C C 1
ATOM 6098 O O . HIS C 1 169 ? 23.692 116.934 18.125 1.00 56.67 169 HIS C O 1
ATOM 6100 N N . ALA C 1 170 ? 23.975 119.060 18.777 1.00 56.13 170 ALA C N 1
ATOM 6101 C CA . ALA C 1 170 ? 22.558 119.374 18.711 1.00 53.93 170 ALA C CA 1
ATOM 6102 C C . ALA C 1 170 ? 22.120 119.691 17.279 1.00 56.50 170 ALA C C 1
ATOM 6103 O O . ALA C 1 170 ? 22.913 120.098 16.425 1.00 50.41 170 ALA C O 1
ATOM 6105 N N . SER C 1 171 ? 20.827 119.486 17.028 1.00 57.87 171 SER C N 1
ATOM 6106 C CA . SER C 1 171 ? 20.203 119.775 15.745 1.00 59.25 171 SER C CA 1
ATOM 6107 C C . SER C 1 171 ? 18.773 120.222 16.003 1.00 56.59 171 SER C C 1
ATOM 6108 O O . SER C 1 171 ? 18.133 119.767 16.956 1.00 50.70 171 SER C O 1
ATOM 6111 N N . GLY C 1 172 ? 18.274 121.105 15.141 1.00 48.85 172 GLY C N 1
ATOM 6112 C CA . GLY C 1 172 ? 16.916 121.599 15.282 1.00 51.05 172 GLY C CA 1
ATOM 6113 C C . GLY C 1 172 ? 16.798 122.671 16.346 1.00 54.97 172 GLY C C 1
ATOM 6114 O O . GLY C 1 172 ? 16.746 123.862 16.031 1.00 58.82 172 GLY C O 1
ATOM 6115 N N . PHE C 1 173 ? 16.747 122.270 17.616 1.00 55.93 173 PHE C N 1
ATOM 6116 C CA . PHE C 1 173 ? 16.845 123.233 18.703 1.00 43.93 173 PHE C CA 1
ATOM 6117 C C . PHE C 1 173 ? 17.417 122.526 19.923 1.00 42.98 173 PHE C C 1
ATOM 6118 O O . PHE C 1 173 ? 17.505 121.298 19.974 1.00 42.93 173 PHE C O 1
ATOM 6126 N N . VAL C 1 174 ? 17.863 123.309 20.889 1.00 42.77 174 VAL C N 1
ATOM 6127 C CA . VAL C 1 174 ? 18.323 122.753 22.152 1.00 51.38 174 VAL C CA 1
ATOM 6128 C C . VAL C 1 174 ? 17.218 122.958 23.165 1.00 49.60 174 VAL C C 1
ATOM 6129 O O . VAL C 1 174 ? 16.592 124.023 23.220 1.00 49.94 174 VAL C O 1
ATOM 6133 N N . TYR C 1 175 ? 16.964 121.930 23.952 1.00 46.53 175 TYR C N 1
ATOM 6134 C CA . TYR C 1 175 ? 15.835 121.901 24.871 1.00 51.88 175 TYR C CA 1
ATOM 6135 C C . TYR C 1 175 ? 16.372 122.212 26.262 1.00 55.58 175 TYR C C 1
ATOM 6136 O O . TYR C 1 175 ? 17.115 121.416 26.846 1.00 55.29 175 TYR C O 1
ATOM 6145 N N . CYS C 1 176 ? 15.992 123.372 26.783 1.00 56.24 176 CYS C N 1
ATOM 6146 C CA . CYS C 1 176 ? 16.444 123.840 28.086 1.00 61.60 176 CYS C CA 1
ATOM 6147 C C . CYS C 1 176 ? 15.435 123.403 29.148 1.00 61.96 176 CYS C C 1
ATOM 6148 O O . CYS C 1 176 ? 14.298 123.887 29.178 1.00 63.70 176 CYS C O 1
ATOM 6151 N N . VAL C 1 177 ? 15.846 122.470 30.001 1.00 61.71 177 VAL C N 1
ATOM 6152 C CA . VAL C 1 177 ? 15.046 122.049 31.147 1.00 61.37 177 VAL C CA 1
ATOM 6153 C C . VAL C 1 177 ? 15.187 123.104 32.238 1.00 68.78 177 VAL C C 1
ATOM 6154 O O . VAL C 1 177 ? 16.298 123.390 32.696 1.00 74.67 177 VAL C O 1
ATOM 6158 N N . SER C 1 178 ? 14.060 123.681 32.662 1.00 64.95 178 SER C N 1
ATOM 6159 C CA . SER C 1 178 ? 14.087 124.839 33.549 1.00 68.42 178 SER C CA 1
ATOM 6160 C C . SER C 1 178 ? 14.280 124.483 35.018 1.00 75.59 178 SER C C 1
ATOM 6161 O O . SER C 1 178 ? 14.432 125.394 35.840 1.00 79.17 178 SER C O 1
ATOM 6164 N N . VAL C 1 179 ? 14.282 123.199 35.377 1.00 72.03 179 VAL C N 1
ATOM 6165 C CA . VAL C 1 179 ? 14.448 122.818 36.775 1.00 74.17 179 VAL C CA 1
ATOM 6166 C C . VAL C 1 179 ? 14.979 121.394 36.864 1.00 73.92 179 VAL C C 1
ATOM 6167 O O . VAL C 1 179 ? 14.491 120.491 36.176 1.00 71.36 179 VAL C O 1
ATOM 6169 N N . THR C 1 180 ? 15.991 121.191 37.707 1.00 77.05 180 THR C N 1
ATOM 6170 C CA . THR C 1 180 ? 16.512 119.855 37.964 1.00 78.69 180 THR C CA 1
ATOM 6171 C C . THR C 1 180 ? 15.440 119.026 38.658 1.00 80.19 180 THR C C 1
ATOM 6172 O O . THR C 1 180 ? 15.365 118.992 39.890 1.00 79.63 180 THR C O 1
ATOM 6176 N N . GLY C 1 181 ? 14.609 118.385 37.860 1.00 80.74 181 GLY C N 1
ATOM 6177 C CA . GLY C 1 181 ? 13.596 117.508 38.371 1.00 85.01 181 GLY C CA 1
ATOM 6178 C C . GLY C 1 181 ? 12.974 116.748 37.237 1.00 80.54 181 GLY C C 1
ATOM 6179 O O . GLY C 1 181 ? 13.617 116.445 36.260 1.00 77.05 181 GLY C O 1
ATOM 6180 N N . VAL C 1 182 ? 11.695 116.464 37.389 1.00 75.64 182 VAL C N 1
ATOM 6181 C CA . VAL C 1 182 ? 10.921 115.751 36.411 1.00 62.26 182 VAL C CA 1
ATOM 6182 C C . VAL C 1 182 ? 9.792 116.670 35.935 1.00 62.39 182 VAL C C 1
ATOM 6183 O O . VAL C 1 182 ? 9.637 117.766 36.413 1.00 50.69 182 VAL C O 1
ATOM 6187 N N . THR C 1 183 ? 9.022 116.221 34.965 1.00 69.14 183 THR C N 1
ATOM 6188 C CA . THR C 1 183 ? 7.894 117.000 34.487 1.00 71.82 183 THR C CA 1
ATOM 6189 C C . THR C 1 183 ? 6.736 116.970 35.484 1.00 74.06 183 THR C C 1
ATOM 6190 O O . THR C 1 183 ? 5.964 117.919 35.593 1.00 74.67 183 THR C O 1
ATOM 6194 N N . ARG C 1 199 ? 19.998 133.692 31.049 1.00 71.77 199 ARG C N 1
ATOM 6195 C CA . ARG C 1 199 ? 20.856 132.576 31.377 1.00 79.28 199 ARG C CA 1
ATOM 6196 C C . ARG C 1 199 ? 20.516 132.169 32.769 1.00 86.90 199 ARG C C 1
ATOM 6197 O O . ARG C 1 199 ? 20.478 133.010 33.640 1.00 101.47 199 ARG C O 1
ATOM 6199 N N . ILE C 1 200 ? 20.204 130.895 32.988 1.00 78.69 200 ILE C N 1
ATOM 6200 C CA . ILE C 1 200 ? 20.305 129.843 31.989 1.00 77.14 200 ILE C CA 1
ATOM 6201 C C . ILE C 1 200 ? 19.578 130.134 30.696 1.00 78.98 200 ILE C C 1
ATOM 6202 O O . ILE C 1 200 ? 18.479 130.653 30.705 1.00 77.20 200 ILE C O 1
ATOM 6204 N N . ARG C 1 201 ? 20.267 129.825 29.611 1.00 81.45 201 ARG C N 1
ATOM 6205 C CA . ARG C 1 201 ? 19.971 130.215 28.235 1.00 80.04 201 ARG C CA 1
ATOM 6206 C C . ARG C 1 201 ? 21.162 130.980 27.766 1.00 87.40 201 ARG C C 1
ATOM 6207 O O . ARG C 1 201 ? 21.479 132.032 28.280 1.00 96.71 201 ARG C O 1
ATOM 6209 N N . LYS C 1 202 ? 21.824 130.399 26.787 1.00 86.47 202 LYS C N 1
ATOM 6210 C CA . LYS C 1 202 ? 23.111 130.809 26.276 1.00 82.28 202 LYS C CA 1
ATOM 6211 C C . LYS C 1 202 ? 23.745 129.512 25.774 1.00 82.66 202 LYS C C 1
ATOM 6212 O O . LYS C 1 202 ? 23.711 128.501 26.464 1.00 80.85 202 LYS C O 1
ATOM 6214 N N . HIS C 1 203 ? 24.290 129.515 24.569 1.00 86.41 203 HIS C N 1
ATOM 6215 C CA . HIS C 1 203 ? 24.650 130.741 23.874 1.00 87.77 203 HIS C CA 1
ATOM 6216 C C . HIS C 1 203 ? 25.390 130.382 22.624 1.00 88.68 203 HIS C C 1
ATOM 6217 O O . HIS C 1 203 ? 26.110 131.188 22.098 1.00 96.77 203 HIS C O 1
ATOM 6219 N N . THR C 1 204 ? 25.236 129.145 22.170 1.00 89.23 204 THR C N 1
ATOM 6220 C CA . THR C 1 204 ? 25.694 128.757 20.847 1.00 80.27 204 THR C CA 1
ATOM 6221 C C . THR C 1 204 ? 24.570 129.135 19.868 1.00 72.31 204 THR C C 1
ATOM 6222 O O . THR C 1 204 ? 23.737 129.905 20.237 1.00 87.76 204 THR C O 1
ATOM 6226 N N . ASP C 1 205 ? 24.553 128.655 18.644 1.00 68.77 205 ASP C N 1
ATOM 6227 C CA . ASP C 1 205 ? 23.749 129.292 17.605 1.00 70.71 205 ASP C CA 1
ATOM 6228 C C . ASP C 1 205 ? 22.266 128.969 17.503 1.00 67.16 205 ASP C C 1
ATOM 6229 O O . ASP C 1 205 ? 21.478 129.799 17.113 1.00 64.23 205 ASP C O 1
ATOM 6231 N N . LEU C 1 206 ? 21.919 127.740 17.824 1.00 60.50 206 LEU C N 1
ATOM 6232 C CA . LEU C 1 206 ? 20.631 127.141 17.511 1.00 57.80 206 LEU C CA 1
ATOM 6233 C C . LEU C 1 206 ? 19.505 127.774 18.324 1.00 59.50 206 LEU C C 1
ATOM 6234 O O . LEU C 1 206 ? 19.741 128.418 19.348 1.00 59.54 206 LEU C O 1
ATOM 6239 N N . PRO C 1 207 ? 18.262 127.605 17.886 1.00 60.35 207 PRO C N 1
ATOM 6240 C CA . PRO C 1 207 ? 17.136 128.028 18.722 1.00 61.72 207 PRO C CA 1
ATOM 6241 C C . PRO C 1 207 ? 17.154 127.311 20.067 1.00 56.98 207 PRO C C 1
ATOM 6242 O O . PRO C 1 207 ? 17.497 126.129 20.173 1.00 55.98 207 PRO C O 1
ATOM 6246 N N . ILE C 1 208 ? 16.773 128.050 21.102 1.00 60.44 208 ILE C N 1
ATOM 6247 C CA . ILE C 1 208 ? 16.696 127.542 22.465 1.00 55.43 208 ILE C CA 1
ATOM 6248 C C . ILE C 1 208 ? 15.242 127.633 22.901 1.00 50.71 208 ILE C C 1
ATOM 6249 O O . ILE C 1 208 ? 14.663 128.726 22.902 1.00 55.65 208 ILE C O 1
ATOM 6254 N N . ALA C 1 209 ? 14.649 126.487 23.242 1.00 49.30 209 ALA C N 1
ATOM 6255 C CA . ALA C 1 209 ? 13.296 126.412 23.775 1.00 49.60 209 ALA C CA 1
ATOM 6256 C C . ALA C 1 209 ? 13.361 125.925 25.217 1.00 53.42 209 ALA C C 1
ATOM 6257 O O . ALA C 1 209 ? 14.146 125.025 25.538 1.00 53.92 209 ALA C O 1
ATOM 6259 N N . VAL C 1 210 ? 12.563 126.533 26.089 1.00 48.69 210 VAL C N 1
ATOM 6260 C CA . VAL C 1 210 ? 12.614 126.248 27.518 1.00 53.99 210 VAL C CA 1
ATOM 6261 C C . VAL C 1 210 ? 11.374 125.462 27.904 1.00 56.52 210 VAL C C 1
ATOM 6262 O O . VAL C 1 210 ? 10.255 125.813 27.508 1.00 58.42 210 VAL C O 1
ATOM 6266 N N . GLY C 1 211 ? 11.566 124.399 28.689 1.00 52.74 211 GLY C N 1
ATOM 6267 C CA . GLY C 1 211 ? 10.475 123.531 29.081 1.00 64.39 211 GLY C CA 1
ATOM 6268 C C . GLY C 1 211 ? 10.538 123.185 30.557 1.00 72.08 211 GLY C C 1
ATOM 6269 O O . GLY C 1 211 ? 11.409 123.658 31.292 1.00 72.27 211 GLY C O 1
ATOM 6270 N N . PHE C 1 212 ? 9.583 122.350 30.974 1.00 73.53 212 PHE C N 1
ATOM 6271 C CA . PHE C 1 212 ? 9.465 121.873 32.351 1.00 75.49 212 PHE C CA 1
ATOM 6272 C C . PHE C 1 212 ? 8.843 122.917 33.272 1.00 70.24 212 PHE C C 1
ATOM 6273 O O . PHE C 1 212 ? 9.419 123.985 33.494 1.00 62.57 212 PHE C O 1
ATOM 6275 N N . GLY C 1 213 ? 7.661 122.615 33.811 1.00 69.76 213 GLY C N 1
ATOM 6276 C CA . GLY C 1 213 ? 7.046 123.413 34.849 1.00 68.81 213 GLY C CA 1
ATOM 6277 C C . GLY C 1 213 ? 6.089 124.489 34.374 1.00 63.88 213 GLY C C 1
ATOM 6278 O O . GLY C 1 213 ? 5.201 124.889 35.133 1.00 69.75 213 GLY C O 1
ATOM 6279 N N . ILE C 1 214 ? 6.243 124.972 33.144 1.00 57.35 214 ILE C N 1
ATOM 6280 C CA . ILE C 1 214 ? 5.424 126.086 32.676 1.00 59.43 214 ILE C CA 1
ATOM 6281 C C . ILE C 1 214 ? 3.976 125.625 32.566 1.00 61.55 214 ILE C C 1
ATOM 6282 O O . ILE C 1 214 ? 3.651 124.737 31.770 1.00 56.96 214 ILE C O 1
ATOM 6287 N N . SER C 1 215 ? 3.095 126.237 33.361 1.00 65.38 215 SER C N 1
ATOM 6288 C CA . SER C 1 215 ? 1.716 125.774 33.438 1.00 67.10 215 SER C CA 1
ATOM 6289 C C . SER C 1 215 ? 0.676 126.887 33.451 1.00 66.61 215 SER C C 1
ATOM 6290 O O . SER C 1 215 ? -0.513 126.584 33.591 1.00 66.77 215 SER C O 1
ATOM 6293 N N . THR C 1 216 ? 1.067 128.149 33.322 1.00 64.99 216 THR C N 1
ATOM 6294 C CA . THR C 1 216 ? 0.109 129.243 33.289 1.00 67.74 216 THR C CA 1
ATOM 6295 C C . THR C 1 216 ? 0.491 130.206 32.177 1.00 64.47 216 THR C C 1
ATOM 6296 O O . THR C 1 216 ? 1.659 130.265 31.777 1.00 59.55 216 THR C O 1
ATOM 6300 N N . PRO C 1 217 ? -0.473 130.962 31.649 1.00 65.75 217 PRO C N 1
ATOM 6301 C CA . PRO C 1 217 ? -0.123 131.932 30.600 1.00 61.72 217 PRO C CA 1
ATOM 6302 C C . PRO C 1 217 ? 0.861 132.986 31.071 1.00 65.97 217 PRO C C 1
ATOM 6303 O O . PRO C 1 217 ? 1.724 133.401 30.289 1.00 62.70 217 PRO C O 1
ATOM 6307 N N . GLU C 1 218 ? 0.768 133.433 32.326 1.00 70.81 218 GLU C N 1
ATOM 6308 C CA . GLU C 1 218 ? 1.776 134.352 32.851 1.00 75.24 218 GLU C CA 1
ATOM 6309 C C . GLU C 1 218 ? 3.174 133.756 32.708 1.00 69.58 218 GLU C C 1
ATOM 6310 O O . GLU C 1 218 ? 4.049 134.336 32.057 1.00 69.73 218 GLU C O 1
ATOM 6316 N N . GLN C 1 219 ? 3.394 132.573 33.288 1.00 66.66 219 GLN C N 1
ATOM 6317 C CA . GLN C 1 219 ? 4.723 131.971 33.244 1.00 62.28 219 GLN C CA 1
ATOM 6318 C C . GLN C 1 219 ? 5.210 131.789 31.809 1.00 60.62 219 GLN C C 1
ATOM 6319 O O . GLN C 1 219 ? 6.398 131.975 31.523 1.00 68.35 219 GLN C O 1
ATOM 6325 N N . ALA C 1 220 ? 4.310 131.435 30.889 1.00 58.39 220 ALA C N 1
ATOM 6326 C CA . ALA C 1 220 ? 4.744 131.112 29.532 1.00 61.87 220 ALA C CA 1
ATOM 6327 C C . ALA C 1 220 ? 5.237 132.349 28.797 1.00 63.69 220 ALA C C 1
ATOM 6328 O O . ALA C 1 220 ? 6.256 132.295 28.100 1.00 63.71 220 ALA C O 1
ATOM 6330 N N . ALA C 1 221 ? 4.515 133.465 28.916 1.00 64.56 221 ALA C N 1
ATOM 6331 C CA . ALA C 1 221 ? 5.029 134.715 28.372 1.00 70.72 221 ALA C CA 1
ATOM 6332 C C . ALA C 1 221 ? 6.287 135.144 29.110 1.00 74.42 221 ALA C C 1
ATOM 6333 O O . ALA C 1 221 ? 7.160 135.801 28.530 1.00 76.13 221 ALA C O 1
ATOM 6335 N N . GLU C 1 222 ? 6.393 134.774 30.386 1.00 73.93 222 GLU C N 1
ATOM 6336 C CA . GLU C 1 222 ? 7.609 135.031 31.145 1.00 73.32 222 GLU C CA 1
ATOM 6337 C C . GLU C 1 222 ? 8.788 134.262 30.563 1.00 66.32 222 GLU C C 1
ATOM 6338 O O . GLU C 1 222 ? 9.907 134.784 30.497 1.00 70.72 222 GLU C O 1
ATOM 6344 N N . VAL C 1 223 ? 8.559 133.021 30.136 1.00 59.36 223 VAL C N 1
ATOM 6345 C CA . VAL C 1 223 ? 9.609 132.262 29.466 1.00 59.56 223 VAL C CA 1
ATOM 6346 C C . VAL C 1 223 ? 9.792 132.753 28.038 1.00 62.31 223 VAL C C 1
ATOM 6347 O O . VAL C 1 223 ? 10.906 132.743 27.507 1.00 67.58 223 VAL C O 1
ATOM 6351 N N . ALA C 1 224 ? 8.703 133.178 27.390 1.00 57.76 224 ALA C N 1
ATOM 6352 C CA . ALA C 1 224 ? 8.813 133.714 26.037 1.00 64.14 224 ALA C CA 1
ATOM 6353 C C . ALA C 1 224 ? 9.789 134.883 25.985 1.00 75.70 224 ALA C C 1
ATOM 6354 O O . ALA C 1 224 ? 10.523 135.049 25.004 1.00 82.40 224 ALA C O 1
ATOM 6356 N N . GLN C 1 225 ? 9.809 135.704 27.033 1.00 76.37 225 GLN C N 1
ATOM 6357 C CA . GLN C 1 225 ? 10.627 136.904 27.063 1.00 75.00 225 GLN C CA 1
ATOM 6358 C C . GLN C 1 225 ? 12.114 136.617 27.229 1.00 75.08 225 GLN C C 1
ATOM 6359 O O . GLN C 1 225 ? 12.898 137.574 27.276 1.00 76.49 225 GLN C O 1
ATOM 6361 N N . VAL C 1 226 ? 12.519 135.347 27.306 1.00 74.76 226 VAL C N 1
ATOM 6362 C CA . VAL C 1 226 ? 13.900 134.996 27.622 1.00 76.12 226 VAL C CA 1
ATOM 6363 C C . VAL C 1 226 ? 14.478 134.051 26.573 1.00 71.12 226 VAL C C 1
ATOM 6364 O O . VAL C 1 226 ? 15.689 134.057 26.322 1.00 65.78 226 VAL C O 1
ATOM 6368 N N . ALA C 1 227 ? 13.632 133.230 25.957 1.00 67.99 227 ALA C N 1
ATOM 6369 C CA . ALA C 1 227 ? 14.097 132.204 25.029 1.00 73.01 227 ALA C CA 1
ATOM 6370 C C . ALA C 1 227 ? 13.459 132.398 23.652 1.00 75.65 227 ALA C C 1
ATOM 6371 O O . ALA C 1 227 ? 12.753 133.378 23.400 1.00 78.63 227 ALA C O 1
ATOM 6373 N N . ASP C 1 228 ? 13.734 131.447 22.750 1.00 66.16 228 ASP C N 1
ATOM 6374 C CA . ASP C 1 228 ? 13.170 131.457 21.404 1.00 62.04 228 ASP C CA 1
ATOM 6375 C C . ASP C 1 228 ? 11.834 130.740 21.323 1.00 57.60 228 ASP C C 1
ATOM 6376 O O . ASP C 1 228 ? 11.066 130.980 20.385 1.00 55.76 228 ASP C O 1
ATOM 6381 N N . GLY C 1 229 ? 11.556 129.853 22.268 1.00 57.74 229 GLY C N 1
ATOM 6382 C CA . GLY C 1 229 ? 10.310 129.120 22.270 1.00 51.66 229 GLY C CA 1
ATOM 6383 C C . GLY C 1 229 ? 10.012 128.627 23.663 1.00 50.48 229 GLY C C 1
ATOM 6384 O O . GLY C 1 229 ? 10.894 128.553 24.524 1.00 49.84 229 GLY C O 1
ATOM 6385 N N . VAL C 1 230 ? 8.742 128.302 23.879 1.00 48.25 230 VAL C N 1
ATOM 6386 C CA . VAL C 1 230 ? 8.272 127.753 25.142 1.00 47.17 230 VAL C CA 1
ATOM 6387 C C . VAL C 1 230 ? 7.688 126.380 24.862 1.00 45.21 230 VAL C C 1
ATOM 6388 O O . VAL C 1 230 ? 6.945 126.201 23.890 1.00 46.12 230 VAL C O 1
ATOM 6392 N N . ILE C 1 231 ? 8.047 125.410 25.696 1.00 49.00 231 ILE C N 1
ATOM 6393 C CA . ILE C 1 231 ? 7.520 124.055 25.621 1.00 51.85 231 ILE C CA 1
ATOM 6394 C C . ILE C 1 231 ? 6.559 123.871 26.788 1.00 52.09 231 ILE C C 1
ATOM 6395 O O . ILE C 1 231 ? 6.912 124.168 27.937 1.00 48.19 231 ILE C O 1
ATOM 6400 N N . VAL C 1 232 ? 5.344 123.402 26.494 1.00 49.72 232 VAL C N 1
ATOM 6401 C CA . VAL C 1 232 ? 4.304 123.204 27.503 1.00 46.73 232 VAL C CA 1
ATOM 6402 C C . VAL C 1 232 ? 3.717 121.811 27.334 1.00 49.37 232 VAL C C 1
ATOM 6403 O O . VAL C 1 232 ? 3.184 121.484 26.266 1.00 48.42 232 VAL C O 1
ATOM 6407 N N . GLY C 1 233 ? 3.788 121.003 28.388 1.00 50.87 233 GLY C N 1
ATOM 6408 C CA . GLY C 1 233 ? 3.279 119.649 28.316 1.00 44.58 233 GLY C CA 1
ATOM 6409 C C . GLY C 1 233 ? 2.264 119.345 29.391 1.00 48.20 233 GLY C C 1
ATOM 6410 O O . GLY C 1 233 ? 1.053 119.320 29.122 1.00 40.61 233 GLY C O 1
ATOM 6411 N N . SER C 1 234 ? 2.760 119.123 30.618 1.00 49.77 234 SER C N 1
ATOM 6412 C CA . SER C 1 234 ? 1.904 118.676 31.710 1.00 47.50 234 SER C CA 1
ATOM 6413 C C . SER C 1 234 ? 0.662 119.539 31.820 1.00 46.59 234 SER C C 1
ATOM 6414 O O . SER C 1 234 ? -0.438 119.028 32.061 1.00 40.97 234 SER C O 1
ATOM 6417 N N . ALA C 1 235 ? 0.816 120.849 31.620 1.00 48.28 235 ALA C N 1
ATOM 6418 C CA . ALA C 1 235 ? -0.325 121.748 31.726 1.00 51.81 235 ALA C CA 1
ATOM 6419 C C . ALA C 1 235 ? -1.426 121.359 30.752 1.00 49.20 235 ALA C C 1
ATOM 6420 O O . ALA C 1 235 ? -2.613 121.429 31.089 1.00 54.00 235 ALA C O 1
ATOM 6422 N N . ILE C 1 236 ? -1.057 120.948 29.540 1.00 46.26 236 ILE C N 1
ATOM 6423 C CA . ILE C 1 236 ? -2.069 120.573 28.557 1.00 48.10 236 ILE C CA 1
ATOM 6424 C C . ILE C 1 236 ? -2.584 119.169 28.825 1.00 43.28 236 ILE C C 1
ATOM 6425 O O . ILE C 1 236 ? -3.784 118.908 28.697 1.00 41.00 236 ILE C O 1
ATOM 6430 N N . VAL C 1 237 ? -1.683 118.245 29.190 1.00 41.40 237 VAL C N 1
ATOM 6431 C CA . VAL C 1 237 ? -2.078 116.874 29.485 1.00 40.40 237 VAL C CA 1
ATOM 6432 C C . VAL C 1 237 ? -3.090 116.850 30.619 1.00 46.64 237 VAL C C 1
ATOM 6433 O O . VAL C 1 237 ? -4.084 116.116 30.568 1.00 48.58 237 VAL C O 1
ATOM 6437 N N . LYS C 1 238 ? -2.857 117.658 31.657 1.00 53.28 238 LYS C N 1
ATOM 6438 C CA . LYS C 1 238 ? -3.808 117.771 32.761 1.00 53.66 238 LYS C CA 1
ATOM 6439 C C . LYS C 1 238 ? -5.233 117.976 32.254 1.00 55.40 238 LYS C C 1
ATOM 6440 O O . LYS C 1 238 ? -6.184 117.349 32.739 1.00 58.26 238 LYS C O 1
ATOM 6446 N N . ARG C 1 239 ? -5.405 118.873 31.282 1.00 54.35 239 ARG C N 1
ATOM 6447 C CA . ARG C 1 239 ? -6.747 119.170 30.797 1.00 55.65 239 ARG C CA 1
ATOM 6448 C C . ARG C 1 239 ? -7.307 118.026 29.961 1.00 55.20 239 ARG C C 1
ATOM 6449 O O . ARG C 1 239 ? -8.517 117.789 29.969 1.00 57.70 239 ARG C O 1
ATOM 6457 N N . ILE C 1 240 ? -6.447 117.293 29.253 1.00 54.26 240 ILE C N 1
ATOM 6458 C CA . ILE C 1 240 ? -6.892 116.077 28.581 1.00 50.83 240 ILE C CA 1
ATOM 6459 C C . ILE C 1 240 ? -7.472 115.100 29.595 1.00 59.70 240 ILE C C 1
ATOM 6460 O O . ILE C 1 240 ? -8.538 114.509 29.377 1.00 70.51 240 ILE C O 1
ATOM 6465 N N . GLU C 1 241 ? -6.775 114.917 30.722 1.00 56.32 241 GLU C N 1
ATOM 6466 C CA . GLU C 1 241 ? -7.209 113.947 31.728 1.00 64.59 241 GLU C CA 1
ATOM 6467 C C . GLU C 1 241 ? -8.522 114.361 32.390 1.00 62.14 241 GLU C C 1
ATOM 6468 O O . GLU C 1 241 ? -9.409 113.522 32.604 1.00 59.84 241 GLU C O 1
ATOM 6470 N N . GLU C 1 242 ? -8.671 115.652 32.717 1.00 54.97 242 GLU C N 1
ATOM 6471 C CA . GLU C 1 242 ? -9.824 116.102 33.497 1.00 61.97 242 GLU C CA 1
ATOM 6472 C C . GLU C 1 242 ? -11.098 116.176 32.671 1.00 60.31 242 GLU C C 1
ATOM 6473 O O . GLU C 1 242 ? -12.196 116.140 33.233 1.00 65.15 242 GLU C O 1
ATOM 6479 N N . ASN C 1 243 ? -10.979 116.324 31.359 1.00 67.65 243 ASN C N 1
ATOM 6480 C CA . ASN C 1 243 ? -12.141 116.543 30.503 1.00 72.24 243 ASN C CA 1
ATOM 6481 C C . ASN C 1 243 ? -12.818 115.198 30.293 1.00 78.87 243 ASN C C 1
ATOM 6482 O O . ASN C 1 243 ? -12.347 114.359 29.519 1.00 73.56 243 ASN C O 1
ATOM 6484 N N . GLN C 1 244 ? -13.924 114.989 31.002 1.00 88.10 244 GLN C N 1
ATOM 6485 C CA . GLN C 1 244 ? -14.594 113.699 31.031 1.00 90.84 244 GLN C CA 1
ATOM 6486 C C . GLN C 1 244 ? -15.057 113.266 29.646 1.00 98.16 244 GLN C C 1
ATOM 6487 O O . GLN C 1 244 ? -16.246 113.359 29.328 1.00 109.36 244 GLN C O 1
ATOM 6489 N N . ASP C 1 245 ? -14.124 112.821 28.807 1.00 89.07 245 ASP C N 1
ATOM 6490 C CA . ASP C 1 245 ? -14.455 112.023 27.635 1.00 86.71 245 ASP C CA 1
ATOM 6491 C C . ASP C 1 245 ? -15.303 112.768 26.612 1.00 96.51 245 ASP C C 1
ATOM 6492 O O . ASP C 1 245 ? -15.374 112.359 25.447 1.00 107.83 245 ASP C O 1
ATOM 6494 N N . GLU C 1 246 ? -15.952 113.860 27.014 1.00 93.50 246 GLU C N 1
ATOM 6495 C CA . GLU C 1 246 ? -16.901 114.471 26.097 1.00 94.29 246 GLU C CA 1
ATOM 6496 C C . GLU C 1 246 ? -16.169 115.034 24.892 1.00 95.67 246 GLU C C 1
ATOM 6497 O O . GLU C 1 246 ? -16.488 114.699 23.745 1.00 103.20 246 GLU C O 1
ATOM 6499 N N . GLU C 1 247 ? -15.139 115.830 25.142 1.00 89.23 247 GLU C N 1
ATOM 6500 C CA . GLU C 1 247 ? -14.399 116.519 24.099 1.00 91.85 247 GLU C CA 1
ATOM 6501 C C . GLU C 1 247 ? -15.199 117.678 23.505 1.00 91.38 247 GLU C C 1
ATOM 6502 O O . GLU C 1 247 ? -15.679 117.559 22.380 1.00 93.15 247 GLU C O 1
ATOM 6504 N N . ASP C 1 248 ? -15.336 118.809 24.209 1.00 89.22 248 ASP C N 1
ATOM 6505 C CA . ASP C 1 248 ? -14.758 119.121 25.532 1.00 81.49 248 ASP C CA 1
ATOM 6506 C C . ASP C 1 248 ? -13.227 119.102 25.580 1.00 78.44 248 ASP C C 1
ATOM 6507 O O . ASP C 1 248 ? -12.599 120.156 25.658 1.00 85.53 248 ASP C O 1
ATOM 6509 N N . ILE C 1 249 ? -12.640 117.902 25.573 1.00 68.09 249 ILE C N 1
ATOM 6510 C CA . ILE C 1 249 ? -11.185 117.756 25.600 1.00 64.27 249 ILE C CA 1
ATOM 6511 C C . ILE C 1 249 ? -10.538 118.660 24.555 1.00 52.71 249 ILE C C 1
ATOM 6512 O O . ILE C 1 249 ? -9.678 119.492 24.864 1.00 49.28 249 ILE C O 1
ATOM 6517 N N . VAL C 1 250 ? -10.932 118.489 23.292 1.00 53.02 250 VAL C N 1
ATOM 6518 C CA . VAL C 1 250 ? -10.386 119.310 22.217 1.00 53.82 250 VAL C CA 1
ATOM 6519 C C . VAL C 1 250 ? -10.680 120.785 22.475 1.00 56.54 250 VAL C C 1
ATOM 6520 O O . VAL C 1 250 ? -9.792 121.636 22.389 1.00 54.19 250 VAL C O 1
ATOM 6524 N N . GLU C 1 251 ? -11.932 121.111 22.810 1.00 59.03 251 GLU C N 1
ATOM 6525 C CA . GLU C 1 251 ? -12.276 122.514 23.031 1.00 62.35 251 GLU C CA 1
ATOM 6526 C C . GLU C 1 251 ? -11.534 123.086 24.235 1.00 64.40 251 GLU C C 1
ATOM 6527 O O . GLU C 1 251 ? -11.097 124.244 24.206 1.00 68.93 251 GLU C O 1
ATOM 6533 N N . GLU C 1 252 ? -11.355 122.291 25.293 1.00 58.23 252 GLU C N 1
ATOM 6534 C CA . GLU C 1 252 ? -10.590 122.776 26.437 1.00 51.12 252 GLU C CA 1
ATOM 6535 C C . GLU C 1 252 ? -9.115 122.951 26.081 1.00 54.74 252 GLU C C 1
ATOM 6536 O O . GLU C 1 252 ? -8.502 123.962 26.443 1.00 58.67 252 GLU C O 1
ATOM 6538 N N . VAL C 1 253 ? -8.527 121.974 25.384 1.00 46.67 253 VAL C N 1
ATOM 6539 C CA . VAL C 1 253 ? -7.124 122.081 24.987 1.00 47.99 253 VAL C CA 1
ATOM 6540 C C . VAL C 1 253 ? -6.921 123.275 24.064 1.00 50.81 253 VAL C C 1
ATOM 6541 O O . VAL C 1 253 ? -5.914 123.983 24.157 1.00 48.34 253 VAL C O 1
ATOM 6545 N N . ARG C 1 254 ? -7.874 123.513 23.159 1.00 53.61 254 ARG C N 1
ATOM 6546 C CA . ARG C 1 254 ? -7.742 124.593 22.184 1.00 59.00 254 ARG C CA 1
ATOM 6547 C C . ARG C 1 254 ? -7.787 125.959 22.862 1.00 59.88 254 ARG C C 1
ATOM 6548 O O . ARG C 1 254 ? -6.937 126.822 22.601 1.00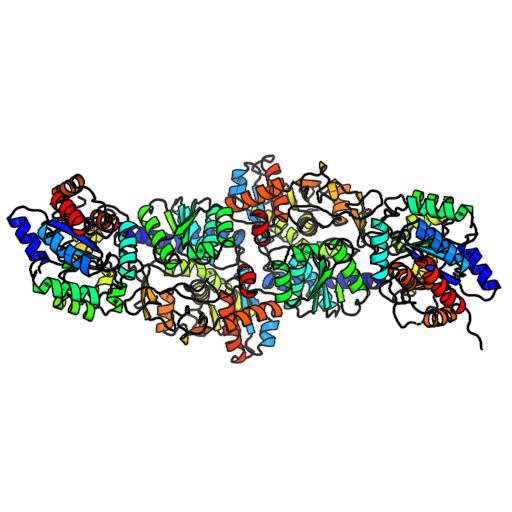 59.37 254 ARG C O 1
ATOM 6556 N N . GLU C 1 255 ? -8.764 126.169 23.748 1.00 54.12 255 GLU C N 1
ATOM 6557 C CA . GLU C 1 255 ? -8.889 127.456 24.425 1.00 57.20 255 GLU C CA 1
ATOM 6558 C C . GLU C 1 255 ? -7.721 127.703 25.371 1.00 57.03 255 GLU C C 1
ATOM 6559 O O . GLU C 1 255 ? -7.245 128.836 25.491 1.00 61.26 255 GLU C O 1
ATOM 6561 N N . PHE C 1 256 ? -7.255 126.664 26.066 1.00 53.23 256 PHE C N 1
ATOM 6562 C CA . PHE C 1 256 ? -6.075 126.837 26.909 1.00 56.35 256 PHE C CA 1
ATOM 6563 C C . PHE C 1 256 ? -4.866 127.244 26.076 1.00 50.40 256 PHE C C 1
ATOM 6564 O O . PHE C 1 256 ? -4.117 128.150 26.459 1.00 49.12 256 PHE C O 1
ATOM 6572 N N . VAL C 1 257 ? -4.668 126.592 24.927 1.00 47.85 257 VAL C N 1
ATOM 6573 C CA . VAL C 1 257 ? -3.495 126.864 24.099 1.00 47.91 257 VAL C CA 1
ATOM 6574 C C . VAL C 1 257 ? -3.600 128.235 23.448 1.00 53.23 257 VAL C C 1
ATOM 6575 O O . VAL C 1 257 ? -2.601 128.953 23.317 1.00 54.56 257 VAL C O 1
ATOM 6579 N N . ARG C 1 258 ? -4.799 128.610 23.003 1.00 52.85 258 ARG C N 1
ATOM 6580 C CA . ARG C 1 258 ? -4.997 129.956 22.480 1.00 57.64 258 ARG C CA 1
ATOM 6581 C C . ARG C 1 258 ? -4.517 130.995 23.486 1.00 66.01 258 ARG C C 1
ATOM 6582 O O . ARG C 1 258 ? -3.818 131.948 23.128 1.00 67.61 258 ARG C O 1
ATOM 6584 N N . GLU C 1 259 ? -4.874 130.814 24.760 1.00 69.09 259 GLU C N 1
ATOM 6585 C CA . GLU C 1 259 ? -4.399 131.733 25.789 1.00 69.12 259 GLU C CA 1
ATOM 6586 C C . GLU C 1 259 ? -2.876 131.726 25.869 1.00 71.80 259 GLU C C 1
ATOM 6587 O O . GLU C 1 259 ? -2.252 132.783 26.023 1.00 78.55 259 GLU C O 1
ATOM 6589 N N . LEU C 1 260 ? -2.256 130.547 25.760 1.00 62.13 260 LEU C N 1
ATOM 6590 C CA . LEU C 1 260 ? -0.794 130.493 25.769 1.00 60.80 260 LEU C CA 1
ATOM 6591 C C . LEU C 1 260 ? -0.198 131.205 24.558 1.00 60.35 260 LEU C C 1
ATOM 6592 O O . LEU C 1 260 ? 0.933 131.693 24.626 1.00 62.96 260 LEU C O 1
ATOM 6597 N N . ARG C 1 261 ? -0.933 131.279 23.453 1.00 63.03 261 ARG C N 1
ATOM 6598 C CA . ARG C 1 261 ? -0.469 131.987 22.257 1.00 63.46 261 ARG C CA 1
ATOM 6599 C C . ARG C 1 261 ? -0.372 133.496 22.496 1.00 66.42 261 ARG C C 1
ATOM 6600 O O . ARG C 1 261 ? -1.335 134.139 22.931 1.00 70.48 261 ARG C O 1
ATOM 6602 N N . GLY D 2 1 ? 32.826 102.830 32.323 1.00 39.76 3 GLY D N 1
ATOM 6603 C CA . GLY D 2 1 ? 31.446 102.490 32.636 1.00 36.00 3 GLY D CA 1
ATOM 6604 C C . GLY D 2 1 ? 30.869 101.481 31.656 1.00 38.59 3 GLY D C 1
ATOM 6605 O O . GLY D 2 1 ? 29.674 101.207 31.643 1.00 40.39 3 GLY D O 1
ATOM 6606 N N . ARG D 2 2 ? 31.740 100.901 30.840 1.00 42.31 4 ARG D N 1
ATOM 6607 C CA . ARG D 2 2 ? 31.330 100.062 29.727 1.00 44.73 4 ARG D CA 1
ATOM 6608 C C . ARG D 2 2 ? 31.903 98.656 29.911 1.00 45.17 4 ARG D C 1
ATOM 6609 O O . ARG D 2 2 ? 33.046 98.489 30.351 1.00 43.08 4 ARG D O 1
ATOM 6617 N N . PHE D 2 3 ? 31.083 97.644 29.631 1.00 40.38 5 PHE D N 1
ATOM 6618 C CA . PHE D 2 3 ? 31.482 96.239 29.673 1.00 36.31 5 PHE D CA 1
ATOM 6619 C C . PHE D 2 3 ? 31.279 95.694 28.263 1.00 36.69 5 PHE D C 1
ATOM 6620 O O . PHE D 2 3 ? 30.209 95.168 27.933 1.00 35.51 5 PHE D O 1
ATOM 6628 N N . GLY D 2 4 ? 32.311 95.800 27.438 1.00 39.20 6 GLY D N 1
ATOM 6629 C CA . GLY D 2 4 ? 32.106 95.591 26.018 1.00 41.97 6 GLY D CA 1
ATOM 6630 C C . GLY D 2 4 ? 31.116 96.611 25.497 1.00 42.15 6 GLY D C 1
ATOM 6631 O O . GLY D 2 4 ? 31.255 97.818 25.728 1.00 38.24 6 GLY D O 1
ATOM 6632 N N . LYS D 2 5 ? 30.092 96.129 24.794 1.00 47.31 7 LYS D N 1
ATOM 6633 C CA . LYS D 2 5 ? 29.039 97.009 24.308 1.00 49.76 7 LYS D CA 1
ATOM 6634 C C . LYS D 2 5 ? 27.985 97.320 25.369 1.00 37.68 7 LYS D C 1
ATOM 6635 O O . LYS D 2 5 ? 27.085 98.122 25.101 1.00 43.09 7 LYS D O 1
ATOM 6641 N N . TYR D 2 6 ? 28.085 96.749 26.566 1.00 34.81 8 TYR D N 1
ATOM 6642 C CA . TYR D 2 6 ? 27.066 96.939 27.591 1.00 35.03 8 TYR D CA 1
ATOM 6643 C C . TYR D 2 6 ? 27.491 97.972 28.631 1.00 36.06 8 TYR D C 1
ATOM 6644 O O . TYR D 2 6 ? 28.649 98.378 28.711 1.00 38.86 8 TYR D O 1
ATOM 6653 N N . GLY D 2 7 ? 26.527 98.386 29.443 1.00 37.94 9 GLY D N 1
ATOM 6654 C CA . GLY D 2 7 ? 26.784 99.332 30.515 1.00 29.53 9 GLY D CA 1
ATOM 6655 C C . GLY D 2 7 ? 26.415 100.747 30.099 1.00 32.64 9 GLY D C 1
ATOM 6656 O O . GLY D 2 7 ? 25.345 100.976 29.541 1.00 36.82 9 GLY D O 1
ATOM 6657 N N . GLY D 2 8 ? 27.311 101.690 30.361 1.00 34.38 10 GLY D N 1
ATOM 6658 C CA . GLY D 2 8 ? 27.054 103.070 30.003 1.00 34.07 10 GLY D CA 1
ATOM 6659 C C . GLY D 2 8 ? 26.137 103.759 31.001 1.00 39.36 10 GLY D C 1
ATOM 6660 O O . GLY D 2 8 ? 25.918 103.294 32.133 1.00 32.58 10 GLY D O 1
ATOM 6661 N N . GLN D 2 9 ? 25.586 104.912 30.560 1.00 32.72 11 GLN D N 1
ATOM 6662 C CA . GLN D 2 9 ? 24.770 105.786 31.411 1.00 36.29 11 GLN D CA 1
ATOM 6663 C C . GLN D 2 9 ? 23.643 106.352 30.544 1.00 36.31 11 GLN D C 1
ATOM 6664 O O . GLN D 2 9 ? 23.684 107.502 30.096 1.00 40.86 11 GLN D O 1
ATOM 6670 N N . TYR D 2 10 ? 22.630 105.526 30.304 1.00 37.31 12 TYR D N 1
ATOM 6671 C CA . TYR D 2 10 ? 21.447 105.931 29.540 1.00 38.29 12 TYR D CA 1
ATOM 6672 C C . TYR D 2 10 ? 20.459 106.613 30.483 1.00 36.74 12 TYR D C 1
ATOM 6673 O O . TYR D 2 10 ? 19.445 106.049 30.895 1.00 37.94 12 TYR D O 1
ATOM 6682 N N . VAL D 2 11 ? 20.803 107.842 30.862 1.00 36.86 13 VAL D N 1
ATOM 6683 C CA . VAL D 2 11 ? 19.979 108.588 31.817 1.00 40.36 13 VAL D CA 1
ATOM 6684 C C . VAL D 2 11 ? 19.738 110.003 31.308 1.00 36.26 13 VAL D C 1
ATOM 6685 O O . VAL D 2 11 ? 20.545 110.528 30.529 1.00 34.08 13 VAL D O 1
ATOM 6689 N N . PRO D 2 12 ? 18.653 110.654 31.717 1.00 36.28 14 PRO D N 1
ATOM 6690 C CA . PRO D 2 12 ? 18.417 112.036 31.282 1.00 36.13 14 PRO D CA 1
ATOM 6691 C C . PRO D 2 12 ? 19.542 112.961 31.731 1.00 32.92 14 PRO D C 1
ATOM 6692 O O . PRO D 2 12 ? 20.268 112.687 32.692 1.00 36.13 14 PRO D O 1
ATOM 6696 N N . GLU D 2 13 ? 19.657 114.094 31.038 1.00 37.52 15 GLU D N 1
ATOM 6697 C CA . GLU D 2 13 ? 20.730 115.037 31.339 1.00 38.40 15 GLU D CA 1
ATOM 6698 C C . GLU D 2 13 ? 20.638 115.575 32.765 1.00 35.69 15 GLU D C 1
ATOM 6699 O O . GLU D 2 13 ? 21.657 115.970 33.346 1.00 35.78 15 GLU D O 1
ATOM 6705 N N . THR D 2 14 ? 19.435 115.621 33.332 1.00 34.90 16 THR D N 1
ATOM 6706 C CA . THR D 2 14 ? 19.254 116.080 34.705 1.00 37.19 16 THR D CA 1
ATOM 6707 C C . THR D 2 14 ? 19.912 115.159 35.723 1.00 39.11 16 THR D C 1
ATOM 6708 O O . THR D 2 14 ? 20.224 115.605 36.831 1.00 32.03 16 THR D O 1
ATOM 6712 N N . LEU D 2 15 ? 20.133 113.894 35.376 1.00 39.41 17 LEU D N 1
ATOM 6713 C CA . LEU D 2 15 ? 20.815 112.952 36.255 1.00 39.71 17 LEU D CA 1
ATOM 6714 C C . LEU D 2 15 ? 22.326 112.944 36.073 1.00 36.41 17 LEU D C 1
ATOM 6715 O O . LEU D 2 15 ? 23.032 112.360 36.902 1.00 36.90 17 LEU D O 1
ATOM 6720 N N . MET D 2 16 ? 22.841 113.559 35.023 1.00 35.62 18 MET D N 1
ATOM 6721 C CA . MET D 2 16 ? 24.265 113.415 34.723 1.00 31.79 18 MET D CA 1
ATOM 6722 C C . MET D 2 16 ? 25.130 114.083 35.790 1.00 37.64 18 MET D C 1
ATOM 6723 O O . MET D 2 16 ? 26.173 113.536 36.159 1.00 37.63 18 MET D O 1
ATOM 6728 N N . PRO D 2 17 ? 24.748 115.246 36.319 1.00 38.37 19 PRO D N 1
ATOM 6729 C CA . PRO D 2 17 ? 25.542 115.815 37.423 1.00 42.55 19 PRO D CA 1
ATOM 6730 C C . PRO D 2 17 ? 25.607 114.913 38.649 1.00 45.65 19 PRO D C 1
ATOM 6731 O O . PRO D 2 17 ? 26.678 114.771 39.252 1.00 44.63 19 PRO D O 1
ATOM 6735 N N . ALA D 2 18 ? 24.488 114.302 39.038 1.00 44.20 20 ALA D N 1
ATOM 6736 C CA . ALA D 2 18 ? 24.496 113.414 40.198 1.00 40.35 20 ALA D CA 1
ATOM 6737 C C . ALA D 2 18 ? 25.411 112.218 39.973 1.00 37.16 20 ALA D C 1
ATOM 6738 O O . ALA D 2 18 ? 26.120 111.782 40.890 1.00 33.18 20 ALA D O 1
ATOM 6740 N N . LEU D 2 19 ? 25.412 111.671 38.755 1.00 37.85 21 LEU D N 1
ATOM 6741 C CA . LEU D 2 19 ? 26.242 110.505 38.472 1.00 37.42 21 LEU D CA 1
ATOM 6742 C C . LEU D 2 19 ? 27.720 110.869 38.453 1.00 32.66 21 LEU D C 1
ATOM 6743 O O . LEU D 2 19 ? 28.566 110.079 38.881 1.00 36.06 21 LEU D O 1
ATOM 6748 N N . GLU D 2 20 ? 28.060 112.059 37.966 1.00 39.99 22 GLU D N 1
ATOM 6749 C CA . GLU D 2 20 ? 29.471 112.437 37.928 1.00 32.35 22 GLU D CA 1
ATOM 6750 C C . GLU D 2 20 ? 30.033 112.629 39.330 1.00 34.83 22 GLU D C 1
ATOM 6751 O O . GLU D 2 20 ? 31.154 112.190 39.623 1.00 40.66 22 GLU D O 1
ATOM 6757 N N . GLU D 2 21 ? 29.284 113.295 40.209 1.00 31.81 23 GLU D N 1
ATOM 6758 C CA . GLU D 2 21 ? 29.714 113.391 41.602 1.00 33.07 23 GLU D CA 1
ATOM 6759 C C . GLU D 2 21 ? 29.849 112.005 42.228 1.00 32.96 23 GLU D C 1
ATOM 6760 O O . GLU D 2 21 ? 30.836 111.715 42.908 1.00 36.18 23 GLU D O 1
ATOM 6766 N N . LEU D 2 22 ? 28.865 111.130 42.005 1.00 35.39 24 LEU D N 1
ATOM 6767 C CA . LEU D 2 22 ? 28.956 109.777 42.543 1.00 28.24 24 LEU D CA 1
ATOM 6768 C C . LEU D 2 22 ? 30.161 109.039 41.963 1.00 26.13 24 LEU D C 1
ATOM 6769 O O . LEU D 2 22 ? 30.909 108.386 42.698 1.00 33.13 24 LEU D O 1
ATOM 6774 N N . GLU D 2 23 ? 30.377 109.140 40.643 1.00 26.11 25 GLU D N 1
ATOM 6775 C CA . GLU D 2 23 ? 31.545 108.502 40.037 1.00 34.60 25 GLU D CA 1
ATOM 6776 C C . GLU D 2 23 ? 32.820 108.908 40.761 1.00 39.55 25 GLU D C 1
ATOM 6777 O O . GLU D 2 23 ? 33.659 108.066 41.109 1.00 32.81 25 GLU D O 1
ATOM 6783 N N . GLU D 2 24 ? 32.992 110.215 40.967 1.00 33.49 26 GLU D N 1
ATOM 6784 C CA . GLU D 2 24 ? 34.226 110.708 41.562 1.00 36.37 26 GLU D CA 1
ATOM 6785 C C . GLU D 2 24 ? 34.301 110.372 43.047 1.00 36.81 26 GLU D C 1
ATOM 6786 O O . GLU D 2 24 ? 35.381 110.076 43.562 1.00 32.96 26 GLU D O 1
ATOM 6792 N N . ALA D 2 25 ? 33.168 110.412 43.753 1.00 32.03 27 ALA D N 1
ATOM 6793 C CA . ALA D 2 25 ? 33.177 110.080 45.177 1.00 28.20 27 ALA D CA 1
ATOM 6794 C C . ALA D 2 25 ? 33.554 108.626 45.387 1.00 31.08 27 ALA D C 1
ATOM 6795 O O . ALA D 2 25 ? 34.310 108.296 46.308 1.00 33.06 27 ALA D O 1
ATOM 6797 N N . TYR D 2 26 ? 33.016 107.733 44.549 1.00 33.10 28 TYR D N 1
ATOM 6798 C CA . TYR D 2 26 ? 33.343 106.322 44.698 1.00 37.09 28 TYR D CA 1
ATOM 6799 C C . TYR D 2 26 ? 34.777 106.044 44.274 1.00 34.58 28 TYR D C 1
ATOM 6800 O O . TYR D 2 26 ? 35.493 105.270 44.929 1.00 35.96 28 TYR D O 1
ATOM 6809 N N . GLU D 2 27 ? 35.229 106.655 43.183 1.00 35.01 29 GLU D N 1
ATOM 6810 C CA . GLU D 2 27 ? 36.605 106.392 42.776 1.00 34.28 29 GLU D CA 1
ATOM 6811 C C . GLU D 2 27 ? 37.583 106.779 43.875 1.00 38.85 29 GLU D C 1
ATOM 6812 O O . GLU D 2 27 ? 38.599 106.104 44.076 1.00 41.61 29 GLU D O 1
ATOM 6818 N N . ARG D 2 28 ? 37.299 107.866 44.599 1.00 31.62 30 ARG D N 1
ATOM 6819 C CA . ARG D 2 28 ? 38.161 108.234 45.720 1.00 38.28 30 ARG D CA 1
ATOM 6820 C C . ARG D 2 28 ? 38.034 107.232 46.866 1.00 35.76 30 ARG D C 1
ATOM 6821 O O . ARG D 2 28 ? 39.046 106.778 47.424 1.00 38.90 30 ARG D O 1
ATOM 6829 N N . ALA D 2 29 ? 36.800 106.863 47.217 1.00 29.11 31 ALA D N 1
ATOM 6830 C CA . ALA D 2 29 ? 36.577 105.919 48.314 1.00 30.51 31 ALA D CA 1
ATOM 6831 C C . ALA D 2 29 ? 37.206 104.565 48.020 1.00 33.53 31 ALA D C 1
ATOM 6832 O O . ALA D 2 29 ? 37.791 103.933 48.911 1.00 37.05 31 ALA D O 1
ATOM 6834 N N . LYS D 2 30 ? 37.056 104.085 46.782 1.00 30.26 32 LYS D N 1
ATOM 6835 C CA . LYS D 2 30 ? 37.637 102.806 46.393 1.00 33.62 32 LYS D CA 1
ATOM 6836 C C . LYS D 2 30 ? 39.113 102.735 46.755 1.00 38.18 32 LYS D C 1
ATOM 6837 O O . LYS D 2 30 ? 39.598 101.693 47.204 1.00 46.89 32 LYS D O 1
ATOM 6843 N N . ASN D 2 31 ? 39.838 103.840 46.580 1.00 40.94 33 ASN D N 1
ATOM 6844 C CA . ASN D 2 31 ? 41.275 103.889 46.825 1.00 42.39 33 ASN D CA 1
ATOM 6845 C C . ASN D 2 31 ? 41.638 104.519 48.163 1.00 41.26 33 ASN D C 1
ATOM 6846 O O . ASN D 2 31 ? 42.814 104.799 48.400 1.00 45.59 33 ASN D O 1
ATOM 6851 N N . ASP D 2 32 ? 40.672 104.758 49.042 1.00 35.57 34 ASP D N 1
ATOM 6852 C CA . ASP D 2 32 ? 40.970 105.468 50.278 1.00 33.20 34 ASP D CA 1
ATOM 6853 C C . ASP D 2 32 ? 41.176 104.452 51.390 1.00 31.09 34 ASP D C 1
ATOM 6854 O O . ASP D 2 32 ? 40.202 103.806 51.811 1.00 33.48 34 ASP D O 1
ATOM 6859 N N . PRO D 2 33 ? 42.391 104.261 51.900 1.00 36.80 35 PRO D N 1
ATOM 6860 C CA . PRO D 2 33 ? 42.561 103.264 52.970 1.00 41.43 35 PRO D CA 1
ATOM 6861 C C . PRO D 2 33 ? 41.648 103.515 54.156 1.00 40.36 35 PRO D C 1
ATOM 6862 O O . PRO D 2 33 ? 41.240 102.564 54.830 1.00 37.05 35 PRO D O 1
ATOM 6866 N N . GLU D 2 34 ? 41.290 104.768 54.429 1.00 35.94 36 GLU D N 1
ATOM 6867 C CA . GLU D 2 34 ? 40.486 105.023 55.616 1.00 41.46 36 GLU D CA 1
ATOM 6868 C C . GLU D 2 34 ? 39.041 104.605 55.388 1.00 34.63 36 GLU D C 1
ATOM 6869 O O . GLU D 2 34 ? 38.428 103.988 56.261 1.00 40.06 36 GLU D O 1
ATOM 6875 N N . PHE D 2 35 ? 38.481 104.928 54.217 1.00 33.51 37 PHE D N 1
ATOM 6876 C CA . PHE D 2 35 ? 37.153 104.427 53.876 1.00 29.67 37 PHE D CA 1
ATOM 6877 C C . PHE D 2 35 ? 37.117 102.913 53.945 1.00 34.97 37 PHE D C 1
ATOM 6878 O O . PHE D 2 35 ? 36.144 102.324 54.418 1.00 25.50 37 PHE D O 1
ATOM 6886 N N . GLN D 2 36 ? 38.160 102.265 53.440 1.00 25.85 38 GLN D N 1
ATOM 6887 C CA . GLN D 2 36 ? 38.173 100.813 53.410 1.00 29.54 38 GLN D CA 1
ATOM 6888 C C . GLN D 2 36 ? 38.311 100.233 54.818 1.00 32.76 38 GLN D C 1
ATOM 6889 O O . GLN D 2 36 ? 37.669 99.229 55.148 1.00 29.51 38 GLN D O 1
ATOM 6895 N N . ALA D 2 37 ? 39.156 100.831 55.657 1.00 34.10 39 ALA D N 1
ATOM 6896 C CA . ALA D 2 37 ? 39.278 100.338 57.025 1.00 34.61 39 ALA D CA 1
ATOM 6897 C C . ALA D 2 37 ? 37.963 100.499 57.790 1.00 36.98 39 ALA D C 1
ATOM 6898 O O . ALA D 2 37 ? 37.605 99.644 58.609 1.00 28.35 39 ALA D O 1
ATOM 6900 N N . GLU D 2 38 ? 37.238 101.598 57.549 1.00 32.42 40 GLU D N 1
ATOM 6901 C CA . GLU D 2 38 ? 35.918 101.779 58.159 1.00 29.18 40 GLU D CA 1
ATOM 6902 C C . GLU D 2 38 ? 34.929 100.742 57.660 1.00 31.44 40 GLU D C 1
ATOM 6903 O O . GLU D 2 38 ? 34.196 100.119 58.441 1.00 28.72 40 GLU D O 1
ATOM 6909 N N . LEU D 2 39 ? 34.862 100.565 56.349 1.00 33.67 41 LEU D N 1
ATOM 6910 C CA . LEU D 2 39 ? 33.970 99.551 55.813 1.00 27.92 41 LEU D CA 1
ATOM 6911 C C . LEU D 2 39 ? 34.318 98.171 56.376 1.00 29.98 41 LEU D C 1
ATOM 6912 O O . LEU D 2 39 ? 33.431 97.402 56.767 1.00 25.56 41 LEU D O 1
ATOM 6917 N N . GLU D 2 40 ? 35.601 97.835 56.436 1.00 28.51 42 GLU D N 1
ATOM 6918 C CA . GLU D 2 40 ? 35.977 96.549 57.022 1.00 31.49 42 GLU D CA 1
ATOM 6919 C C . GLU D 2 40 ? 35.523 96.451 58.473 1.00 33.28 42 GLU D C 1
ATOM 6920 O O . GLU D 2 40 ? 35.099 95.385 58.923 1.00 29.59 42 GLU D O 1
ATOM 6926 N N . TYR D 2 41 ? 35.653 97.544 59.232 1.00 28.80 43 TYR D N 1
ATOM 6927 C CA . TYR D 2 41 ? 35.217 97.536 60.622 1.00 28.87 43 TYR D CA 1
ATOM 6928 C C . TYR D 2 41 ? 33.744 97.148 60.736 1.00 27.92 43 TYR D C 1
ATOM 6929 O O . TYR D 2 41 ? 33.378 96.290 61.543 1.00 28.01 43 TYR D O 1
ATOM 6938 N N . TYR D 2 42 ? 32.881 97.768 59.928 1.00 27.78 44 TYR D N 1
ATOM 6939 C CA . TYR D 2 42 ? 31.454 97.495 60.059 1.00 23.48 44 TYR D CA 1
ATOM 6940 C C . TYR D 2 42 ? 31.100 96.120 59.499 1.00 29.22 44 TYR D C 1
ATOM 6941 O O . TYR D 2 42 ? 30.207 95.444 60.027 1.00 26.33 44 TYR D O 1
ATOM 6950 N N . LEU D 2 43 ? 31.782 95.684 58.431 1.00 25.00 45 LEU D N 1
ATOM 6951 C CA . LEU D 2 43 ? 31.577 94.317 57.948 1.00 27.39 45 LEU D CA 1
ATOM 6952 C C . LEU D 2 43 ? 31.941 93.304 59.019 1.00 28.24 45 LEU D C 1
ATOM 6953 O O . LEU D 2 43 ? 31.284 92.268 59.160 1.00 28.06 45 LEU D O 1
ATOM 6958 N N . ARG D 2 44 ? 33.010 93.563 59.760 1.00 26.36 46 ARG D N 1
ATOM 6959 C CA . ARG D 2 44 ? 33.407 92.662 60.836 1.00 30.16 46 ARG D CA 1
ATOM 6960 C C . ARG D 2 44 ? 32.392 92.666 61.980 1.00 29.31 46 ARG D C 1
ATOM 6961 O O . ARG D 2 44 ? 31.728 91.661 62.242 1.00 31.07 46 ARG D O 1
ATOM 6969 N N . ASP D 2 45 ? 32.279 93.790 62.675 1.00 24.37 47 ASP D N 1
ATOM 6970 C CA . ASP D 2 45 ? 31.562 93.813 63.943 1.00 29.87 47 ASP D CA 1
ATOM 6971 C C . ASP D 2 45 ? 30.053 93.924 63.786 1.00 31.65 47 ASP D C 1
ATOM 6972 O O . ASP D 2 45 ? 29.321 93.520 64.695 1.00 30.65 47 ASP D O 1
ATOM 6977 N N . TYR D 2 46 ? 29.568 94.488 62.685 1.00 29.95 48 TYR D N 1
ATOM 6978 C CA . TYR D 2 46 ? 28.130 94.661 62.510 1.00 23.55 48 TYR D CA 1
ATOM 6979 C C . TYR D 2 46 ? 27.511 93.567 61.651 1.00 25.68 48 TYR D C 1
ATOM 6980 O O . TYR D 2 46 ? 26.467 93.007 62.011 1.00 27.44 48 TYR D O 1
ATOM 6989 N N . VAL D 2 47 ? 28.136 93.249 60.520 1.00 22.53 49 VAL D N 1
ATOM 6990 C CA . VAL D 2 47 ? 27.590 92.246 59.617 1.00 23.42 49 VAL D CA 1
ATOM 6991 C C . VAL D 2 47 ? 28.023 90.836 60.006 1.00 24.50 49 VAL D C 1
ATOM 6992 O O . VAL D 2 47 ? 27.299 89.870 59.748 1.00 24.48 49 VAL D O 1
ATOM 6996 N N . GLY D 2 48 ? 29.191 90.685 60.618 1.00 30.65 50 GLY D N 1
ATOM 6997 C CA . GLY D 2 48 ? 29.660 89.385 61.049 1.00 31.52 50 GLY D CA 1
ATOM 6998 C C . GLY D 2 48 ? 30.654 88.711 60.120 1.00 33.05 50 GLY D C 1
ATOM 6999 O O . GLY D 2 48 ? 30.814 87.487 60.201 1.00 32.10 50 GLY D O 1
ATOM 7000 N N . ARG D 2 49 ? 31.335 89.462 59.258 1.00 27.62 51 ARG D N 1
ATOM 7001 C CA . ARG D 2 49 ? 32.238 88.840 58.306 1.00 28.00 51 ARG D CA 1
ATOM 7002 C C . ARG D 2 49 ? 33.553 88.523 58.987 1.00 27.70 51 ARG D C 1
ATOM 7003 O O . ARG D 2 49 ? 33.915 89.178 59.964 1.00 31.23 51 ARG D O 1
ATOM 7011 N N . PRO D 2 50 ? 34.303 87.536 58.453 1.00 29.90 52 PRO D N 1
ATOM 7012 C CA . PRO D 2 50 ? 33.994 86.779 57.231 1.00 29.09 52 PRO D CA 1
ATOM 7013 C C . PRO D 2 50 ? 32.926 85.710 57.457 1.00 29.51 52 PRO D C 1
ATOM 7014 O O . PRO D 2 50 ? 32.773 85.241 58.573 1.00 30.46 52 PRO D O 1
ATOM 7018 N N . THR D 2 51 ? 32.215 85.337 56.411 1.00 31.28 53 THR D N 1
ATOM 7019 C CA . THR D 2 51 ? 31.337 84.184 56.516 1.00 32.49 53 THR D CA 1
ATOM 7020 C C . THR D 2 51 ? 32.149 82.921 56.240 1.00 34.36 53 THR D C 1
ATOM 7021 O O . THR D 2 51 ? 33.108 82.956 55.470 1.00 32.15 53 THR D O 1
ATOM 7025 N N . PRO D 2 52 ? 31.781 81.802 56.857 1.00 33.21 54 PRO D N 1
ATOM 7026 C CA . PRO D 2 52 ? 32.537 80.562 56.655 1.00 30.82 54 PRO D CA 1
ATOM 7027 C C . PRO D 2 52 ? 32.333 80.004 55.252 1.00 32.14 54 PRO D C 1
ATOM 7028 O O . PRO D 2 52 ? 31.333 80.254 54.579 1.00 28.81 54 PRO D O 1
ATOM 7032 N N . LEU D 2 53 ? 33.317 79.240 54.812 1.00 38.62 55 LEU D N 1
ATOM 7033 C CA . LEU D 2 53 ? 33.183 78.385 53.642 1.00 35.77 55 LEU D CA 1
ATOM 7034 C C . LEU D 2 53 ? 33.049 76.961 54.169 1.00 38.84 55 LEU D C 1
ATOM 7035 O O . LEU D 2 53 ? 33.995 76.411 54.737 1.00 39.42 55 LEU D O 1
ATOM 7040 N N . TYR D 2 54 ? 31.880 76.369 53.974 1.00 34.39 56 TYR D N 1
ATOM 7041 C CA . TYR D 2 54 ? 31.469 75.181 54.710 1.00 29.60 56 TYR D CA 1
ATOM 7042 C C . TYR D 2 54 ? 31.465 73.973 53.772 1.00 31.43 56 TYR D C 1
ATOM 7043 O O . TYR D 2 54 ? 30.809 73.998 52.727 1.00 33.83 56 TYR D O 1
ATOM 7052 N N . PHE D 2 55 ? 32.203 72.925 54.139 1.00 32.69 57 PHE D N 1
ATOM 7053 C CA . PHE D 2 55 ? 32.186 71.672 53.385 1.00 35.63 57 PHE D CA 1
ATOM 7054 C C . PHE D 2 55 ? 30.919 70.893 53.723 1.00 36.35 57 PHE D C 1
ATOM 7055 O O . PHE D 2 55 ? 30.743 70.434 54.860 1.00 34.07 57 PHE D O 1
ATOM 7063 N N . ALA D 2 56 ? 30.045 70.735 52.730 1.00 31.78 58 ALA D N 1
ATOM 7064 C CA . ALA D 2 56 ? 28.776 70.029 52.885 1.00 31.83 58 ALA D CA 1
ATOM 7065 C C . ALA D 2 56 ? 29.035 68.546 52.650 1.00 34.94 58 ALA D C 1
ATOM 7066 O O . ALA D 2 56 ? 28.899 68.032 51.541 1.00 37.79 58 ALA D O 1
ATOM 7068 N N . GLU D 2 57 ? 29.370 67.851 53.737 1.00 38.56 59 GLU D N 1
ATOM 7069 C CA . GLU D 2 57 ? 29.779 66.454 53.673 1.00 47.19 59 GLU D CA 1
ATOM 7070 C C . GLU D 2 57 ? 28.614 65.533 53.313 1.00 45.84 59 GLU D C 1
ATOM 7071 O O . GLU D 2 57 ? 28.764 64.638 52.473 1.00 38.46 59 GLU D O 1
ATOM 7077 N N . ASN D 2 58 ? 27.449 65.704 53.955 1.00 36.05 60 ASN D N 1
ATOM 7078 C CA . ASN D 2 58 ? 26.319 64.837 53.620 1.00 41.14 60 ASN D CA 1
ATOM 7079 C C . ASN D 2 58 ? 25.915 65.006 52.159 1.00 38.93 60 ASN D C 1
ATOM 7080 O O . ASN D 2 58 ? 25.728 64.020 51.434 1.00 39.32 60 ASN D O 1
ATOM 7085 N N . LEU D 2 59 ? 25.721 66.256 51.736 1.00 39.98 61 LEU D N 1
ATOM 7086 C CA . LEU D 2 59 ? 25.355 66.558 50.355 1.00 47.10 61 LEU D CA 1
ATOM 7087 C C . LEU D 2 59 ? 26.386 66.002 49.383 1.00 47.47 61 LEU D C 1
ATOM 7088 O O . LEU D 2 59 ? 26.042 65.280 48.438 1.00 46.63 61 LEU D O 1
ATOM 7093 N N . THR D 2 60 ? 27.662 66.323 49.607 1.00 45.49 62 THR D N 1
ATOM 7094 C CA . THR D 2 60 ? 28.715 65.751 48.781 1.00 41.93 62 THR D CA 1
ATOM 7095 C C . THR D 2 60 ? 28.532 64.247 48.637 1.00 51.91 62 THR D C 1
ATOM 7096 O O . THR D 2 60 ? 28.532 63.716 47.524 1.00 50.01 62 THR D O 1
ATOM 7100 N N . LYS D 2 61 ? 28.339 63.541 49.755 1.00 48.13 63 LYS D N 1
ATOM 7101 C CA . LYS D 2 61 ? 28.245 62.086 49.668 1.00 48.34 63 LYS D CA 1
ATOM 7102 C C . LYS D 2 61 ? 26.973 61.651 48.946 1.00 56.89 63 LYS D C 1
ATOM 7103 O O . LYS D 2 61 ? 26.994 60.683 48.178 1.00 60.85 63 LYS D O 1
ATOM 7109 N N . ASP D 2 62 ? 25.861 62.357 49.169 1.00 55.18 64 ASP D N 1
ATOM 7110 C CA . ASP D 2 62 ? 24.602 61.982 48.528 1.00 62.70 64 ASP D CA 1
ATOM 7111 C C . ASP D 2 62 ? 24.631 62.197 47.014 1.00 57.77 64 ASP D C 1
ATOM 7112 O O . ASP D 2 62 ? 23.966 61.460 46.277 1.00 50.53 64 ASP D O 1
ATOM 7117 N N . LEU D 2 63 ? 25.360 63.207 46.529 1.00 49.25 65 LEU D N 1
ATOM 7118 C CA . LEU D 2 63 ? 25.404 63.453 45.091 1.00 50.25 65 LEU D CA 1
ATOM 7119 C C . LEU D 2 63 ? 26.423 62.571 44.375 1.00 55.20 65 LEU D C 1
ATOM 7120 O O . LEU D 2 63 ? 26.300 62.358 43.163 1.00 59.68 65 LEU D O 1
ATOM 7125 N N . GLY D 2 64 ? 27.426 62.068 45.089 1.00 55.85 66 GLY D N 1
ATOM 7126 C CA . GLY D 2 64 ? 28.355 61.102 44.550 1.00 54.92 66 GLY D CA 1
ATOM 7127 C C . GLY D 2 64 ? 29.437 61.645 43.649 1.00 58.90 66 GLY D C 1
ATOM 7128 O O . GLY D 2 64 ? 30.167 60.849 43.048 1.00 57.69 66 GLY D O 1
ATOM 7129 N N . GLY D 2 65 ? 29.575 62.961 43.531 1.00 54.75 67 GLY D N 1
ATOM 7130 C CA . GLY D 2 65 ? 30.601 63.512 42.668 1.00 56.62 67 GLY D CA 1
ATOM 7131 C C . GLY D 2 65 ? 31.553 64.487 43.337 1.00 51.97 67 GLY D C 1
ATOM 7132 O O . GLY D 2 65 ? 32.267 64.134 44.277 1.00 51.86 67 GLY D O 1
ATOM 7133 N N . ALA D 2 66 ? 31.585 65.717 42.840 1.00 45.73 68 ALA D N 1
ATOM 7134 C CA . ALA D 2 66 ? 32.552 66.688 43.325 1.00 48.25 68 ALA D CA 1
ATOM 7135 C C . ALA D 2 66 ? 32.290 67.053 44.779 1.00 42.54 68 ALA D C 1
ATOM 7136 O O . ALA D 2 66 ? 31.165 66.950 45.280 1.00 42.97 68 ALA D O 1
ATOM 7138 N N . LYS D 2 67 ? 33.346 67.501 45.456 1.00 45.28 69 LYS D N 1
ATOM 7139 C CA . LYS D 2 67 ? 33.181 68.090 46.780 1.00 43.42 69 LYS D CA 1
ATOM 7140 C C . LYS D 2 67 ? 32.430 69.409 46.663 1.00 45.72 69 LYS D C 1
ATOM 7141 O O . LYS D 2 67 ? 32.736 70.238 45.797 1.00 44.89 69 LYS D O 1
ATOM 7147 N N . ILE D 2 68 ? 31.446 69.602 47.546 1.00 44.43 70 ILE D N 1
ATOM 7148 C CA . ILE D 2 68 ? 30.559 70.763 47.515 1.00 45.19 70 ILE D CA 1
ATOM 7149 C C . ILE D 2 68 ? 30.851 71.642 48.726 1.00 46.11 70 ILE D C 1
ATOM 7150 O O . ILE D 2 68 ? 30.643 71.225 49.874 1.00 38.42 70 ILE D O 1
ATOM 7155 N N . TYR D 2 69 ? 31.310 72.867 48.468 1.00 43.71 71 TYR D N 1
ATOM 7156 C CA . TYR D 2 69 ? 31.511 73.868 49.502 1.00 38.46 71 TYR D CA 1
ATOM 7157 C C . TYR D 2 69 ? 30.457 74.959 49.384 1.00 32.22 71 TYR D C 1
ATOM 7158 O O . TYR D 2 69 ? 30.125 75.401 48.283 1.00 40.18 71 TYR D O 1
ATOM 7167 N N . LEU D 2 70 ? 29.921 75.389 50.518 1.00 31.57 72 LEU D N 1
ATOM 7168 C CA . LEU D 2 70 ? 28.911 76.439 50.535 1.00 31.40 72 LEU D CA 1
ATOM 7169 C C . LEU D 2 70 ? 29.538 77.689 51.115 1.00 33.31 72 LEU D C 1
ATOM 7170 O O . LEU D 2 70 ? 30.016 77.673 52.254 1.00 32.33 72 LEU D O 1
ATOM 7175 N N . LYS D 2 71 ? 29.529 78.767 50.342 1.00 33.91 73 LYS D N 1
ATOM 7176 C CA . LYS D 2 71 ? 29.901 80.065 50.883 1.00 30.92 73 LYS D CA 1
ATOM 7177 C C . LYS D 2 71 ? 28.684 80.622 51.629 1.00 32.53 73 LYS D C 1
ATOM 7178 O O . LYS D 2 71 ? 27.653 80.915 51.021 1.00 31.97 73 LYS D O 1
ATOM 7184 N N . ARG D 2 72 ? 28.819 80.780 52.943 1.00 30.21 74 ARG D N 1
ATOM 7185 C CA . ARG D 2 72 ? 27.683 80.921 53.862 1.00 26.77 74 ARG D CA 1
ATOM 7186 C C . ARG D 2 72 ? 27.250 82.381 54.032 1.00 26.63 74 ARG D C 1
ATOM 7187 O O . ARG D 2 72 ? 27.233 82.925 55.135 1.00 29.62 74 ARG D O 1
ATOM 7195 N N . GLU D 2 73 ? 26.860 83.011 52.924 1.00 26.61 75 GLU D N 1
ATOM 7196 C CA . GLU D 2 73 ? 26.243 84.329 53.009 1.00 27.99 75 GLU D CA 1
ATOM 7197 C C . GLU D 2 73 ? 24.895 84.316 53.735 1.00 31.59 75 GLU D C 1
ATOM 7198 O O . GLU D 2 73 ? 24.387 85.391 54.083 1.00 34.53 75 GLU D O 1
ATOM 7204 N N . ASP D 2 74 ? 24.300 83.145 53.973 1.00 25.31 76 ASP D N 1
ATOM 7205 C CA . ASP D 2 74 ? 23.109 83.098 54.824 1.00 29.42 76 ASP D CA 1
ATOM 7206 C C . ASP D 2 74 ? 23.395 83.563 56.245 1.00 26.89 76 ASP D C 1
ATOM 7207 O O . ASP D 2 74 ? 22.449 83.863 56.982 1.00 28.93 76 ASP D O 1
ATOM 7212 N N . LEU D 2 75 ? 24.662 83.625 56.649 1.00 27.95 77 LEU D N 1
ATOM 7213 C CA . LEU D 2 75 ? 25.017 83.959 58.033 1.00 30.07 77 LEU D CA 1
ATOM 7214 C C . LEU D 2 75 ? 25.262 85.444 58.259 1.00 31.72 77 LEU D C 1
ATOM 7215 O O . LEU D 2 75 ? 25.486 85.851 59.404 1.00 34.17 77 LEU D O 1
ATOM 7220 N N . ASN D 2 76 ? 25.250 86.259 57.209 1.00 32.10 78 ASN D N 1
ATOM 7221 C CA . ASN D 2 76 ? 25.311 87.701 57.403 1.00 26.04 78 ASN D CA 1
ATOM 7222 C C . ASN D 2 76 ? 24.151 88.163 58.265 1.00 27.73 78 ASN D C 1
ATOM 7223 O O . ASN D 2 76 ? 23.050 87.625 58.180 1.00 27.69 78 ASN D O 1
ATOM 7228 N N . HIS D 2 77 ? 24.394 89.200 59.065 1.00 27.53 79 HIS D N 1
ATOM 7229 C CA . HIS D 2 77 ? 23.297 90.006 59.596 1.00 28.18 79 HIS D CA 1
ATOM 7230 C C . HIS D 2 77 ? 22.337 90.341 58.475 1.00 29.74 79 HIS D C 1
ATOM 7231 O O . HIS D 2 77 ? 22.756 90.828 57.422 1.00 26.49 79 HIS D O 1
ATOM 7238 N N . THR D 2 78 ? 21.048 90.088 58.731 1.00 26.88 80 THR D N 1
ATOM 7239 C CA . THR D 2 78 ? 19.849 90.237 57.910 1.00 32.56 80 THR D CA 1
ATOM 7240 C C . THR D 2 78 ? 19.658 89.033 57.001 1.00 34.27 80 THR D C 1
ATOM 7241 O O . THR D 2 78 ? 18.669 88.989 56.296 1.00 30.45 80 THR D O 1
ATOM 7245 N N . GLY D 2 79 ? 20.580 88.077 56.979 1.00 29.02 81 GLY D N 1
ATOM 7246 C CA . GLY D 2 79 ? 20.318 86.800 56.349 1.00 28.63 81 GLY D CA 1
ATOM 7247 C C . GLY D 2 79 ? 20.591 86.725 54.862 1.00 35.52 81 GLY D C 1
ATOM 7248 O O . GLY D 2 79 ? 20.164 85.751 54.232 1.00 29.00 81 GLY D O 1
ATOM 7249 N N . ALA D 2 80 ? 21.287 87.709 54.280 1.00 30.98 82 ALA D N 1
ATOM 7250 C CA . ALA D 2 80 ? 21.577 87.669 52.849 1.00 31.81 82 ALA D CA 1
ATOM 7251 C C . ALA D 2 80 ? 22.797 88.531 52.539 1.00 31.58 82 ALA D C 1
ATOM 7252 O O . ALA D 2 80 ? 23.328 89.243 53.397 1.00 30.72 82 ALA D O 1
ATOM 7254 N N . HIS D 2 81 ? 23.249 88.426 51.295 1.00 28.83 83 HIS D N 1
ATOM 7255 C CA . HIS D 2 81 ? 24.406 89.176 50.832 1.00 28.30 83 HIS D CA 1
ATOM 7256 C C . HIS D 2 81 ? 24.110 90.656 50.634 1.00 26.64 83 HIS D C 1
ATOM 7257 O O . HIS D 2 81 ? 25.046 91.453 50.531 1.00 29.20 83 HIS D O 1
ATOM 7264 N N . LYS D 2 82 ? 22.863 91.038 50.543 1.00 26.42 84 LYS D N 1
ATOM 7265 C CA . LYS D 2 82 ? 22.533 92.393 50.159 1.00 22.14 84 LYS D CA 1
ATOM 7266 C C . LYS D 2 82 ? 23.175 93.406 51.080 1.00 28.88 84 LYS D C 1
ATOM 7267 O O . LYS D 2 82 ? 23.574 94.437 50.645 1.00 27.78 84 LYS D O 1
ATOM 7273 N N . ILE D 2 83 ? 23.303 93.077 52.349 1.00 24.78 85 ILE D N 1
ATOM 7274 C CA . ILE D 2 83 ? 23.787 94.081 53.285 1.00 18.27 85 ILE D CA 1
ATOM 7275 C C . ILE D 2 83 ? 25.226 94.485 52.984 1.00 26.91 85 ILE D C 1
ATOM 7276 O O . ILE D 2 83 ? 25.630 95.607 53.316 1.00 29.88 85 ILE D O 1
ATOM 7281 N N . ASN D 2 84 ? 26.040 93.592 52.392 1.00 27.32 86 ASN D N 1
ATOM 7282 C CA . ASN D 2 84 ? 27.403 93.992 52.024 1.00 19.16 86 ASN D CA 1
ATOM 7283 C C . ASN D 2 84 ? 27.377 95.237 51.165 1.00 26.37 86 ASN D C 1
ATOM 7284 O O . ASN D 2 84 ? 28.200 96.152 51.339 1.00 27.94 86 ASN D O 1
ATOM 7289 N N . ASN D 2 85 ? 26.463 95.256 50.191 1.00 25.79 87 ASN D N 1
ATOM 7290 C CA . ASN D 2 85 ? 26.344 96.363 49.253 1.00 29.71 87 ASN D CA 1
ATOM 7291 C C . ASN D 2 85 ? 25.679 97.553 49.922 1.00 26.68 87 ASN D C 1
ATOM 7292 O O . ASN D 2 85 ? 26.164 98.675 49.814 1.00 26.74 87 ASN D O 1
ATOM 7297 N N . ALA D 2 86 ? 24.558 97.323 50.614 1.00 23.20 88 ALA D N 1
ATOM 7298 C CA . ALA D 2 86 ? 23.886 98.420 51.302 1.00 26.15 88 ALA D CA 1
ATOM 7299 C C . ALA D 2 86 ? 24.830 99.099 52.289 1.00 30.65 88 ALA D C 1
ATOM 7300 O O . ALA D 2 86 ? 24.854 100.327 52.389 1.00 25.38 88 ALA D O 1
ATOM 7302 N N . LEU D 2 87 ? 25.628 98.315 53.017 1.00 26.66 89 LEU D N 1
ATOM 7303 C CA . LEU D 2 87 ? 26.563 98.905 53.971 1.00 29.57 89 LEU D CA 1
ATOM 7304 C C . LEU D 2 87 ? 27.560 99.815 53.272 1.00 31.40 89 LEU D C 1
ATOM 7305 O O . LEU D 2 87 ? 27.845 100.922 53.745 1.00 29.44 89 LEU D O 1
ATOM 7310 N N . GLY D 2 88 ? 28.130 99.349 52.161 1.00 27.65 90 GLY D N 1
ATOM 7311 C CA . GLY D 2 88 ? 29.149 100.142 51.485 1.00 26.27 90 GLY D CA 1
ATOM 7312 C C . GLY D 2 88 ? 28.592 101.435 50.928 1.00 26.03 90 GLY D C 1
ATOM 7313 O O . GLY D 2 88 ? 29.205 102.504 51.055 1.00 23.96 90 GLY D O 1
ATOM 7314 N N . GLN D 2 89 ? 27.420 101.360 50.290 1.00 20.72 91 GLN D N 1
ATOM 7315 C CA . GLN D 2 89 ? 26.836 102.587 49.763 1.00 29.80 91 GLN D CA 1
ATOM 7316 C C . GLN D 2 89 ? 26.430 103.521 50.898 1.00 31.16 91 GLN D C 1
ATOM 7317 O O . GLN D 2 89 ? 26.652 104.733 50.825 1.00 27.75 91 GLN D O 1
ATOM 7323 N N . ALA D 2 90 ? 25.863 102.980 51.970 1.00 30.33 92 ALA D N 1
ATOM 7324 C CA . ALA D 2 90 ? 25.440 103.852 53.061 1.00 27.85 92 ALA D CA 1
ATOM 7325 C C . ALA D 2 90 ? 26.641 104.497 53.752 1.00 24.10 92 ALA D C 1
ATOM 7326 O O . ALA D 2 90 ? 26.561 105.642 54.213 1.00 25.80 92 ALA D O 1
ATOM 7328 N N . LEU D 2 91 ? 27.761 103.779 53.849 1.00 22.84 93 LEU D N 1
ATOM 7329 C CA . LEU D 2 91 ? 28.967 104.383 54.410 1.00 25.75 93 LEU D CA 1
ATOM 7330 C C . LEU D 2 91 ? 29.482 105.503 53.507 1.00 23.74 93 LEU D C 1
ATOM 7331 O O . LEU D 2 91 ? 29.882 106.565 53.987 1.00 30.35 93 LEU D O 1
ATOM 7336 N N . LEU D 2 92 ? 29.459 105.285 52.189 1.00 25.72 94 LEU D N 1
ATOM 7337 C CA . LEU D 2 92 ? 29.784 106.355 51.252 1.00 26.55 94 LEU D CA 1
ATOM 7338 C C . LEU D 2 92 ? 28.852 107.550 51.444 1.00 34.53 94 LEU D C 1
ATOM 7339 O O . LEU D 2 92 ? 29.304 108.701 51.540 1.00 29.73 94 LEU D O 1
ATOM 7344 N N . ALA D 2 93 ? 27.539 107.293 51.520 1.00 29.60 95 ALA D N 1
ATOM 7345 C CA . ALA D 2 93 ? 26.583 108.381 51.742 1.00 30.31 95 ALA D CA 1
ATOM 7346 C C . ALA D 2 93 ? 26.899 109.138 53.027 1.00 31.10 95 ALA D C 1
ATOM 7347 O O . ALA D 2 93 ? 26.901 110.380 53.056 1.00 29.02 95 ALA D O 1
ATOM 7349 N N . LYS D 2 94 ? 27.180 108.406 54.102 1.00 30.44 96 LYS D N 1
ATOM 7350 C CA . LYS D 2 94 ? 27.425 109.058 55.378 1.00 33.99 96 LYS D CA 1
ATOM 7351 C C . LYS D 2 94 ? 28.662 109.928 55.304 1.00 40.37 96 LYS D C 1
ATOM 7352 O O . LYS D 2 94 ? 28.634 111.098 55.695 1.00 42.84 96 LYS D O 1
ATOM 7358 N N . ARG D 2 95 ? 29.754 109.382 54.774 1.00 40.89 97 ARG D N 1
ATOM 7359 C CA . ARG D 2 95 ? 30.986 110.149 54.690 1.00 40.39 97 ARG D CA 1
ATOM 7360 C C . ARG D 2 95 ? 30.897 111.300 53.694 1.00 37.08 97 ARG D C 1
ATOM 7361 O O . ARG D 2 95 ? 31.674 112.255 53.809 1.00 40.88 97 ARG D O 1
ATOM 7369 N N . MET D 2 96 ? 29.987 111.236 52.724 1.00 41.57 98 MET D N 1
ATOM 7370 C CA . MET D 2 96 ? 29.696 112.386 51.868 1.00 42.09 98 MET D CA 1
ATOM 7371 C C . MET D 2 96 ? 28.835 113.444 52.563 1.00 41.47 98 MET D C 1
ATOM 7372 O O . MET D 2 96 ? 28.474 114.443 51.929 1.00 43.05 98 MET D O 1
ATOM 7377 N N . GLY D 2 97 ? 28.478 113.242 53.831 1.00 41.36 99 GLY D N 1
ATOM 7378 C CA . GLY D 2 97 ? 27.594 114.166 54.512 1.00 43.66 99 GLY D CA 1
ATOM 7379 C C . GLY D 2 97 ? 26.137 114.079 54.109 1.00 42.08 99 GLY D C 1
ATOM 7380 O O . GLY D 2 97 ? 25.355 114.949 54.499 1.00 43.50 99 GLY D O 1
ATOM 7381 N N . LYS D 2 98 ? 25.747 113.064 53.337 1.00 36.11 100 LYS D N 1
ATOM 7382 C CA . LYS D 2 98 ? 24.343 112.874 52.999 1.00 36.31 100 LYS D CA 1
ATOM 7383 C C . LYS D 2 98 ? 23.535 112.591 54.261 1.00 38.95 100 LYS D C 1
ATOM 7384 O O . LYS D 2 98 ? 23.982 111.864 55.155 1.00 43.53 100 LYS D O 1
ATOM 7390 N N . LYS D 2 99 ? 22.325 113.149 54.321 1.00 31.07 101 LYS D N 1
ATOM 7391 C CA . LYS D 2 99 ? 21.442 112.927 55.458 1.00 39.39 101 LYS D CA 1
ATOM 7392 C C . LYS D 2 99 ? 20.418 111.828 55.211 1.00 34.03 101 LYS D C 1
ATOM 7393 O O . LYS D 2 99 ? 19.837 111.312 56.172 1.00 30.27 101 LYS D O 1
ATOM 7399 N N . ARG D 2 100 ? 20.217 111.434 53.956 1.00 32.88 102 ARG D N 1
ATOM 7400 C CA . ARG D 2 100 ? 19.081 110.617 53.566 1.00 30.29 102 ARG D CA 1
ATOM 7401 C C . ARG D 2 100 ? 19.540 109.607 52.529 1.00 31.90 102 ARG D C 1
ATOM 7402 O O . ARG D 2 100 ? 20.277 109.964 51.606 1.00 28.15 102 ARG D O 1
ATOM 7410 N N . VAL D 2 101 ? 19.120 108.352 52.677 1.00 27.86 103 VAL D N 1
ATOM 7411 C CA . VAL D 2 101 ? 19.352 107.332 51.668 1.00 28.20 103 VAL D CA 1
ATOM 7412 C C . VAL D 2 101 ? 18.002 106.820 51.186 1.00 33.15 103 VAL D C 1
ATOM 7413 O O . VAL D 2 101 ? 17.059 106.682 51.973 1.00 30.90 103 VAL D O 1
ATOM 7417 N N . ILE D 2 102 ? 17.900 106.549 49.888 1.00 31.63 104 ILE D N 1
ATOM 7418 C CA . ILE D 2 102 ? 16.685 105.954 49.357 1.00 27.70 104 ILE D CA 1
ATOM 7419 C C . ILE D 2 102 ? 17.037 104.637 48.692 1.00 28.19 104 ILE D C 1
ATOM 7420 O O . ILE D 2 102 ? 18.181 104.393 48.291 1.00 25.63 104 ILE D O 1
ATOM 7425 N N . ALA D 2 103 ? 16.027 103.786 48.560 1.00 27.67 105 ALA D N 1
ATOM 7426 C CA . ALA D 2 103 ? 16.244 102.481 47.949 1.00 33.20 105 ALA D CA 1
ATOM 7427 C C . ALA D 2 103 ? 14.936 101.992 47.341 1.00 31.02 105 ALA D C 1
ATOM 7428 O O . ALA D 2 103 ? 13.854 102.402 47.762 1.00 32.18 105 ALA D O 1
ATOM 7430 N N . GLU D 2 104 ? 15.049 101.163 46.308 1.00 28.97 106 GLU D N 1
ATOM 7431 C CA . GLU D 2 104 ? 13.927 100.413 45.773 1.00 36.06 106 GLU D CA 1
ATOM 7432 C C . GLU D 2 104 ? 13.974 99.009 46.346 1.00 36.12 106 GLU D C 1
ATOM 7433 O O . GLU D 2 104 ? 15.029 98.516 46.739 1.00 37.96 106 GLU D O 1
ATOM 7439 N N . THR D 2 105 ? 12.831 98.346 46.359 1.00 38.79 107 THR D N 1
ATOM 7440 C CA . THR D 2 105 ? 12.840 96.942 46.735 1.00 34.26 107 THR D CA 1
ATOM 7441 C C . THR D 2 105 ? 11.659 96.246 46.082 1.00 37.07 107 THR D C 1
ATOM 7442 O O . THR D 2 105 ? 10.600 96.848 45.898 1.00 36.99 107 THR D O 1
ATOM 7446 N N . GLY D 2 106 ? 11.861 94.985 45.718 1.00 42.01 108 GLY D N 1
ATOM 7447 C CA . GLY D 2 106 ? 10.801 94.170 45.164 1.00 43.92 108 GLY D CA 1
ATOM 7448 C C . GLY D 2 106 ? 10.238 93.269 46.240 1.00 48.11 108 GLY D C 1
ATOM 7449 O O . GLY D 2 106 ? 9.139 93.507 46.749 1.00 54.99 108 GLY D O 1
ATOM 7450 N N . ALA D 2 107 ? 10.999 92.242 46.612 1.00 43.60 109 ALA D N 1
ATOM 7451 C CA . ALA D 2 107 ? 10.612 91.356 47.701 1.00 46.51 109 ALA D CA 1
ATOM 7452 C C . ALA D 2 107 ? 10.939 91.933 49.071 1.00 47.01 109 ALA D C 1
ATOM 7453 O O . ALA D 2 107 ? 10.604 91.310 50.079 1.00 48.20 109 ALA D O 1
ATOM 7455 N N . GLY D 2 108 ? 11.570 93.102 49.143 1.00 37.97 110 GLY D N 1
ATOM 7456 C CA . GLY D 2 108 ? 11.841 93.714 50.422 1.00 39.10 110 GLY D CA 1
ATOM 7457 C C . GLY D 2 108 ? 13.196 93.392 51.016 1.00 38.27 110 GLY D C 1
ATOM 7458 O O . GLY D 2 108 ? 13.542 93.952 52.066 1.00 40.71 110 GLY D O 1
ATOM 7459 N N . GLN D 2 109 ? 13.973 92.508 50.392 1.00 32.28 111 GLN D N 1
ATOM 7460 C CA . GLN D 2 109 ? 15.262 92.141 50.971 1.00 33.98 111 GLN D CA 1
ATOM 7461 C C . GLN D 2 109 ? 16.238 93.314 50.932 1.00 35.97 111 GLN D C 1
ATOM 7462 O O . GLN D 2 109 ? 16.890 93.628 51.937 1.00 34.56 111 GLN D O 1
ATOM 7468 N N . HIS D 2 110 ? 16.346 93.984 49.783 1.00 32.02 112 HIS D N 1
ATOM 7469 C CA . HIS D 2 110 ? 17.183 95.182 49.718 1.00 34.08 112 HIS D CA 1
ATOM 7470 C C . HIS D 2 110 ? 16.623 96.304 50.574 1.00 33.84 112 HIS D C 1
ATOM 7471 O O . HIS D 2 110 ? 17.383 97.098 51.158 1.00 31.97 112 HIS D O 1
ATOM 7478 N N . GLY D 2 111 ? 15.290 96.421 50.628 1.00 29.41 113 GLY D N 1
ATOM 7479 C CA . GLY D 2 111 ? 14.702 97.438 51.460 1.00 26.61 113 GLY D CA 1
ATOM 7480 C C . GLY D 2 111 ? 15.035 97.226 52.924 1.00 31.13 113 GLY D C 1
ATOM 7481 O O . GLY D 2 111 ? 15.384 98.167 53.641 1.00 32.80 113 GLY D O 1
ATOM 7482 N N . VAL D 2 112 ? 14.940 95.986 53.382 1.00 25.79 114 VAL D N 1
ATOM 7483 C CA . VAL D 2 112 ? 15.345 95.657 54.748 1.00 30.75 114 VAL D CA 1
ATOM 7484 C C . VAL D 2 112 ? 16.838 95.929 54.945 1.00 33.78 114 VAL D C 1
ATOM 7485 O O . VAL D 2 112 ? 17.253 96.575 55.917 1.00 27.17 114 VAL D O 1
ATOM 7489 N N . ALA D 2 113 ? 17.676 95.443 54.030 1.00 30.75 115 ALA D N 1
ATOM 7490 C CA . ALA D 2 113 ? 19.103 95.684 54.194 1.00 30.57 115 ALA D CA 1
ATOM 7491 C C . ALA D 2 113 ? 19.396 97.179 54.218 1.00 29.69 115 ALA D C 1
ATOM 7492 O O . ALA D 2 113 ? 20.202 97.653 55.026 1.00 29.85 115 ALA D O 1
ATOM 7494 N N . THR D 2 114 ? 18.721 97.945 53.366 1.00 23.27 116 THR D N 1
ATOM 7495 C CA . THR D 2 114 ? 18.960 99.381 53.337 1.00 29.95 116 THR D CA 1
ATOM 7496 C C . THR D 2 114 ? 18.480 100.057 54.617 1.00 31.05 116 THR D C 1
ATOM 7497 O O . THR D 2 114 ? 19.207 100.864 55.214 1.00 26.66 116 THR D O 1
ATOM 7501 N N . ALA D 2 115 ? 17.253 99.756 55.051 1.00 28.31 117 ALA D N 1
ATOM 7502 C CA . ALA D 2 115 ? 16.760 100.356 56.284 1.00 26.83 117 ALA D CA 1
ATOM 7503 C C . ALA D 2 115 ? 17.636 99.971 57.464 1.00 25.60 117 ALA D C 1
ATOM 7504 O O . ALA D 2 115 ? 17.801 100.763 58.404 1.00 23.91 117 ALA D O 1
ATOM 7506 N N . THR D 2 116 ? 18.206 98.764 57.430 1.00 24.50 118 THR D N 1
ATOM 7507 C CA . THR D 2 116 ? 19.052 98.289 58.525 1.00 30.16 118 THR D CA 1
ATOM 7508 C C . THR D 2 116 ? 20.322 99.137 58.667 1.00 30.59 118 THR D C 1
ATOM 7509 O O . THR D 2 116 ? 20.677 99.572 59.771 1.00 25.10 118 THR D O 1
ATOM 7513 N N . VAL D 2 117 ? 21.045 99.355 57.568 1.00 25.86 119 VAL D N 1
ATOM 7514 C CA . VAL D 2 117 ? 22.297 100.101 57.689 1.00 28.76 119 VAL D CA 1
ATOM 7515 C C . VAL D 2 117 ? 22.005 101.581 57.886 1.00 25.66 119 VAL D C 1
ATOM 7516 O O . VAL D 2 117 ? 22.753 102.279 58.576 1.00 32.47 119 VAL D O 1
ATOM 7520 N N . ALA D 2 118 ? 20.895 102.073 57.331 1.00 26.68 120 ALA D N 1
ATOM 7521 C CA . ALA D 2 118 ? 20.503 103.448 57.592 1.00 32.30 120 ALA D CA 1
ATOM 7522 C C . ALA D 2 118 ? 20.250 103.652 59.075 1.00 35.07 120 ALA D C 1
ATOM 7523 O O . ALA D 2 118 ? 20.674 104.662 59.648 1.00 30.02 120 ALA D O 1
ATOM 7525 N N . ALA D 2 119 ? 19.580 102.690 59.718 1.00 33.88 121 ALA D N 1
ATOM 7526 C CA . ALA D 2 119 ? 19.332 102.808 61.150 1.00 38.44 121 ALA D CA 1
ATOM 7527 C C . ALA D 2 119 ? 20.644 102.831 61.908 1.00 32.49 121 ALA D C 1
ATOM 7528 O O . ALA D 2 119 ? 20.850 103.663 62.797 1.00 32.96 121 ALA D O 1
ATOM 7530 N N . MET D 2 120 ? 21.564 101.935 61.544 1.00 26.41 122 MET D N 1
ATOM 7531 C CA . MET D 2 120 ? 22.846 101.860 62.236 1.00 28.28 122 MET D CA 1
ATOM 7532 C C . MET D 2 120 ? 23.671 103.126 62.018 1.00 31.71 122 MET D C 1
ATOM 7533 O O . MET D 2 120 ? 24.334 103.593 62.951 1.00 30.49 122 MET D O 1
ATOM 7538 N N . PHE D 2 121 ? 23.600 103.723 60.826 1.00 30.04 123 PHE D N 1
ATOM 7539 C CA . PHE D 2 121 ? 24.374 104.919 60.502 1.00 36.69 123 PHE D CA 1
ATOM 7540 C C . PHE D 2 121 ? 23.691 106.222 60.912 1.00 38.08 123 PHE D C 1
ATOM 7541 O O . PHE D 2 121 ? 24.310 107.281 60.800 1.00 37.01 123 PHE D O 1
ATOM 7549 N N . GLY D 2 122 ? 22.437 106.177 61.349 1.00 30.78 124 GLY D N 1
ATOM 7550 C CA . GLY D 2 122 ? 21.716 107.389 61.699 1.00 36.70 124 GLY D CA 1
ATOM 7551 C C . GLY D 2 122 ? 21.252 108.205 60.511 1.00 39.29 124 GLY D C 1
ATOM 7552 O O . GLY D 2 122 ? 21.150 109.429 60.609 1.00 40.91 124 GLY D O 1
ATOM 7553 N N . LEU D 2 123 ? 20.983 107.556 59.385 1.00 30.71 125 LEU D N 1
ATOM 7554 C CA . LEU D 2 123 ? 20.517 108.204 58.166 1.00 28.64 125 LEU D CA 1
ATOM 7555 C C . LEU D 2 123 ? 19.009 108.035 58.055 1.00 34.78 125 LEU D C 1
ATOM 7556 O O . LEU D 2 123 ? 18.467 106.990 58.427 1.00 37.65 125 LEU D O 1
ATOM 7561 N N . GLU D 2 124 ? 18.330 109.066 57.558 1.00 34.12 126 GLU D N 1
ATOM 7562 C CA . GLU D 2 124 ? 16.926 108.904 57.207 1.00 34.55 126 GLU D CA 1
ATOM 7563 C C . GLU D 2 124 ? 16.828 107.949 56.033 1.00 34.57 126 GLU D C 1
ATOM 7564 O O . GLU D 2 124 ? 17.712 107.893 55.173 1.00 32.75 126 GLU D O 1
ATOM 7570 N N . CYS D 2 125 ? 15.757 107.171 56.003 1.00 34.12 127 CYS D N 1
ATOM 7571 C CA . CYS D 2 125 ? 15.687 106.121 55.000 1.00 28.14 127 CYS D CA 1
ATOM 7572 C C . CYS D 2 125 ? 14.277 106.060 54.460 1.00 25.15 127 CYS D C 1
ATOM 7573 O O . CYS D 2 125 ? 13.311 106.057 55.231 1.00 26.41 127 CYS D O 1
ATOM 7576 N N . VAL D 2 126 ? 14.173 106.007 53.137 1.00 26.14 128 VAL D N 1
ATOM 7577 C CA . VAL D 2 126 ? 12.901 105.857 52.443 1.00 36.82 128 VAL D CA 1
ATOM 7578 C C . VAL D 2 126 ? 13.061 104.735 51.434 1.00 32.19 128 VAL D C 1
ATOM 7579 O O . VAL D 2 126 ? 14.000 104.749 50.637 1.00 32.94 128 VAL D O 1
ATOM 7583 N N . VAL D 2 127 ? 12.150 103.769 51.458 1.00 26.40 129 VAL D N 1
ATOM 7584 C CA . VAL D 2 127 ? 12.189 102.648 50.528 1.00 25.02 129 VAL D CA 1
ATOM 7585 C C . VAL D 2 127 ? 10.966 102.750 49.639 1.00 27.25 129 VAL D C 1
ATOM 7586 O O . VAL D 2 127 ? 9.842 102.852 50.139 1.00 29.17 129 VAL D O 1
ATOM 7590 N N . TYR D 2 128 ? 11.191 102.749 48.331 1.00 29.78 130 TYR D N 1
ATOM 7591 C CA . TYR D 2 128 ? 10.123 102.733 47.343 1.00 27.36 130 TYR D CA 1
ATOM 7592 C C . TYR D 2 128 ? 9.762 101.292 47.027 1.00 26.45 130 TYR D C 1
ATOM 7593 O O . TYR D 2 128 ? 10.641 100.459 46.803 1.00 24.56 130 TYR D O 1
ATOM 7602 N N . MET D 2 129 ? 8.471 100.991 47.045 1.00 30.71 131 MET D N 1
ATOM 7603 C CA . MET D 2 129 ? 8.031 99.623 46.840 1.00 29.36 131 MET D CA 1
ATOM 7604 C C . MET D 2 129 ? 6.714 99.641 46.092 1.00 30.13 131 MET D C 1
ATOM 7605 O O . MET D 2 129 ? 5.792 100.372 46.472 1.00 31.90 131 MET D O 1
ATOM 7610 N N . GLY D 2 130 ? 6.648 98.870 45.009 1.00 32.09 132 GLY D N 1
ATOM 7611 C CA . GLY D 2 130 ? 5.414 98.797 44.253 1.00 27.58 132 GLY D CA 1
ATOM 7612 C C . GLY D 2 130 ? 4.277 98.315 45.133 1.00 31.74 132 GLY D C 1
ATOM 7613 O O . GLY D 2 130 ? 4.463 97.481 46.022 1.00 28.33 132 GLY D O 1
ATOM 7614 N N . ALA D 2 131 ? 3.086 98.851 44.881 1.00 33.36 133 ALA D N 1
ATOM 7615 C CA . ALA D 2 131 ? 1.944 98.513 45.715 1.00 35.40 133 ALA D CA 1
ATOM 7616 C C . ALA D 2 131 ? 1.623 97.025 45.639 1.00 43.24 133 ALA D C 1
ATOM 7617 O O . ALA D 2 131 ? 1.222 96.424 46.640 1.00 38.01 133 ALA D O 1
ATOM 7619 N N . GLU D 2 132 ? 1.789 96.409 44.461 1.00 38.18 134 GLU D N 1
ATOM 7620 C CA . GLU D 2 132 ? 1.561 94.970 44.362 1.00 38.36 134 GLU D CA 1
ATOM 7621 C C . GLU D 2 132 ? 2.548 94.196 45.229 1.00 36.45 134 GLU D C 1
ATOM 7622 O O . GLU D 2 132 ? 2.177 93.208 45.866 1.00 32.21 134 GLU D O 1
ATOM 7628 N N . ASP D 2 133 ? 3.806 94.645 45.282 1.00 29.02 135 ASP D N 1
ATOM 7629 C CA . ASP D 2 133 ? 4.801 94.003 46.143 1.00 33.69 135 ASP D CA 1
ATOM 7630 C C . ASP D 2 133 ? 4.518 94.257 47.622 1.00 38.07 135 ASP D C 1
ATOM 7631 O O . ASP D 2 133 ? 4.742 93.380 48.466 1.00 39.17 135 ASP D O 1
ATOM 7636 N N . ILE D 2 134 ? 4.052 95.454 47.969 1.00 38.92 136 ILE D N 1
ATOM 7637 C CA . ILE D 2 134 ? 3.654 95.700 49.354 1.00 39.27 136 ILE D CA 1
ATOM 7638 C C . ILE D 2 134 ? 2.600 94.690 49.783 1.00 37.25 136 ILE D C 1
ATOM 7639 O O . ILE D 2 134 ? 2.676 94.107 50.868 1.00 44.07 136 ILE D O 1
ATOM 7644 N N . GLU D 2 135 ? 1.594 94.463 48.944 1.00 39.80 137 GLU D N 1
ATOM 7645 C CA . GLU D 2 135 ? 0.526 93.582 49.405 1.00 50.77 137 GLU D CA 1
ATOM 7646 C C . GLU D 2 135 ? 1.001 92.138 49.582 1.00 53.32 137 GLU D C 1
ATOM 7647 O O . GLU D 2 135 ? 0.407 91.398 50.372 1.00 56.22 137 GLU D O 1
ATOM 7653 N N . ARG D 2 136 ? 2.081 91.728 48.911 1.00 50.17 138 ARG D N 1
ATOM 7654 C CA . ARG D 2 136 ? 2.590 90.369 49.062 1.00 47.39 138 ARG D CA 1
ATOM 7655 C C . ARG D 2 136 ? 3.674 90.237 50.127 1.00 46.66 138 ARG D C 1
ATOM 7656 O O . ARG D 2 136 ? 4.110 89.115 50.405 1.00 48.29 138 ARG D O 1
ATOM 7664 N N . GLN D 2 137 ? 4.133 91.333 50.724 1.00 42.10 139 GLN D N 1
ATOM 7665 C CA . GLN D 2 137 ? 5.281 91.286 51.629 1.00 37.16 139 GLN D CA 1
ATOM 7666 C C . GLN D 2 137 ? 4.988 92.103 52.889 1.00 34.64 139 GLN D C 1
ATOM 7667 O O . GLN D 2 137 ? 5.718 93.026 53.239 1.00 40.07 139 GLN D O 1
ATOM 7673 N N . ALA D 2 138 ? 3.902 91.761 53.580 1.00 44.36 140 ALA D N 1
ATOM 7674 C CA . ALA D 2 138 ? 3.538 92.496 54.786 1.00 44.68 140 ALA D CA 1
ATOM 7675 C C . ALA D 2 138 ? 4.630 92.395 55.844 1.00 45.30 140 ALA D C 1
ATOM 7676 O O . ALA D 2 138 ? 4.945 93.386 56.516 1.00 44.56 140 ALA D O 1
ATOM 7678 N N . LEU D 2 139 ? 5.230 91.209 55.997 1.00 40.06 141 LEU D N 1
ATOM 7679 C CA . LEU D 2 139 ? 6.276 91.031 57.007 1.00 47.16 141 LEU D CA 1
ATOM 7680 C C . LEU D 2 139 ? 7.456 91.963 56.766 1.00 35.77 141 LEU D C 1
ATOM 7681 O O . LEU D 2 139 ? 7.947 92.609 57.702 1.00 38.27 141 LEU D O 1
ATOM 7686 N N . ASN D 2 140 ? 7.947 92.034 55.522 1.00 35.64 142 ASN D N 1
ATOM 7687 C CA . ASN D 2 140 ? 9.123 92.864 55.269 1.00 38.78 142 ASN D CA 1
ATOM 7688 C C . ASN D 2 140 ? 8.791 94.345 55.341 1.00 34.42 142 ASN D C 1
ATOM 7689 O O . ASN D 2 140 ? 9.629 95.148 55.773 1.00 31.56 142 ASN D O 1
ATOM 7694 N N . VAL D 2 141 ? 7.594 94.727 54.899 1.00 31.65 143 VAL D N 1
ATOM 7695 C CA . VAL D 2 141 ? 7.137 96.094 55.117 1.00 36.35 143 VAL D CA 1
ATOM 7696 C C . VAL D 2 141 ? 7.167 96.421 56.607 1.00 34.61 143 VAL D C 1
ATOM 7697 O O . VAL D 2 141 ? 7.683 97.463 57.028 1.00 35.21 143 VAL D O 1
ATOM 7701 N N . PHE D 2 142 ? 6.637 95.526 57.431 1.00 34.11 144 PHE D N 1
ATOM 7702 C CA . PHE D 2 142 ? 6.630 95.799 58.865 1.00 34.83 144 PHE D CA 1
ATOM 7703 C C . PHE D 2 142 ? 8.046 95.942 59.405 1.00 35.68 144 PHE D C 1
ATOM 7704 O O . PHE D 2 142 ? 8.320 96.833 60.219 1.00 35.39 144 PHE D O 1
ATOM 7712 N N . ARG D 2 143 ? 8.964 95.078 58.965 1.00 38.11 145 ARG D N 1
ATOM 7713 C CA . ARG D 2 143 ? 10.335 95.159 59.458 1.00 30.37 145 ARG D CA 1
ATOM 7714 C C . ARG D 2 143 ? 10.989 96.466 59.036 1.00 28.13 145 ARG D C 1
ATOM 7715 O O . ARG D 2 143 ? 11.639 97.139 59.841 1.00 33.20 145 ARG D O 1
ATOM 7723 N N . MET D 2 144 ? 10.821 96.852 57.776 1.00 25.28 146 MET D N 1
ATOM 7724 C CA . MET D 2 144 ? 11.394 98.113 57.338 1.00 28.87 146 MET D CA 1
ATOM 7725 C C . MET D 2 144 ? 10.929 99.253 58.238 1.00 32.96 146 MET D C 1
ATOM 7726 O O . MET D 2 144 ? 11.722 100.130 58.605 1.00 32.63 146 MET D O 1
ATOM 7731 N N . LYS D 2 145 ? 9.646 99.247 58.619 1.00 29.26 147 LYS D N 1
ATOM 7732 C CA . LYS D 2 145 ? 9.137 100.297 59.489 1.00 26.80 147 LYS D CA 1
ATOM 7733 C C . LYS D 2 145 ? 9.685 100.167 60.905 1.00 31.60 147 LYS D C 1
ATOM 7734 O O . LYS D 2 145 ? 9.963 101.179 61.552 1.00 35.55 147 LYS D O 1
ATOM 7740 N N . LEU D 2 146 ? 9.825 98.936 61.414 1.00 32.22 148 LEU D N 1
ATOM 7741 C CA . LEU D 2 146 ? 10.505 98.738 62.696 1.00 31.32 148 LEU D CA 1
ATOM 7742 C C . LEU D 2 146 ? 11.909 99.318 62.678 1.00 31.20 148 LEU D C 1
ATOM 7743 O O . LEU D 2 146 ? 12.384 99.841 63.695 1.00 34.96 148 LEU D O 1
ATOM 7748 N N . LEU D 2 147 ? 12.607 99.185 61.556 1.00 30.64 149 LEU D N 1
ATOM 7749 C CA . LEU D 2 147 ? 13.957 99.727 61.419 1.00 36.24 149 LEU D CA 1
ATOM 7750 C C . LEU D 2 147 ? 13.970 101.243 61.231 1.00 35.56 149 LEU D C 1
ATOM 7751 O O . LEU D 2 147 ? 15.051 101.822 61.054 1.00 31.62 149 LEU D O 1
ATOM 7756 N N . GLY D 2 148 ? 12.806 101.898 61.284 1.00 30.27 150 GLY D N 1
ATOM 7757 C CA . GLY D 2 148 ? 12.731 103.336 61.181 1.00 27.76 150 GLY D CA 1
ATOM 7758 C C . GLY D 2 148 ? 12.658 103.888 59.770 1.00 34.34 150 GLY D C 1
ATOM 7759 O O . GLY D 2 148 ? 12.727 105.110 59.596 1.00 32.11 150 GLY D O 1
ATOM 7760 N N . ALA D 2 149 ? 12.518 103.048 58.759 1.00 32.19 151 ALA D N 1
ATOM 7761 C CA . ALA D 2 149 ? 12.405 103.580 57.410 1.00 27.82 151 ALA D CA 1
ATOM 7762 C C . ALA D 2 149 ? 10.961 103.968 57.101 1.00 33.99 151 ALA D C 1
ATOM 7763 O O . ALA D 2 149 ? 10.006 103.460 57.690 1.00 38.20 151 ALA D O 1
ATOM 7765 N N . LYS D 2 150 ? 10.806 104.895 56.169 1.00 36.54 152 LYS D N 1
ATOM 7766 C CA . LYS D 2 150 ? 9.497 105.195 55.608 1.00 39.08 152 LYS D CA 1
ATOM 7767 C C . LYS D 2 150 ? 9.344 104.360 54.349 1.00 39.88 152 LYS D C 1
ATOM 7768 O O . LYS D 2 150 ? 10.275 104.281 53.546 1.00 33.43 152 LYS D O 1
ATOM 7774 N N . VAL D 2 151 ? 8.199 103.703 54.193 1.00 35.03 153 VAL D N 1
ATOM 7775 C CA . VAL D 2 151 ? 7.941 102.875 53.021 1.00 30.94 153 VAL D CA 1
ATOM 7776 C C . VAL D 2 151 ? 6.967 103.632 52.132 1.00 35.89 153 VAL D C 1
ATOM 7777 O O . VAL D 2 151 ? 5.852 103.948 52.551 1.00 38.13 153 VAL D O 1
ATOM 7781 N N . ARG D 2 152 ? 7.400 103.959 50.916 1.00 31.59 154 ARG D N 1
ATOM 7782 C CA . ARG D 2 152 ? 6.579 104.758 50.026 1.00 35.98 154 ARG D CA 1
ATOM 7783 C C . ARG D 2 152 ? 5.988 103.853 48.955 1.00 37.58 154 ARG D C 1
ATOM 7784 O O . ARG D 2 152 ? 6.724 103.392 48.072 1.00 30.92 154 ARG D O 1
ATOM 7792 N N . PRO D 2 153 ? 4.686 103.570 48.989 1.00 37.52 155 PRO D N 1
ATOM 7793 C CA . PRO D 2 153 ? 4.090 102.709 47.962 1.00 29.20 155 PRO D CA 1
ATOM 7794 C C . PRO D 2 153 ? 4.101 103.401 46.614 1.00 37.70 155 PRO D C 1
ATOM 7795 O O . PRO D 2 153 ? 3.900 104.616 46.507 1.00 38.35 155 PRO D O 1
ATOM 7799 N N . VAL D 2 154 ? 4.306 102.607 45.569 1.00 32.17 156 VAL D N 1
ATOM 7800 C CA . VAL D 2 154 ? 4.333 103.110 44.201 1.00 30.74 156 VAL D CA 1
ATOM 7801 C C . VAL D 2 154 ? 3.160 102.460 43.500 1.00 40.90 156 VAL D C 1
ATOM 7802 O O . VAL D 2 154 ? 3.209 101.271 43.174 1.00 39.50 156 VAL D O 1
ATOM 7806 N N . THR D 2 155 ? 2.093 103.227 43.292 1.00 41.47 157 THR D N 1
ATOM 7807 C CA . THR D 2 155 ? 0.896 102.718 42.643 1.00 53.38 157 THR D CA 1
ATOM 7808 C C . THR D 2 155 ? 0.795 103.191 41.201 1.00 54.32 157 THR D C 1
ATOM 7809 O O . THR D 2 155 ? -0.269 103.067 40.585 1.00 52.33 157 THR D O 1
ATOM 7813 N N . SER D 2 156 ? 1.896 103.702 40.653 1.00 59.59 158 SER D N 1
ATOM 7814 C CA . SER D 2 156 ? 2.019 104.103 39.260 1.00 64.57 158 SER D CA 1
ATOM 7815 C C . SER D 2 156 ? 2.560 102.949 38.421 1.00 57.12 158 SER D C 1
ATOM 7816 O O . SER D 2 156 ? 3.159 102.002 38.935 1.00 51.56 158 SER D O 1
ATOM 7819 N N . GLY D 2 157 ? 2.363 103.055 37.110 1.00 55.23 159 GLY D N 1
ATOM 7820 C CA . GLY D 2 157 ? 2.818 101.998 36.225 1.00 53.63 159 GLY D CA 1
ATOM 7821 C C . GLY D 2 157 ? 2.216 100.660 36.607 1.00 56.13 159 GLY D C 1
ATOM 7822 O O . GLY D 2 157 ? 1.017 100.545 36.906 1.00 51.51 159 GLY D O 1
ATOM 7823 N N . SER D 2 158 ? 3.059 99.628 36.600 1.00 52.81 160 SER D N 1
ATOM 7824 C CA . SER D 2 158 ? 2.646 98.274 36.947 1.00 54.45 160 SER D CA 1
ATOM 7825 C C . SER D 2 158 ? 2.771 97.977 38.435 1.00 47.98 160 SER D C 1
ATOM 7826 O O . SER D 2 158 ? 2.571 96.827 38.839 1.00 46.58 160 SER D O 1
ATOM 7829 N N . ARG D 2 159 ? 3.109 98.978 39.252 1.00 40.51 161 ARG D N 1
ATOM 7830 C CA . ARG D 2 159 ? 3.066 98.861 40.710 1.00 34.12 161 ARG D CA 1
ATOM 7831 C C . ARG D 2 159 ? 3.993 97.761 41.228 1.00 42.28 161 ARG D C 1
ATOM 7832 O O . ARG D 2 159 ? 3.653 97.016 42.155 1.00 37.85 161 ARG D O 1
ATOM 7840 N N . THR D 2 160 ? 5.194 97.680 40.665 1.00 39.20 162 THR D N 1
ATOM 7841 C CA . THR D 2 160 ? 6.114 96.624 41.057 1.00 39.81 162 THR D CA 1
ATOM 7842 C C . THR D 2 160 ? 7.545 97.152 40.960 1.00 39.91 162 THR D C 1
ATOM 7843 O O . THR D 2 160 ? 7.772 98.367 40.948 1.00 34.42 162 THR D O 1
ATOM 7847 N N . LEU D 2 161 ? 8.518 96.234 40.935 1.00 39.63 163 LEU D N 1
ATOM 7848 C CA . LEU D 2 161 ? 9.906 96.630 41.142 1.00 36.89 163 LEU D CA 1
ATOM 7849 C C . LEU D 2 161 ? 10.331 97.689 40.135 1.00 40.01 163 LEU D C 1
ATOM 7850 O O . LEU D 2 161 ? 10.905 98.721 40.497 1.00 36.30 163 LEU D O 1
ATOM 7855 N N . LYS D 2 162 ? 10.080 97.419 38.859 1.00 38.53 164 LYS D N 1
ATOM 7856 C CA . LYS D 2 162 ? 10.353 98.340 37.765 1.00 45.10 164 LYS D CA 1
ATOM 7857 C C . LYS D 2 162 ? 9.938 99.769 38.101 1.00 38.23 164 LYS D C 1
ATOM 7858 O O . LYS D 2 162 ? 10.668 100.732 37.843 1.00 45.50 164 LYS D O 1
ATOM 7864 N N . ASP D 2 163 ? 8.749 99.915 38.661 1.00 40.89 165 ASP D N 1
ATOM 7865 C CA . ASP D 2 163 ? 8.153 101.221 38.880 1.00 38.53 165 ASP D CA 1
ATOM 7866 C C . ASP D 2 163 ? 8.700 101.880 40.133 1.00 42.25 165 ASP D C 1
ATOM 7867 O O . ASP D 2 163 ? 8.770 103.111 40.199 1.00 40.96 165 ASP D O 1
ATOM 7872 N N . ALA D 2 164 ? 9.098 101.079 41.123 1.00 37.91 166 ALA D N 1
ATOM 7873 C CA . ALA D 2 164 ? 9.746 101.633 42.296 1.00 35.21 166 ALA D CA 1
ATOM 7874 C C . ALA D 2 164 ? 11.125 102.179 41.949 1.00 32.89 166 ALA D C 1
ATOM 7875 O O . ALA D 2 164 ? 11.550 103.189 42.518 1.00 31.36 166 ALA D O 1
ATOM 7877 N N . ILE D 2 165 ? 11.840 101.533 41.021 1.00 29.86 167 ILE D N 1
ATOM 7878 C CA . ILE D 2 165 ? 13.143 102.059 40.610 1.00 29.25 167 ILE D CA 1
ATOM 7879 C C . ILE D 2 165 ? 12.976 103.428 39.955 1.00 33.32 167 ILE D C 1
ATOM 7880 O O . ILE D 2 165 ? 13.744 104.361 40.224 1.00 30.68 167 ILE D O 1
ATOM 7885 N N . ASN D 2 166 ? 11.975 103.572 39.086 1.00 31.83 168 ASN D N 1
ATOM 7886 C CA . ASN D 2 166 ? 11.755 104.859 38.428 1.00 38.11 168 ASN D CA 1
ATOM 7887 C C . ASN D 2 166 ? 11.417 105.950 39.444 1.00 42.44 168 ASN D C 1
ATOM 7888 O O . ASN D 2 166 ? 11.936 107.069 39.364 1.00 39.78 168 ASN D O 1
ATOM 7893 N N . GLU D 2 167 ? 10.524 105.649 40.396 1.00 39.20 169 GLU D N 1
ATOM 7894 C CA . GLU D 2 167 ? 10.180 106.639 41.412 1.00 34.45 169 GLU D CA 1
ATOM 7895 C C . GLU D 2 167 ? 11.397 107.008 42.241 1.00 33.89 169 GLU D C 1
ATOM 7896 O O . GLU D 2 167 ? 11.608 108.184 42.558 1.00 37.49 169 GLU D O 1
ATOM 7902 N N . ALA D 2 168 ? 12.188 106.008 42.628 1.00 30.66 170 ALA D N 1
ATOM 7903 C CA . ALA D 2 168 ? 13.416 106.261 43.374 1.00 35.06 170 ALA D CA 1
ATOM 7904 C C . ALA D 2 168 ? 14.393 107.140 42.586 1.00 36.24 170 ALA D C 1
ATOM 7905 O O . ALA D 2 168 ? 14.999 108.062 43.144 1.00 32.40 170 ALA D O 1
ATOM 7907 N N . MET D 2 169 ? 14.595 106.847 41.298 1.00 33.54 171 MET D N 1
ATOM 7908 C CA . MET D 2 169 ? 15.436 107.720 40.475 1.00 37.92 171 MET D CA 1
ATOM 7909 C C . MET D 2 169 ? 14.874 109.132 40.422 1.00 34.32 171 MET D C 1
ATOM 7910 O O . MET D 2 169 ? 15.625 110.115 40.390 1.00 34.41 171 MET D O 1
ATOM 7915 N N . ARG D 2 170 ? 13.549 109.253 40.400 1.00 29.39 172 ARG D N 1
ATOM 7916 C CA . ARG D 2 170 ? 12.913 110.565 40.382 1.00 27.06 172 ARG D CA 1
ATOM 7917 C C . ARG D 2 170 ? 13.145 111.316 41.687 1.00 32.38 172 ARG D C 1
ATOM 7918 O O . ARG D 2 170 ? 13.344 112.537 41.687 1.00 36.01 172 ARG D O 1
ATOM 7926 N N . ASP D 2 171 ? 13.069 110.612 42.808 1.00 32.94 173 ASP D N 1
ATOM 7927 C CA . ASP D 2 171 ? 13.380 111.216 44.095 1.00 30.77 173 ASP D CA 1
ATOM 7928 C C . ASP D 2 171 ? 14.836 111.657 44.133 1.00 33.28 173 ASP D C 1
ATOM 7929 O O . ASP D 2 171 ? 15.150 112.766 44.577 1.00 36.68 173 ASP D O 1
ATOM 7934 N N . TRP D 2 172 ? 15.740 110.784 43.671 1.00 28.98 174 TRP D N 1
ATOM 7935 C CA . TRP D 2 172 ? 17.169 111.069 43.731 1.00 36.13 174 TRP D CA 1
ATOM 7936 C C . TRP D 2 172 ? 17.503 112.355 42.981 1.00 37.30 174 TRP D C 1
ATOM 7937 O O . TRP D 2 172 ? 18.163 113.250 43.521 1.00 38.50 174 TRP D O 1
ATOM 7948 N N . VAL D 2 173 ? 17.033 112.476 41.734 1.00 42.70 175 VAL D N 1
ATOM 7949 C CA . VAL D 2 173 ? 17.346 113.664 40.943 1.00 45.08 175 VAL D CA 1
ATOM 7950 C C . VAL D 2 173 ? 16.784 114.915 41.609 1.00 41.10 175 VAL D C 1
ATOM 7951 O O . VAL D 2 173 ? 17.406 115.986 41.572 1.00 42.35 175 VAL D O 1
ATOM 7955 N N . THR D 2 174 ? 15.610 114.806 42.232 1.00 39.85 176 THR D N 1
ATOM 7956 C CA . THR D 2 174 ? 15.037 115.984 42.879 1.00 50.62 176 THR D CA 1
ATOM 7957 C C . THR D 2 174 ? 15.744 116.339 44.182 1.00 50.40 176 THR D C 1
ATOM 7958 O O . THR D 2 174 ? 15.735 117.506 44.574 1.00 50.74 176 THR D O 1
ATOM 7962 N N . ASN D 2 175 ? 16.350 115.371 44.870 1.00 39.75 177 ASN D N 1
ATOM 7963 C CA . ASN D 2 175 ? 16.911 115.639 46.189 1.00 42.16 177 ASN D CA 1
ATOM 7964 C C . ASN D 2 175 ? 18.395 115.293 46.266 1.00 43.38 177 ASN D C 1
ATOM 7965 O O . ASN D 2 175 ? 18.885 114.947 47.342 1.00 42.78 177 ASN D O 1
ATOM 7970 N N . VAL D 2 176 ? 19.132 115.404 45.150 1.00 40.50 178 VAL D N 1
ATOM 7971 C CA . VAL D 2 176 ? 20.520 114.925 45.115 1.00 42.66 178 VAL D CA 1
ATOM 7972 C C . VAL D 2 176 ? 21.363 115.551 46.215 1.00 44.38 178 VAL D C 1
ATOM 7973 O O . VAL D 2 176 ? 22.288 114.924 46.743 1.00 43.20 178 VAL D O 1
ATOM 7977 N N . GLU D 2 177 ? 21.093 116.803 46.551 1.00 40.98 179 GLU D N 1
ATOM 7978 C CA . GLU D 2 177 ? 22.019 117.532 47.407 1.00 54.11 179 GLU D CA 1
ATOM 7979 C C . GLU D 2 177 ? 22.104 116.942 48.808 1.00 53.94 179 GLU D C 1
ATOM 7980 O O . GLU D 2 177 ? 23.113 117.149 49.492 1.00 58.06 179 GLU D O 1
ATOM 7986 N N . ASP D 2 178 ? 21.082 116.204 49.251 1.00 43.28 180 ASP D N 1
ATOM 7987 C CA . ASP D 2 178 ? 21.116 115.595 50.575 1.00 44.13 180 ASP D CA 1
ATOM 7988 C C . ASP D 2 178 ? 20.731 114.118 50.569 1.00 34.75 180 ASP D C 1
ATOM 7989 O O . ASP D 2 178 ? 20.686 113.507 51.637 1.00 46.66 180 ASP D O 1
ATOM 7994 N N . THR D 2 179 ? 20.522 113.514 49.401 1.00 33.33 181 THR D N 1
ATOM 7995 C CA . THR D 2 179 ? 20.044 112.142 49.284 1.00 31.67 181 THR D CA 1
ATOM 7996 C C . THR D 2 179 ? 21.013 111.281 48.476 1.00 32.20 181 THR D C 1
ATOM 7997 O O . THR D 2 179 ? 21.516 111.704 47.432 1.00 30.67 181 THR D O 1
ATOM 8001 N N . PHE D 2 180 ? 21.257 110.064 48.954 1.00 31.17 182 PHE D N 1
ATOM 8002 C CA . PHE D 2 180 ? 22.053 109.064 48.245 1.00 25.97 182 PHE D CA 1
ATOM 8003 C C . PHE D 2 180 ? 21.127 107.925 47.836 1.00 28.39 182 PHE D C 1
ATOM 8004 O O . PHE D 2 180 ? 20.375 107.418 48.668 1.00 33.58 182 PHE D O 1
ATOM 8012 N N . TYR D 2 181 ? 21.161 107.541 46.560 1.00 23.46 183 TYR D N 1
ATOM 8013 C CA . TYR D 2 181 ? 20.313 106.464 46.057 1.00 22.41 183 TYR D CA 1
ATOM 8014 C C . TYR D 2 181 ? 21.087 105.151 46.156 1.00 24.56 183 TYR D C 1
ATOM 8015 O O . TYR D 2 181 ? 22.070 104.948 45.437 1.00 29.64 183 TYR D O 1
ATOM 8024 N N . ILE D 2 182 ? 20.657 104.265 47.054 1.00 21.57 184 ILE D N 1
ATOM 8025 C CA . ILE D 2 182 ? 21.330 102.982 47.253 1.00 20.87 184 ILE D CA 1
ATOM 8026 C C . ILE D 2 182 ? 20.658 101.947 46.355 1.00 31.84 184 ILE D C 1
ATOM 8027 O O . ILE D 2 182 ? 19.629 101.365 46.716 1.00 31.32 184 ILE D O 1
ATOM 8032 N N . ILE D 2 183 ? 21.264 101.688 45.191 1.00 27.80 185 ILE D N 1
ATOM 8033 C CA . ILE D 2 183 ? 20.767 100.677 44.260 1.00 24.21 185 ILE D CA 1
ATOM 8034 C C . ILE D 2 183 ? 21.108 99.299 44.799 1.00 28.46 185 ILE D C 1
ATOM 8035 O O . ILE D 2 183 ? 22.178 99.086 45.371 1.00 38.26 185 ILE D O 1
ATOM 8040 N N . GLY D 2 184 ? 20.211 98.348 44.576 1.00 29.38 186 GLY D N 1
ATOM 8041 C CA . GLY D 2 184 ? 20.265 97.056 45.230 1.00 31.23 186 GLY D CA 1
ATOM 8042 C C . GLY D 2 184 ? 20.887 95.909 44.458 1.00 30.00 186 GLY D C 1
ATOM 8043 O O . GLY D 2 184 ? 20.980 94.805 44.999 1.00 33.00 186 GLY D O 1
ATOM 8044 N N . SER D 2 185 ? 21.301 96.117 43.213 1.00 25.10 187 SER D N 1
ATOM 8045 C CA . SER D 2 185 ? 21.979 95.068 42.460 1.00 28.35 187 SER D CA 1
ATOM 8046 C C . SER D 2 185 ? 23.010 95.723 41.550 1.00 27.68 187 SER D C 1
ATOM 8047 O O . SER D 2 185 ? 23.210 96.939 41.595 1.00 32.84 187 SER D O 1
ATOM 8050 N N . VAL D 2 186 ? 23.671 94.914 40.719 1.00 27.31 188 VAL D N 1
ATOM 8051 C CA . VAL D 2 186 ? 24.751 95.399 39.856 1.00 29.28 188 VAL D CA 1
ATOM 8052 C C . VAL D 2 186 ? 24.135 95.920 38.561 1.00 33.38 188 VAL D C 1
ATOM 8053 O O . VAL D 2 186 ? 24.521 95.509 37.461 1.00 29.01 188 VAL D O 1
ATOM 8057 N N . VAL D 2 187 ? 23.160 96.819 38.688 1.00 41.61 189 VAL D N 1
ATOM 8058 C CA . VAL D 2 187 ? 22.355 97.282 37.568 1.00 35.77 189 VAL D CA 1
ATOM 8059 C C . VAL D 2 187 ? 22.397 98.807 37.523 1.00 33.80 189 VAL D C 1
ATOM 8060 O O . VAL D 2 187 ? 22.965 99.466 38.395 1.00 30.93 189 VAL D O 1
ATOM 8064 N N . GLY D 2 188 ? 21.793 99.364 36.483 1.00 30.61 190 GLY D N 1
ATOM 8065 C CA . GLY D 2 188 ? 21.633 100.793 36.392 1.00 26.96 190 GLY D CA 1
ATOM 8066 C C . GLY D 2 188 ? 22.847 101.447 35.741 1.00 27.79 190 GLY D C 1
ATOM 8067 O O . GLY D 2 188 ? 23.720 100.776 35.189 1.00 30.57 190 GLY D O 1
ATOM 8068 N N . PRO D 2 189 ? 22.900 102.777 35.777 1.00 28.21 191 PRO D N 1
ATOM 8069 C CA . PRO D 2 189 ? 23.997 103.500 35.116 1.00 30.42 191 PRO D CA 1
ATOM 8070 C C . PRO D 2 189 ? 25.310 103.359 35.868 1.00 27.37 191 PRO D C 1
ATOM 8071 O O . PRO D 2 189 ? 25.341 103.232 37.096 1.00 28.63 191 PRO D O 1
ATOM 8075 N N . HIS D 2 190 ? 26.401 103.391 35.119 1.00 25.26 192 HIS D N 1
ATOM 8076 C CA . HIS D 2 190 ? 27.720 103.673 35.706 1.00 29.88 192 HIS D CA 1
ATOM 8077 C C . HIS D 2 190 ? 27.598 104.835 36.711 1.00 32.72 192 HIS D C 1
ATOM 8078 O O . HIS D 2 190 ? 27.028 105.874 36.371 1.00 33.66 192 HIS D O 1
ATOM 8085 N N . PRO D 2 191 ? 28.197 104.700 37.907 1.00 30.57 193 PRO D N 1
ATOM 8086 C CA . PRO D 2 191 ? 29.130 103.647 38.333 1.00 26.24 193 PRO D CA 1
ATOM 8087 C C . PRO D 2 191 ? 28.502 102.557 39.202 1.00 29.44 193 PRO D C 1
ATOM 8088 O O . PRO D 2 191 ? 29.237 101.825 39.869 1.00 26.68 193 PRO D O 1
ATOM 8092 N N . TYR D 2 192 ? 27.169 102.455 39.234 1.00 27.04 194 TYR D N 1
ATOM 8093 C CA . TYR D 2 192 ? 26.546 101.464 40.113 1.00 25.55 194 TYR D CA 1
ATOM 8094 C C . TYR D 2 192 ? 26.908 100.019 39.801 1.00 27.82 194 TYR D C 1
ATOM 8095 O O . TYR D 2 192 ? 27.178 99.264 40.751 1.00 28.39 194 TYR D O 1
ATOM 8104 N N . PRO D 2 193 ? 26.915 99.552 38.554 1.00 27.16 195 PRO D N 1
ATOM 8105 C CA . PRO D 2 193 ? 27.309 98.153 38.330 1.00 32.33 195 PRO D CA 1
ATOM 8106 C C . PRO D 2 193 ? 28.694 97.842 38.872 1.00 26.96 195 PRO D C 1
ATOM 8107 O O . PRO D 2 193 ? 28.900 96.812 39.529 1.00 31.69 195 PRO D O 1
ATOM 8111 N N . MET D 2 194 ? 29.656 98.715 38.599 1.00 33.23 196 MET D N 1
ATOM 8112 C CA . MET D 2 194 ? 31.009 98.527 39.100 1.00 25.78 196 MET D CA 1
ATOM 8113 C C . MET D 2 194 ? 31.048 98.626 40.621 1.00 30.16 196 MET D C 1
ATOM 8114 O O . MET D 2 194 ? 31.682 97.803 41.286 1.00 29.76 196 MET D O 1
ATOM 8119 N N . MET D 2 195 ? 30.354 99.623 41.191 1.00 32.79 197 MET D N 1
ATOM 8120 C CA . MET D 2 195 ? 30.433 99.874 42.630 1.00 31.32 197 MET D CA 1
ATOM 8121 C C . MET D 2 195 ? 29.785 98.756 43.424 1.00 31.54 197 MET D C 1
ATOM 8122 O O . MET D 2 195 ? 30.338 98.304 44.440 1.00 29.29 197 MET D O 1
ATOM 8127 N N . VAL D 2 196 ? 28.619 98.277 42.976 1.00 28.49 198 VAL D N 1
ATOM 8128 C CA . VAL D 2 196 ? 27.968 97.182 43.680 1.00 28.53 198 VAL D CA 1
ATOM 8129 C C . VAL D 2 196 ? 28.815 95.916 43.572 1.00 33.48 198 VAL D C 1
ATOM 8130 O O . VAL D 2 196 ? 29.016 95.196 44.563 1.00 30.43 198 VAL D O 1
ATOM 8134 N N . ARG D 2 197 ? 29.340 95.631 42.384 1.00 31.34 199 ARG D N 1
ATOM 8135 C CA . ARG D 2 197 ? 30.296 94.528 42.259 1.00 34.14 199 ARG D CA 1
ATOM 8136 C C . ARG D 2 197 ? 31.450 94.672 43.244 1.00 26.18 199 ARG D C 1
ATOM 8137 O O . ARG D 2 197 ? 31.874 93.691 43.864 1.00 29.68 199 ARG D O 1
ATOM 8145 N N . ASP D 2 198 ? 32.019 95.878 43.354 1.00 24.68 200 ASP D N 1
ATOM 8146 C CA . ASP D 2 198 ? 33.158 96.050 44.248 1.00 33.26 200 ASP D CA 1
ATOM 8147 C C . ASP D 2 198 ? 32.773 95.762 45.691 1.00 30.72 200 ASP D C 1
ATOM 8148 O O . ASP D 2 198 ? 33.540 95.126 46.421 1.00 33.70 200 ASP D O 1
ATOM 8153 N N . PHE D 2 199 ? 31.590 96.220 46.128 1.00 31.56 201 PHE D N 1
ATOM 8154 C CA . PHE D 2 199 ? 31.219 96.013 47.523 1.00 29.27 201 PHE D CA 1
ATOM 8155 C C . PHE D 2 199 ? 30.919 94.547 47.784 1.00 30.75 201 PHE D C 1
ATOM 8156 O O . PHE D 2 199 ? 31.093 94.072 48.912 1.00 31.53 201 PHE D O 1
ATOM 8164 N N . GLN D 2 200 ? 30.452 93.818 46.767 1.00 25.08 202 GLN D N 1
ATOM 8165 C CA . GLN D 2 200 ? 30.161 92.406 46.932 1.00 29.09 202 GLN D CA 1
ATOM 8166 C C . GLN D 2 200 ? 31.384 91.523 46.725 1.00 27.96 202 GLN D C 1
ATOM 8167 O O . GLN D 2 200 ? 31.320 90.324 47.019 1.00 30.37 202 GLN D O 1
ATOM 8173 N N . SER D 2 201 ? 32.503 92.078 46.247 1.00 26.73 203 SER D N 1
ATOM 8174 C CA . SER D 2 201 ? 33.657 91.229 45.967 1.00 30.17 203 SER D CA 1
ATOM 8175 C C . SER D 2 201 ? 34.252 90.630 47.235 1.00 30.04 203 SER D C 1
ATOM 8176 O O . SER D 2 201 ? 35.003 89.653 47.147 1.00 34.36 203 SER D O 1
ATOM 8179 N N . VAL D 2 202 ? 33.928 91.182 48.408 1.00 27.07 204 VAL D N 1
ATOM 8180 C CA . VAL D 2 202 ? 34.361 90.577 49.666 1.00 30.89 204 VAL D CA 1
ATOM 8181 C C . VAL D 2 202 ? 33.989 89.099 49.732 1.00 29.83 204 VAL D C 1
ATOM 8182 O O . VAL D 2 202 ? 34.713 88.301 50.330 1.00 30.34 204 VAL D O 1
ATOM 8186 N N . ILE D 2 203 ? 32.850 88.722 49.145 1.00 28.02 205 ILE D N 1
ATOM 8187 C CA . ILE D 2 203 ? 32.423 87.324 49.108 1.00 31.48 205 ILE D CA 1
ATOM 8188 C C . ILE D 2 203 ? 33.488 86.467 48.435 1.00 31.03 205 ILE D C 1
ATOM 8189 O O . ILE D 2 203 ? 33.978 85.493 49.005 1.00 28.30 205 ILE D O 1
ATOM 8194 N N . GLY D 2 204 ? 33.860 86.828 47.208 1.00 29.96 206 GLY D N 1
ATOM 8195 C CA . GLY D 2 204 ? 34.824 86.041 46.474 1.00 32.76 206 GLY D CA 1
ATOM 8196 C C . GLY D 2 204 ? 36.223 86.159 47.027 1.00 30.02 206 GLY D C 1
ATOM 8197 O O . GLY D 2 204 ? 36.999 85.209 46.943 1.00 30.74 206 GLY D O 1
ATOM 8198 N N . GLU D 2 205 ? 36.563 87.311 47.610 1.00 31.58 207 GLU D N 1
ATOM 8199 C CA . GLU D 2 205 ? 37.891 87.476 48.191 1.00 34.75 207 GLU D CA 1
ATOM 8200 C C . GLU D 2 205 ? 38.070 86.561 49.392 1.00 32.17 207 GLU D C 1
ATOM 8201 O O . GLU D 2 205 ? 39.130 85.949 49.566 1.00 32.07 207 GLU D O 1
ATOM 8207 N N . GLU D 2 206 ? 37.038 86.443 50.220 1.00 28.70 208 GLU D N 1
ATOM 8208 C CA . GLU D 2 206 ? 37.102 85.492 51.326 1.00 36.91 208 GLU D CA 1
ATOM 8209 C C . GLU D 2 206 ? 37.112 84.070 50.809 1.00 36.86 208 GLU D C 1
ATOM 8210 O O . GLU D 2 206 ? 37.940 83.252 51.228 1.00 32.17 208 GLU D O 1
ATOM 8216 N N . ALA D 2 207 ? 36.165 83.749 49.920 1.00 35.94 209 ALA D N 1
ATOM 8217 C CA . ALA D 2 207 ? 36.083 82.388 49.400 1.00 35.98 209 ALA D CA 1
ATOM 8218 C C . ALA D 2 207 ? 37.404 81.958 48.779 1.00 35.35 209 ALA D C 1
ATOM 8219 O O . ALA D 2 207 ? 37.860 80.826 48.992 1.00 37.58 209 ALA D O 1
ATOM 8221 N N . ARG D 2 208 ? 38.049 82.841 48.016 1.00 35.72 210 ARG D N 1
ATOM 8222 C CA . ARG D 2 208 ? 39.315 82.440 47.415 1.00 34.02 210 ARG D CA 1
ATOM 8223 C C . ARG D 2 208 ? 40.341 82.096 48.485 1.00 39.02 210 ARG D C 1
ATOM 8224 O O . ARG D 2 208 ? 41.056 81.093 48.371 1.00 44.06 210 ARG D O 1
ATOM 8232 N N . GLN D 2 209 ? 40.427 82.899 49.545 1.00 42.21 211 GLN D N 1
ATOM 8233 C CA . GLN D 2 209 ? 41.456 82.615 50.539 1.00 40.98 211 GLN D CA 1
ATOM 8234 C C . GLN D 2 209 ? 41.099 81.373 51.335 1.00 38.07 211 GLN D C 1
ATOM 8235 O O . GLN D 2 209 ? 41.975 80.573 51.687 1.00 43.96 211 GLN D O 1
ATOM 8241 N N . GLN D 2 210 ? 39.807 81.187 51.594 1.00 39.85 212 GLN D N 1
ATOM 8242 C CA . GLN D 2 210 ? 39.340 80.045 52.357 1.00 39.06 212 GLN D CA 1
ATOM 8243 C C . GLN D 2 210 ? 39.536 78.755 51.568 1.00 43.23 212 GLN D C 1
ATOM 8244 O O . GLN D 2 210 ? 40.064 77.769 52.094 1.00 43.60 212 GLN D O 1
ATOM 8250 N N . ILE D 2 211 ? 39.149 78.749 50.289 1.00 37.08 213 ILE D N 1
ATOM 8251 C CA . ILE D 2 211 ? 39.267 77.512 49.521 1.00 43.66 213 ILE D CA 1
ATOM 8252 C C . ILE D 2 211 ? 40.732 77.153 49.302 1.00 45.84 213 ILE D C 1
ATOM 8253 O O . ILE D 2 211 ? 41.081 75.969 49.188 1.00 46.45 213 ILE D O 1
ATOM 8258 N N . LEU D 2 212 ? 41.620 78.148 49.270 1.00 40.59 214 LEU D N 1
ATOM 8259 C CA . LEU D 2 212 ? 43.043 77.830 49.190 1.00 47.87 214 LEU D CA 1
ATOM 8260 C C . LEU D 2 212 ? 43.529 77.190 50.481 1.00 51.94 214 LEU D C 1
ATOM 8261 O O . LEU D 2 212 ? 44.374 76.287 50.449 1.00 47.65 214 LEU D O 1
ATOM 8266 N N . GLU D 2 213 ? 42.982 77.608 51.622 1.00 50.52 215 GLU D N 1
ATOM 8267 C CA . GLU D 2 213 ? 43.428 77.021 52.881 1.00 60.57 215 GLU D CA 1
ATOM 8268 C C . GLU D 2 213 ? 42.772 75.671 53.157 1.00 58.41 215 GLU D C 1
ATOM 8269 O O . GLU D 2 213 ? 43.383 74.821 53.812 1.00 60.25 215 GLU D O 1
ATOM 8275 N N . LYS D 2 214 ? 41.558 75.438 52.649 1.00 52.39 216 LYS D N 1
ATOM 8276 C CA . LYS D 2 214 ? 40.872 74.163 52.859 1.00 50.62 216 LYS D CA 1
ATOM 8277 C C . LYS D 2 214 ? 41.278 73.093 51.856 1.00 59.86 216 LYS D C 1
ATOM 8278 O O . LYS D 2 214 ? 41.190 71.897 52.164 1.00 66.79 216 LYS D O 1
ATOM 8284 N N . GLU D 2 215 ? 41.730 73.489 50.672 1.00 55.69 217 GLU D N 1
ATOM 8285 C CA . GLU D 2 215 ? 42.083 72.526 49.641 1.00 58.82 217 GLU D CA 1
ATOM 8286 C C . GLU D 2 215 ? 43.404 72.813 48.938 1.00 62.24 217 GLU D C 1
ATOM 8287 O O . GLU D 2 215 ? 43.791 72.017 48.078 1.00 63.92 217 GLU D O 1
ATOM 8293 N N . GLY D 2 216 ? 44.106 73.901 49.257 1.00 55.86 218 GLY D N 1
ATOM 8294 C CA . GLY D 2 216 ? 45.379 74.174 48.594 1.00 50.30 218 GLY D CA 1
ATOM 8295 C C . GLY D 2 216 ? 45.274 74.347 47.097 1.00 50.93 218 GLY D C 1
ATOM 8296 O O . GLY D 2 216 ? 46.255 74.146 46.384 1.00 58.54 218 GLY D O 1
ATOM 8297 N N . ARG D 2 217 ? 44.107 74.733 46.600 1.00 51.89 219 ARG D N 1
ATOM 8298 C CA . ARG D 2 217 ? 43.852 74.784 45.171 1.00 54.88 219 ARG D CA 1
ATOM 8299 C C . ARG D 2 217 ? 42.575 75.577 44.942 1.00 46.15 219 ARG D C 1
ATOM 8300 O O . ARG D 2 217 ? 41.674 75.573 45.784 1.00 51.46 219 ARG D O 1
ATOM 8308 N N . LEU D 2 218 ? 42.519 76.272 43.810 1.00 48.48 220 LEU D N 1
ATOM 8309 C CA . LEU D 2 218 ? 41.329 77.008 43.430 1.00 47.10 220 LEU D CA 1
ATOM 8310 C C . LEU D 2 218 ? 40.185 76.055 43.097 1.00 46.15 220 LEU D C 1
ATOM 8311 O O . LEU D 2 218 ? 40.411 74.890 42.764 1.00 45.27 220 LEU D O 1
ATOM 8316 N N . PRO D 2 219 ? 38.941 76.531 43.174 1.00 43.98 221 PRO D N 1
ATOM 8317 C CA . PRO D 2 219 ? 37.801 75.658 42.872 1.00 43.19 221 PRO D CA 1
ATOM 8318 C C . PRO D 2 219 ? 37.785 75.256 41.406 1.00 49.02 221 PRO D C 1
ATOM 8319 O O . PRO D 2 219 ? 38.336 75.942 40.544 1.00 49.47 221 PRO D O 1
ATOM 8323 N N . ASP D 2 220 ? 37.154 74.114 41.127 1.00 50.09 222 ASP D N 1
ATOM 8324 C CA . ASP D 2 220 ? 36.920 73.760 39.733 1.00 52.09 222 ASP D CA 1
ATOM 8325 C C . ASP D 2 220 ? 35.707 74.479 39.157 1.00 52.89 222 ASP D C 1
ATOM 8326 O O . ASP D 2 220 ? 35.646 74.703 37.942 1.00 47.63 222 ASP D O 1
ATOM 8331 N N . ALA D 2 221 ? 34.746 74.860 39.999 1.00 50.45 223 ALA D N 1
ATOM 8332 C CA . ALA D 2 221 ? 33.609 75.629 39.519 1.00 43.49 223 ALA D CA 1
ATOM 8333 C C . ALA D 2 221 ? 33.008 76.416 40.673 1.00 40.27 223 ALA D C 1
ATOM 8334 O O . ALA D 2 221 ? 32.975 75.951 41.815 1.00 45.29 223 ALA D O 1
ATOM 8336 N N . ILE D 2 222 ? 32.517 77.604 40.346 1.00 41.21 224 ILE D N 1
ATOM 8337 C CA . ILE D 2 222 ? 31.706 78.407 41.243 1.00 38.67 224 ILE D CA 1
ATOM 8338 C C . ILE D 2 222 ? 30.309 78.506 40.651 1.00 37.82 224 ILE D C 1
ATOM 8339 O O . ILE D 2 222 ? 30.158 78.804 39.462 1.00 45.88 224 ILE D O 1
ATOM 8344 N N . VAL D 2 223 ? 29.293 78.274 41.480 1.00 39.47 225 VAL D N 1
ATOM 8345 C CA . VAL D 2 223 ? 27.897 78.330 41.061 1.00 38.49 225 VAL D CA 1
ATOM 8346 C C . VAL D 2 223 ? 27.180 79.368 41.912 1.00 39.77 225 VAL D C 1
ATOM 8347 O O . VAL D 2 223 ? 27.257 79.324 43.145 1.00 36.67 225 VAL D O 1
ATOM 8351 N N . ALA D 2 224 ? 26.475 80.290 41.257 1.00 34.38 226 ALA D N 1
ATOM 8352 C CA . ALA D 2 224 ? 25.697 81.297 41.960 1.00 35.49 226 ALA D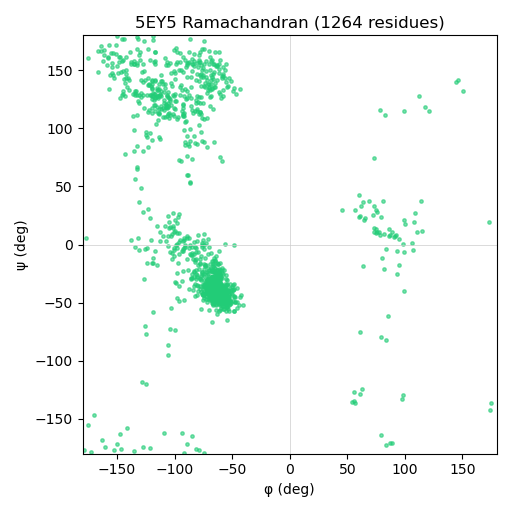 CA 1
ATOM 8353 C C . ALA D 2 224 ? 24.437 81.603 41.172 1.00 32.48 226 ALA D C 1
ATOM 8354 O O . ALA D 2 224 ? 24.431 81.555 39.941 1.00 33.18 226 ALA D O 1
ATOM 8356 N N . CYS D 2 225 ? 23.380 81.957 41.894 1.00 35.43 227 CYS D N 1
ATOM 8357 C CA . CYS D 2 225 ? 22.133 82.347 41.264 1.00 33.96 227 CYS D CA 1
ATOM 8358 C C . CYS D 2 225 ? 22.223 83.789 40.782 1.00 39.20 227 CYS D C 1
ATOM 8359 O O . CYS D 2 225 ? 23.009 84.598 41.293 1.00 33.54 227 CYS D O 1
ATOM 8362 N N . VAL D 2 226 ? 21.443 84.099 39.750 1.00 40.59 228 VAL D N 1
ATOM 8363 C CA . VAL D 2 226 ? 21.536 85.389 39.078 1.00 38.17 228 VAL D CA 1
ATOM 8364 C C . VAL D 2 226 ? 20.128 85.940 38.901 1.00 45.31 228 VAL D C 1
ATOM 8365 O O . VAL D 2 226 ? 19.342 85.397 38.114 1.00 51.99 228 VAL D O 1
ATOM 8369 N N . GLY D 2 227 ? 19.812 87.015 39.618 1.00 40.05 229 GLY D N 1
ATOM 8370 C CA . GLY D 2 227 ? 18.643 87.797 39.295 1.00 39.43 229 GLY D CA 1
ATOM 8371 C C . GLY D 2 227 ? 19.083 89.093 38.641 1.00 41.85 229 GLY D C 1
ATOM 8372 O O . GLY D 2 227 ? 19.174 89.191 37.413 1.00 44.84 229 GLY D O 1
ATOM 8373 N N . GLY D 2 228 ? 19.373 90.103 39.459 1.00 34.30 230 GLY D N 1
ATOM 8374 C CA . GLY D 2 228 ? 20.087 91.256 38.957 1.00 35.12 230 GLY D CA 1
ATOM 8375 C C . GLY D 2 228 ? 21.560 90.961 38.789 1.00 40.79 230 GLY D C 1
ATOM 8376 O O . GLY D 2 228 ? 22.231 91.584 37.963 1.00 39.17 230 GLY D O 1
ATOM 8377 N N . GLY D 2 229 ? 22.091 90.032 39.576 1.00 39.45 231 GLY D N 1
ATOM 8378 C CA . GLY D 2 229 ? 23.442 89.549 39.386 1.00 35.42 231 GLY D CA 1
ATOM 8379 C C . GLY D 2 229 ? 24.467 89.935 40.434 1.00 31.65 231 GLY D C 1
ATOM 8380 O O . GLY D 2 229 ? 25.658 89.667 40.221 1.00 33.72 231 GLY D O 1
ATOM 8381 N N . SER D 2 230 ? 24.054 90.509 41.576 1.00 26.81 232 SER D N 1
ATOM 8382 C CA . SER D 2 230 ? 25.039 91.065 42.502 1.00 31.27 232 SER D CA 1
ATOM 8383 C C . SER D 2 230 ? 25.760 89.979 43.297 1.00 29.34 232 SER D C 1
ATOM 8384 O O . SER D 2 230 ? 26.986 90.048 43.455 1.00 26.35 232 SER D O 1
ATOM 8387 N N . ASN D 2 231 ? 25.049 88.959 43.789 1.00 26.93 233 ASN D N 1
ATOM 8388 C CA . ASN D 2 231 ? 25.751 87.937 44.562 1.00 21.49 233 ASN D CA 1
ATOM 8389 C C . ASN D 2 231 ? 26.675 87.134 43.657 1.00 27.45 233 ASN D C 1
ATOM 8390 O O . ASN D 2 231 ? 27.742 86.680 44.096 1.00 28.19 233 ASN D O 1
ATOM 8395 N N . ALA D 2 232 ? 26.317 87.002 42.382 1.00 32.51 234 ALA D N 1
ATOM 8396 C CA . ALA D 2 232 ? 27.177 86.258 41.468 1.00 32.41 234 ALA D CA 1
ATOM 8397 C C . ALA D 2 232 ? 28.424 87.057 41.138 1.00 31.00 234 ALA D C 1
ATOM 8398 O O . ALA D 2 232 ? 29.536 86.518 41.172 1.00 31.25 234 ALA D O 1
ATOM 8400 N N . MET D 2 233 ? 28.276 88.357 40.848 1.00 30.69 235 MET D N 1
ATOM 8401 C CA . MET D 2 233 ? 29.464 89.156 40.559 1.00 27.52 235 MET D CA 1
ATOM 8402 C C . MET D 2 233 ? 30.397 89.207 41.759 1.00 34.64 235 MET D C 1
ATOM 8403 O O . MET D 2 233 ? 31.623 89.252 41.599 1.00 38.86 235 MET D O 1
ATOM 8408 N N . GLY D 2 234 ? 29.843 89.235 42.967 1.00 28.94 236 GLY D N 1
ATOM 8409 C CA . GLY D 2 234 ? 30.687 89.320 44.148 1.00 26.81 236 GLY D CA 1
ATOM 8410 C C . GLY D 2 234 ? 31.541 88.084 44.331 1.00 35.69 236 GLY D C 1
ATOM 8411 O O . GLY D 2 234 ? 32.729 88.175 44.663 1.00 32.12 236 GLY D O 1
ATOM 8412 N N . ILE D 2 235 ? 30.969 86.911 44.088 1.00 35.30 237 ILE D N 1
ATOM 8413 C CA . ILE D 2 235 ? 31.814 85.730 44.193 1.00 35.07 237 ILE D CA 1
ATOM 8414 C C . ILE D 2 235 ? 32.626 85.471 42.900 1.00 33.76 237 ILE D C 1
ATOM 8415 O O . ILE D 2 235 ? 33.728 84.909 42.977 1.00 37.95 237 ILE D O 1
ATOM 8420 N N . PHE D 2 236 ? 32.134 85.880 41.711 1.00 37.92 238 PHE D N 1
ATOM 8421 C CA . PHE D 2 236 ? 32.874 85.634 40.464 1.00 39.77 238 PHE D CA 1
ATOM 8422 C C . PHE D 2 236 ? 34.107 86.520 40.363 1.00 41.43 238 PHE D C 1
ATOM 8423 O O . PHE D 2 236 ? 35.199 86.055 40.015 1.00 39.28 238 PHE D O 1
ATOM 8431 N N . HIS D 2 237 ? 33.931 87.817 40.596 1.00 33.30 239 HIS D N 1
ATOM 8432 C CA . HIS D 2 237 ? 34.962 88.788 40.243 1.00 37.37 239 HIS D CA 1
ATOM 8433 C C . HIS D 2 237 ? 36.370 88.377 40.661 1.00 38.66 239 HIS D C 1
ATOM 8434 O O . HIS D 2 237 ? 37.286 88.468 39.830 1.00 38.70 239 HIS D O 1
ATOM 8441 N N . PRO D 2 238 ? 36.626 87.964 41.904 1.00 40.56 240 PRO D N 1
ATOM 8442 C CA . PRO D 2 238 ? 38.001 87.625 42.292 1.00 37.17 240 PRO D CA 1
ATOM 8443 C C . PRO D 2 238 ? 38.534 86.359 41.649 1.00 43.08 240 PRO D C 1
ATOM 8444 O O . PRO D 2 238 ? 39.698 86.020 41.881 1.00 47.17 240 PRO D O 1
ATOM 8448 N N . PHE D 2 239 ? 37.743 85.647 40.847 1.00 47.27 241 PHE D N 1
ATOM 8449 C CA . PHE D 2 239 ? 38.232 84.487 40.108 1.00 41.59 241 PHE D CA 1
ATOM 8450 C C . PHE D 2 239 ? 38.264 84.714 38.601 1.00 40.52 241 PHE D C 1
ATOM 8451 O O . PHE D 2 239 ? 38.619 83.792 37.861 1.00 52.59 241 PHE D O 1
ATOM 8459 N N . ILE D 2 240 ? 37.920 85.914 38.126 1.00 47.57 242 ILE D N 1
ATOM 8460 C CA . ILE D 2 240 ? 37.807 86.133 36.683 1.00 49.80 242 ILE D CA 1
ATOM 8461 C C . ILE D 2 240 ? 39.113 85.796 35.966 1.00 52.40 242 ILE D C 1
ATOM 8462 O O . ILE D 2 240 ? 39.105 85.182 34.892 1.00 52.70 242 ILE D O 1
ATOM 8467 N N . ASP D 2 241 ? 40.249 86.174 36.542 1.00 51.42 243 ASP D N 1
ATOM 8468 C CA . ASP D 2 241 ? 41.522 85.920 35.878 1.00 59.05 243 ASP D CA 1
ATOM 8469 C C . ASP D 2 241 ? 42.066 84.527 36.147 1.00 64.68 243 ASP D C 1
ATOM 8470 O O . ASP D 2 241 ? 43.120 84.173 35.605 1.00 62.59 243 ASP D O 1
ATOM 8475 N N . ASP D 2 242 ? 41.385 83.731 36.965 1.00 48.24 244 ASP D N 1
ATOM 8476 C CA . ASP D 2 242 ? 41.773 82.339 37.178 1.00 53.75 244 ASP D CA 1
ATOM 8477 C C . ASP D 2 242 ? 41.049 81.519 36.124 1.00 54.36 244 ASP D C 1
ATOM 8478 O O . ASP D 2 242 ? 39.905 81.097 36.305 1.00 53.47 244 ASP D O 1
ATOM 8483 N N . GLU D 2 243 ? 41.734 81.287 35.006 1.00 53.37 245 GLU D N 1
ATOM 8484 C CA . GLU D 2 243 ? 41.097 80.631 33.871 1.00 58.29 245 GLU D CA 1
ATOM 8485 C C . GLU D 2 243 ? 40.625 79.225 34.217 1.00 57.10 245 GLU D C 1
ATOM 8486 O O . GLU D 2 243 ? 39.682 78.726 33.597 1.00 61.11 245 GLU D O 1
ATOM 8492 N N . SER D 2 244 ? 41.254 78.579 35.202 1.00 58.89 246 SER D N 1
ATOM 8493 C CA . SER D 2 244 ? 40.934 77.200 35.576 1.00 63.83 246 SER D CA 1
ATOM 8494 C C . SER D 2 244 ? 39.647 77.077 36.389 1.00 56.81 246 SER D C 1
ATOM 8495 O O . SER D 2 244 ? 39.269 75.955 36.760 1.00 55.39 246 SER D O 1
ATOM 8498 N N . VAL D 2 245 ? 38.976 78.191 36.678 1.00 48.72 247 VAL D N 1
ATOM 8499 C CA . VAL D 2 245 ? 37.772 78.213 37.504 1.00 46.68 247 VAL D CA 1
ATOM 8500 C C . VAL D 2 245 ? 36.586 78.524 36.605 1.00 50.51 247 VAL D C 1
ATOM 8501 O O . VAL D 2 245 ? 36.494 79.626 36.054 1.00 45.48 247 VAL D O 1
ATOM 8505 N N . ARG D 2 246 ? 35.669 77.570 36.478 1.00 48.07 248 ARG D N 1
ATOM 8506 C CA . ARG D 2 246 ? 34.426 77.824 35.762 1.00 50.45 248 ARG D CA 1
ATOM 8507 C C . ARG D 2 246 ? 33.506 78.705 36.595 1.00 47.01 248 ARG D C 1
ATOM 8508 O O . ARG D 2 246 ? 33.372 78.516 37.813 1.00 41.46 248 ARG D O 1
ATOM 8516 N N . LEU D 2 247 ? 32.855 79.663 35.935 1.00 42.30 249 LEU D N 1
ATOM 8517 C CA . LEU D 2 247 ? 31.911 80.573 36.596 1.00 43.38 249 LEU D CA 1
ATOM 8518 C C . LEU D 2 247 ? 30.526 80.345 36.001 1.00 41.63 249 LEU D C 1
ATOM 8519 O O . LEU D 2 247 ? 30.308 80.617 34.814 1.00 46.41 249 LEU D O 1
ATOM 8524 N N . ILE D 2 248 ? 29.594 79.850 36.816 1.00 43.72 250 ILE D N 1
ATOM 8525 C CA . ILE D 2 248 ? 28.284 79.395 36.349 1.00 41.60 250 ILE D CA 1
ATOM 8526 C C . ILE D 2 248 ? 27.195 80.174 37.083 1.00 42.93 250 ILE D C 1
ATOM 8527 O O . ILE D 2 248 ? 27.040 80.043 38.304 1.00 43.75 250 ILE D O 1
ATOM 8532 N N . GLY D 2 249 ? 26.430 80.965 36.338 1.00 40.28 251 GLY D N 1
ATOM 8533 C CA . GLY D 2 249 ? 25.309 81.709 36.890 1.00 37.73 251 GLY D CA 1
ATOM 8534 C C . GLY D 2 249 ? 23.997 81.034 36.536 1.00 44.88 251 GLY D C 1
ATOM 8535 O O . GLY D 2 249 ? 23.806 80.576 35.411 1.00 47.67 251 GLY D O 1
ATOM 8536 N N . VAL D 2 250 ? 23.091 80.993 37.505 1.00 40.52 252 VAL D N 1
ATOM 8537 C CA . VAL D 2 250 ? 21.867 80.195 37.424 1.00 39.71 252 VAL D CA 1
ATOM 8538 C C . VAL D 2 250 ? 20.676 81.136 37.524 1.00 39.38 252 VAL D C 1
ATOM 8539 O O . VAL D 2 250 ? 20.483 81.792 38.557 1.00 45.06 252 VAL D O 1
ATOM 8543 N N . GLU D 2 251 ? 19.865 81.179 36.474 1.00 40.62 253 GLU D N 1
ATOM 8544 C CA . GLU D 2 251 ? 18.676 82.019 36.428 1.00 45.86 253 GLU D CA 1
ATOM 8545 C C . GLU D 2 251 ? 17.414 81.211 36.749 1.00 47.63 253 GLU D C 1
ATOM 8546 O O . GLU D 2 251 ? 17.425 79.982 36.793 1.00 47.64 253 GLU D O 1
ATOM 8552 N N . ALA D 2 252 ? 16.308 81.929 36.956 1.00 50.58 254 ALA D N 1
ATOM 8553 C CA . ALA D 2 252 ? 15.014 81.321 37.255 1.00 49.73 254 ALA D CA 1
ATOM 8554 C C . ALA D 2 252 ? 14.205 81.100 35.976 1.00 51.66 254 ALA D C 1
ATOM 8555 O O . ALA D 2 252 ? 13.830 82.062 35.293 1.00 56.17 254 ALA D O 1
ATOM 8557 N N . ALA D 2 253 ? 13.913 79.841 35.667 1.00 50.56 255 ALA D N 1
ATOM 8558 C CA . ALA D 2 253 ? 13.049 79.499 34.543 1.00 52.22 255 ALA D CA 1
ATOM 8559 C C . ALA D 2 253 ? 11.574 79.397 34.936 1.00 59.41 255 ALA D C 1
ATOM 8560 O O . ALA D 2 253 ? 10.727 79.153 34.065 1.00 57.66 255 ALA D O 1
ATOM 8562 N N . GLY D 2 254 ? 11.249 79.578 36.216 1.00 53.18 256 GLY D N 1
ATOM 8563 C CA . GLY D 2 254 ? 9.859 79.567 36.648 1.00 55.38 256 GLY D CA 1
ATOM 8564 C C . GLY D 2 254 ? 9.150 78.289 36.247 1.00 62.36 256 GLY D C 1
ATOM 8565 O O . GLY D 2 254 ? 9.677 77.179 36.400 1.00 60.81 256 GLY D O 1
ATOM 8566 N N . LYS D 2 255 ? 7.927 78.446 35.710 1.00 60.80 257 LYS D N 1
ATOM 8567 C CA . LYS D 2 255 ? 7.135 77.326 35.215 1.00 70.00 257 LYS D CA 1
ATOM 8568 C C . LYS D 2 255 ? 7.688 76.744 33.943 1.00 69.32 257 LYS D C 1
ATOM 8569 O O . LYS D 2 255 ? 7.055 75.846 33.394 1.00 70.31 257 LYS D O 1
ATOM 8575 N N . GLY D 2 256 ? 8.843 77.229 33.491 1.00 64.54 258 GLY D N 1
ATOM 8576 C CA . GLY D 2 256 ? 9.420 76.822 32.224 1.00 67.22 258 GLY D CA 1
ATOM 8577 C C . GLY D 2 256 ? 9.436 77.945 31.203 1.00 71.14 258 GLY D C 1
ATOM 8578 O O . GLY D 2 256 ? 8.399 78.566 30.946 1.00 70.29 258 GLY D O 1
ATOM 8579 N N . ILE D 2 257 ? 10.609 78.214 30.617 1.00 68.40 259 ILE D N 1
ATOM 8580 C CA . ILE D 2 257 ? 10.743 79.282 29.621 1.00 73.61 259 ILE D CA 1
ATOM 8581 C C . ILE D 2 257 ? 9.608 79.227 28.598 1.00 73.60 259 ILE D C 1
ATOM 8582 O O . ILE D 2 257 ? 9.091 80.263 28.163 1.00 74.57 259 ILE D O 1
ATOM 8587 N N . GLU D 2 258 ? 9.188 78.018 28.215 1.00 78.68 260 GLU D N 1
ATOM 8588 C CA . GLU D 2 258 ? 8.146 77.867 27.205 1.00 86.91 260 GLU D CA 1
ATOM 8589 C C . GLU D 2 258 ? 6.793 78.410 27.659 1.00 85.75 260 GLU D C 1
ATOM 8590 O O . GLU D 2 258 ? 5.968 78.763 26.810 1.00 88.18 260 GLU D O 1
ATOM 8596 N N . THR D 2 259 ? 6.542 78.483 28.968 1.00 84.60 261 THR D N 1
ATOM 8597 C CA . THR D 2 259 ? 5.308 79.103 29.444 1.00 89.22 261 THR D CA 1
ATOM 8598 C C . THR D 2 259 ? 5.322 80.617 29.248 1.00 92.77 261 THR D C 1
ATOM 8599 O O . THR D 2 259 ? 4.259 81.235 29.124 1.00 96.68 261 THR D O 1
ATOM 8603 N N . GLY D 2 260 ? 6.503 81.229 29.227 1.00 92.78 262 GLY D N 1
ATOM 8604 C CA . GLY D 2 260 ? 6.608 82.671 29.127 1.00 94.94 262 GLY D CA 1
ATOM 8605 C C . GLY D 2 260 ? 6.843 83.350 30.462 1.00 93.34 262 GLY D C 1
ATOM 8606 O O . GLY D 2 260 ? 7.624 84.304 30.553 1.00 94.96 262 GLY D O 1
ATOM 8607 N N . LYS D 2 261 ? 6.177 82.866 31.508 1.00 89.91 263 LYS D N 1
ATOM 8608 C CA . LYS D 2 261 ? 6.284 83.458 32.841 1.00 81.79 263 LYS D CA 1
ATOM 8609 C C . LYS D 2 261 ? 7.562 82.949 33.497 1.00 73.51 263 LYS D C 1
ATOM 8610 O O . LYS D 2 261 ? 7.566 81.956 34.224 1.00 71.69 263 LYS D O 1
ATOM 8616 N N . HIS D 2 262 ? 8.666 83.644 33.235 1.00 72.84 264 HIS D N 1
ATOM 8617 C CA . HIS D 2 262 ? 9.980 83.258 33.734 1.00 72.50 264 HIS D CA 1
ATOM 8618 C C . HIS D 2 262 ? 10.770 84.517 34.066 1.00 64.49 264 HIS D C 1
ATOM 8619 O O . HIS D 2 262 ? 10.309 85.642 33.853 1.00 68.07 264 HIS D O 1
ATOM 8626 N N . ALA D 2 263 ? 11.974 84.331 34.599 1.00 59.47 265 ALA D N 1
ATOM 8627 C CA . ALA D 2 263 ? 12.842 85.461 34.908 1.00 48.41 265 ALA D CA 1
ATOM 8628 C C . ALA D 2 263 ? 14.218 85.285 34.277 1.00 46.51 265 ALA D C 1
ATOM 8629 O O . ALA D 2 263 ? 15.211 85.797 34.795 1.00 48.33 265 ALA D O 1
ATOM 8631 N N . ALA D 2 264 ? 14.293 84.568 33.157 1.00 48.83 266 ALA D N 1
ATOM 8632 C CA . ALA D 2 264 ? 15.572 84.209 32.547 1.00 49.02 266 ALA D CA 1
ATOM 8633 C C . ALA D 2 264 ? 15.946 85.290 31.539 1.00 59.43 266 ALA D C 1
ATOM 8634 O O . ALA D 2 264 ? 15.644 85.202 30.348 1.00 59.31 266 ALA D O 1
ATOM 8636 N N . THR D 2 265 ? 16.635 86.319 32.032 1.00 49.14 267 THR D N 1
ATOM 8637 C CA . THR D 2 265 ? 17.031 87.447 31.199 1.00 45.67 267 THR D CA 1
ATOM 8638 C C . THR D 2 265 ? 18.160 87.074 30.242 1.00 49.75 267 THR D C 1
ATOM 8639 O O . THR D 2 265 ? 18.099 87.373 29.039 1.00 46.58 267 THR D O 1
ATOM 8643 N N . LEU D 2 266 ? 19.195 86.404 30.756 1.00 49.95 268 LEU D N 1
ATOM 8644 C CA . LEU D 2 266 ? 20.361 86.106 29.933 1.00 50.05 268 LEU D CA 1
ATOM 8645 C C . LEU D 2 266 ? 20.050 85.045 28.884 1.00 57.24 268 LEU D C 1
ATOM 8646 O O . LEU D 2 266 ? 20.450 85.180 27.723 1.00 59.42 268 LEU D O 1
ATOM 8651 N N . SER D 2 267 ? 19.325 83.990 29.262 1.00 58.47 269 SER D N 1
ATOM 8652 C CA . SER D 2 267 ? 19.096 82.887 28.334 1.00 58.62 269 SER D CA 1
ATOM 8653 C C . SER D 2 267 ? 18.017 83.194 27.302 1.00 61.48 269 SER D C 1
ATOM 8654 O O . SER D 2 267 ? 18.060 82.648 26.196 1.00 65.96 269 SER D O 1
ATOM 8657 N N . ALA D 2 268 ? 17.042 84.043 27.633 1.00 62.58 270 ALA D N 1
ATOM 8658 C CA . ALA D 2 268 ? 15.938 84.323 26.726 1.00 62.91 270 ALA D CA 1
ATOM 8659 C C . ALA D 2 268 ? 15.752 85.795 26.386 1.00 61.46 270 ALA D C 1
ATOM 8660 O O . ALA D 2 268 ? 15.034 86.095 25.427 1.00 64.60 270 ALA D O 1
ATOM 8662 N N . GLY D 2 269 ? 16.351 86.712 27.137 1.00 52.57 271 GLY D N 1
ATOM 8663 C CA . GLY D 2 269 ? 16.232 88.122 26.848 1.00 54.77 271 GLY D CA 1
ATOM 8664 C C . GLY D 2 269 ? 17.069 88.525 25.651 1.00 55.16 271 GLY D C 1
ATOM 8665 O O . GLY D 2 269 ? 17.822 87.743 25.074 1.00 59.01 271 GLY D O 1
ATOM 8666 N N . ARG D 2 270 ? 16.928 89.788 25.277 1.00 54.89 272 ARG D N 1
ATOM 8667 C CA . ARG D 2 270 ? 17.678 90.365 24.175 1.00 53.30 272 ARG D CA 1
ATOM 8668 C C . ARG D 2 270 ? 18.147 91.754 24.569 1.00 47.94 272 ARG D C 1
ATOM 8669 O O . ARG D 2 270 ? 17.536 92.407 25.423 1.00 46.91 272 ARG D O 1
ATOM 8677 N N . PRO D 2 271 ? 19.220 92.239 23.948 1.00 50.58 273 PRO D N 1
ATOM 8678 C CA . PRO D 2 271 ? 19.799 93.522 24.364 1.00 41.83 273 PRO D CA 1
ATOM 8679 C C . PRO D 2 271 ? 18.791 94.663 24.313 1.00 40.76 273 PRO D C 1
ATOM 8680 O O . PRO D 2 271 ? 17.932 94.741 23.432 1.00 42.49 273 PRO D O 1
ATOM 8684 N N . GLY D 2 272 ? 18.909 95.553 25.284 1.00 36.69 274 GLY D N 1
ATOM 8685 C CA . GLY D 2 272 ? 18.096 96.749 25.339 1.00 44.86 274 GLY D CA 1
ATOM 8686 C C . GLY D 2 272 ? 18.618 97.623 26.456 1.00 43.48 274 GLY D C 1
ATOM 8687 O O . GLY D 2 272 ? 19.589 97.285 27.136 1.00 47.07 274 GLY D O 1
ATOM 8688 N N . VAL D 2 273 ? 17.944 98.747 26.654 1.00 41.03 275 VAL D N 1
ATOM 8689 C CA . VAL D 2 273 ? 18.335 99.737 27.647 1.00 34.41 275 VAL D CA 1
ATOM 8690 C C . VAL D 2 273 ? 17.284 99.755 28.741 1.00 40.14 275 VAL D C 1
ATOM 8691 O O . VAL D 2 273 ? 16.087 99.885 28.454 1.00 42.55 275 VAL D O 1
ATOM 8695 N N . LEU D 2 274 ? 17.731 99.613 29.993 1.00 37.15 276 LEU D N 1
ATOM 8696 C CA . LEU D 2 274 ? 16.837 99.671 31.134 1.00 39.01 276 LEU D CA 1
ATOM 8697 C C . LEU D 2 274 ? 17.537 100.372 32.284 1.00 36.95 276 LEU D C 1
ATOM 8698 O O . LEU D 2 274 ? 18.655 100.003 32.657 1.00 37.02 276 LEU D O 1
ATOM 8703 N N . HIS D 2 275 ? 16.880 101.385 32.833 1.00 37.23 277 HIS D N 1
ATOM 8704 C CA . HIS D 2 275 ? 17.325 102.016 34.071 1.00 39.75 277 HIS D CA 1
ATOM 8705 C C . HIS D 2 275 ? 18.748 102.537 33.953 1.00 34.88 277 HIS D C 1
ATOM 8706 O O . HIS D 2 275 ? 19.478 102.585 34.940 1.00 34.98 277 HIS D O 1
ATOM 8713 N N . GLY D 2 276 ? 19.155 102.917 32.745 1.00 35.36 278 GLY D N 1
ATOM 8714 C CA . GLY D 2 276 ? 20.445 103.536 32.550 1.00 33.82 278 GLY D CA 1
ATOM 8715 C C . GLY D 2 276 ? 21.549 102.623 32.073 1.00 35.05 278 GLY D C 1
ATOM 8716 O O . GLY D 2 276 ? 22.675 103.100 31.880 1.00 38.68 278 GLY D O 1
ATOM 8717 N N . ALA D 2 277 ? 21.268 101.337 31.858 1.00 32.58 279 ALA D N 1
ATOM 8718 C CA . ALA D 2 277 ? 22.264 100.373 31.416 1.00 32.89 279 ALA D CA 1
ATOM 8719 C C . ALA D 2 277 ? 21.838 99.708 30.113 1.00 34.94 279 ALA D C 1
ATOM 8720 O O . ALA D 2 277 ? 20.677 99.321 29.949 1.00 36.86 279 ALA D O 1
ATOM 8722 N N . MET D 2 278 ? 22.788 99.546 29.195 1.00 35.41 280 MET D N 1
ATOM 8723 C CA . MET D 2 278 ? 22.590 98.631 28.078 1.00 38.22 280 MET D CA 1
ATOM 8724 C C . MET D 2 278 ? 22.900 97.223 28.564 1.00 35.63 280 MET D C 1
ATOM 8725 O O . MET D 2 278 ? 23.999 96.969 29.060 1.00 37.43 280 MET D O 1
ATOM 8730 N N . THR D 2 279 ? 21.938 96.314 28.458 1.00 39.64 281 THR D N 1
ATOM 8731 C CA . THR D 2 279 ? 22.127 94.959 28.974 1.00 39.80 281 THR D CA 1
ATOM 8732 C C . THR D 2 279 ? 21.104 94.043 28.306 1.00 42.37 281 THR D C 1
ATOM 8733 O O . THR D 2 279 ? 20.392 94.453 27.386 1.00 47.55 281 THR D O 1
ATOM 8737 N N . TYR D 2 280 ? 21.052 92.788 28.748 1.00 39.72 282 TYR D N 1
ATOM 8738 C CA . TYR D 2 280 ? 19.976 91.891 28.332 1.00 44.01 282 TYR D CA 1
ATOM 8739 C C . TYR D 2 280 ? 18.725 92.161 29.160 1.00 45.09 282 TYR D C 1
ATOM 8740 O O . TYR D 2 280 ? 18.801 92.491 30.343 1.00 50.76 282 TYR D O 1
ATOM 8749 N N . LEU D 2 281 ? 17.564 91.994 28.533 1.00 45.05 283 LEU D N 1
ATOM 8750 C CA . LEU D 2 281 ? 16.336 92.570 29.063 1.00 48.04 283 LEU D CA 1
ATOM 8751 C C . LEU D 2 281 ? 15.118 91.751 28.629 1.00 46.79 283 LEU D C 1
ATOM 8752 O O . LEU D 2 281 ? 15.070 91.244 27.505 1.00 42.00 283 LEU D O 1
ATOM 8757 N N . LEU D 2 282 ? 14.134 91.624 29.524 1.00 49.24 284 LEU D N 1
ATOM 8758 C CA . LEU D 2 282 ? 12.855 90.993 29.193 1.00 50.92 284 LEU D CA 1
ATOM 8759 C C . LEU D 2 282 ? 11.881 92.083 28.759 1.00 53.19 284 LEU D C 1
ATOM 8760 O O . LEU D 2 282 ? 11.459 92.916 29.571 1.00 48.79 284 LEU D O 1
ATOM 8765 N N . GLN D 2 283 ? 11.518 92.068 27.480 1.00 56.16 285 GLN D N 1
ATOM 8766 C CA . GLN D 2 283 ? 10.778 93.156 26.864 1.00 54.81 285 GLN D CA 1
ATOM 8767 C C . GLN D 2 283 ? 9.882 92.581 25.781 1.00 55.68 285 GLN D C 1
ATOM 8768 O O . GLN D 2 283 ? 10.146 91.505 25.242 1.00 55.10 285 GLN D O 1
ATOM 8774 N N . ASP D 2 284 ? 8.825 93.320 25.451 1.00 64.21 286 ASP D N 1
ATOM 8775 C CA . ASP D 2 284 ? 7.873 92.882 24.440 1.00 64.79 286 ASP D CA 1
ATOM 8776 C C . ASP D 2 284 ? 8.320 93.371 23.059 1.00 64.27 286 ASP D C 1
ATOM 8777 O O . ASP D 2 284 ? 9.417 93.912 22.892 1.00 56.53 286 ASP D O 1
ATOM 8782 N N . GLU D 2 285 ? 7.448 93.192 22.058 1.00 67.42 287 GLU D N 1
ATOM 8783 C CA . GLU D 2 285 ? 7.777 93.520 20.672 1.00 71.86 287 GLU D CA 1
ATOM 8784 C C . GLU D 2 285 ? 8.041 95.004 20.478 1.00 74.07 287 GLU D C 1
ATOM 8785 O O . GLU D 2 285 ? 8.778 95.385 19.562 1.00 75.81 287 GLU D O 1
ATOM 8791 N N . ASP D 2 286 ? 7.433 95.855 21.301 1.00 72.29 288 ASP D N 1
ATOM 8792 C CA . ASP D 2 286 ? 7.583 97.297 21.183 1.00 66.32 288 ASP D CA 1
ATOM 8793 C C . ASP D 2 286 ? 8.651 97.845 22.114 1.00 59.43 288 ASP D C 1
ATOM 8794 O O . ASP D 2 286 ? 8.764 99.062 22.265 1.00 60.31 288 ASP D O 1
ATOM 8799 N N . GLY D 2 287 ? 9.436 96.978 22.739 1.00 52.20 289 GLY D N 1
ATOM 8800 C CA . GLY D 2 287 ? 10.397 97.432 23.708 1.00 48.87 289 GLY D CA 1
ATOM 8801 C C . GLY D 2 287 ? 9.806 97.882 25.026 1.00 50.30 289 GLY D C 1
ATOM 8802 O O . GLY D 2 287 ? 10.505 98.554 25.794 1.00 50.74 289 GLY D O 1
ATOM 8803 N N . GLN D 2 288 ? 8.538 97.565 25.298 1.00 51.05 290 GLN D N 1
ATOM 8804 C CA . GLN D 2 288 ? 7.976 97.778 26.626 1.00 59.27 290 GLN D CA 1
ATOM 8805 C C . GLN D 2 288 ? 8.537 96.738 27.592 1.00 58.70 290 GLN D C 1
ATOM 8806 O O . GLN D 2 288 ? 8.602 95.546 27.274 1.00 55.91 290 GLN D O 1
ATOM 8812 N N . ILE D 2 289 ? 8.931 97.186 28.782 1.00 61.15 291 ILE D N 1
ATOM 8813 C CA . ILE D 2 289 ? 9.488 96.275 29.774 1.00 52.60 291 ILE D CA 1
ATOM 8814 C C . ILE D 2 289 ? 8.411 95.319 30.268 1.00 64.24 291 ILE D C 1
ATOM 8815 O O . ILE D 2 289 ? 7.295 95.733 30.607 1.00 75.18 291 ILE D O 1
ATOM 8820 N N . ILE D 2 290 ? 8.749 94.035 30.330 1.00 56.20 292 ILE D N 1
ATOM 8821 C CA . ILE D 2 290 ? 7.859 93.022 30.866 1.00 69.49 292 ILE D CA 1
ATOM 8822 C C . ILE D 2 290 ? 8.263 92.730 32.307 1.00 75.26 292 ILE D C 1
ATOM 8823 O O . ILE D 2 290 ? 9.402 92.954 32.723 1.00 73.23 292 ILE D O 1
ATOM 8828 N N . GLU D 2 291 ? 7.311 92.247 33.098 1.00 84.13 293 GLU D N 1
ATOM 8829 C CA . GLU D 2 291 ? 7.643 91.804 34.443 1.00 88.46 293 GLU D CA 1
ATOM 8830 C C . GLU D 2 291 ? 7.959 90.312 34.428 1.00 82.44 293 GLU D C 1
ATOM 8831 O O . GLU D 2 291 ? 7.434 89.553 33.609 1.00 80.13 293 GLU D O 1
ATOM 8837 N N . ALA D 2 292 ? 8.849 89.906 35.329 1.00 77.00 294 ALA D N 1
ATOM 8838 C CA . ALA D 2 292 ? 9.344 88.539 35.400 1.00 72.75 294 ALA D CA 1
ATOM 8839 C C . ALA D 2 292 ? 8.639 87.771 36.510 1.00 65.52 294 ALA D C 1
ATOM 8840 O O . ALA D 2 292 ? 8.250 88.342 37.531 1.00 64.35 294 ALA D O 1
ATOM 8842 N N . HIS D 2 293 ? 8.491 86.464 36.305 1.00 65.70 295 HIS D N 1
ATOM 8843 C CA . HIS D 2 293 ? 7.738 85.607 37.212 1.00 70.98 295 HIS D CA 1
ATOM 8844 C C . HIS D 2 293 ? 8.572 84.391 37.592 1.00 68.18 295 HIS D C 1
ATOM 8845 O O . HIS D 2 293 ? 9.126 83.712 36.719 1.00 64.82 295 HIS D O 1
ATOM 8852 N N . SER D 2 294 ? 8.645 84.119 38.894 1.00 63.57 296 SER D N 1
ATOM 8853 C CA . SER D 2 294 ? 9.408 83.005 39.446 1.00 58.02 296 SER D CA 1
ATOM 8854 C C . SER D 2 294 ? 8.832 82.672 40.811 1.00 58.46 296 SER D C 1
ATOM 8855 O O . SER D 2 294 ? 8.131 83.485 41.417 1.00 60.84 296 SER D O 1
ATOM 8858 N N . ILE D 2 295 ? 9.134 81.464 41.292 1.00 55.69 297 ILE D N 1
ATOM 8859 C CA . ILE D 2 295 ? 8.743 81.102 42.652 1.00 56.93 297 ILE D CA 1
ATOM 8860 C C . ILE D 2 295 ? 9.407 82.034 43.662 1.00 54.79 297 ILE D C 1
ATOM 8861 O O . ILE D 2 295 ? 8.808 82.387 44.684 1.00 65.01 297 ILE D O 1
ATOM 8866 N N . SER D 2 296 ? 10.646 82.449 43.396 1.00 54.42 298 SER D N 1
ATOM 8867 C CA . SER D 2 296 ? 11.371 83.355 44.280 1.00 53.98 298 SER D CA 1
ATOM 8868 C C . SER D 2 296 ? 11.319 84.772 43.718 1.00 49.45 298 SER D C 1
ATOM 8869 O O . SER D 2 296 ? 11.849 85.039 42.632 1.00 57.34 298 SER D O 1
ATOM 8872 N N . ALA D 2 297 ? 10.699 85.686 44.472 1.00 57.58 299 ALA D N 1
ATOM 8873 C CA . ALA D 2 297 ? 10.575 87.066 44.004 1.00 59.96 299 ALA D CA 1
ATOM 8874 C C . ALA D 2 297 ? 11.931 87.754 43.879 1.00 55.96 299 ALA D C 1
ATOM 8875 O O . ALA D 2 297 ? 12.083 88.677 43.073 1.00 52.78 299 ALA D O 1
ATOM 8877 N N . GLY D 2 298 ? 12.925 87.318 44.643 1.00 51.32 300 GLY D N 1
ATOM 8878 C CA . GLY D 2 298 ? 14.231 87.948 44.597 1.00 54.04 300 GLY D CA 1
ATOM 8879 C C . GLY D 2 298 ? 14.894 87.861 43.236 1.00 58.06 300 GLY D C 1
ATOM 8880 O O . GLY D 2 298 ? 15.967 88.439 43.001 1.00 52.54 300 GLY D O 1
ATOM 8881 N N . LEU D 2 299 ? 14.251 87.139 42.322 1.00 53.55 301 LEU D N 1
ATOM 8882 C CA . LEU D 2 299 ? 14.793 86.926 40.987 1.00 53.03 301 LEU D CA 1
ATOM 8883 C C . LEU D 2 299 ? 13.944 87.562 39.888 1.00 55.13 301 LEU D C 1
ATOM 8884 O O . LEU D 2 299 ? 14.127 87.236 38.711 1.00 60.00 301 LEU D O 1
ATOM 8889 N N . ASP D 2 300 ? 13.038 88.476 40.235 1.00 55.54 302 ASP D N 1
ATOM 8890 C CA . ASP D 2 300 ? 12.094 89.032 39.275 1.00 62.80 302 ASP D CA 1
ATOM 8891 C C . ASP D 2 300 ? 12.549 90.367 38.678 1.00 57.24 302 ASP D C 1
ATOM 8892 O O . ASP D 2 300 ? 11.708 91.163 38.249 1.00 54.67 302 ASP D O 1
ATOM 8897 N N . TYR D 2 301 ? 13.840 90.636 38.626 1.00 53.97 303 TYR D N 1
ATOM 8898 C CA . TYR D 2 301 ? 14.234 91.881 37.977 1.00 52.06 303 TYR D CA 1
ATOM 8899 C C . TYR D 2 301 ? 14.197 91.690 36.464 1.00 57.26 303 TYR D C 1
ATOM 8900 O O . TYR D 2 301 ? 14.791 90.737 35.952 1.00 56.69 303 TYR D O 1
ATOM 8909 N N . PRO D 2 302 ? 13.493 92.551 35.725 1.00 58.95 304 PRO D N 1
ATOM 8910 C CA . PRO D 2 302 ? 13.341 92.314 34.279 1.00 57.76 304 PRO D CA 1
ATOM 8911 C C . PRO D 2 302 ? 14.655 92.335 33.521 1.00 46.00 304 PRO D C 1
ATOM 8912 O O . PRO D 2 302 ? 14.741 91.744 32.438 1.00 44.62 304 PRO D O 1
ATOM 8916 N N . GLY D 2 303 ? 15.691 92.976 34.062 1.00 39.91 305 GLY D N 1
ATOM 8917 C CA . GLY D 2 303 ? 16.981 93.021 33.436 1.00 41.83 305 GLY D CA 1
ATOM 8918 C C . GLY D 2 303 ? 18.021 92.191 34.162 1.00 39.78 305 GLY D C 1
ATOM 8919 O O . GLY D 2 303 ? 17.712 91.301 34.964 1.00 41.68 305 GLY D O 1
ATOM 8920 N N . VAL D 2 304 ? 19.283 92.481 33.862 1.00 34.74 306 VAL D N 1
ATOM 8921 C CA . VAL D 2 304 ? 20.410 91.822 34.507 1.00 41.30 306 VAL D CA 1
ATOM 8922 C C . VAL D 2 304 ? 21.573 92.789 34.411 1.00 39.04 306 VAL D C 1
ATOM 8923 O O . VAL D 2 304 ? 21.597 93.660 33.544 1.00 43.22 306 VAL D O 1
ATOM 8927 N N . GLY D 2 305 ? 22.542 92.647 35.317 1.00 36.03 307 GLY D N 1
ATOM 8928 C CA . GLY D 2 305 ? 23.722 93.493 35.303 1.00 36.07 307 GLY D CA 1
ATOM 8929 C C . GLY D 2 305 ? 24.505 93.433 34.000 1.00 35.06 307 GLY D C 1
ATOM 8930 O O . GLY D 2 305 ? 24.812 92.354 33.486 1.00 35.70 307 GLY D O 1
ATOM 8931 N N . PRO D 2 306 ? 24.882 94.596 33.455 1.00 34.89 308 PRO D N 1
ATOM 8932 C CA . PRO D 2 306 ? 25.637 94.590 32.192 1.00 33.50 308 PRO D CA 1
ATOM 8933 C C . PRO D 2 306 ? 26.930 93.813 32.263 1.00 40.15 308 PRO D C 1
ATOM 8934 O O . PRO D 2 306 ? 27.410 93.355 31.224 1.00 37.46 308 PRO D O 1
ATOM 8938 N N . GLU D 2 307 ? 27.534 93.657 33.442 1.00 38.81 309 GLU D N 1
ATOM 8939 C CA . GLU D 2 307 ? 28.775 92.894 33.485 1.00 39.74 309 GLU D CA 1
ATOM 8940 C C . GLU D 2 307 ? 28.528 91.413 33.200 1.00 42.43 309 GLU D C 1
ATOM 8941 O O . GLU D 2 307 ? 29.409 90.737 32.654 1.00 40.78 309 GLU D O 1
ATOM 8947 N N . HIS D 2 308 ? 27.349 90.883 33.563 1.00 35.38 310 HIS D N 1
ATOM 8948 C CA . HIS D 2 308 ? 27.023 89.508 33.189 1.00 36.91 310 HIS D CA 1
ATOM 8949 C C . HIS D 2 308 ? 26.738 89.398 31.694 1.00 34.09 310 HIS D C 1
ATOM 8950 O O . HIS D 2 308 ? 27.083 88.392 31.067 1.00 39.13 310 HIS D O 1
ATOM 8957 N N . ALA D 2 309 ? 26.075 90.402 31.110 1.00 35.38 311 ALA D N 1
ATOM 8958 C CA . ALA D 2 309 ? 25.922 90.430 29.657 1.00 35.79 311 ALA D CA 1
ATOM 8959 C C . ALA D 2 309 ? 27.280 90.330 28.978 1.00 39.96 311 ALA D C 1
ATOM 8960 O O . ALA D 2 309 ? 27.462 89.579 28.014 1.00 45.31 311 ALA D O 1
ATOM 8962 N N . TYR D 2 310 ? 28.249 91.099 29.474 1.00 37.13 312 TYR D N 1
ATOM 8963 C CA . TYR D 2 310 ? 29.616 91.009 28.975 1.00 41.09 312 TYR D CA 1
ATOM 8964 C C . TYR D 2 310 ? 30.194 89.609 29.177 1.00 44.97 312 TYR D C 1
ATOM 8965 O O . TYR D 2 310 ? 30.702 88.989 28.233 1.00 44.02 312 TYR D O 1
ATOM 8974 N N . LEU D 2 311 ? 30.127 89.092 30.408 1.00 41.60 313 LEU D N 1
ATOM 8975 C CA . LEU D 2 311 ? 30.722 87.787 30.686 1.00 41.45 313 LEU D CA 1
ATOM 8976 C C . LEU D 2 311 ? 30.070 86.689 29.852 1.00 44.40 313 LEU D C 1
ATOM 8977 O O . LEU D 2 311 ? 30.748 85.763 29.389 1.00 38.36 313 LEU D O 1
ATOM 8982 N N . LYS D 2 312 ? 28.751 86.771 29.658 1.00 44.36 314 LYS D N 1
ATOM 8983 C CA . LYS D 2 312 ? 28.058 85.789 28.828 1.00 47.68 314 LYS D CA 1
ATOM 8984 C C . LYS D 2 312 ? 28.555 85.821 27.384 1.00 49.13 314 LYS D C 1
ATOM 8985 O O . LYS D 2 312 ? 28.819 84.773 26.782 1.00 48.54 314 LYS D O 1
ATOM 8991 N N . ASP D 2 313 ? 28.648 87.019 26.799 1.00 48.73 315 ASP D N 1
ATOM 8992 C CA . ASP D 2 313 ? 29.006 87.133 25.386 1.00 53.60 315 ASP D CA 1
ATOM 8993 C C . ASP D 2 313 ? 30.463 86.781 25.134 1.00 49.23 315 ASP D C 1
ATOM 8994 O O . ASP D 2 313 ? 30.794 86.283 24.056 1.00 50.10 315 ASP D O 1
ATOM 8999 N N . THR D 2 314 ? 31.350 87.060 26.087 1.00 45.44 316 THR D N 1
ATOM 9000 C CA . THR D 2 314 ? 32.739 86.662 25.932 1.00 49.39 316 THR D CA 1
ATOM 9001 C C . THR D 2 314 ? 32.975 85.221 26.346 1.00 54.93 316 THR D C 1
ATOM 9002 O O . THR D 2 314 ? 34.076 84.701 26.121 1.00 56.36 316 THR D O 1
ATOM 9006 N N . GLY D 2 315 ? 31.972 84.571 26.931 1.00 55.03 317 GLY D N 1
ATOM 9007 C CA . GLY D 2 315 ? 32.084 83.187 27.331 1.00 60.01 317 GLY D CA 1
ATOM 9008 C C . GLY D 2 315 ? 32.890 82.945 28.584 1.00 59.25 317 GLY D C 1
ATOM 9009 O O . GLY D 2 315 ? 33.220 81.790 28.870 1.00 58.09 317 GLY D O 1
ATOM 9010 N N . ARG D 2 316 ? 33.237 83.995 29.334 1.00 49.57 318 ARG D N 1
ATOM 9011 C CA . ARG D 2 316 ? 33.938 83.774 30.592 1.00 47.12 318 ARG D CA 1
ATOM 9012 C C . ARG D 2 316 ? 33.032 83.119 31.624 1.00 48.11 318 ARG D C 1
ATOM 9013 O O . ARG D 2 316 ? 33.506 82.355 32.473 1.00 51.87 318 ARG D O 1
ATOM 9021 N N . ALA D 2 317 ? 31.736 83.403 31.564 1.00 52.87 319 ALA D N 1
ATOM 9022 C CA . ALA D 2 317 ? 30.746 82.799 32.437 1.00 47.91 319 ALA D CA 1
ATOM 9023 C C . ALA D 2 317 ? 29.693 82.116 31.585 1.00 48.75 319 ALA D C 1
ATOM 9024 O O . ALA D 2 317 ? 29.339 82.608 30.510 1.00 52.97 319 ALA D O 1
ATOM 9026 N N . GLU D 2 318 ? 29.200 80.984 32.064 1.00 49.22 320 GLU D N 1
ATOM 9027 C CA . GLU D 2 318 ? 28.123 80.255 31.413 1.00 53.31 320 GLU D CA 1
ATOM 9028 C C . GLU D 2 318 ? 26.865 80.391 32.256 1.00 46.96 320 GLU D C 1
ATOM 9029 O O . GLU D 2 318 ? 26.900 80.217 33.484 1.00 44.96 320 GLU D O 1
ATOM 9035 N N . TYR D 2 319 ? 25.764 80.733 31.606 1.00 48.63 321 TYR D N 1
ATOM 9036 C CA . TYR D 2 319 ? 24.522 81.014 32.302 1.00 49.36 321 TYR D CA 1
ATOM 9037 C C . TYR D 2 319 ? 23.504 79.947 31.942 1.00 50.13 321 TYR D C 1
ATOM 9038 O O . TYR D 2 319 ? 23.295 79.662 30.765 1.00 49.42 321 TYR D O 1
ATOM 9047 N N . VAL D 2 320 ? 22.906 79.345 32.968 1.00 50.84 322 VAL D N 1
ATOM 9048 C CA . VAL D 2 320 ? 21.898 78.309 32.815 1.00 49.18 322 VAL D CA 1
ATOM 9049 C C . VAL D 2 320 ? 20.680 78.714 33.629 1.00 49.58 322 VAL D C 1
ATOM 9050 O O . VAL D 2 320 ? 20.649 79.801 34.220 1.00 44.87 322 VAL D O 1
ATOM 9054 N N . SER D 2 321 ? 19.685 77.832 33.703 1.00 47.76 323 SER D N 1
ATOM 9055 C CA . SER D 2 321 ? 18.511 78.117 34.514 1.00 52.47 323 SER D CA 1
ATOM 9056 C C . SER D 2 321 ? 17.985 76.824 35.122 1.00 54.22 323 SER D C 1
ATOM 9057 O O . SER D 2 321 ? 18.254 75.725 34.634 1.00 54.75 323 SER D O 1
ATOM 9060 N N . VAL D 2 322 ? 17.238 76.965 36.211 1.00 54.00 324 VAL D N 1
ATOM 9061 C CA . VAL D 2 322 ? 16.513 75.837 36.777 1.00 54.29 324 VAL D CA 1
ATOM 9062 C C . VAL D 2 322 ? 15.091 76.297 37.051 1.00 54.18 324 VAL D C 1
ATOM 9063 O O . VAL D 2 322 ? 14.820 77.489 37.210 1.00 51.71 324 VAL D O 1
ATOM 9067 N N . THR D 2 323 ? 14.169 75.337 37.089 1.00 47.08 325 THR D N 1
ATOM 9068 C CA . THR D 2 323 ? 12.769 75.695 37.212 1.00 48.65 325 THR D CA 1
ATOM 9069 C C . THR D 2 323 ? 12.383 75.865 38.678 1.00 48.83 325 THR D C 1
ATOM 9070 O O . THR D 2 323 ? 13.180 75.651 39.599 1.00 46.94 325 THR D O 1
ATOM 9074 N N . ASP D 2 324 ? 11.126 76.269 38.887 1.00 54.66 326 ASP D N 1
ATOM 9075 C CA . ASP D 2 324 ? 10.577 76.368 40.236 1.00 54.85 326 ASP D CA 1
ATOM 9076 C C . ASP D 2 324 ? 10.633 75.028 40.957 1.00 48.29 326 ASP D C 1
ATOM 9077 O O . ASP D 2 324 ? 10.998 74.964 42.140 1.00 45.94 326 ASP D O 1
ATOM 9082 N N . ASP D 2 325 ? 10.235 73.950 40.273 1.00 49.41 327 ASP D N 1
ATOM 9083 C CA . ASP D 2 325 ? 10.248 72.626 40.893 1.00 56.65 327 ASP D CA 1
ATOM 9084 C C . ASP D 2 325 ? 11.660 72.229 41.295 1.00 52.81 327 ASP D C 1
ATOM 9085 O O . ASP D 2 325 ? 11.867 71.587 42.332 1.00 49.56 327 ASP D O 1
ATOM 9090 N N . GLU D 2 326 ? 12.651 72.616 40.493 1.00 53.87 328 GLU D N 1
ATOM 9091 C CA . GLU D 2 326 ? 14.029 72.239 40.791 1.00 47.96 328 GLU D CA 1
ATOM 9092 C C . GLU D 2 326 ? 14.559 72.989 42.004 1.00 43.03 328 GLU D C 1
ATOM 9093 O O . GLU D 2 326 ? 15.148 72.384 42.906 1.00 43.26 328 GLU D O 1
ATOM 9099 N N . ALA D 2 327 ? 14.345 74.308 42.058 1.00 41.89 329 ALA D N 1
ATOM 9100 C CA . ALA D 2 327 ? 14.694 75.060 43.262 1.00 39.59 329 ALA D CA 1
ATOM 9101 C C . ALA D 2 327 ? 14.011 74.480 44.505 1.00 44.78 329 ALA D C 1
ATOM 9102 O O . ALA D 2 327 ? 14.637 74.323 45.560 1.00 41.00 329 ALA D O 1
ATOM 9104 N N . LEU D 2 328 ? 12.720 74.164 44.401 1.00 45.33 330 LEU D N 1
ATOM 9105 C CA . LEU D 2 328 ? 11.993 73.600 45.536 1.00 52.41 330 LEU D CA 1
ATOM 9106 C C . LEU D 2 328 ? 12.624 72.296 46.016 1.00 47.01 330 LEU D C 1
ATOM 9107 O O . LEU D 2 328 ? 12.829 72.098 47.219 1.00 48.54 330 LEU D O 1
ATOM 9112 N N . GLU D 2 329 ? 12.944 71.396 45.084 1.00 43.47 331 GLU D N 1
ATOM 9113 C CA . GLU D 2 329 ? 13.637 70.163 45.447 1.00 51.13 331 GLU D CA 1
ATOM 9114 C C . GLU D 2 329 ? 14.956 70.448 46.151 1.00 44.55 331 GLU D C 1
ATOM 9115 O O . GLU D 2 329 ? 15.298 69.775 47.130 1.00 41.20 331 GLU D O 1
ATOM 9121 N N . ALA D 2 330 ? 15.722 71.429 45.664 1.00 41.59 332 ALA D N 1
ATOM 9122 C CA . ALA D 2 330 ? 17.011 71.714 46.290 1.00 37.96 332 ALA D CA 1
ATOM 9123 C C . ALA D 2 330 ? 16.830 72.358 47.665 1.00 40.37 332 ALA D C 1
ATOM 9124 O O . ALA D 2 330 ? 17.571 72.044 48.607 1.00 40.76 332 ALA D O 1
ATOM 9126 N N . PHE D 2 331 ? 15.867 73.282 47.786 1.00 39.62 333 PHE D N 1
ATOM 9127 C CA . PHE D 2 331 ? 15.485 73.849 49.079 1.00 39.02 333 PHE D CA 1
ATOM 9128 C C . PHE D 2 331 ? 15.274 72.753 50.124 1.00 41.24 333 PHE D C 1
ATOM 9129 O O . PHE D 2 331 ? 15.755 72.849 51.262 1.00 39.77 333 PHE D O 1
ATOM 9137 N N . GLN D 2 332 ? 14.567 71.688 49.742 1.00 39.41 334 GLN D N 1
ATOM 9138 C CA . GLN D 2 332 ? 14.274 70.605 50.674 1.00 40.92 334 GLN D CA 1
ATOM 9139 C C . GLN D 2 332 ? 15.492 69.725 50.928 1.00 43.40 334 GLN D C 1
ATOM 9140 O O . GLN D 2 332 ? 15.736 69.312 52.068 1.00 41.72 334 GLN D O 1
ATOM 9146 N N . LEU D 2 333 ? 16.251 69.403 49.881 1.00 45.51 335 LEU D N 1
ATOM 9147 C CA . LEU D 2 333 ? 17.398 68.516 50.049 1.00 44.81 335 LEU D CA 1
ATOM 9148 C C . LEU D 2 333 ? 18.418 69.109 51.009 1.00 36.37 335 LEU D C 1
ATOM 9149 O O . LEU D 2 333 ? 18.889 68.433 51.932 1.00 39.76 335 LEU D O 1
ATOM 9154 N N . LEU D 2 334 ? 18.777 70.376 50.798 1.00 34.71 336 LEU D N 1
ATOM 9155 C CA . LEU D 2 334 ? 19.796 71.000 51.630 1.00 34.79 336 LEU D CA 1
ATOM 9156 C C . LEU D 2 334 ? 19.336 71.126 53.069 1.00 40.17 336 LEU D C 1
ATOM 9157 O O . LEU D 2 334 ? 20.151 71.011 53.991 1.00 42.03 336 LEU D O 1
ATOM 9162 N N . SER D 2 335 ? 18.049 71.396 53.280 1.00 37.85 337 SER D N 1
ATOM 9163 C CA . SER D 2 335 ? 17.537 71.495 54.640 1.00 35.17 337 SER D CA 1
ATOM 9164 C C . SER D 2 335 ? 17.699 70.169 55.369 1.00 38.46 337 SER D C 1
ATOM 9165 O O . SER D 2 335 ? 18.232 70.107 56.479 1.00 37.61 337 SER D O 1
ATOM 9168 N N . ARG D 2 336 ? 17.271 69.088 54.740 1.00 35.28 338 ARG D N 1
ATOM 9169 C CA . ARG D 2 336 ? 17.297 67.786 55.380 1.00 39.55 338 ARG D CA 1
ATOM 9170 C C . ARG D 2 336 ? 18.692 67.172 55.426 1.00 43.26 338 ARG D C 1
ATOM 9171 O O . ARG D 2 336 ? 18.953 66.307 56.275 1.00 43.91 338 ARG D O 1
ATOM 9179 N N . THR D 2 337 ? 19.585 67.579 54.533 1.00 40.55 339 THR D N 1
ATOM 9180 C CA . THR D 2 337 ? 20.900 66.954 54.434 1.00 50.85 339 THR D CA 1
ATOM 9181 C C . THR D 2 337 ? 21.966 67.712 55.201 1.00 34.11 339 THR D C 1
ATOM 9182 O O . THR D 2 337 ? 22.884 67.105 55.755 1.00 42.31 339 THR D O 1
ATOM 9186 N N . GLU D 2 338 ? 21.878 69.024 55.216 1.00 32.37 340 GLU D N 1
ATOM 9187 C CA . GLU D 2 338 ? 22.869 69.853 55.878 1.00 35.38 340 GLU D CA 1
ATOM 9188 C C . GLU D 2 338 ? 22.297 70.665 57.025 1.00 35.10 340 GLU D C 1
ATOM 9189 O O . GLU D 2 338 ? 23.066 71.329 57.731 1.00 29.78 340 GLU D O 1
ATOM 9195 N N . GLY D 2 339 ? 20.982 70.641 57.231 1.00 29.83 341 GLY D N 1
ATOM 9196 C CA . GLY D 2 339 ? 20.406 71.521 58.234 1.00 31.03 341 GLY D CA 1
ATOM 9197 C C . GLY D 2 339 ? 20.533 72.991 57.901 1.00 27.34 341 GLY D C 1
ATOM 9198 O O . GLY D 2 339 ? 20.465 73.838 58.803 1.00 29.94 341 GLY D O 1
ATOM 9199 N N . ILE D 2 340 ? 20.687 73.317 56.625 1.00 27.42 342 ILE D N 1
ATOM 9200 C CA . ILE D 2 340 ? 20.733 74.695 56.148 1.00 28.55 342 ILE D CA 1
ATOM 9201 C C . ILE D 2 340 ? 19.493 74.929 55.301 1.00 36.29 342 ILE D C 1
ATOM 9202 O O . ILE D 2 340 ? 19.299 74.270 54.268 1.00 32.02 342 ILE D O 1
ATOM 9207 N N . ILE D 2 341 ? 18.641 75.843 55.749 1.00 30.56 343 ILE D N 1
ATOM 9208 C CA . ILE D 2 341 ? 17.451 76.238 55.000 1.00 35.63 343 ILE D CA 1
ATOM 9209 C C . ILE D 2 341 ? 17.852 77.406 54.101 1.00 38.86 343 ILE D C 1
ATOM 9210 O O . ILE D 2 341 ? 18.060 78.521 54.611 1.00 33.04 343 ILE D O 1
ATOM 9215 N N . PRO D 2 342 ? 17.998 77.203 52.795 1.00 33.76 344 PRO D N 1
ATOM 9216 C CA . PRO D 2 342 ? 18.500 78.264 51.920 1.00 33.26 344 PRO D CA 1
ATOM 9217 C C . PRO D 2 342 ? 17.356 79.117 51.394 1.00 34.72 344 PRO D C 1
ATOM 9218 O O . PRO D 2 342 ? 16.217 78.671 51.308 1.00 36.59 344 PRO D O 1
ATOM 9222 N N . ALA D 2 343 ? 17.688 80.355 51.011 1.00 30.27 345 ALA D N 1
ATOM 9223 C CA . ALA D 2 343 ? 16.725 81.175 50.289 1.00 30.51 345 ALA D CA 1
ATOM 9224 C C . ALA D 2 343 ? 16.292 80.456 49.013 1.00 33.40 345 ALA D C 1
ATOM 9225 O O . ALA D 2 343 ? 17.018 79.623 48.471 1.00 35.55 345 ALA D O 1
ATOM 9227 N N . LEU D 2 344 ? 15.076 80.750 48.546 1.00 36.78 346 LEU D N 1
ATOM 9228 C CA . LEU D 2 344 ? 14.644 80.163 47.284 1.00 39.80 346 LEU D CA 1
ATOM 9229 C C . LEU D 2 344 ? 15.519 80.641 46.126 1.00 36.96 346 LEU D C 1
ATOM 9230 O O . LEU D 2 344 ? 15.758 79.887 45.171 1.00 37.68 346 LEU D O 1
ATOM 9235 N N . GLU D 2 345 ? 16.012 81.878 46.196 1.00 35.91 347 GLU D N 1
ATOM 9236 C CA . GLU D 2 345 ? 16.978 82.345 45.208 1.00 47.00 347 GLU D CA 1
ATOM 9237 C C . GLU D 2 345 ? 18.200 81.431 45.179 1.00 40.16 347 GLU D C 1
ATOM 9238 O O . GLU D 2 345 ? 18.553 80.861 44.140 1.00 41.15 347 GLU D O 1
ATOM 9244 N N . SER D 2 346 ? 18.827 81.251 46.340 1.00 40.10 348 SER D N 1
ATOM 9245 C CA . SER D 2 346 ? 20.028 80.433 46.467 1.00 37.75 348 SER D CA 1
ATOM 9246 C C . SER D 2 346 ? 19.793 78.985 46.073 1.00 39.89 348 SER D C 1
ATOM 9247 O O . SER D 2 346 ? 20.719 78.331 45.576 1.00 35.59 348 SER D O 1
ATOM 9250 N N . SER D 2 347 ? 18.591 78.438 46.339 1.00 33.74 349 SER D N 1
ATOM 9251 C CA . SER D 2 347 ? 18.364 77.041 45.977 1.00 32.44 349 SER D CA 1
ATOM 9252 C C . SER D 2 347 ? 18.368 76.817 44.474 1.00 40.25 349 SER D C 1
ATOM 9253 O O . SER D 2 347 ? 18.413 75.659 44.042 1.00 43.34 349 SER D O 1
ATOM 9256 N N . HIS D 2 348 ? 18.277 77.875 43.669 1.00 34.10 350 HIS D N 1
ATOM 9257 C CA . HIS D 2 348 ? 18.519 77.701 42.242 1.00 40.41 350 HIS D CA 1
ATOM 9258 C C . HIS D 2 348 ? 19.971 77.309 41.993 1.00 39.09 350 HIS D C 1
ATOM 9259 O O . HIS D 2 348 ? 20.251 76.441 41.162 1.00 45.08 350 HIS D O 1
ATOM 9266 N N . ALA D 2 349 ? 20.905 77.922 42.724 1.00 37.51 351 ALA D N 1
ATOM 9267 C CA . ALA D 2 349 ? 22.309 77.541 42.601 1.00 40.45 351 ALA D CA 1
ATOM 9268 C C . ALA D 2 349 ? 22.550 76.148 43.163 1.00 42.90 351 ALA D C 1
ATOM 9269 O O . ALA D 2 349 ? 23.321 75.364 42.594 1.00 39.63 351 ALA D O 1
ATOM 9271 N N . VAL D 2 350 ? 21.908 75.820 44.287 1.00 41.44 352 VAL D N 1
ATOM 9272 C CA . VAL D 2 350 ? 22.026 74.467 44.814 1.00 35.67 352 VAL D CA 1
ATOM 9273 C C . VAL D 2 350 ? 21.460 73.468 43.818 1.00 36.24 352 VAL D C 1
ATOM 9274 O O . VAL D 2 350 ? 22.038 72.400 43.587 1.00 41.89 352 VAL D O 1
ATOM 9278 N N . ALA D 2 351 ? 20.318 73.803 43.214 1.00 39.97 353 ALA D N 1
ATOM 9279 C CA . ALA D 2 351 ? 19.689 72.908 42.250 1.00 44.15 353 ALA D CA 1
ATOM 9280 C C . ALA D 2 351 ? 20.631 72.601 41.094 1.00 47.73 353 ALA D C 1
ATOM 9281 O O . ALA D 2 351 ? 20.719 71.452 40.646 1.00 45.53 353 ALA D O 1
ATOM 9283 N N . TYR D 2 352 ? 21.354 73.610 40.599 1.00 49.24 354 TYR D N 1
ATOM 9284 C CA . TYR D 2 352 ? 22.260 73.351 39.485 1.00 54.38 354 TYR D CA 1
ATOM 9285 C C . TYR D 2 352 ? 23.489 72.567 39.934 1.00 47.76 354 TYR D C 1
ATOM 9286 O O . TYR D 2 352 ? 23.929 71.648 39.239 1.00 52.84 354 TYR D O 1
ATOM 9295 N N . ALA D 2 353 ? 24.059 72.910 41.087 1.00 40.89 355 ALA D N 1
ATOM 9296 C CA . ALA D 2 353 ? 25.181 72.134 41.596 1.00 46.52 355 ALA D CA 1
ATOM 9297 C C . ALA D 2 353 ? 24.782 70.689 41.843 1.00 52.33 355 ALA D C 1
ATOM 9298 O O . ALA D 2 353 ? 25.627 69.788 41.754 1.00 54.54 355 ALA D O 1
ATOM 9300 N N . MET D 2 354 ? 23.507 70.444 42.164 1.00 43.18 356 MET D N 1
ATOM 9301 C CA . MET D 2 354 ? 23.045 69.066 42.267 1.00 50.53 356 MET D CA 1
ATOM 9302 C C . MET D 2 354 ? 23.128 68.345 40.929 1.00 51.18 356 MET D C 1
ATOM 9303 O O . MET D 2 354 ? 23.247 67.115 40.895 1.00 54.77 356 MET D O 1
ATOM 9308 N N . LYS D 2 355 ? 23.043 69.076 39.821 1.00 51.40 357 LYS D N 1
ATOM 9309 C CA . LYS D 2 355 ? 23.218 68.457 38.513 1.00 54.18 357 LYS D CA 1
ATOM 9310 C C . LYS D 2 355 ? 24.687 68.341 38.135 1.00 53.24 357 LYS D C 1
ATOM 9311 O O . LYS D 2 355 ? 25.107 67.333 37.560 1.00 55.47 357 LYS D O 1
ATOM 9317 N N . LEU D 2 356 ? 25.478 69.356 38.466 1.00 51.02 358 LEU D N 1
ATOM 9318 C CA . LEU D 2 356 ? 26.869 69.385 38.048 1.00 53.67 358 LEU D CA 1
ATOM 9319 C C . LEU D 2 356 ? 27.730 68.421 38.851 1.00 51.72 358 LEU D C 1
ATOM 9320 O O . LEU D 2 356 ? 28.654 67.815 38.302 1.00 57.51 358 LEU D O 1
ATOM 9325 N N . ALA D 2 357 ? 27.458 68.266 40.147 1.00 52.06 359 ALA D N 1
ATOM 9326 C CA . ALA D 2 357 ? 28.397 67.534 40.995 1.00 53.14 359 ALA D CA 1
ATOM 9327 C C . ALA D 2 357 ? 28.573 66.090 40.548 1.00 52.38 359 ALA D C 1
ATOM 9328 O O . ALA D 2 357 ? 29.720 65.617 40.499 1.00 52.82 359 ALA D O 1
ATOM 9330 N N . PRO D 2 358 ? 27.520 65.343 40.221 1.00 54.57 360 PRO D N 1
ATOM 9331 C CA . PRO D 2 358 ? 27.732 63.966 39.735 1.00 67.09 360 PRO D CA 1
ATOM 9332 C C . PRO D 2 358 ? 28.601 63.893 38.492 1.00 73.92 360 PRO D C 1
ATOM 9333 O O . PRO D 2 358 ? 29.417 62.969 38.365 1.00 78.94 360 PRO D O 1
ATOM 9337 N N . GLU D 2 359 ? 28.439 64.843 37.563 1.00 71.84 361 GLU D N 1
ATOM 9338 C CA . GLU D 2 359 ? 29.227 64.844 36.334 1.00 70.23 361 GLU D CA 1
ATOM 9339 C C . GLU D 2 359 ? 30.712 65.004 36.609 1.00 65.78 361 GLU D C 1
ATOM 9340 O O . GLU D 2 359 ? 31.530 64.712 35.730 1.00 63.01 361 GLU D O 1
ATOM 9346 N N . LEU D 2 360 ? 31.074 65.449 37.805 1.00 61.32 362 LEU D N 1
ATOM 9347 C CA . LEU D 2 360 ? 32.438 65.840 38.116 1.00 63.85 362 LEU D CA 1
ATOM 9348 C C . LEU D 2 360 ? 33.130 64.767 38.943 1.00 65.27 362 LEU D C 1
ATOM 9349 O O . LEU D 2 360 ? 32.495 63.961 39.623 1.00 68.96 362 LEU D O 1
ATOM 9354 N N . SER D 2 361 ? 34.455 64.763 38.859 1.00 69.37 363 SER D N 1
ATOM 9355 C CA . SER D 2 361 ? 35.264 63.808 39.591 1.00 68.39 363 SER D CA 1
ATOM 9356 C C . SER D 2 361 ? 35.187 64.063 41.094 1.00 64.90 363 SER D C 1
ATOM 9357 O O . SER D 2 361 ? 34.858 65.161 41.557 1.00 59.91 363 SER D O 1
ATOM 9360 N N . LYS D 2 362 ? 35.519 63.017 41.855 1.00 63.81 364 LYS D N 1
ATOM 9361 C CA . LYS D 2 362 ? 35.480 63.095 43.310 1.00 64.54 364 LYS D CA 1
ATOM 9362 C C . LYS D 2 362 ? 36.465 64.127 43.848 1.00 67.53 364 LYS D C 1
ATOM 9363 O O . LYS D 2 362 ? 36.146 64.867 44.785 1.00 67.05 364 LYS D O 1
ATOM 9365 N N . ASP D 2 363 ? 37.671 64.180 43.283 1.00 69.82 365 ASP D N 1
ATOM 9366 C CA . ASP D 2 363 ? 38.690 65.106 43.763 1.00 70.49 365 ASP D CA 1
ATOM 9367 C C . ASP D 2 363 ? 38.406 66.549 43.370 1.00 62.28 365 ASP D C 1
ATOM 9368 O O . ASP D 2 363 ? 39.053 67.457 43.903 1.00 66.23 365 ASP D O 1
ATOM 9373 N N . GLN D 2 364 ? 37.453 66.785 42.477 1.00 57.27 366 GLN D N 1
ATOM 9374 C CA . GLN D 2 364 ? 37.126 68.143 42.068 1.00 57.09 366 GLN D CA 1
ATOM 9375 C C . GLN D 2 364 ? 36.346 68.883 43.158 1.00 62.51 366 GLN D C 1
ATOM 9376 O O . GLN D 2 364 ? 35.842 68.293 44.126 1.00 54.74 366 GLN D O 1
ATOM 9382 N N . ILE D 2 365 ? 36.217 70.198 42.962 1.00 60.68 367 ILE D N 1
ATOM 9383 C CA . ILE D 2 365 ? 35.708 71.115 43.975 1.00 55.18 367 ILE D CA 1
ATOM 9384 C C . ILE D 2 365 ? 34.721 72.081 43.335 1.00 54.01 367 ILE D C 1
ATOM 9385 O O . ILE D 2 365 ? 35.035 72.719 42.320 1.00 45.88 367 ILE D O 1
ATOM 9390 N N . ILE D 2 366 ? 33.546 72.210 43.950 1.00 42.70 368 ILE D N 1
ATOM 9391 C CA . ILE D 2 366 ? 32.520 73.178 43.563 1.00 51.12 368 ILE D CA 1
ATOM 9392 C C . ILE D 2 366 ? 32.250 74.087 44.757 1.00 42.82 368 ILE D C 1
ATOM 9393 O O . ILE D 2 366 ? 31.981 73.597 45.859 1.00 44.37 368 ILE D O 1
ATOM 9398 N N . VAL D 2 367 ? 32.294 75.402 44.538 1.00 43.63 369 VAL D N 1
ATOM 9399 C CA . VAL D 2 367 ? 31.842 76.367 45.540 1.00 39.15 369 VAL D CA 1
ATOM 9400 C C . VAL D 2 367 ? 30.476 76.902 45.115 1.00 36.13 369 VAL D C 1
ATOM 9401 O O . VAL D 2 367 ? 30.306 77.401 43.996 1.00 40.95 369 VAL D O 1
ATOM 9405 N N . VAL D 2 368 ? 29.493 76.761 45.992 1.00 34.88 370 VAL D N 1
ATOM 9406 C CA . VAL D 2 368 ? 28.153 77.291 45.780 1.00 40.18 370 VAL D CA 1
ATOM 9407 C C . VAL D 2 368 ? 28.011 78.532 46.650 1.00 34.98 370 VAL D C 1
ATOM 9408 O O . VAL D 2 368 ? 28.246 78.481 47.865 1.00 32.25 370 VAL D O 1
ATOM 9412 N N . ASN D 2 369 ? 27.653 79.650 46.036 1.00 34.93 371 ASN D N 1
ATOM 9413 C CA . ASN D 2 369 ? 27.346 80.844 46.809 1.00 32.77 371 ASN D CA 1
ATOM 9414 C C . ASN D 2 369 ? 25.961 80.680 47.429 1.00 38.29 371 ASN D C 1
ATOM 9415 O O . ASN D 2 369 ? 24.944 80.711 46.731 1.00 37.58 371 ASN D O 1
ATOM 9420 N N . LEU D 2 370 ? 25.916 80.488 48.740 1.00 26.52 372 LEU D N 1
ATOM 9421 C CA . LEU D 2 370 ? 24.648 80.401 49.451 1.00 27.35 372 LEU D CA 1
ATOM 9422 C C . LEU D 2 370 ? 24.241 81.821 49.837 1.00 28.50 372 LEU D C 1
ATOM 9423 O O . LEU D 2 370 ? 24.471 82.287 50.953 1.00 31.21 372 LEU D O 1
ATOM 9428 N N . SER D 2 371 ? 23.587 82.506 48.893 1.00 30.35 373 SER D N 1
ATOM 9429 C CA . SER D 2 371 ? 23.391 83.949 49.007 1.00 31.88 373 SER D CA 1
ATOM 9430 C C . SER D 2 371 ? 22.466 84.368 50.144 1.00 33.59 373 SER D C 1
ATOM 9431 O O . SER D 2 371 ? 22.567 85.513 50.597 1.00 33.23 373 SER D O 1
ATOM 9434 N N . GLY D 2 372 ? 21.576 83.505 50.625 1.00 35.50 374 GLY D N 1
ATOM 9435 C CA . GLY D 2 372 ? 20.743 83.934 51.742 1.00 32.73 374 GLY D CA 1
ATOM 9436 C C . GLY D 2 372 ? 20.087 82.749 52.414 1.00 29.27 374 GLY D C 1
ATOM 9437 O O . GLY D 2 372 ? 20.069 81.642 51.877 1.00 30.57 374 GLY D O 1
ATOM 9438 N N . ARG D 2 373 ? 19.543 83.003 53.603 1.00 30.03 375 ARG D N 1
ATOM 9439 C CA . ARG D 2 373 ? 18.819 81.991 54.361 1.00 36.12 375 ARG D CA 1
ATOM 9440 C C . ARG D 2 373 ? 17.347 81.996 53.957 1.00 30.73 375 ARG D C 1
ATOM 9441 O O . ARG D 2 373 ? 16.817 82.985 53.453 1.00 31.71 375 ARG D O 1
ATOM 9449 N N . GLY D 2 374 ? 16.687 80.867 54.174 1.00 26.34 376 GLY D N 1
ATOM 9450 C CA . GLY D 2 374 ? 15.371 80.648 53.619 1.00 30.14 376 GLY D CA 1
ATOM 9451 C C . GLY D 2 374 ? 14.223 80.826 54.582 1.00 40.30 376 GLY D C 1
ATOM 9452 O O . GLY D 2 374 ? 13.082 80.520 54.215 1.00 42.23 376 GLY D O 1
ATOM 9453 N N . ASP D 2 375 ? 14.483 81.334 55.793 1.00 39.66 377 ASP D N 1
ATOM 9454 C CA . ASP D 2 375 ? 13.422 81.559 56.775 1.00 43.81 377 ASP D CA 1
ATOM 9455 C C . ASP D 2 375 ? 12.261 82.362 56.201 1.00 40.25 377 ASP D C 1
ATOM 9456 O O . ASP D 2 375 ? 11.098 82.122 56.553 1.00 45.93 377 ASP D O 1
ATOM 9461 N N . LYS D 2 376 ? 12.559 83.338 55.342 1.00 41.36 378 LYS D N 1
ATOM 9462 C CA . LYS D 2 376 ? 11.535 84.166 54.702 1.00 47.56 378 LYS D CA 1
ATOM 9463 C C . LYS D 2 376 ? 10.681 83.390 53.710 1.00 47.92 378 LYS D C 1
ATOM 9464 O O . LYS D 2 376 ? 9.580 83.842 53.370 1.00 48.09 378 LYS D O 1
ATOM 9470 N N . ASP D 2 377 ? 11.166 82.251 53.220 1.00 44.47 379 ASP D N 1
ATOM 9471 C CA . ASP D 2 377 ? 10.464 81.495 52.192 1.00 43.92 379 ASP D CA 1
ATOM 9472 C C . ASP D 2 377 ? 9.692 80.301 52.735 1.00 42.29 379 ASP D C 1
ATOM 9473 O O . ASP D 2 377 ? 9.003 79.627 51.966 1.00 40.29 379 ASP D O 1
ATOM 9478 N N . VAL D 2 378 ? 9.797 80.012 54.031 1.00 41.24 380 VAL D N 1
ATOM 9479 C CA . VAL D 2 378 ? 9.176 78.804 54.555 1.00 45.28 380 VAL D CA 1
ATOM 9480 C C . VAL D 2 378 ? 7.671 78.854 54.338 1.00 52.69 380 VAL D C 1
ATOM 9481 O O . VAL D 2 378 ? 7.036 77.843 54.012 1.00 53.87 380 VAL D O 1
ATOM 9485 N N . ASN D 2 379 ? 7.090 80.045 54.464 1.00 59.46 381 ASN D N 1
ATOM 9486 C CA . ASN D 2 379 ? 5.662 80.219 54.226 1.00 67.21 381 ASN D CA 1
ATOM 9487 C C . ASN D 2 379 ? 5.305 79.968 52.762 1.00 65.00 381 ASN D C 1
ATOM 9488 O O . ASN D 2 379 ? 4.285 79.333 52.461 1.00 54.66 381 ASN D O 1
ATOM 9493 N N . THR D 2 380 ? 6.139 80.453 51.837 1.00 67.85 382 THR D N 1
ATOM 9494 C CA . THR D 2 380 ? 5.881 80.243 50.415 1.00 71.12 382 THR D CA 1
ATOM 9495 C C . THR D 2 380 ? 5.985 78.769 50.043 1.00 71.03 382 THR D C 1
ATOM 9496 O O . THR D 2 380 ? 5.180 78.261 49.253 1.00 75.45 382 THR D O 1
ATOM 9500 N N . VAL D 2 381 ? 6.982 78.071 50.591 1.00 61.57 383 VAL D N 1
ATOM 9501 C CA . VAL D 2 381 ? 7.217 76.682 50.211 1.00 55.74 383 VAL D CA 1
ATOM 9502 C C . VAL D 2 381 ? 6.046 75.801 50.644 1.00 62.45 383 VAL D C 1
ATOM 9503 O O . VAL D 2 381 ? 5.597 74.927 49.893 1.00 70.84 383 VAL D O 1
ATOM 9507 N N . ALA D 2 382 ? 5.507 76.041 51.842 1.00 57.54 384 ALA D N 1
ATOM 9508 C CA . ALA D 2 382 ? 4.394 75.228 52.337 1.00 61.49 384 ALA D CA 1
ATOM 9509 C C . ALA D 2 382 ? 3.170 75.303 51.431 1.00 65.80 384 ALA D C 1
ATOM 9510 O O . ALA D 2 382 ? 2.368 74.362 51.395 1.00 67.59 384 ALA D O 1
ATOM 9512 N N . ARG D 2 383 ? 3.002 76.404 50.701 1.00 73.94 385 ARG D N 1
ATOM 9513 C CA . ARG D 2 383 ? 1.872 76.569 49.791 1.00 77.89 385 ARG D CA 1
ATOM 9514 C C . ARG D 2 383 ? 2.233 76.120 48.375 1.00 83.07 385 ARG D C 1
ATOM 9515 O O . ARG D 2 383 ? 2.353 74.924 48.101 1.00 86.61 385 ARG D O 1
#

B-factor: mean 45.85, std 15.78, range [15.64, 114.98]

Nearest PDB structures (foldseek):
  5ey5-assembly1_A  TM=1.004E+00  e=9.289E-56  synthetic construct
  5ey5-assembly1_C  TM=9.955E-01  e=2.253E-43  synthetic construct
  2clh-assembly1_A  TM=9.445E-01  e=1.223E-28  Salmonella enterica subsp. enterica serovar Typhimurium
  2ekc-assembly1_A  TM=9.204E-01  e=6.714E-28  Aquifex aeolicus VF5
  7lgx-assembly1_A-2  TM=9.302E-01  e=1.573E-27  Salmonella enterica subsp. enterica serovar Typhimurium str. LT2

Sequence (1272 aa):
MNRIAEAFEELKKKGEKALIPFITAGDPDLETTLELVRALVEAGADIIELGIPFSDPLADGPTIQRASQRALASGTTLDKVFEMVRELREKNTDVPIVFLTYYNPIFRYGIERFVKECAEAGVDGLIVPDLPPEEAADLAAAAEKYGVDLIFLVAPTSTDERIKMIAKHASGFVYCVSVTGVTGARSEISRIRKHTDLPIAVGFGISTPEQAAEVAQVADGVIVGSAIVKRIEENQDEEDIVEEVREFVRELREAVKLEHHGRFGKYGGQYVPETLMPALEELEEAYERAKNDPEFQAELEYYLRDYVGRPTPLYFAENLTKDLGGAKIYLKREDLNHTGAHKINNALGQALLAKRMGKKRVIAETGAGQHGVATATVAAMFGLECVVYMGAEDIERQALNVFRMKLLGAKVRPVTSGSRTLKDAINEAMRDWVTNVEDTFYIIGSVVGPHPYPMMVRDFQSVIGEEARQQILEKEGRLPDAIVACVGGGSNAMGIFHPFIDDESVRLIGVEAAGKGIETGKHAATLSAGRPGVLHGAMTYLLQDEDGQIIEAHSISAGLDYPGVGPEHAYLKDTGRAEYVSVTDDEALEAFQLLSRTEGIIPALESSHAVAYAMKLAPELSKDQIIVVNLSGRGDKDVNTVARNRIAEAFEELKKKGEKALIPFITAGDPDLETTLELVRALVEAGADIIELGIPFSDPLADGPTIQRASQRALASGTTLDKVFEMVRELREKNTDVPIVFLTYYNPIFRYGIERFVKECAEAGVDGLIVPDLPPEEAADLAAAAEKYGVDLIFLVAPTSTDERIKMIAKHASGFVYCVSVTGVTRIRKHTDLPIAVGFGISTPEQAAEVAQVADGVIVGSAIVKRIEENQDEEDIVEEVREFVRELRGRFGKYGGQYVPETLMPALEELEEAYERAKNDPEFQAELEYYLRDYVGRPTPLYFAENLTKDLGGAKIYLKREDLNHTGAHKINNALGQALLAKRMGKKRVIAETGAGQHGVATATVAAMFGLECVVYMGAEDIERQALNVFRMKLLGAKVRPVTSGSRTLKDAINEAMRDWVTNVEDTFYIIGSVVGPHPYPMMVRDFQSVIGEEARQQILEKEGRLPDAIVACVGGGSNAMGIFHPFIDDESVRLIGVEAAGKGIETGKHAATLSAGRPGVLHGAMTYLLQDEDGQIIEAHSISAGLDYPGVGPEHAYLKDTGRAEYVSVTDDEALEAFQLLSRTEGIIPALESSHAVAYAMKLAPELSKDQIIVVNLSGRGDKDVNTVAR

CATH classification: 3.20.20.70

Foldseek 3Di:
DFLLVVLLVVCVVVQFFAEEEEEEAQVQHNVLVLLQVVLLVVLPHQAYEYEQADQCPPFADPLVNVSSVNSVVNPGALVVVLVSLQVVCVPDLRHAYEYEYACVSCVVCDLLVSLVSCLVSRHAEYHHAVAQPVRCPSNLVSCVVRNHFYEYEDEPPQDLVSLLVRQVSGDSAHEYEFHPGHADAAPDTDDPSPVHPGFYEYDGRQAALVSLLVRLQPGRYYYHYSNLSVLSVVPPDDSCSSVSSSVRSSSNRVRNGHDDD/DALDPKFAFPDDPLCVVLQVVVQVLCVVLVPDVVNVVVLVVCCCPPFNDPAAWAFLVLLLVVLAFATETELLQCSTVLFFLQLLQLQSQVSSLVVVQAQEEEEEDFLLSNLLSNLQNCLVVVGAYEYEAFVVNCVVNVPSVVSSVVSPYHYDFQPPDPRGRQSSLVVLVVVCSVPVVRYDYRYRALDAHPPSVVSLLVSLLSSQVVVQVNCCVVQVDGAQEEFEEFQQQRNLSNNVVVCLPVQNYAREYEFEQEQHVVVVAAQQQQVPFDWDDGNGMTFGFCADPVRHHDWHHALARRNTHRTYNRNVRSCPVVVSYHYYYDYNVLLLVLQVVCCVSVVFRAASRLSRRSSVCSVCRSVHHHSHYYYRHRRGGHPSCPVSSVD/DLLVVLLVVQVVVPHFAEEEEEEAQVLHNVVVLLQVVLLVVLPHQAYEYEQQDCCPPFADDLVNVRSVNSVVNVGDPVVVLVSLLVVCVPCVRHAYEYEYACVSCVVCPLLVSLVSCLVSRHAEYEHPPAQPVRCVVNLVSCVVSRHWYAEEDECPDDPVSVVVCVVRGDSEHEYEDHPGHQVVPDDDDGFYEYEHDDQALVVLVVRRVPGRYYYHYSNLSVCSVVCPPPCNNSVVSSVRSSSND/DDLDPKFAFPDDPLCPVLQVVVQVLVVCLVPPVVSVVVLVVCCCPPFNDDFDFAFQVLLLVVLVFATETERLLCSTVLFFLQLLQLLSQVSSLVVVVAQEEEEEDFLLSNLLSNLQNCLVSVHAYEYEAFPVSCVVRVPSVVNSVVSVYHYHFFPPDPRGRQRSLVVLSVVCSVPVVRYGYRYRALDAHPPSVVSLLVSLLSSQVVVQVNCCVVQVDGAQEEFEEFAQQRNLSNNCVVCLPVLNYAREYEAEQEVHVVVVQARPQQVPFDWDDGNGMTFGFCADPVRHHDWHHALARVRTDRTYNRNVRSCPVVVSYHYYYDYNVLLLVQQVCCCVSVVFRAASRQSRRSSVCSVVRSVHHHHHYYYRHRRGGHPVCPVSSVD

Radius of gyration: 39.56 Å; Cα contacts (8 Å, |Δi|>4): 3060; chains: 4; bounding box: 67×118×110 Å

Solvent-accessible surface area: 42860 Å² total; per-residue (Å²): 156,31,62,0,40,72,20,17,69,77,12,154,133,131,47,85,34,0,0,0,0,10,1,2,0,0,1,52,61,36,106,11,0,20,69,0,0,113,5,0,36,142,12,26,11,25,0,0,1,0,4,9,2,7,10,4,8,13,8,8,0,79,12,9,13,102,0,7,67,75,0,37,96,56,29,6,30,12,73,100,0,0,36,11,0,98,77,3,27,143,179,28,82,112,9,7,0,0,0,22,0,6,6,1,3,0,54,66,28,27,29,109,119,0,0,101,35,0,46,117,3,10,4,11,0,0,0,8,10,10,5,5,20,94,27,2,74,97,0,30,68,10,3,83,158,62,52,7,17,4,1,9,16,6,4,83,61,12,84,63,136,28,23,69,65,0,16,90,43,14,37,10,0,2,12,15,1,43,47,32,5,24,20,11,36,72,101,86,134,146,41,69,1,106,84,20,151,49,29,10,0,16,0,21,12,12,15,59,44,65,25,0,32,108,23,0,72,116,6,57,0,0,5,1,12,8,1,0,0,52,77,6,56,113,47,84,78,72,61,63,7,17,50,33,0,103,59,8,0,49,89,0,55,67,13,1,79,85,58,144,226,56,97,28,45,120,2,0,4,26,11,0,7,11,8,3,1,37,7,0,56,77,2,48,106,3,4,86,144,0,59,106,35,109,132,6,60,60,77,11,98,86,24,16,145,17,0,0,20,10,79,2,14,0,4,41,0,74,44,2,16,143,85,27,39,3,0,47,1,10,0,0,0,0,4,16,1,15,14,2,8,10,42,0,1,2,0,0,0,0,0,8,0,0,83,101,33,58,10,101,39,0,0,0,10,2,10,12,0,18,8,0,1,0,0,0,2,0,1,10,12,21,59,22,83,4,9,0,8,0,0,14,66,4,39,130,146,42,74,79,5,20,62,13,0,116,20,6,36,5,98,23,126,81,6,85,37,24,45,113,28,26,8,2,0,3,3,45,0,2,13,11,6,10,79,60,36,148,49,0,2,0,0,0,3,17,0,6,0,0,30,0,0,3,37,0,0,32,42,13,0,7,30,0,0,106,28,1,79,120,26,0,68,134,68,46,55,127,43,2,28,0,0,0,0,2,1,8,10,2,5,8,0,1,0,0,0,62,30,1,38,121,23,142,93,0,107,0,0,0,0,1,0,3,1,141,4,60,153,46,50,105,15,4,0,1,2,64,46,18,112,32,0,4,5,9,1,2,10,4,20,0,17,24,48,137,40,0,20,9,70,102,9,65,24,43,2,27,30,5,34,13,4,0,1,0,0,13,0,0,86,10,66,72,77,57,47,4,48,26,36,33,0,36,13,110,47,0,42,63,0,0,86,16,0,0,135,14,0,1,0,16,0,2,0,19,0,0,0,0,1,1,41,2,26,89,12,0,65,136,35,58,141,110,50,0,0,2,1,0,0,5,3,32,0,44,67,14,0,95,60,21,64,118,66,71,0,53,102,16,19,68,86,29,142,144,164,61,93,95,2,10,0,0,9,1,1,0,0,2,48,46,37,132,22,0,11,71,1,1,86,1,0,56,73,17,40,13,32,1,0,1,0,4,11,3,10,23,4,11,16,21,10,1,98,16,9,14,108,0,8,61,76,0,49,92,62,27,6,32,11,71,95,0,1,99,8,0,103,99,3,26,146,146,20,78,110,11,8,0,0,0,24,1,5,9,1,4,0,61,63,29,26,27,59,132,0,0,98,26,0,43,108,2,10,3,11,0,0,1,9,18,10,5,8,20,104,35,2,66,107,1,40,70,8,3,134,141,78,44,8,19,8,2,13,35,21,4,69,52,9,62,120,80,18,59,65,64,2,24,97,44,17,31,10,0,23,20,13,14,57,59,47,15,44,61,121,77,29,59,88,98,100,60,28,24,0,13,0,22,60,12,50,54,60,127,66,2,64,107,28,23,88,98,6,54,0,8,4,0,13,28,8,0,0,84,85,6,49,127,20,88,92,82,49,44,6,23,94,40,0,82,65,18,0,50,61,19,86,53,99,28,45,128,3,1,5,28,9,0,12,15,14,5,5,26,5,0,72,94,6,47,97,20,3,79,168,6,68,112,49,113,90,3,54,49,53,12,92,65,31,15,122,13,0,0,21,12,88,2,13,0,4,44,0,99,35,3,19,158,98,28,66,7,0,49,0,10,1,0,0,0,4,18,0,15,22,2,7,14,36,0,1,0,0,0,0,0,0,5,6,0,93,121,56,65,20,109,36,0,0,0,10,3,14,21,0,26,9,0,7,0,0,0,2,0,1,9,12,5,58,18,95,7,12,0,7,0,0,23,66,10,40,124,146,44,70,74,11,14,55,30,0,117,17,4,48,8,143,25,130,74,4,82,42,43,47,111,19,29,10,3,0,4,3,47,0,4,21,14,7,9,76,48,26,134,40,0,5,0,0,1,4,18,1,6,1,0,29,0,0,3,31,0,0,24,27,10,0,4,27,0,0,98,26,1,70,96,36,0,58,143,70,48,64,89,34,2,31,1,0,0,0,2,2,11,9,3,5,7,0,0,0,0,0,64,29,1,42,122,23,150,88,0,97,2,0,0,0,2,0,5,1,160,15,57,165,74,47,108,19,5,0,2,0,63,50,15,112,32,0,3,6,12,1,1,15,4,21,1,15,29,47,141,44,0,23,10,70,78,5,60,24,38,1,40,34,5,39,17,4,0,1,0,0,18,0,0,84,8,66,72,77,59,55,4,66,28,34,34,0,41,18,110,39,0,44,104,0,0,86,19,0,0,133,14,1,2,0,13,0,3,0,22,0,0,0,0,2,4,38,3,30,98,12,0,61,137,30,56,75,89,49,0,0,1,1,0,0,5,2,34,0,37,78,12,3,113,67,21,65,124

Secondary structure (DSSP, 8-state):
--HHHHHHHHHHHHT--EEEEEEETTSS-HHHHHHHHHHHHHTT-SSEEEE---SS-TT--HHHHHHHHHHHHTT--HHHHHHHHHHHHHH-SSS-EEEE--HHHHHHH-HHHHHHHHHHHT--EEE-TT--GGG-HHHHHHHHHHT-EEEPEE-TT--HHHHHHHHHH--S-EEEESSSS--S--S-------SS-S-EEEESS--SHHHHHHHHTTSSEEEE-HHHHHHHHT--SSTTHHHHHHHHHHHHHHHSSPPP-/-EETTEE-----GGGHHHHHHHHHHHHHHHT-HHHHHHHHHHIIIII-PSPPEEE-HHHHHHH-SSEEEEE-GGGSTTSBTHHHHHHHHHHHHHHTT-SEEEEEESSSHHHHHHHHHHHHHT-EEEEEEEHHHHHH-HHHHHHHHHTT-EEEEE-STTSSHHHHHHHHHHHHHHHTTTEEE--SSS-SSTTHHHHHHHHHHHHHHHHHHHHHHHHSS--SEEEEE-SSSHHHHHHHGGGTT-TTSEEEEEEEEET-GGGS----HHHH-EEEEETTEEEEE-B-TTS-B-----SSGGG--SS--HHHHHHHHHTSEEEEEEEHHHHHHHHHHHHHHHS--B-HHHHHHHHHHHHHGGGS-TT-EEEEE--BBSGGGHHHHH-/-HHHHHHHHHHHTT--EEEEEEETTSS-HHHHHHHHHHHHHHT-SSEEEE---S--TT--HHHHHHHHHHHHTT--HHHHHHHHHHHHHH--SS-EEEE--HHHHHHH-HHHHHHHHHHHT--EEE-TT--GGG-HHHHHHHHHHT-EEE-EE-TT--HHHHHHHHHT--S-EEEESSSS----S--SSS-EEEESS--SHHHHHHHHTTSSEEEE-HHHHHHHHHS-SSS-HHHHHHHHHHHH-/-EETTEE-----GGGHHHHHHHHHHHHHHHT-HHHHHHHHHHIIIII-PSPPEEE-HHHHHHH-SSEEEEE-GGGSTTSBTHHHHHHHHHHHHHHTT--EEEEEESSSHHHHHHHHHHHHHT-EEEEEEEHHHHHH-HHHHHHHHHTT-EEEEE-STTSSHHHHHHHHHHHHHHTTTTEEE---SS-SSTTHHHHHHHHHHHHHHHHHHHHHHHHSS--SEEEEE-SSSHHHHHHHGGGTT-TTSEEEEEEEEET-GGGS----HHHH-EEEEETTEEEEE-B-TTSPBPPP--SSGGG--SB--HHHHHHHHHTSEEEEEEEHHHHHHHHHHHHHHHS--B-HHHHHHHHHHHHHHHHS-TT-EEEEE--BBSGGGHHHHH-